Protein AF-A0A8H3WFH2-F1 (afdb_monomer_lite)

Secondary structure (DSSP, 8-state):
--HHHHHHHHHHHHHHHS----------------EEEGGGS-HHHHHHHHHHHHHHHHSBPSS--SSBSGGGHHHHHHHHHHHHSSSTTHHHHHHHHHHHHHHHHHHHH---SPEEE--GGGGTT-GGG-GGG---TTT----SEEE-----TT---TT-EEE-SSTTTTPEEEEETTEEEEEEPB-----S-SSS-SGGGGGGSSHHHHHHHHHH--SHHHHHHHHIIIIIHHHHHHH-GGGSSTTGGGSTHHHHHHHHHHHHHHHHHHHSHHHHTT---S--B-TTSPBPSSPP-TTSBSSS---SS---BHHHHHS---HHHHHHHHT-S--S---S-TT---EEEEESSHHHHHHHHHTT-HHHHHHHHTS-HHHHHHHHHHHHTS------------------SS-EEEEEEEEEE-GGGTTS--EEEEEEEEEEE--SSSS-EEEEEEEEEEEEEESSSS---SS---TT-PPPPPPPPPSBTTSHHHHHHHHHHHHHHHHH-GGGSPPTT-----S-EEE--SSSSS--EEEEE-TTTS---S-EEEEE----SS------TTTHHHHTS-EEGGGS-HHHHHHHHHHHHTT--EEE-HHHHS--SSSTTHHHHHHHHTHHHHHHHSS-EEE-SS-SSTTS-S--B--HHHHS-EEEEEEETTEEEEEEEEETTHHIIIIIT-GGGGBHHHHHHHHH-SEEEEE-SS-EEEEESS-EEETTBSS---HHHHTT----HHHHHTTTT--SPPPTTSHHHHHHHHHHHHHHHHHHTSB-SSGGGGTHHHHHHHHHHHHHHT--EETTEEGGGHHHHTT-EES-GGG----------S-TTSGGGS-S-EE-STTT--EEEE--EEEEEEEEESSS-TTS-EEEEEEEEEE--EEEEEEE----TT-----EEEEEEEETTEEEE---EEEESS--S--HHHHHTT-EEEEEEEEETTTEEEEEEEEEEETTTTEEEEEEEEEE--STTHHHHHSPPTTGGGSS-SEEETTEEEEEE-

Sequence (1022 aa):
MRSLSFARDVALLVSAIANPVFGLPVANNTQVAQRVEWRSLSDSAKADYIKAVKCLDSLPSKLGLETSRYNDFPYVHAHLNIQIHFVAQFLPWHRYFVHIYETALRDECSYTGPMTYWDWTLDSEDMSKSPVFSTDATTGFGGNGLNGGLTSPSRPNPLTMCVIDGAFANFTVPYFDTTPRAHCLNRGFNDGIGVDNGKFQGKAYSPARISEITETSGNFSQFATALENGPHGAIHNSVGGDLIPSTSPNDPLFFLHHVQIDRLWWLWQQEAPESRTQDFSGIRILEAGQVDERPASLNDILIPRCSTASRLSIATTCNMICDICRDGIEANVPKGVWGEERGTLVIWDHHLTCSTLKASVEAGCYICNRIWICLAPKHQTYVIGLTEQTHTPGVDELSVENEKSCHDSNAVTQMQLWWHLDDRYEKFETMTASINLRRTYPSSTLATKYQWSNIGNFLIHPYSGNFKPIYPIRADGELRTPRPLAEITSSKDALLQAKKWCDECVQGHTRCRASANATWYPTRLVDFGSRGTSCSHFRLVQPSKEHLTGPYMTLSHCWGQADCLKLTTDNLTELSSWLPVTTLPQLYREAGDVARLLGVRYLWIDSLCIIQDGDKMSDWRHESTLMDKVYSAAFCNISASMAPDAHHSLFHDRQTEAYMWQTVQLKRQGQTSVYRIVDEDTWRTDVHDAPVNSRAWVLQERLLSRRILHFGERQISWECREKNAAELYPEDVPRTILCQVNPSPRQLSKFDEKRVALSESDPAYTYVLCAWEDIVSTYSGSKLSFSADRMIALSAVAKKMAQVLNDEYVAGMWYRTLKQEMLWSVRDSVQISTCSESSYRAPSWSWAAADGSVFSSGRVVYPTEFFIDIEDYHLDYVTEEVTGLLKGGWIRLWGALKTLSLTRTQRTDELKELNWEATINITKYQTYGTIMSVALDTFHQDFEFQNAESSLYCIPCALEETQGFKIMLLEIQDRSRGIFRRIGMITHLDEESREQILGPCDDEHSFPCEEYRSGKHLLRII

Organism: NCBI:txid702518

Structure (mmCIF, N/CA/C/O backbone):
data_AF-A0A8H3WFH2-F1
#
_entry.id   AF-A0A8H3WFH2-F1
#
loop_
_atom_site.group_PDB
_atom_site.id
_atom_site.type_symbol
_atom_site.label_atom_id
_atom_site.label_alt_id
_atom_site.label_comp_id
_atom_site.label_asym_id
_atom_site.label_entity_id
_atom_site.label_seq_id
_atom_site.pdbx_PDB_ins_code
_atom_site.Cartn_x
_atom_site.Cartn_y
_atom_site.Cartn_z
_atom_site.occupancy
_atom_site.B_iso_or_equiv
_atom_site.auth_seq_id
_atom_site.auth_comp_id
_atom_site.auth_asym_id
_atom_site.auth_atom_id
_atom_site.pdbx_PDB_model_num
ATOM 1 N N . MET A 1 1 ? -42.478 -29.311 41.870 1.00 27.66 1 MET A N 1
ATOM 2 C CA . MET A 1 1 ? -41.188 -29.190 42.589 1.00 27.66 1 MET A CA 1
ATOM 3 C C . MET A 1 1 ? -39.951 -29.550 41.748 1.00 27.66 1 MET A C 1
ATOM 5 O O . MET A 1 1 ? -38.887 -29.100 42.129 1.00 27.66 1 MET A O 1
ATOM 9 N N . ARG A 1 2 ? -40.044 -30.270 40.609 1.00 26.59 2 ARG A N 1
ATOM 10 C CA . ARG A 1 2 ? -38.873 -30.627 39.764 1.00 26.59 2 ARG A CA 1
ATOM 11 C C . ARG A 1 2 ? -38.428 -29.582 38.713 1.00 26.59 2 ARG A C 1
ATOM 13 O O . ARG A 1 2 ? -37.301 -29.664 38.260 1.00 26.59 2 ARG A O 1
ATOM 20 N N . SER A 1 3 ? -39.245 -28.585 38.346 1.00 31.22 3 SER A N 1
ATOM 21 C CA . SER A 1 3 ? -38.867 -27.586 37.317 1.00 31.22 3 SER A CA 1
ATOM 22 C C . SER A 1 3 ? -37.971 -26.444 37.822 1.00 31.22 3 SER A C 1
ATOM 24 O O . SER A 1 3 ? -37.313 -25.787 37.026 1.00 31.22 3 SER A O 1
ATOM 26 N N . LEU A 1 4 ? -37.922 -26.207 39.140 1.00 31.33 4 LEU A N 1
ATOM 27 C CA . LEU A 1 4 ? -37.115 -25.140 39.750 1.00 31.33 4 LEU A CA 1
ATOM 28 C C . LEU A 1 4 ? -35.642 -25.532 39.971 1.00 31.33 4 LEU A C 1
ATOM 30 O O . LEU A 1 4 ? -34.815 -24.634 40.095 1.00 31.33 4 LEU A O 1
ATOM 34 N N . SER A 1 5 ? -35.297 -26.830 40.025 1.00 41.56 5 SER A N 1
ATOM 35 C CA . SER A 1 5 ? -33.887 -27.254 40.123 1.00 41.56 5 SER A CA 1
ATOM 36 C C . SER A 1 5 ? -33.190 -27.182 38.766 1.00 41.56 5 SER A C 1
ATOM 38 O O . SER A 1 5 ? -32.101 -26.643 38.676 1.00 41.56 5 SER A O 1
ATOM 40 N N . PHE A 1 6 ? -33.867 -27.576 37.687 1.00 44.81 6 PHE A N 1
ATOM 41 C CA . PHE A 1 6 ? -33.253 -27.654 36.361 1.00 44.81 6 PHE A CA 1
ATOM 42 C C . PHE A 1 6 ? -32.844 -26.289 35.766 1.00 44.81 6 PHE A C 1
ATOM 44 O O . PHE A 1 6 ? -31.755 -26.151 35.214 1.00 44.81 6 PHE A O 1
ATOM 51 N N . ALA A 1 7 ? -33.661 -25.242 35.940 1.00 40.78 7 ALA A N 1
ATOM 52 C CA . ALA A 1 7 ? -33.289 -23.881 35.525 1.00 40.78 7 ALA A CA 1
ATOM 53 C C . ALA A 1 7 ? -32.068 -23.342 36.299 1.00 40.78 7 ALA A C 1
ATOM 55 O O . ALA A 1 7 ? -31.293 -22.543 35.777 1.00 40.78 7 ALA A O 1
ATOM 56 N N . ARG A 1 8 ? -31.874 -23.808 37.541 1.00 44.47 8 ARG A N 1
ATOM 57 C CA . ARG A 1 8 ? -30.698 -23.503 38.361 1.00 44.47 8 ARG A CA 1
ATOM 58 C C . ARG A 1 8 ? -29.466 -24.265 37.868 1.00 44.47 8 ARG A C 1
ATOM 60 O O . ARG A 1 8 ? -28.389 -23.687 37.882 1.00 44.47 8 ARG A O 1
ATOM 67 N N . ASP A 1 9 ? -29.631 -25.493 37.384 1.00 44.25 9 ASP A N 1
ATOM 68 C CA . ASP A 1 9 ? -28.549 -26.331 36.853 1.00 44.25 9 ASP A CA 1
ATOM 69 C C . ASP A 1 9 ? -28.013 -25.774 35.515 1.00 44.25 9 ASP A C 1
ATOM 71 O O . ASP A 1 9 ? -26.811 -25.577 35.364 1.00 44.25 9 ASP A O 1
ATOM 75 N N . VAL A 1 10 ? -28.878 -25.367 34.576 1.00 45.97 10 VAL A N 1
ATOM 76 C CA . VAL A 1 10 ? -28.444 -24.692 33.329 1.00 45.97 10 VAL A CA 1
ATOM 77 C C . VAL A 1 10 ? -27.773 -23.343 33.623 1.00 45.97 10 VAL A C 1
ATOM 79 O O . VAL A 1 10 ? -26.736 -23.022 33.040 1.00 45.97 10 VAL A O 1
ATOM 82 N N . ALA A 1 11 ? -28.315 -22.570 34.572 1.00 44.88 11 ALA A N 1
ATOM 83 C CA . ALA A 1 11 ? -27.687 -21.336 35.035 1.00 44.88 11 ALA A CA 1
ATOM 84 C C . ALA A 1 11 ? -26.339 -21.597 35.723 1.00 44.88 11 ALA A C 1
ATOM 86 O O . ALA A 1 11 ? -25.440 -20.776 35.584 1.00 44.88 11 ALA A O 1
ATOM 87 N N . LEU A 1 12 ? -26.165 -22.727 36.416 1.00 43.25 12 LEU A N 1
ATOM 88 C CA . LEU A 1 12 ? -24.895 -23.147 37.010 1.00 43.25 12 LEU A CA 1
ATOM 89 C C . LEU A 1 12 ? -23.870 -23.526 35.940 1.00 43.25 12 LEU A C 1
ATOM 91 O O . LEU A 1 12 ? -22.736 -23.092 36.066 1.00 43.25 12 LEU A O 1
ATOM 95 N N . LEU A 1 13 ? -24.232 -24.235 34.864 1.00 42.53 13 LEU A N 1
ATOM 96 C CA . LEU A 1 13 ? -23.285 -24.509 33.772 1.00 42.53 13 LEU A CA 1
ATOM 97 C C . LEU A 1 13 ? -22.844 -23.211 33.082 1.00 42.53 13 LEU A C 1
ATOM 99 O O . LEU A 1 13 ? -21.652 -22.983 32.912 1.00 42.53 13 LEU A O 1
ATOM 103 N N . VAL A 1 14 ? -23.790 -22.327 32.745 1.00 44.19 14 VAL A N 1
ATOM 104 C CA . VAL A 1 14 ? -23.487 -21.048 32.079 1.00 44.19 14 VAL A CA 1
ATOM 105 C C . VAL A 1 14 ? -22.715 -20.108 33.007 1.00 44.19 14 VAL A C 1
ATOM 107 O O . VAL A 1 14 ? -21.756 -19.496 32.562 1.00 44.19 14 VAL A O 1
ATOM 110 N N . SER A 1 15 ? -23.059 -20.025 34.296 1.00 41.28 15 SER A N 1
ATOM 111 C CA . SER A 1 15 ? -22.378 -19.146 35.267 1.00 41.28 15 SER A CA 1
ATOM 112 C C . SER A 1 15 ? -21.067 -19.726 35.808 1.00 41.28 15 SER A C 1
ATOM 114 O O . SER A 1 15 ? -20.218 -18.975 36.266 1.00 41.28 15 SER A O 1
ATOM 116 N N . ALA A 1 16 ? -20.881 -21.048 35.790 1.00 38.94 16 ALA A N 1
ATOM 117 C CA . ALA A 1 16 ? -19.628 -21.685 36.198 1.00 38.94 16 ALA A CA 1
ATOM 118 C C . ALA A 1 16 ? -18.630 -21.833 35.032 1.00 38.94 16 ALA A C 1
ATOM 120 O O . ALA A 1 16 ? -17.479 -22.215 35.260 1.00 38.94 16 ALA A O 1
ATOM 121 N N . ILE A 1 17 ? -19.059 -21.536 33.798 1.00 40.25 17 ILE A N 1
ATOM 122 C CA . ILE A 1 17 ? -18.198 -21.356 32.618 1.00 40.25 17 ILE A CA 1
ATOM 123 C C . ILE A 1 17 ? -17.985 -19.856 32.339 1.00 40.25 17 ILE A C 1
ATOM 125 O O . ILE A 1 17 ? -16.879 -19.452 31.999 1.00 40.25 17 ILE A O 1
ATOM 129 N N . ALA A 1 18 ? -18.989 -19.002 32.572 1.00 34.31 18 ALA A N 1
ATOM 130 C CA . ALA A 1 18 ? -18.842 -17.549 32.538 1.00 34.31 18 ALA A CA 1
ATOM 131 C C . ALA A 1 18 ? -18.264 -17.035 33.863 1.00 34.31 18 ALA A C 1
ATOM 133 O O . ALA A 1 18 ? -18.998 -16.658 34.775 1.00 34.31 18 ALA A O 1
ATOM 134 N N . ASN A 1 19 ? -16.939 -17.017 33.983 1.00 28.34 19 ASN A N 1
ATOM 135 C CA . ASN A 1 19 ? -16.285 -16.415 35.138 1.00 28.34 19 ASN A CA 1
ATOM 136 C C . ASN A 1 19 ? -16.484 -14.882 35.114 1.00 28.34 19 ASN A C 1
ATOM 138 O O . ASN A 1 19 ? -16.084 -14.237 34.144 1.00 28.34 19 ASN A O 1
ATOM 142 N N . PRO A 1 20 ? -17.042 -14.251 36.165 1.00 33.50 20 PRO A N 1
ATOM 143 C CA . PRO A 1 20 ? -17.029 -12.807 36.326 1.00 33.50 20 PRO A CA 1
ATOM 144 C C . PRO A 1 20 ? -15.746 -12.407 37.066 1.00 33.50 20 PRO A C 1
ATOM 146 O O . PRO A 1 20 ? -15.815 -11.879 38.168 1.00 33.50 20 PRO A O 1
ATOM 149 N N . VAL A 1 21 ? -14.563 -12.705 36.523 1.00 24.14 21 VAL A N 1
ATOM 150 C CA . VAL A 1 21 ? -13.292 -12.257 37.115 1.00 24.14 21 VAL A CA 1
ATOM 151 C C . VAL A 1 21 ? -12.293 -11.924 36.015 1.00 24.14 21 VAL A C 1
ATOM 153 O O . VAL A 1 21 ? -11.776 -12.787 35.315 1.00 24.14 21 VAL A O 1
ATOM 156 N N . PHE A 1 22 ? -12.034 -10.624 35.917 1.00 36.88 22 PHE A N 1
ATOM 157 C CA . PHE A 1 22 ? -10.841 -10.020 35.356 1.00 36.88 22 PHE A CA 1
ATOM 158 C C . PHE A 1 22 ? -9.582 -10.671 35.953 1.00 36.88 22 PHE A C 1
ATOM 160 O O . PHE A 1 22 ? -9.353 -10.557 37.157 1.00 36.88 22 PHE A O 1
ATOM 167 N N . GLY A 1 23 ? -8.742 -11.282 35.115 1.00 33.22 23 GLY A N 1
ATOM 168 C CA . GLY A 1 23 ? -7.334 -11.531 35.433 1.00 33.22 23 GLY A CA 1
ATOM 169 C C . GLY A 1 23 ? -6.805 -12.939 35.133 1.00 33.22 23 GLY A C 1
ATOM 170 O O . GLY A 1 23 ? -7.332 -13.919 35.649 1.00 33.22 23 GLY A O 1
ATOM 171 N N . LEU A 1 24 ? -5.651 -12.943 34.440 1.00 25.17 24 LEU A N 1
ATOM 172 C CA . LEU A 1 24 ? -4.646 -14.004 34.191 1.00 25.17 24 LEU A CA 1
ATOM 173 C C . LEU A 1 24 ? -4.785 -14.807 32.879 1.00 25.17 24 LEU A C 1
ATOM 175 O O . LEU A 1 24 ? -5.895 -15.128 32.476 1.00 25.17 24 LEU A O 1
ATOM 179 N N . PRO A 1 25 ? -3.669 -15.307 32.305 1.00 26.75 25 PRO A N 1
ATOM 180 C CA . PRO A 1 25 ? -2.393 -14.661 31.994 1.00 26.75 25 PRO A CA 1
ATOM 181 C C . PRO A 1 25 ? -2.118 -14.642 30.471 1.00 26.75 25 PRO A C 1
ATOM 183 O O . PRO A 1 25 ? -2.745 -15.336 29.677 1.00 26.75 25 PRO A O 1
ATOM 186 N N . VAL A 1 26 ? -1.149 -13.816 30.080 1.00 35.12 26 VAL A N 1
ATOM 187 C CA . VAL A 1 26 ? -0.683 -13.564 28.709 1.00 35.12 26 VAL A CA 1
ATOM 188 C C . VAL A 1 26 ? -0.392 -14.858 27.933 1.00 35.12 26 VAL A C 1
ATOM 190 O O . VAL A 1 26 ? 0.542 -15.588 28.256 1.00 35.12 26 VAL A O 1
ATOM 193 N N . ALA A 1 27 ? -1.136 -15.089 26.849 1.00 25.50 27 ALA A N 1
ATOM 194 C CA . ALA A 1 27 ? -0.709 -15.933 25.737 1.00 25.50 27 ALA A CA 1
ATOM 195 C C . ALA A 1 27 ? -0.543 -15.052 24.486 1.00 25.50 27 ALA A C 1
ATOM 197 O O . ALA A 1 27 ? -1.510 -14.542 23.917 1.00 25.50 27 ALA A O 1
ATOM 198 N N . ASN A 1 28 ? 0.714 -14.837 24.098 1.00 30.41 28 ASN A N 1
ATOM 199 C CA . ASN A 1 28 ? 1.132 -14.216 22.843 1.00 30.41 28 ASN A CA 1
ATOM 200 C C . ASN A 1 28 ? 0.711 -15.098 21.657 1.00 30.41 28 ASN A C 1
ATOM 202 O O . ASN A 1 28 ? 1.436 -16.030 21.325 1.00 30.41 28 ASN A O 1
ATOM 206 N N . ASN A 1 29 ? -0.434 -14.826 21.025 1.00 31.75 29 ASN A N 1
ATOM 207 C CA . ASN A 1 29 ? -0.642 -15.085 19.593 1.00 31.75 29 ASN A CA 1
ATOM 208 C C . ASN A 1 29 ? -1.961 -14.469 19.098 1.00 31.75 29 ASN A C 1
ATOM 210 O O . ASN A 1 29 ? -3.050 -14.886 19.478 1.00 31.75 29 ASN A O 1
ATOM 214 N N . THR A 1 30 ? -1.852 -13.469 18.225 1.00 38.66 30 THR A N 1
ATOM 215 C CA . THR A 1 30 ? -2.943 -12.737 17.564 1.00 38.66 30 THR A CA 1
ATOM 216 C C . THR A 1 30 ? -3.419 -13.434 16.282 1.00 38.66 30 THR A C 1
ATOM 218 O O . THR A 1 30 ? -3.419 -12.844 15.205 1.00 38.66 30 THR A O 1
ATOM 221 N N . GLN A 1 31 ? -3.856 -14.690 16.372 1.00 36.88 31 GLN A N 1
ATOM 222 C CA . GLN A 1 31 ? -4.620 -15.331 15.295 1.00 36.88 31 GLN A CA 1
ATOM 223 C C . GLN A 1 31 ? -6.093 -15.412 15.691 1.00 36.88 31 GLN A C 1
ATOM 225 O O . GLN A 1 31 ? -6.417 -15.883 16.780 1.00 36.88 31 GLN A O 1
ATOM 230 N N . VAL A 1 32 ? -6.992 -14.982 14.797 1.00 43.81 32 VAL A N 1
ATOM 231 C CA . VAL A 1 32 ? -8.406 -15.374 14.879 1.00 43.81 32 VAL A CA 1
ATOM 232 C C . VAL A 1 32 ? -8.429 -16.894 14.952 1.00 43.81 32 VAL A C 1
ATOM 234 O O . VAL A 1 32 ? -7.824 -17.548 14.103 1.00 43.81 32 VAL A O 1
ATOM 237 N N . ALA A 1 33 ? -9.089 -17.453 15.967 1.00 56.72 33 ALA A N 1
ATOM 238 C CA . ALA A 1 33 ? -9.203 -18.896 16.109 1.00 56.72 33 ALA A CA 1
ATOM 239 C C . ALA A 1 33 ? -9.918 -19.466 14.873 1.00 56.72 33 ALA A C 1
ATOM 241 O O . ALA A 1 33 ? -11.136 -19.356 14.730 1.00 56.72 33 ALA A O 1
ATOM 242 N N . GLN A 1 34 ? -9.147 -20.030 13.943 1.00 64.69 34 GLN A N 1
ATOM 243 C CA . GLN A 1 34 ? -9.690 -20.653 12.746 1.00 64.69 34 GLN A CA 1
ATOM 244 C C . GLN A 1 34 ? -10.306 -21.998 13.113 1.00 64.69 34 GLN A C 1
ATOM 246 O O . GLN A 1 34 ? -9.718 -22.787 13.855 1.00 64.69 34 GLN A O 1
ATOM 251 N N . ARG A 1 35 ? -11.492 -22.266 12.561 1.00 83.75 35 ARG A N 1
ATOM 252 C CA . ARG A 1 35 ? -12.081 -23.603 12.568 1.00 83.75 35 ARG A CA 1
ATOM 253 C C . ARG A 1 35 ? -11.615 -24.349 11.330 1.00 83.75 35 ARG A C 1
ATOM 255 O O . ARG A 1 35 ? -11.889 -23.905 10.220 1.00 83.75 35 ARG A O 1
ATOM 262 N N . VAL A 1 36 ? -10.914 -25.461 11.516 1.00 86.94 36 VAL A N 1
ATOM 263 C CA . VAL A 1 36 ? -10.249 -26.190 10.422 1.00 86.94 36 VAL A CA 1
ATOM 264 C C . VAL A 1 36 ? -10.812 -27.594 10.246 1.00 86.94 36 VAL A C 1
ATOM 266 O O . VAL A 1 36 ? -11.313 -28.206 11.190 1.00 86.94 36 VAL A O 1
ATOM 269 N N . GLU A 1 37 ? -10.739 -28.116 9.028 1.00 95.75 37 GLU A N 1
ATOM 270 C CA . GLU A 1 37 ? -11.242 -29.455 8.727 1.00 95.75 37 GLU A CA 1
ATOM 271 C C . GLU A 1 37 ? -10.326 -30.521 9.356 1.00 95.75 37 GLU A C 1
ATOM 273 O O . GLU A 1 37 ? -9.104 -30.371 9.390 1.00 95.75 37 GLU A O 1
ATOM 278 N N . TRP A 1 38 ? -10.900 -31.605 9.882 1.00 95.19 38 TRP A N 1
ATOM 279 C CA . TRP A 1 38 ? -10.156 -32.641 10.610 1.00 95.19 38 TRP A CA 1
ATOM 280 C C . TRP A 1 38 ? -8.961 -33.227 9.835 1.00 95.19 38 TRP A C 1
ATOM 282 O O . TRP A 1 38 ? -7.919 -33.535 10.420 1.00 95.19 38 TRP A O 1
ATOM 292 N N . ARG A 1 39 ? -9.068 -33.373 8.509 1.00 94.94 39 ARG A N 1
ATOM 293 C CA . ARG A 1 39 ? -8.008 -33.923 7.651 1.00 94.94 39 ARG A CA 1
ATOM 294 C C . ARG A 1 39 ? -6.860 -32.947 7.429 1.00 94.94 39 ARG A C 1
ATOM 296 O O . ARG A 1 39 ? -5.764 -33.405 7.119 1.00 94.94 39 ARG A O 1
ATOM 303 N N . SER A 1 40 ? -7.079 -31.639 7.587 1.00 94.06 40 SER A N 1
ATOM 304 C CA . SER A 1 40 ? -6.004 -30.645 7.463 1.00 94.06 40 SER A CA 1
ATOM 305 C C . SER A 1 40 ? -5.136 -30.545 8.719 1.00 94.06 40 SER A C 1
ATOM 307 O O . SER A 1 40 ? -4.086 -29.908 8.685 1.00 94.06 40 SER A O 1
ATOM 309 N N . LEU A 1 41 ? -5.553 -31.157 9.833 1.00 92.00 41 LEU A N 1
ATOM 310 C CA . LEU A 1 41 ? -4.760 -31.193 11.058 1.00 92.00 41 LEU A CA 1
ATOM 311 C C . LEU A 1 41 ? -3.570 -32.148 10.940 1.00 92.00 41 LEU A C 1
ATOM 313 O O . LEU A 1 41 ? -3.696 -33.276 10.454 1.00 92.00 41 LEU A O 1
ATOM 317 N N . SER A 1 42 ? -2.430 -31.720 11.487 1.00 93.94 42 SER A N 1
ATOM 318 C CA . SER A 1 42 ? -1.312 -32.619 11.761 1.00 93.94 42 SER A CA 1
ATOM 319 C C . SER A 1 42 ? -1.695 -33.635 12.839 1.00 93.94 42 SER A C 1
ATOM 321 O O . SER A 1 42 ? -2.551 -33.376 13.688 1.00 93.94 42 SER A O 1
ATOM 323 N N . ASP A 1 43 ? -1.026 -34.784 12.852 1.00 93.81 43 ASP A N 1
ATOM 324 C CA . ASP A 1 43 ? -1.289 -35.831 13.845 1.00 93.81 43 ASP A CA 1
ATOM 325 C C . ASP A 1 43 ? -1.035 -35.351 15.284 1.00 93.81 43 ASP A C 1
ATOM 327 O O . ASP A 1 43 ? -1.775 -35.716 16.195 1.00 93.81 43 ASP A O 1
ATOM 331 N N . SER A 1 44 ? -0.072 -34.442 15.486 1.00 93.94 44 SER A N 1
ATOM 332 C CA . SER A 1 44 ? 0.132 -33.776 16.782 1.00 93.94 44 SER A CA 1
ATOM 333 C C . SER A 1 44 ? -1.087 -32.948 17.191 1.00 93.94 44 SER A C 1
ATOM 335 O O . SER A 1 44 ? -1.551 -33.066 18.319 1.00 93.94 44 SER A O 1
ATOM 337 N N . ALA A 1 45 ? -1.644 -32.151 16.274 1.00 92.94 45 ALA A N 1
ATOM 338 C CA . ALA A 1 45 ? -2.803 -31.314 16.572 1.00 92.94 45 ALA A CA 1
ATOM 339 C C . ALA A 1 45 ? -4.068 -32.150 16.849 1.00 92.94 45 ALA A C 1
ATOM 341 O O . ALA A 1 45 ? -4.844 -31.814 17.744 1.00 92.94 45 ALA A O 1
ATOM 342 N N . LYS A 1 46 ? -4.252 -33.277 16.143 1.00 96.19 46 LYS A N 1
ATOM 343 C CA . LYS A 1 46 ? -5.326 -34.246 16.438 1.00 96.19 46 LYS A CA 1
ATOM 344 C C . LYS A 1 46 ? -5.175 -34.843 17.838 1.00 96.19 46 LYS A C 1
ATOM 346 O O . LYS A 1 46 ? -6.154 -34.921 18.581 1.00 96.19 46 LYS A O 1
ATOM 351 N N . ALA A 1 47 ? -3.952 -35.231 18.207 1.00 96.31 47 ALA A N 1
ATOM 352 C CA . ALA A 1 47 ? -3.658 -35.768 19.531 1.00 96.31 47 ALA A CA 1
ATOM 353 C C . ALA A 1 47 ? -3.895 -34.737 20.645 1.00 96.31 47 ALA A C 1
ATOM 355 O O . ALA A 1 47 ? -4.459 -35.086 21.683 1.00 96.31 47 ALA A O 1
ATOM 356 N N . ASP A 1 48 ? -3.531 -33.472 20.423 1.00 96.56 48 ASP A N 1
ATOM 357 C CA . ASP A 1 48 ? -3.763 -32.386 21.381 1.00 96.56 48 ASP A CA 1
ATOM 358 C C . ASP A 1 48 ? -5.259 -32.127 21.608 1.00 96.56 48 ASP A C 1
ATOM 360 O O . ASP A 1 48 ? -5.685 -31.966 22.755 1.00 96.56 48 ASP A O 1
ATOM 364 N N . TYR A 1 49 ? -6.076 -32.167 20.548 1.00 96.44 49 TYR A N 1
ATOM 365 C CA . TYR A 1 49 ? -7.533 -32.064 20.669 1.00 96.44 49 TYR A CA 1
ATOM 366 C C . TYR A 1 49 ? -8.102 -33.215 21.505 1.00 96.44 49 TYR A C 1
ATOM 368 O O . TYR A 1 49 ? -8.768 -32.991 22.516 1.00 96.44 49 TYR A O 1
ATOM 376 N N . ILE A 1 50 ? -7.781 -34.461 21.140 1.00 96.94 50 ILE A N 1
ATOM 377 C CA . ILE A 1 50 ? -8.244 -35.666 21.847 1.00 96.94 50 ILE A CA 1
ATOM 378 C C . ILE A 1 50 ? -7.818 -35.651 23.321 1.00 96.94 50 ILE A C 1
ATOM 380 O O . ILE A 1 50 ? -8.594 -36.030 24.204 1.00 96.94 50 ILE A O 1
ATOM 384 N N . LYS A 1 51 ? -6.597 -35.192 23.610 1.00 97.12 51 LYS A N 1
ATOM 385 C CA . LYS A 1 51 ? -6.086 -35.033 24.974 1.00 97.12 51 LYS A CA 1
ATOM 386 C C . LYS A 1 51 ? -6.920 -34.035 25.778 1.00 97.12 51 LYS A C 1
ATOM 388 O O . LYS A 1 51 ? -7.230 -34.321 26.934 1.00 97.12 51 LYS A O 1
ATOM 393 N N . ALA A 1 52 ? -7.312 -32.909 25.185 1.00 96.75 52 ALA A N 1
ATOM 394 C CA . ALA A 1 52 ? -8.164 -31.924 25.844 1.00 96.75 52 ALA A CA 1
ATOM 395 C C . ALA A 1 52 ? -9.572 -32.476 26.139 1.00 96.75 52 ALA A C 1
ATOM 397 O O . ALA A 1 52 ? -10.087 -32.277 27.239 1.00 96.75 52 ALA A O 1
ATOM 398 N N . VAL A 1 53 ? -10.158 -33.258 25.222 1.00 96.12 53 VAL A N 1
ATOM 399 C CA . VAL A 1 53 ? -11.449 -33.931 25.468 1.00 96.12 53 VAL A CA 1
ATOM 400 C C . VAL A 1 53 ? -11.354 -34.905 26.645 1.00 96.12 53 VAL A C 1
ATOM 402 O O . VAL A 1 53 ? -12.183 -34.868 27.552 1.00 96.12 53 VAL A O 1
ATOM 405 N N . LYS A 1 54 ? -10.310 -35.744 26.679 1.00 96.12 54 LYS A N 1
ATOM 406 C CA . LYS A 1 54 ? -10.062 -36.671 27.799 1.00 96.12 54 LYS A CA 1
ATOM 407 C C . LYS A 1 54 ? -9.805 -35.945 29.118 1.00 96.12 54 LYS A C 1
ATOM 409 O O . LYS A 1 54 ? -10.174 -36.451 30.173 1.00 96.12 54 LYS A O 1
ATOM 414 N N . CYS A 1 55 ? -9.191 -34.765 29.068 1.00 97.19 55 CYS A N 1
ATOM 415 C CA . CYS A 1 55 ? -9.039 -33.917 30.242 1.00 97.19 55 CYS A CA 1
ATOM 416 C C . CYS A 1 55 ? -10.405 -33.483 30.796 1.00 97.19 55 CYS A C 1
ATOM 418 O O . CYS A 1 55 ? -10.636 -33.672 31.989 1.00 97.19 55 CYS A O 1
ATOM 420 N N . LEU A 1 56 ? -11.346 -33.021 29.962 1.00 93.50 56 LEU A N 1
ATOM 421 C CA . LEU A 1 56 ? -12.699 -32.682 30.429 1.00 93.50 56 LEU A CA 1
ATOM 422 C C . LEU A 1 56 ? -13.415 -33.885 31.057 1.00 93.50 56 LEU A C 1
ATOM 424 O O . LEU A 1 56 ? -14.151 -33.724 32.028 1.00 93.50 56 LEU A O 1
ATOM 428 N N . ASP A 1 57 ? -13.185 -35.094 30.548 1.00 93.69 57 ASP A N 1
ATOM 429 C CA . ASP A 1 57 ? -13.766 -36.301 31.143 1.00 93.69 57 ASP A CA 1
ATOM 430 C C . ASP A 1 57 ? -13.115 -36.704 32.484 1.00 93.69 57 ASP A C 1
ATOM 432 O O . ASP A 1 57 ? -13.695 -37.443 33.275 1.00 93.69 57 ASP A O 1
ATOM 436 N N . SER A 1 58 ? -11.934 -36.169 32.798 1.00 94.31 58 SER A N 1
ATOM 437 C CA . SER A 1 58 ? -11.269 -36.383 34.091 1.00 94.31 58 SER A CA 1
ATOM 438 C C . SER A 1 58 ? -11.653 -35.366 35.171 1.00 94.31 58 SER A C 1
ATOM 440 O O . SER A 1 58 ? -11.460 -35.623 36.361 1.00 94.31 58 SER A O 1
ATOM 442 N N . LEU A 1 59 ? -12.184 -34.205 34.777 1.00 92.06 59 LEU A N 1
ATOM 443 C CA . LEU A 1 59 ? -12.568 -33.138 35.699 1.00 92.06 59 LEU A CA 1
ATOM 444 C C . LEU A 1 59 ? -13.958 -33.408 36.301 1.00 92.06 59 LEU A C 1
ATOM 446 O O . LEU A 1 59 ? -14.807 -33.969 35.614 1.00 92.06 59 LEU A O 1
ATOM 450 N N . PRO A 1 60 ? -14.246 -32.990 37.547 1.00 88.00 60 PRO A N 1
ATOM 451 C CA . PRO A 1 60 ? -15.550 -33.211 38.183 1.00 88.00 60 PRO A CA 1
ATOM 452 C C . PRO A 1 60 ? -16.646 -32.296 37.614 1.00 88.00 60 PRO A C 1
ATOM 454 O O . PRO A 1 60 ? -16.392 -31.119 37.376 1.00 88.00 60 PRO A O 1
ATOM 457 N N . SER A 1 61 ? -17.875 -32.801 37.463 1.00 82.19 61 SER A N 1
ATOM 458 C CA . SER A 1 61 ? -19.049 -32.017 37.030 1.00 82.19 61 SER A CA 1
ATOM 459 C C . SER A 1 61 ? -19.212 -30.689 37.796 1.00 82.19 61 SER A C 1
ATOM 461 O O . SER A 1 61 ? -19.141 -30.645 39.026 1.00 82.19 61 SER A O 1
ATOM 463 N N . LYS A 1 62 ? -19.508 -29.601 37.071 1.00 78.56 62 LYS A N 1
ATOM 464 C CA . LYS A 1 62 ? -19.900 -28.295 37.644 1.00 78.56 62 LYS A CA 1
ATOM 465 C C . LYS A 1 62 ? -21.401 -28.215 37.932 1.00 78.56 62 LYS A C 1
ATOM 467 O O . LYS A 1 62 ? -21.831 -27.324 38.660 1.00 78.56 62 LYS A O 1
ATOM 472 N N . LEU A 1 63 ? -22.188 -29.152 37.403 1.00 64.69 63 LEU A N 1
ATOM 473 C CA . LEU A 1 63 ? -23.616 -29.300 37.696 1.00 64.69 63 LEU A CA 1
ATOM 474 C C . LEU A 1 63 ? -23.889 -30.050 39.007 1.00 64.69 63 LEU A C 1
ATOM 476 O O . LEU A 1 63 ? -25.042 -30.204 39.400 1.00 64.69 63 LEU A O 1
ATOM 480 N N . GLY A 1 64 ? -22.841 -30.525 39.689 1.00 71.75 64 GLY A N 1
ATOM 481 C CA . GLY A 1 64 ? -22.979 -31.345 40.891 1.00 71.75 64 GLY A CA 1
ATOM 482 C C . GLY A 1 64 ? -23.474 -32.763 40.598 1.00 71.75 64 GLY A C 1
ATOM 483 O O . GLY A 1 64 ? -23.986 -33.426 41.499 1.00 71.75 64 GLY A O 1
ATOM 484 N N . LEU A 1 65 ? -23.339 -33.228 39.352 1.00 77.75 65 LEU A N 1
ATOM 485 C CA . LEU A 1 65 ? -23.597 -34.616 38.980 1.00 77.75 65 LEU A CA 1
ATOM 486 C C . LEU A 1 65 ? -22.444 -35.496 39.485 1.00 77.75 65 LEU A C 1
ATOM 488 O O . LEU A 1 65 ? -21.291 -35.073 39.493 1.00 77.75 65 LEU A O 1
ATOM 492 N N . GLU A 1 66 ? -22.720 -36.752 39.840 1.00 84.25 66 GLU A N 1
ATOM 493 C CA . GLU A 1 66 ? -21.686 -37.745 40.191 1.00 84.25 66 GLU A CA 1
ATOM 494 C C . GLU A 1 66 ? -20.959 -38.271 38.929 1.00 84.25 66 GLU A C 1
ATOM 496 O O . GLU A 1 66 ? -20.868 -39.474 38.693 1.00 84.25 66 GLU A O 1
ATOM 501 N N . THR A 1 67 ? -20.502 -37.359 38.065 1.00 86.88 67 THR A N 1
ATOM 502 C CA . THR A 1 67 ? -19.873 -37.628 36.758 1.00 86.88 67 THR A CA 1
ATOM 503 C C . THR A 1 67 ? -18.796 -36.569 36.441 1.00 86.88 67 THR A C 1
ATOM 505 O O . THR A 1 67 ? -18.358 -35.837 37.334 1.00 86.88 67 THR A O 1
ATOM 508 N N . SER A 1 68 ? -18.350 -36.483 35.184 1.00 89.62 68 SER A N 1
ATOM 509 C CA . SER A 1 68 ? -17.291 -35.567 34.739 1.00 89.62 68 SER A CA 1
ATOM 510 C C . SER A 1 68 ? -17.798 -34.229 34.178 1.00 89.62 68 SER A C 1
ATOM 512 O O . SER A 1 68 ? -18.988 -34.060 33.917 1.00 89.62 68 SER A O 1
ATOM 514 N N . ARG A 1 69 ? -16.888 -33.270 33.945 1.00 88.06 69 ARG A N 1
ATOM 515 C CA . ARG A 1 69 ? -17.180 -31.996 33.259 1.00 88.06 69 ARG A CA 1
ATOM 516 C C . ARG A 1 69 ? -17.671 -32.210 31.843 1.00 88.06 69 ARG A C 1
ATOM 518 O O . ARG A 1 69 ? -18.582 -31.510 31.410 1.00 88.06 69 ARG A O 1
ATOM 525 N N . TYR A 1 70 ? -17.080 -33.164 31.127 1.00 91.88 70 TYR A N 1
ATOM 526 C CA . TYR A 1 70 ? -17.556 -33.546 29.800 1.00 91.88 70 TYR A CA 1
ATOM 527 C C . TYR A 1 70 ? -19.024 -33.995 29.856 1.00 91.88 70 TYR A C 1
ATOM 529 O O . TYR A 1 70 ? -19.848 -33.571 29.050 1.00 91.88 70 TYR A O 1
ATOM 537 N N . ASN A 1 71 ? -19.374 -34.752 30.893 1.00 88.19 71 ASN A N 1
ATOM 538 C CA . ASN A 1 71 ? -20.722 -35.246 31.139 1.00 88.19 71 ASN A CA 1
ATOM 539 C C . ASN A 1 71 ? -21.705 -34.181 31.666 1.00 88.19 71 ASN A C 1
ATOM 541 O O . ASN A 1 71 ? -22.829 -34.518 32.025 1.00 88.19 71 ASN A O 1
ATOM 545 N N . ASP A 1 72 ? -21.359 -32.896 31.666 1.00 83.06 72 ASP A N 1
ATOM 546 C CA . ASP A 1 72 ? -22.357 -31.833 31.831 1.00 83.06 72 ASP A CA 1
ATOM 547 C C . ASP A 1 72 ? -23.019 -31.461 30.493 1.00 83.06 72 ASP A C 1
ATOM 549 O O . ASP A 1 72 ? -24.185 -31.059 30.459 1.00 83.06 72 ASP A O 1
ATOM 553 N N . PHE A 1 73 ? -22.304 -31.638 29.377 1.00 86.75 73 PHE A N 1
ATOM 554 C CA . PHE A 1 73 ? -22.782 -31.285 28.039 1.00 86.75 73 PHE A CA 1
ATOM 555 C C . PHE A 1 73 ? -23.932 -32.188 27.558 1.00 86.75 73 PHE A C 1
ATOM 557 O O . PHE A 1 73 ? -24.999 -31.645 27.248 1.00 86.75 73 PHE A O 1
ATOM 564 N N . PRO A 1 74 ? -23.802 -33.533 27.530 1.00 86.06 74 PRO A N 1
ATOM 565 C CA . PRO A 1 74 ? -24.904 -34.378 27.084 1.00 86.06 74 PRO A CA 1
ATOM 566 C C . PRO A 1 74 ? -26.112 -34.318 28.028 1.00 86.06 74 PRO A C 1
ATOM 568 O O . PRO A 1 74 ? -27.246 -34.416 27.564 1.00 86.06 74 PRO A O 1
ATOM 571 N N . TYR A 1 75 ? -25.902 -34.051 29.322 1.00 79.88 75 TYR A N 1
ATOM 572 C CA . TYR A 1 75 ? -26.974 -33.837 30.295 1.00 79.88 75 TYR A CA 1
ATOM 573 C C . TYR A 1 75 ? -27.806 -32.605 29.929 1.00 79.88 75 TYR A C 1
ATOM 575 O O . TYR A 1 75 ? -29.029 -32.699 29.825 1.00 79.88 75 TYR A O 1
ATOM 583 N N . VAL A 1 76 ? -27.167 -31.454 29.695 1.00 77.75 76 VAL A N 1
ATOM 584 C CA . VAL A 1 76 ? -27.883 -30.221 29.327 1.00 77.75 76 VAL A CA 1
ATOM 585 C C . VAL A 1 76 ? -28.592 -30.364 27.985 1.00 77.75 76 VAL A C 1
ATOM 587 O O . VAL A 1 76 ? -29.756 -29.980 27.877 1.00 77.75 76 VAL A O 1
ATOM 590 N N . HIS A 1 77 ? -27.931 -30.960 26.993 1.00 84.31 77 HIS A N 1
ATOM 591 C CA . HIS A 1 77 ? -28.517 -31.198 25.677 1.00 84.31 77 HIS A CA 1
ATOM 592 C C . HIS A 1 77 ? -29.786 -32.063 25.758 1.00 84.31 77 HIS A C 1
ATOM 594 O O . HIS A 1 77 ? -30.833 -31.679 25.237 1.00 84.31 77 HIS A O 1
ATOM 600 N N . ALA A 1 78 ? -29.743 -33.170 26.507 1.00 79.19 78 ALA A N 1
ATOM 601 C CA . ALA A 1 78 ? -30.881 -34.075 26.662 1.00 79.19 78 ALA A CA 1
ATOM 602 C C . ALA A 1 78 ? -32.097 -33.410 27.318 1.00 79.19 78 ALA A C 1
ATOM 604 O O . ALA A 1 78 ? -33.240 -33.631 26.915 1.00 79.19 78 ALA A O 1
ATOM 605 N N . HIS A 1 79 ? -31.866 -32.556 28.314 1.00 74.94 79 HIS A N 1
ATOM 606 C CA . HIS A 1 79 ? -32.951 -31.877 29.017 1.00 74.94 79 HIS A CA 1
ATOM 607 C C . HIS A 1 79 ? -33.530 -30.680 28.252 1.00 74.94 79 HIS A C 1
ATOM 609 O O . HIS A 1 79 ? -34.672 -30.296 28.510 1.00 74.94 79 HIS A O 1
ATOM 615 N N . LEU A 1 80 ? -32.762 -30.095 27.327 1.00 76.00 80 LEU A N 1
ATOM 616 C CA . LEU A 1 80 ? -33.210 -29.013 26.448 1.00 76.00 80 LEU A CA 1
ATOM 617 C C . LEU A 1 80 ? -33.686 -29.510 25.077 1.00 76.00 80 LEU A C 1
ATOM 619 O O . LEU A 1 80 ? -34.049 -28.700 24.230 1.00 76.00 80 LEU A O 1
ATOM 623 N N . ASN A 1 81 ? -33.719 -30.827 24.860 1.00 76.81 81 ASN A N 1
ATOM 624 C CA . ASN A 1 81 ? -33.937 -31.443 23.554 1.00 76.81 81 ASN A CA 1
ATOM 62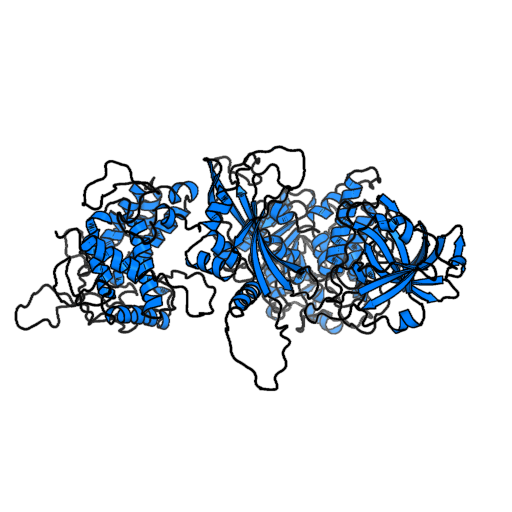5 C C . ASN A 1 81 ? -35.174 -30.908 22.808 1.00 76.81 81 ASN A C 1
ATOM 627 O O . ASN A 1 81 ? -35.103 -30.677 21.605 1.00 76.81 81 ASN A O 1
ATOM 631 N N . ILE A 1 82 ? -36.288 -30.664 23.511 1.00 74.12 82 ILE A N 1
ATOM 632 C CA . ILE A 1 82 ? -37.532 -30.152 22.902 1.00 74.12 82 ILE A CA 1
ATOM 633 C C . ILE A 1 82 ? -37.497 -28.641 22.614 1.00 74.12 82 ILE A C 1
ATOM 635 O O . ILE A 1 82 ? -38.340 -28.140 21.878 1.00 74.12 82 ILE A O 1
ATOM 639 N N . GLN A 1 83 ? -36.570 -27.903 23.231 1.00 74.38 83 GLN A N 1
ATOM 640 C CA . GLN A 1 83 ? -36.399 -26.456 23.076 1.00 74.38 83 GLN A CA 1
ATOM 641 C C . GLN A 1 83 ? -35.306 -26.091 22.066 1.00 74.38 83 GLN A C 1
ATOM 643 O O . GLN A 1 83 ? -35.131 -24.906 21.784 1.00 74.38 83 GLN A O 1
ATOM 648 N N . ILE A 1 84 ? -34.557 -27.074 21.562 1.00 77.88 84 ILE A N 1
ATOM 649 C CA . ILE A 1 84 ? -33.378 -26.850 20.712 1.00 77.88 84 ILE A CA 1
ATOM 650 C C . ILE A 1 84 ? -33.420 -27.637 19.398 1.00 77.88 84 ILE A C 1
ATOM 652 O O . ILE A 1 84 ? -32.579 -27.373 18.553 1.00 77.88 84 ILE A O 1
ATOM 656 N N . HIS A 1 85 ? -34.385 -28.542 19.197 1.00 82.88 85 HIS A N 1
ATOM 657 C CA . HIS A 1 85 ? -34.573 -29.287 17.944 1.00 82.88 85 HIS A CA 1
ATOM 658 C C . HIS A 1 85 ? -35.954 -29.044 17.341 1.00 82.88 85 HIS A C 1
ATOM 660 O O . HIS A 1 85 ? -36.941 -28.929 18.068 1.00 82.88 85 HIS A O 1
ATOM 666 N N . PHE A 1 86 ? -36.026 -28.992 16.013 1.00 80.25 86 PHE A N 1
ATOM 667 C CA . PHE A 1 86 ? -37.213 -28.703 15.204 1.00 80.25 86 PHE A CA 1
ATOM 668 C C . PHE A 1 86 ? -37.863 -27.358 15.548 1.00 80.25 86 PHE A C 1
ATOM 670 O O . PHE A 1 86 ? -39.079 -27.170 15.461 1.00 80.25 86 PHE A O 1
ATOM 677 N N . VAL A 1 87 ? -37.020 -26.406 15.946 1.00 82.00 87 VAL A N 1
ATOM 678 C CA . VAL A 1 87 ? -37.381 -25.061 16.394 1.00 82.00 87 VAL A CA 1
ATOM 679 C C . VAL A 1 87 ? -36.421 -24.034 15.810 1.00 82.00 87 VAL A C 1
ATOM 681 O O . VAL A 1 87 ? -35.308 -24.357 15.401 1.00 82.00 87 VAL A O 1
ATOM 684 N N . ALA A 1 88 ? -36.816 -22.762 15.818 1.00 80.25 88 ALA A N 1
ATOM 685 C CA . ALA A 1 88 ? -35.988 -21.676 15.303 1.00 80.25 88 ALA A CA 1
ATOM 686 C C . ALA A 1 88 ? -34.636 -21.564 16.041 1.00 80.25 88 ALA A C 1
ATOM 688 O O . ALA A 1 88 ? -33.630 -21.187 15.449 1.00 80.25 88 ALA A O 1
ATOM 689 N N . GLN A 1 89 ? -34.591 -21.926 17.328 1.00 78.06 89 GLN A N 1
ATOM 690 C CA . GLN A 1 89 ? -33.390 -21.866 18.166 1.00 78.06 89 GLN A CA 1
ATOM 691 C C . GLN A 1 89 ? -32.303 -22.877 17.776 1.00 78.06 89 GLN A C 1
ATOM 693 O O . GLN A 1 89 ? -31.175 -22.707 18.229 1.00 78.06 89 GLN A O 1
ATOM 698 N N . PHE A 1 90 ? -32.599 -23.883 16.946 1.00 83.88 90 PHE A N 1
ATOM 699 C CA . PHE A 1 90 ? -31.688 -24.991 16.643 1.00 83.88 90 PHE A CA 1
ATOM 700 C C . PHE A 1 90 ? -30.275 -24.535 16.259 1.00 83.88 90 PHE A C 1
ATOM 702 O O . PHE A 1 90 ? -29.315 -24.824 16.975 1.00 83.88 90 PHE A O 1
ATOM 709 N N . LEU A 1 91 ? -30.138 -23.764 15.181 1.00 87.50 91 LEU A N 1
ATOM 710 C CA . LEU A 1 91 ? -28.835 -23.308 14.691 1.00 87.50 91 LEU A CA 1
ATOM 711 C C . LEU A 1 91 ? -28.099 -22.364 15.668 1.00 87.50 91 LEU A C 1
ATOM 713 O O . LEU A 1 91 ? -26.948 -22.655 16.011 1.00 87.50 91 LEU A O 1
ATOM 717 N N . PRO A 1 92 ? -28.708 -21.272 16.178 1.00 78.44 92 PRO A N 1
ATOM 718 C CA . PRO A 1 92 ? -28.011 -20.371 17.099 1.00 78.44 92 PRO A CA 1
ATOM 719 C C . PRO A 1 92 ? -27.686 -21.015 18.455 1.00 78.44 92 PRO A C 1
ATOM 721 O O . PRO A 1 92 ? -26.648 -20.698 19.039 1.00 78.44 92 PRO A O 1
ATOM 724 N N . TRP A 1 93 ? -28.518 -21.938 18.952 1.00 80.25 93 TRP A N 1
ATOM 725 C CA . TRP A 1 93 ? -28.241 -22.654 20.198 1.00 80.25 93 TRP A CA 1
ATOM 726 C C . TRP A 1 93 ? -27.050 -23.599 20.039 1.00 80.25 93 TRP A C 1
ATOM 728 O O . TRP A 1 93 ? -26.133 -23.548 20.855 1.00 80.25 93 TRP A O 1
ATOM 738 N N . HIS A 1 94 ? -26.993 -24.384 18.958 1.00 86.81 94 HIS A N 1
ATOM 739 C CA . HIS A 1 94 ? -25.871 -25.295 18.717 1.00 86.81 94 HIS A CA 1
ATOM 740 C C . HIS A 1 94 ? -24.555 -24.554 18.435 1.00 86.81 94 HIS A C 1
ATOM 742 O O . HIS A 1 94 ? -23.511 -24.979 18.931 1.00 86.81 94 HIS A O 1
ATOM 748 N N . ARG A 1 95 ? -24.589 -23.402 17.741 1.00 84.38 95 ARG A N 1
ATOM 749 C CA . ARG A 1 95 ? -23.420 -22.508 17.599 1.00 84.38 95 ARG A CA 1
ATOM 750 C C . ARG A 1 95 ? -22.860 -22.111 18.965 1.00 84.38 95 ARG A C 1
ATOM 752 O O . ARG A 1 95 ? -21.654 -22.213 19.198 1.00 84.38 95 ARG A O 1
ATOM 759 N N . TYR A 1 96 ? -23.733 -21.678 19.873 1.00 76.00 96 TYR A N 1
ATOM 760 C CA . TYR A 1 96 ? -23.334 -21.273 21.219 1.00 76.00 96 TYR A CA 1
ATOM 761 C C . TYR A 1 96 ? -22.879 -22.462 22.076 1.00 76.00 96 TYR A C 1
ATOM 763 O O . TYR A 1 96 ? -21.890 -22.361 22.796 1.00 76.00 96 TYR A O 1
ATOM 771 N N . PHE A 1 97 ? -23.536 -23.613 21.952 1.00 81.06 97 PHE A N 1
ATOM 772 C CA . PHE A 1 97 ? -23.189 -24.836 22.674 1.00 81.06 97 PHE A CA 1
ATOM 773 C C . PHE A 1 97 ? -21.785 -25.348 22.314 1.00 81.06 97 PHE A C 1
ATOM 775 O O . PHE A 1 97 ? -20.991 -25.662 23.202 1.00 81.06 97 PHE A O 1
ATOM 782 N N . VAL A 1 98 ? -21.434 -25.339 21.024 1.00 85.75 98 VAL A N 1
ATOM 783 C CA . VAL A 1 98 ? -20.079 -25.663 20.545 1.00 85.75 98 VAL A CA 1
ATOM 784 C C . VAL A 1 98 ? -19.055 -24.631 21.024 1.00 85.75 98 VAL A C 1
ATOM 786 O O . VAL A 1 98 ? -17.940 -25.006 21.374 1.00 85.75 98 VAL A O 1
ATOM 789 N N . HIS A 1 99 ? -19.416 -23.345 21.070 1.00 77.00 99 HIS A N 1
ATOM 790 C CA . HIS A 1 99 ? -18.531 -22.303 21.595 1.00 77.00 99 HIS A CA 1
ATOM 791 C C . HIS A 1 99 ? -18.237 -22.495 23.090 1.00 77.00 99 HIS A C 1
ATOM 793 O O . HIS A 1 99 ? -17.079 -22.458 23.484 1.00 77.00 99 HIS A O 1
ATOM 799 N N . ILE A 1 100 ? -19.251 -22.795 23.909 1.00 75.50 100 ILE A N 1
ATOM 800 C CA . ILE A 1 100 ? -19.071 -23.115 25.336 1.00 75.50 100 ILE A CA 1
ATOM 801 C C . ILE A 1 100 ? -18.149 -24.329 25.513 1.00 75.50 100 ILE A C 1
ATOM 803 O O . ILE A 1 100 ? -17.288 -24.337 26.393 1.00 75.50 100 ILE A O 1
ATOM 807 N N . TYR A 1 101 ? -18.326 -25.358 24.684 1.00 83.19 101 TYR A N 1
ATOM 808 C CA . TYR A 1 101 ? -17.465 -26.536 24.698 1.00 83.19 101 TYR A CA 1
ATOM 809 C C . TYR A 1 101 ? -16.015 -26.198 24.333 1.00 83.19 101 TYR A C 1
ATOM 811 O O . TYR A 1 101 ? -15.092 -26.617 25.029 1.00 83.19 101 TYR A O 1
ATOM 819 N N . GLU A 1 102 ? -15.814 -25.391 23.288 1.00 84.56 102 GLU A N 1
ATOM 820 C CA . GLU A 1 102 ? -14.498 -24.888 22.897 1.00 84.56 102 GLU A CA 1
ATOM 821 C C . GLU A 1 102 ? -13.837 -24.115 24.047 1.00 84.56 102 GLU A C 1
ATOM 823 O O . GLU A 1 102 ? -12.695 -24.410 24.396 1.00 84.56 102 GLU A O 1
ATOM 828 N N . THR A 1 103 ? -14.555 -23.192 24.690 1.00 76.62 103 THR A N 1
ATOM 829 C CA . THR A 1 103 ? -14.058 -22.449 25.857 1.00 76.62 103 THR A CA 1
ATOM 830 C C . THR A 1 103 ? -13.659 -23.387 26.995 1.00 76.62 103 THR A C 1
ATOM 832 O O . THR A 1 103 ? -12.582 -23.228 27.558 1.00 76.62 103 THR A O 1
ATOM 835 N N . ALA A 1 104 ? -14.451 -24.422 27.294 1.00 76.94 104 ALA A N 1
ATOM 836 C CA . ALA A 1 104 ? -14.101 -25.395 28.330 1.00 76.94 104 ALA A CA 1
ATOM 837 C C . ALA A 1 104 ? -12.805 -26.165 28.004 1.00 76.94 104 ALA A C 1
ATOM 839 O O . ALA A 1 104 ? -11.975 -26.368 28.890 1.00 76.94 104 ALA A O 1
ATOM 840 N N . LEU A 1 105 ? -12.586 -26.554 26.741 1.00 85.12 105 LEU A N 1
ATOM 841 C CA . LEU A 1 105 ? -11.328 -27.184 26.319 1.00 85.12 105 LEU A CA 1
ATOM 842 C C . LEU A 1 105 ? -10.125 -26.252 26.531 1.00 85.12 105 LEU A C 1
ATOM 844 O O . LEU A 1 105 ? -9.061 -26.702 26.962 1.00 85.12 105 LEU A O 1
ATOM 848 N N . ARG A 1 106 ? -10.279 -24.959 26.226 1.00 83.62 106 ARG A N 1
ATOM 849 C CA . ARG A 1 106 ? -9.207 -23.961 26.351 1.00 83.62 106 ARG A CA 1
ATOM 850 C C . ARG A 1 106 ? -8.913 -23.629 27.812 1.00 83.62 106 ARG A C 1
ATOM 852 O O . ARG A 1 106 ? -7.776 -23.778 28.253 1.00 83.62 106 ARG A O 1
ATOM 859 N N . ASP A 1 107 ? -9.939 -23.259 28.565 1.00 80.69 107 ASP A N 1
ATOM 860 C CA . ASP A 1 107 ? -9.790 -22.670 29.896 1.00 80.69 107 ASP A CA 1
ATOM 861 C C . ASP A 1 107 ? -9.568 -23.727 30.981 1.00 80.69 107 ASP A C 1
ATOM 863 O O . ASP A 1 107 ? -8.805 -23.507 31.920 1.00 80.69 107 ASP A O 1
ATOM 867 N N . GLU A 1 108 ? -10.215 -24.891 30.862 1.00 87.75 108 GLU A N 1
ATOM 868 C CA . GLU A 1 108 ? -10.140 -25.950 31.878 1.00 87.75 108 GLU A CA 1
ATOM 869 C C . GLU A 1 108 ? -9.088 -27.016 31.530 1.00 87.75 108 GLU A C 1
ATOM 871 O O . GLU A 1 108 ? -8.609 -27.719 32.420 1.00 87.75 108 GLU A O 1
ATOM 876 N N . CYS A 1 109 ? -8.699 -27.120 30.253 1.00 89.25 109 CYS A N 1
ATOM 877 C CA . CYS A 1 109 ? -7.803 -28.166 29.749 1.00 89.25 109 CYS A CA 1
ATOM 878 C C . CYS A 1 109 ? -6.619 -27.654 28.913 1.00 89.25 109 CYS A C 1
ATOM 880 O O . CYS A 1 109 ? -5.892 -28.460 28.327 1.00 89.25 109 CYS A O 1
ATOM 882 N N . SER A 1 110 ? -6.390 -26.336 28.888 1.00 90.19 110 SER A N 1
ATOM 883 C CA . SER A 1 110 ? -5.242 -25.690 28.231 1.00 90.19 110 SER A CA 1
ATOM 884 C C . SER A 1 110 ? -5.097 -26.030 26.742 1.00 90.19 110 SER A C 1
ATOM 886 O O . SER A 1 110 ? -3.984 -26.095 26.218 1.00 90.19 110 SER A O 1
ATOM 888 N N . TYR A 1 111 ? -6.211 -26.263 26.045 1.00 88.19 111 TYR A N 1
ATOM 889 C CA . TYR A 1 111 ? -6.194 -26.516 24.608 1.00 88.19 111 TYR A CA 1
ATOM 890 C C . TYR A 1 111 ? -5.838 -25.244 23.825 1.00 88.19 111 TYR A C 1
ATOM 892 O O . TYR A 1 111 ? -6.531 -24.232 23.903 1.00 88.19 111 TYR A O 1
ATOM 900 N N . THR A 1 112 ? -4.772 -25.289 23.028 1.00 85.81 112 THR A N 1
ATOM 901 C CA . THR A 1 112 ? -4.311 -24.146 22.216 1.00 85.81 112 THR A CA 1
ATOM 902 C C . THR A 1 112 ? -4.556 -24.326 20.720 1.00 85.81 112 THR A C 1
ATOM 904 O O . THR A 1 112 ? -4.410 -23.371 19.961 1.00 85.81 112 THR A O 1
ATOM 907 N N . GLY A 1 113 ? -4.962 -25.522 20.284 1.00 79.69 113 GLY A N 1
ATOM 908 C CA . GLY A 1 113 ? -5.205 -25.823 18.876 1.00 79.69 113 GLY A CA 1
ATOM 909 C C . GLY A 1 113 ? -6.450 -25.131 18.296 1.00 79.69 113 GLY A C 1
ATOM 910 O O . GLY A 1 113 ? -7.261 -24.544 19.029 1.00 79.69 113 GLY A O 1
ATOM 911 N N . PRO A 1 114 ? -6.627 -25.186 16.964 1.00 81.88 114 PRO A N 1
ATOM 912 C CA . PRO A 1 114 ? -7.844 -24.714 16.315 1.00 81.88 114 PRO A CA 1
ATOM 913 C C . PRO A 1 114 ? -9.031 -25.609 16.689 1.00 81.88 114 PRO A C 1
ATOM 915 O O . PRO A 1 114 ? -8.879 -26.815 16.905 1.00 81.88 114 PRO A O 1
ATOM 918 N N . MET A 1 115 ? -10.233 -25.039 16.753 1.00 87.00 115 MET A N 1
ATOM 919 C CA . MET A 1 115 ? -11.440 -25.864 16.809 1.00 87.00 115 MET A CA 1
ATOM 920 C C . MET A 1 115 ? -11.621 -26.560 15.453 1.00 87.00 115 MET A C 1
ATOM 922 O O . MET A 1 115 ? -11.195 -26.036 14.425 1.00 87.00 115 MET A O 1
ATOM 926 N N . THR A 1 116 ? -12.199 -27.757 15.417 1.00 90.56 116 THR A N 1
ATOM 927 C CA . THR A 1 116 ? -12.209 -28.571 14.193 1.00 90.56 116 THR A CA 1
ATOM 928 C C . THR A 1 116 ? -13.599 -29.052 13.809 1.00 90.56 116 THR A C 1
ATOM 930 O O . THR A 1 116 ? -14.447 -29.267 14.674 1.00 90.56 116 THR A O 1
ATOM 933 N N . TYR A 1 117 ? -13.840 -29.175 12.503 1.00 95.81 117 TYR A N 1
ATOM 934 C CA . TYR A 1 117 ? -15.070 -29.717 11.935 1.00 95.81 117 TYR A CA 1
ATOM 935 C C . TYR A 1 117 ? -14.794 -30.969 11.111 1.00 95.81 117 TYR A C 1
ATOM 937 O O . TYR A 1 117 ? -13.724 -31.136 10.525 1.00 95.81 117 TYR A O 1
ATOM 945 N N . TRP A 1 118 ? -15.795 -31.839 11.049 1.00 96.69 118 TRP A N 1
ATOM 946 C CA . TRP A 1 118 ? -15.789 -33.020 10.195 1.00 96.69 118 TRP A CA 1
ATOM 947 C C . TRP A 1 118 ? -16.613 -32.722 8.944 1.00 96.69 118 TRP A C 1
ATOM 949 O O . TRP A 1 118 ? -17.834 -32.613 9.030 1.00 96.69 118 TRP A O 1
ATOM 959 N N . ASP A 1 119 ? -15.968 -32.568 7.782 1.00 96.94 119 ASP A N 1
ATOM 960 C CA . ASP A 1 119 ? -16.704 -32.390 6.525 1.00 96.94 119 ASP A CA 1
ATOM 961 C C . ASP A 1 119 ? -17.131 -33.752 5.963 1.00 96.94 119 ASP A C 1
ATOM 963 O O . ASP A 1 119 ? -16.410 -34.394 5.191 1.00 96.94 119 ASP A O 1
ATOM 967 N N . TRP A 1 120 ? -18.319 -34.196 6.380 1.00 94.12 120 TRP A N 1
ATOM 968 C CA . TRP A 1 120 ? -18.921 -35.464 5.958 1.00 94.12 120 TRP A CA 1
ATOM 969 C C . TRP A 1 120 ? -19.336 -35.480 4.481 1.00 94.12 120 TRP A C 1
ATOM 971 O O . TRP A 1 120 ? -19.556 -36.556 3.923 1.00 94.12 120 TRP A O 1
ATOM 981 N N . THR A 1 121 ? -19.416 -34.324 3.809 1.00 94.00 121 THR A N 1
ATOM 982 C CA . THR A 1 121 ? -19.772 -34.274 2.379 1.00 94.00 121 THR A CA 1
ATOM 983 C C . THR A 1 121 ? -18.697 -34.939 1.515 1.00 94.00 121 THR A C 1
ATOM 985 O O . THR A 1 121 ? -19.014 -35.593 0.516 1.00 94.00 121 THR A O 1
ATOM 988 N N . LEU A 1 122 ? -17.438 -34.862 1.963 1.00 94.38 122 LEU A N 1
ATOM 989 C CA . LEU A 1 122 ? -16.275 -35.494 1.338 1.00 94.38 122 LEU A CA 1
ATOM 990 C C . LEU A 1 122 ? -16.278 -37.027 1.470 1.00 94.38 122 LEU A C 1
ATOM 992 O O . LEU A 1 122 ? -15.611 -37.703 0.694 1.00 94.38 122 LEU A O 1
ATOM 996 N N . ASP A 1 123 ? -17.050 -37.574 2.413 1.00 90.56 123 ASP A N 1
ATOM 997 C CA . ASP A 1 123 ? -17.162 -39.016 2.671 1.00 90.56 123 ASP A CA 1
ATOM 998 C C . ASP A 1 123 ? -18.500 -39.612 2.193 1.00 90.56 123 ASP A C 1
ATOM 1000 O O . ASP A 1 123 ? -18.831 -40.756 2.507 1.00 90.56 123 ASP A O 1
ATOM 1004 N N . SER A 1 124 ? -19.302 -38.851 1.441 1.00 89.44 124 SER A N 1
ATOM 1005 C CA . SER A 1 124 ? -20.659 -39.255 1.037 1.00 89.44 124 SER A CA 1
ATOM 1006 C C . SER A 1 124 ? -20.731 -40.519 0.168 1.00 89.44 124 SER A C 1
ATOM 1008 O O . SER A 1 124 ? -21.786 -41.148 0.099 1.00 89.44 124 SER A O 1
ATOM 1010 N N . GLU A 1 125 ? -19.623 -40.943 -0.445 1.00 86.31 125 GLU A N 1
ATOM 1011 C CA . GLU A 1 125 ? -19.539 -42.212 -1.179 1.00 86.31 125 GLU A CA 1
ATOM 1012 C C . GLU A 1 125 ? -19.274 -43.428 -0.270 1.00 86.31 125 GLU A C 1
ATOM 1014 O O . GLU A 1 125 ? -19.785 -44.522 -0.533 1.00 86.31 125 GLU A O 1
ATOM 1019 N N . ASP A 1 126 ? -18.475 -43.257 0.791 1.00 85.56 126 ASP A N 1
ATOM 1020 C CA . ASP A 1 126 ? -18.084 -44.321 1.725 1.00 85.56 126 ASP A CA 1
ATOM 1021 C C . ASP A 1 126 ? -17.661 -43.746 3.087 1.00 85.56 126 ASP A C 1
ATOM 1023 O O . ASP A 1 126 ? -16.476 -43.571 3.382 1.00 85.56 126 ASP A O 1
ATOM 1027 N N . MET A 1 127 ? -18.653 -43.490 3.942 1.00 86.81 127 MET A N 1
ATOM 1028 C CA . MET A 1 127 ? -18.450 -42.852 5.246 1.00 86.81 127 MET A CA 1
ATOM 1029 C C . MET A 1 127 ? -17.530 -43.632 6.189 1.00 86.81 127 MET A C 1
ATOM 1031 O O . MET A 1 127 ? -16.812 -43.047 6.997 1.00 86.81 127 MET A O 1
ATOM 1035 N N . SER A 1 128 ? -17.499 -44.959 6.053 1.00 82.50 128 SER A N 1
ATOM 1036 C CA . SER A 1 128 ? -16.667 -45.832 6.887 1.00 82.50 128 SER A CA 1
ATOM 1037 C C . SER A 1 128 ? -15.164 -45.565 6.742 1.00 82.50 128 SER A C 1
ATOM 1039 O O . SER A 1 128 ? -14.388 -45.932 7.621 1.00 82.50 128 SER A O 1
ATOM 1041 N N . LYS A 1 129 ? -14.749 -44.905 5.650 1.00 87.00 129 LYS A N 1
ATOM 1042 C CA . LYS A 1 129 ? -13.352 -44.546 5.371 1.00 87.00 129 LYS A CA 1
ATOM 1043 C C . LYS A 1 129 ? -12.969 -43.145 5.830 1.00 87.00 129 LYS A C 1
ATOM 1045 O O . LYS A 1 129 ? -11.831 -42.735 5.592 1.00 87.00 129 LYS A O 1
ATOM 1050 N N . SER A 1 130 ? -13.885 -42.409 6.458 1.00 93.00 130 SER A N 1
ATOM 1051 C CA . SER A 1 130 ? -13.578 -41.068 6.939 1.00 93.00 130 SER A CA 1
ATOM 1052 C C . SER A 1 130 ? -12.383 -41.102 7.902 1.00 93.00 130 SER A C 1
ATOM 1054 O O . SER A 1 130 ? -12.389 -41.897 8.845 1.00 93.00 130 SER A O 1
ATOM 1056 N N . PRO A 1 131 ? -11.369 -40.230 7.736 1.00 93.44 131 PRO A N 1
ATOM 1057 C CA . PRO A 1 131 ? -10.202 -40.189 8.621 1.00 93.44 131 PRO A CA 1
ATOM 1058 C C . PRO A 1 131 ? -10.530 -39.884 10.088 1.00 93.44 131 PRO A C 1
ATOM 1060 O O . PRO A 1 131 ? -9.691 -40.104 10.962 1.00 93.44 131 PRO A O 1
ATOM 1063 N N . VAL A 1 132 ? -11.737 -39.384 10.380 1.00 94.19 132 VAL A N 1
ATOM 1064 C CA . VAL A 1 132 ? -12.209 -39.197 11.759 1.00 94.19 132 VAL A CA 1
ATOM 1065 C C . VAL A 1 132 ? -12.340 -40.534 12.501 1.00 94.19 132 VAL A C 1
ATOM 1067 O O . VAL A 1 132 ? -12.018 -40.612 13.685 1.00 94.19 132 VAL A O 1
ATOM 1070 N N . PHE A 1 133 ? -12.683 -41.608 11.781 1.00 94.25 133 PHE A N 1
ATOM 1071 C CA . PHE A 1 133 ? -12.825 -42.973 12.297 1.00 94.25 133 PHE A CA 1
ATOM 1072 C C . PHE A 1 133 ? -11.512 -43.764 12.319 1.00 94.25 133 PHE A C 1
ATOM 1074 O O . PHE A 1 133 ? -11.531 -44.993 12.379 1.00 94.25 133 PHE A O 1
ATOM 1081 N N . SER A 1 134 ? -10.360 -43.087 12.253 1.00 94.31 134 SER A N 1
ATOM 1082 C CA . SER A 1 134 ? -9.065 -43.746 12.431 1.00 94.31 134 SER A CA 1
ATOM 1083 C C . SER A 1 134 ? -9.061 -44.582 13.717 1.00 94.31 134 SER A C 1
ATOM 1085 O O . SER A 1 134 ? -9.524 -44.140 14.772 1.00 94.31 134 SER A O 1
ATOM 1087 N N . THR A 1 135 ? -8.516 -45.794 13.628 1.00 94.06 135 THR A N 1
ATOM 1088 C CA . THR A 1 135 ? -8.386 -46.725 14.759 1.00 94.06 135 THR A CA 1
ATOM 1089 C C . THR A 1 135 ? -7.178 -46.396 15.642 1.00 94.06 135 THR A C 1
ATOM 1091 O O . THR A 1 135 ? -6.904 -47.105 16.611 1.00 94.06 135 THR A O 1
ATOM 1094 N N . ASP A 1 136 ? -6.423 -45.349 15.299 1.00 95.81 136 ASP A N 1
ATOM 1095 C CA . ASP A 1 136 ? -5.246 -44.907 16.036 1.00 95.81 136 ASP A CA 1
ATOM 1096 C C . ASP A 1 136 ? -5.610 -44.354 17.426 1.00 95.81 136 ASP A C 1
ATOM 1098 O O . ASP A 1 136 ? -6.471 -43.485 17.577 1.00 95.81 136 ASP A O 1
ATOM 1102 N N . ALA A 1 137 ? -4.931 -44.860 18.458 1.00 93.31 137 ALA A N 1
ATOM 1103 C CA . ALA A 1 137 ? -5.279 -44.627 19.859 1.00 93.31 137 ALA A CA 1
ATOM 1104 C C . ALA A 1 137 ? -5.036 -43.187 20.355 1.00 93.31 137 ALA A C 1
ATOM 1106 O O . ALA A 1 137 ? -5.477 -42.840 21.458 1.00 93.31 137 ALA A O 1
ATOM 1107 N N . THR A 1 138 ? -4.324 -42.355 19.592 1.00 92.31 138 THR A N 1
ATOM 1108 C CA . THR A 1 138 ? -4.014 -40.969 19.975 1.00 92.31 138 THR A CA 1
ATOM 1109 C C . THR A 1 138 ? -4.644 -39.949 19.042 1.00 92.31 138 THR A C 1
ATOM 1111 O O . THR A 1 138 ? -4.975 -38.863 19.501 1.00 92.31 138 THR A O 1
ATOM 1114 N N . THR A 1 139 ? -4.845 -40.294 17.773 1.00 92.75 139 THR A N 1
ATOM 1115 C CA . THR A 1 139 ? -5.272 -39.358 16.726 1.00 92.75 139 THR A CA 1
ATOM 1116 C C . THR A 1 139 ? -6.624 -39.680 16.111 1.00 92.75 139 THR A C 1
ATOM 1118 O O . THR A 1 139 ? -7.087 -38.896 15.295 1.00 92.75 139 THR A O 1
ATOM 1121 N N . GLY A 1 140 ? -7.263 -40.799 16.456 1.00 92.12 140 GLY A N 1
ATOM 1122 C CA . GLY A 1 140 ? -8.544 -41.215 15.885 1.00 92.12 140 GLY A CA 1
ATOM 1123 C C . GLY A 1 140 ? -9.681 -41.275 16.903 1.00 92.12 140 GLY A C 1
ATOM 1124 O O . GLY A 1 140 ? -9.458 -41.560 18.080 1.00 92.12 140 GLY A O 1
ATOM 1125 N N . PHE A 1 141 ? -10.923 -41.051 16.456 1.00 95.75 141 PHE A N 1
ATOM 1126 C CA . PHE A 1 141 ? -12.105 -41.184 17.319 1.00 95.75 141 PHE A CA 1
ATOM 1127 C C . PHE A 1 141 ? -12.566 -42.639 17.500 1.00 95.75 141 PHE A C 1
ATOM 1129 O O . PHE A 1 141 ? -13.519 -42.875 18.245 1.00 95.75 141 PHE A O 1
ATOM 1136 N N . GLY A 1 142 ? -11.919 -43.602 16.837 1.00 93.56 142 GLY A N 1
ATOM 1137 C CA . GLY A 1 142 ? -12.337 -45.003 16.793 1.00 93.56 142 GLY A CA 1
ATOM 1138 C C . GLY A 1 142 ? -13.373 -45.271 15.703 1.00 93.56 142 GLY A C 1
ATOM 1139 O O . GLY A 1 142 ? -14.063 -44.362 15.241 1.00 93.56 142 GLY A O 1
ATOM 1140 N N . GLY A 1 143 ? -13.455 -46.519 15.264 1.00 89.69 143 GLY A N 1
ATOM 1141 C CA . GLY A 1 143 ? -14.320 -46.976 14.186 1.00 89.69 143 GLY A CA 1
ATOM 1142 C C . GLY A 1 143 ? -15.715 -47.391 14.651 1.00 89.69 143 GLY A C 1
ATOM 1143 O O . GLY A 1 143 ? -16.295 -46.814 15.575 1.00 89.69 143 GLY A O 1
ATOM 1144 N N . ASN A 1 144 ? -16.266 -48.396 13.964 1.00 86.81 144 ASN A N 1
ATOM 1145 C CA . ASN A 1 144 ? -17.554 -48.989 14.312 1.00 86.81 144 ASN A CA 1
ATOM 1146 C C . ASN A 1 144 ? -17.470 -49.742 15.643 1.00 86.81 144 ASN A C 1
ATOM 1148 O O . ASN A 1 144 ? -16.417 -50.261 16.018 1.00 86.81 144 ASN A O 1
ATOM 1152 N N . GLY A 1 145 ? -18.606 -49.882 16.315 1.00 81.31 145 GLY A N 1
ATOM 1153 C CA . GLY A 1 145 ? -18.691 -50.738 17.478 1.00 81.31 145 GLY A CA 1
ATOM 1154 C C . GLY A 1 145 ? -18.642 -52.226 17.120 1.00 81.31 145 GLY A C 1
ATOM 1155 O O . GLY A 1 145 ? -19.221 -52.660 16.124 1.00 81.31 145 GLY A O 1
ATOM 1156 N N . LEU A 1 146 ? -17.977 -53.031 17.951 1.00 75.81 146 LEU A N 1
ATOM 1157 C CA . LEU A 1 146 ? -17.912 -54.491 17.821 1.00 75.81 146 LEU A CA 1
ATOM 1158 C C . LEU A 1 146 ? -18.412 -55.168 19.109 1.00 75.81 146 LEU A C 1
ATOM 1160 O O . LEU A 1 146 ? -18.378 -54.576 20.186 1.00 75.81 146 LEU A O 1
ATOM 1164 N N . ASN A 1 147 ? -18.920 -56.402 18.977 1.00 58.50 147 ASN A N 1
ATOM 1165 C CA . ASN A 1 147 ? -19.521 -57.227 20.041 1.00 58.50 147 ASN A CA 1
ATOM 1166 C C . ASN A 1 147 ? -18.900 -57.001 21.440 1.00 58.50 147 ASN A C 1
ATOM 1168 O O . ASN A 1 147 ? -17.721 -57.280 21.655 1.00 58.50 147 ASN A O 1
ATOM 1172 N N . GLY A 1 148 ? -19.733 -56.522 22.373 1.00 47.31 148 GLY A N 1
ATOM 1173 C CA . GLY A 1 148 ? -19.353 -55.880 23.634 1.00 47.31 148 GLY A CA 1
ATOM 1174 C C . GLY A 1 148 ? -18.373 -56.612 24.558 1.00 47.31 148 GLY A C 1
ATOM 1175 O O . GLY A 1 148 ? -18.560 -57.771 24.935 1.00 47.31 148 GLY A O 1
ATOM 1176 N N . GLY A 1 149 ? -17.369 -55.858 25.008 1.00 35.66 149 GLY A N 1
ATOM 1177 C CA . GLY A 1 149 ? -16.464 -56.211 26.096 1.00 35.66 149 GLY A CA 1
ATOM 1178 C C . GLY A 1 149 ? -16.767 -55.418 27.371 1.00 35.66 149 GLY A C 1
ATOM 1179 O O . GLY A 1 149 ? -16.513 -54.224 27.427 1.00 35.66 149 GLY A O 1
ATOM 1180 N N . LEU A 1 150 ? -17.236 -56.146 28.396 1.00 34.44 150 LEU A N 1
ATOM 1181 C CA . LEU A 1 150 ? -17.294 -55.830 29.837 1.00 34.44 150 LEU A CA 1
ATOM 1182 C C . LEU A 1 150 ? -18.284 -54.751 30.332 1.00 34.44 150 LEU A C 1
ATOM 1184 O O . LEU A 1 150 ? -17.919 -53.611 30.589 1.00 34.44 150 LEU A O 1
ATOM 1188 N N . THR A 1 151 ? -19.477 -55.192 30.747 1.00 40.38 151 THR A N 1
ATOM 1189 C CA . THR A 1 151 ? -20.098 -54.651 31.969 1.00 40.38 151 THR A CA 1
ATOM 1190 C C . THR A 1 151 ? -20.575 -55.789 32.860 1.00 40.38 151 THR A C 1
ATOM 1192 O O . THR A 1 151 ? -21.342 -56.625 32.402 1.00 40.38 151 THR A O 1
ATOM 1195 N N . SER A 1 152 ? -20.125 -55.771 34.116 1.00 34.88 152 SER A N 1
ATOM 1196 C CA . SER A 1 152 ? -20.775 -56.270 35.339 1.00 34.88 152 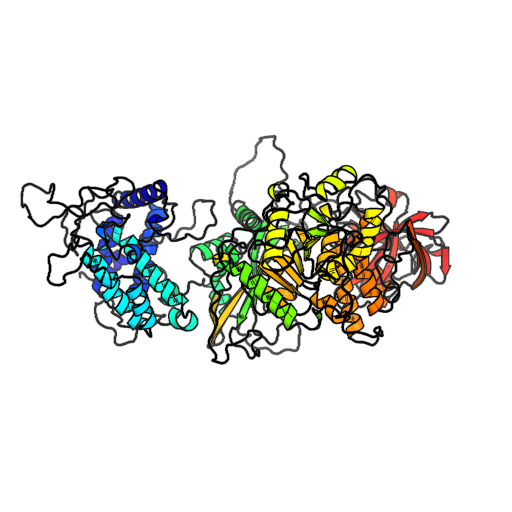SER A CA 1
ATOM 1197 C C . SER A 1 152 ? -21.533 -57.628 35.312 1.00 34.88 152 SER A C 1
ATOM 1199 O O . SER A 1 152 ? -22.459 -57.813 34.525 1.00 34.88 152 SER A O 1
ATOM 1201 N N . PRO A 1 153 ? -21.272 -58.561 36.257 1.00 34.06 153 PRO A N 1
ATOM 1202 C CA . PRO A 1 153 ? -21.796 -59.940 36.254 1.00 34.06 153 PRO A CA 1
ATOM 1203 C C . PRO A 1 153 ? -23.322 -60.144 36.302 1.00 34.06 153 PRO A C 1
ATOM 1205 O O . PRO A 1 153 ? -23.761 -61.291 36.339 1.00 34.06 153 PRO A O 1
ATOM 1208 N N . SER A 1 154 ? -24.150 -59.098 36.370 1.00 34.16 154 SER A N 1
ATOM 1209 C CA . SER A 1 154 ? -25.558 -59.247 36.756 1.00 34.16 154 SER A CA 1
ATOM 1210 C C . SER A 1 154 ? -26.607 -59.076 35.653 1.00 34.16 154 SER A C 1
ATOM 1212 O O . SER A 1 154 ? -27.726 -59.518 35.907 1.00 34.16 154 SER A O 1
ATOM 1214 N N . ARG A 1 155 ? -26.310 -58.554 34.443 1.00 37.88 155 ARG A N 1
ATOM 1215 C CA . ARG A 1 155 ? -27.214 -58.607 33.255 1.00 37.88 155 ARG A CA 1
ATOM 1216 C C . ARG A 1 155 ? -26.459 -58.406 31.917 1.00 37.88 155 ARG A C 1
ATOM 1218 O O . ARG A 1 155 ? -26.186 -57.261 31.571 1.00 37.88 155 ARG A O 1
ATOM 1225 N N . PRO A 1 156 ? -26.164 -59.452 31.123 1.00 35.88 156 PRO A N 1
ATOM 1226 C CA . PRO A 1 156 ? -25.620 -59.278 29.773 1.00 35.88 156 PRO A CA 1
ATOM 1227 C C . PRO A 1 156 ? -26.705 -58.742 28.820 1.00 35.88 156 PRO A C 1
ATOM 1229 O O . PRO A 1 156 ? -27.779 -59.335 28.721 1.00 35.88 156 PRO A O 1
ATOM 1232 N N . ASN A 1 157 ? -26.444 -57.630 28.122 1.00 44.38 157 ASN A N 1
ATOM 1233 C CA . ASN A 1 157 ? -27.316 -57.125 27.057 1.00 44.38 157 ASN A CA 1
ATOM 1234 C C . ASN A 1 157 ? -26.640 -57.352 25.688 1.00 44.38 157 ASN A C 1
ATOM 1236 O O . ASN A 1 157 ? -25.596 -56.754 25.442 1.00 44.38 157 ASN A O 1
ATOM 1240 N N . PRO A 1 158 ? -27.203 -58.176 24.788 1.00 41.25 158 PRO A N 1
ATOM 1241 C CA . PRO A 1 158 ? -26.629 -58.486 23.472 1.00 41.25 158 PRO A CA 1
ATOM 1242 C C . PRO A 1 158 ? -26.680 -57.327 22.442 1.00 41.25 158 PRO A C 1
ATOM 1244 O O . PRO A 1 158 ? -26.605 -57.582 21.246 1.00 41.25 158 PRO A O 1
ATOM 1247 N N . LEU A 1 159 ? -26.810 -56.066 22.883 1.00 49.19 159 LEU A N 1
ATOM 1248 C CA . LEU A 1 159 ? -27.015 -54.870 22.042 1.00 49.19 159 LEU A CA 1
ATOM 1249 C C . LEU A 1 159 ? -25.921 -53.786 22.167 1.00 49.19 159 LEU A C 1
ATOM 1251 O O . LEU A 1 159 ? -26.070 -52.715 21.588 1.00 49.19 159 LEU A O 1
ATOM 1255 N N . THR A 1 160 ? -24.840 -54.003 22.920 1.00 59.53 160 THR A N 1
ATOM 1256 C CA . THR A 1 160 ? -23.761 -53.003 23.070 1.00 59.53 160 THR A CA 1
ATOM 1257 C C . THR A 1 160 ? -22.650 -53.244 22.048 1.00 59.53 160 THR A C 1
ATOM 1259 O O . THR A 1 160 ? -21.816 -54.136 22.232 1.00 59.53 160 THR A O 1
ATOM 1262 N N . MET A 1 161 ? -22.663 -52.470 20.961 1.00 76.12 161 MET A N 1
ATOM 1263 C CA . MET A 1 161 ? -21.580 -52.388 19.977 1.00 76.12 161 MET A CA 1
ATOM 1264 C C . MET A 1 161 ? -20.564 -51.351 20.467 1.00 76.12 161 MET A C 1
ATOM 1266 O O . MET A 1 161 ? -20.607 -50.191 20.061 1.00 76.12 161 MET A O 1
ATOM 1270 N N . CYS A 1 162 ? -19.685 -51.759 21.383 1.00 84.94 162 CYS A N 1
ATOM 1271 C CA . CYS A 1 162 ? -18.682 -50.864 21.955 1.00 84.94 162 CYS A CA 1
ATOM 1272 C C . CYS A 1 162 ? -17.648 -50.481 20.896 1.00 84.94 162 CYS A C 1
ATOM 1274 O O . CYS A 1 162 ? -17.153 -51.356 20.183 1.00 84.94 162 CYS A O 1
ATOM 1276 N N . VAL A 1 163 ? -17.266 -49.209 20.836 1.00 89.06 163 VAL A N 1
ATOM 1277 C CA . VAL A 1 163 ? -16.049 -48.783 20.135 1.00 89.06 163 VAL A CA 1
ATOM 1278 C C . VAL A 1 163 ? -14.855 -49.451 20.827 1.00 89.06 163 VAL A C 1
ATOM 1280 O O . VAL A 1 163 ? -14.701 -49.311 22.036 1.00 89.06 163 VAL A O 1
ATOM 1283 N N . ILE A 1 164 ? -14.042 -50.219 20.093 1.00 88.38 164 ILE A N 1
ATOM 1284 C CA . ILE A 1 164 ? -12.925 -51.003 20.668 1.00 88.38 164 ILE A CA 1
ATOM 1285 C C . ILE A 1 164 ? -11.534 -50.479 20.296 1.00 88.38 164 ILE A C 1
ATOM 1287 O O . ILE A 1 164 ? -10.524 -51.008 20.760 1.00 88.38 164 ILE A O 1
ATOM 1291 N N . ASP A 1 165 ? -11.470 -49.466 19.442 1.00 91.31 165 ASP A N 1
ATOM 1292 C CA . ASP A 1 165 ? -10.240 -48.880 18.928 1.00 91.31 165 ASP A CA 1
ATOM 1293 C C . ASP A 1 165 ? -10.309 -47.345 18.953 1.00 91.31 165 ASP A C 1
ATOM 1295 O O . ASP A 1 165 ? -11.268 -46.744 19.447 1.00 91.31 165 ASP A O 1
ATOM 1299 N N . GLY A 1 166 ? -9.242 -46.695 18.492 1.00 94.31 166 GLY A N 1
ATOM 1300 C CA . GLY A 1 166 ? -9.114 -45.250 18.588 1.00 94.31 166 GLY A CA 1
ATOM 1301 C C . GLY A 1 166 ? -8.964 -44.749 20.024 1.00 94.31 166 GLY A C 1
ATOM 1302 O O . GLY A 1 166 ? -8.832 -45.502 20.993 1.00 94.31 166 GLY A O 1
ATOM 1303 N N . ALA A 1 167 ? -8.969 -43.431 20.180 1.00 95.75 167 ALA A N 1
ATOM 1304 C CA . ALA A 1 167 ? -8.723 -42.805 21.468 1.00 95.75 167 ALA A CA 1
ATOM 1305 C C . ALA A 1 167 ? -9.839 -43.030 22.498 1.00 95.75 167 ALA A C 1
ATOM 1307 O O . ALA A 1 167 ? -9.573 -42.905 23.697 1.00 95.75 167 ALA A O 1
ATOM 1308 N N . PHE A 1 168 ? -11.051 -43.370 22.059 1.00 94.38 168 PHE A N 1
ATOM 1309 C CA . PHE A 1 168 ? -12.241 -43.485 22.907 1.00 94.38 168 PHE A CA 1
ATOM 1310 C C . PHE A 1 168 ? -12.701 -44.935 23.144 1.00 94.38 168 PHE A C 1
ATOM 1312 O O . PHE A 1 168 ? -13.786 -45.143 23.677 1.00 94.38 168 PHE A O 1
ATOM 1319 N N . ALA A 1 169 ? -11.864 -45.938 22.850 1.00 88.19 169 ALA A N 1
ATOM 1320 C CA . ALA A 1 169 ? -12.173 -47.359 23.075 1.00 88.19 169 ALA A CA 1
ATOM 1321 C C . ALA A 1 169 ? -12.613 -47.711 24.517 1.00 88.19 169 ALA A C 1
ATOM 1323 O O . ALA A 1 169 ? -13.401 -48.622 24.736 1.00 88.19 169 ALA A O 1
ATOM 1324 N N . ASN A 1 170 ? -12.103 -46.982 25.516 1.00 84.12 170 ASN A N 1
ATOM 1325 C CA . ASN A 1 170 ? -12.424 -47.182 26.939 1.00 84.12 170 ASN A CA 1
ATOM 1326 C C . ASN A 1 170 ? -13.269 -46.037 27.523 1.00 84.12 170 ASN A C 1
ATOM 1328 O O . ASN A 1 170 ? -13.281 -45.825 28.737 1.00 84.12 170 ASN A O 1
ATOM 1332 N N . PHE A 1 171 ? -13.924 -45.251 26.669 1.00 88.31 171 PHE A N 1
ATOM 1333 C CA . PHE A 1 171 ? -14.728 -44.115 27.100 1.00 88.31 171 PHE A CA 1
ATOM 1334 C C . PHE A 1 171 ? -16.010 -44.599 27.789 1.00 88.31 171 PHE A C 1
ATOM 1336 O O . PHE A 1 171 ? -16.714 -45.466 27.265 1.00 88.31 171 PHE A O 1
ATOM 1343 N N . THR A 1 172 ? -16.288 -44.071 28.984 1.00 85.62 172 THR A N 1
ATOM 1344 C CA . THR A 1 172 ? -17.439 -44.484 29.797 1.00 85.62 172 THR A CA 1
ATOM 1345 C C . THR A 1 172 ? -18.545 -43.446 29.694 1.00 85.62 172 THR A C 1
ATOM 1347 O O . THR A 1 172 ? -18.393 -42.317 30.146 1.00 85.62 172 THR A O 1
ATOM 1350 N N . VAL A 1 173 ? -19.683 -43.859 29.151 1.00 86.12 173 VAL A N 1
ATOM 1351 C CA . VAL A 1 173 ? -20.881 -43.036 29.011 1.00 86.12 173 VAL A CA 1
ATOM 1352 C C . VAL A 1 173 ? -21.773 -43.243 30.240 1.00 86.12 173 VAL A C 1
ATOM 1354 O O . VAL A 1 173 ? -22.199 -44.375 30.482 1.00 86.12 173 VAL A O 1
ATOM 1357 N N . PRO A 1 174 ? -22.067 -42.206 31.046 1.00 80.00 174 PRO A N 1
ATOM 1358 C CA . PRO A 1 174 ? -22.735 -42.377 32.341 1.00 80.00 174 PRO A CA 1
ATOM 1359 C C . PRO A 1 174 ? -24.263 -42.503 32.276 1.00 80.00 174 PRO A C 1
ATOM 1361 O O . PRO A 1 174 ? -24.866 -43.097 33.176 1.00 80.00 174 PRO A O 1
ATOM 1364 N N . TYR A 1 175 ? -24.917 -41.941 31.261 1.00 77.62 175 TYR A N 1
ATOM 1365 C CA . TYR A 1 175 ? -26.376 -41.911 31.171 1.00 77.62 175 TYR A CA 1
ATOM 1366 C C . TYR A 1 175 ? -26.869 -42.030 29.727 1.00 77.62 175 TYR A C 1
ATOM 1368 O O . TYR A 1 175 ? -26.174 -41.690 28.774 1.00 77.62 175 TYR A O 1
ATOM 1376 N N . PHE A 1 176 ? -28.094 -42.535 29.594 1.00 74.94 176 PHE A N 1
ATOM 1377 C CA . PHE A 1 176 ? -28.848 -42.607 28.346 1.00 74.94 176 PHE A CA 1
ATOM 1378 C C . PHE A 1 176 ? -30.134 -41.801 28.549 1.00 74.94 176 PHE A C 1
ATOM 1380 O O . PHE A 1 176 ? -30.888 -42.072 29.494 1.00 74.94 176 PHE A O 1
ATOM 1387 N N . ASP A 1 177 ? -30.349 -40.783 27.715 1.00 63.94 177 ASP A N 1
ATOM 1388 C CA . ASP A 1 177 ? -31.320 -39.709 27.960 1.00 63.94 177 ASP A CA 1
ATOM 1389 C C . ASP A 1 177 ? -31.107 -39.046 29.338 1.00 63.94 177 ASP A C 1
ATOM 1391 O O . ASP A 1 177 ? -30.104 -38.387 29.590 1.00 63.94 177 ASP A O 1
ATOM 1395 N N . THR A 1 178 ? -32.033 -39.244 30.275 1.00 64.62 178 THR A N 1
ATOM 1396 C CA . THR A 1 178 ? -31.961 -38.685 31.638 1.00 64.62 178 THR A CA 1
ATOM 1397 C C . THR A 1 178 ? -31.768 -39.758 32.710 1.00 64.62 178 THR A C 1
ATOM 1399 O O . THR A 1 178 ? -31.856 -39.477 33.905 1.00 64.62 178 THR A O 1
ATOM 1402 N N . THR A 1 179 ? -31.514 -41.009 32.304 1.00 70.56 179 THR A N 1
ATOM 1403 C CA . THR A 1 179 ? -31.391 -42.145 33.225 1.00 70.56 179 THR A CA 1
ATOM 1404 C C . THR A 1 179 ? -29.929 -42.575 33.361 1.00 70.56 179 THR A C 1
ATOM 1406 O O . THR A 1 179 ? -29.313 -42.921 32.349 1.00 70.56 179 THR A O 1
ATOM 1409 N N . PRO A 1 180 ? -29.374 -42.632 34.590 1.00 75.69 180 PRO A N 1
ATOM 1410 C CA . PRO A 1 180 ? -28.057 -43.207 34.835 1.00 75.69 180 PRO A CA 1
ATOM 1411 C C . PRO A 1 180 ? -27.988 -44.643 34.321 1.00 75.69 180 PRO A C 1
ATOM 1413 O O . PRO A 1 180 ? -28.726 -45.528 34.760 1.00 75.69 180 PRO A O 1
ATOM 1416 N N . ARG A 1 181 ? -27.102 -44.865 33.359 1.00 79.19 181 ARG A N 1
ATOM 1417 C CA . ARG A 1 181 ? -26.881 -46.146 32.703 1.00 79.19 181 ARG A CA 1
ATOM 1418 C C . ARG A 1 181 ? -25.449 -46.134 32.204 1.00 79.19 181 ARG A C 1
ATOM 1420 O O . ARG A 1 181 ? -25.217 -45.767 31.066 1.00 79.19 181 ARG A O 1
ATOM 1427 N N . ALA A 1 182 ? -24.502 -46.520 33.052 1.00 82.56 182 ALA A N 1
ATOM 1428 C CA . ALA A 1 182 ? -23.100 -46.579 32.661 1.00 82.56 182 ALA A CA 1
ATOM 1429 C C . ALA A 1 182 ? -22.869 -47.668 31.596 1.00 82.56 182 ALA A C 1
ATOM 1431 O O . ALA A 1 182 ? -23.296 -48.812 31.783 1.00 82.56 182 ALA A O 1
ATOM 1432 N N . HIS A 1 183 ? -22.216 -47.321 30.490 1.00 82.62 183 HIS A N 1
ATOM 1433 C CA . HIS A 1 183 ? -21.845 -48.241 29.412 1.00 82.62 183 HIS A CA 1
ATOM 1434 C C . HIS A 1 183 ? -20.614 -47.734 28.640 1.00 82.62 183 HIS A C 1
ATOM 1436 O O . HIS A 1 183 ? -20.154 -46.618 28.860 1.00 82.62 183 HIS A O 1
ATOM 1442 N N . CYS A 1 184 ? -20.049 -48.577 27.775 1.00 84.88 184 CYS A N 1
ATOM 1443 C CA . CYS A 1 184 ? -19.025 -48.172 26.808 1.00 84.88 184 CYS A CA 1
ATOM 1444 C C . CYS A 1 184 ? -19.625 -47.235 25.748 1.00 84.88 184 CYS A C 1
ATOM 1446 O O . CYS A 1 184 ? -20.810 -47.364 25.451 1.00 84.88 184 CYS A O 1
ATOM 1448 N N . LEU A 1 185 ? -18.821 -46.369 25.125 1.00 89.75 185 LEU A N 1
ATOM 1449 C CA . LEU A 1 185 ? -19.252 -45.628 23.934 1.00 89.75 185 LEU A CA 1
ATOM 1450 C C . LEU A 1 185 ? -19.705 -46.600 22.833 1.00 89.75 185 LEU A C 1
ATOM 1452 O O . LEU A 1 185 ? -18.910 -47.415 22.358 1.00 89.75 185 LEU A O 1
ATOM 1456 N N . ASN A 1 186 ? -20.969 -46.514 22.423 1.00 85.75 186 ASN A N 1
ATOM 1457 C CA . ASN A 1 186 ? -21.545 -47.366 21.392 1.00 85.75 186 ASN A CA 1
ATOM 1458 C C . ASN A 1 186 ? -21.608 -46.655 20.040 1.00 85.75 186 ASN A C 1
ATOM 1460 O O . ASN A 1 186 ? -22.133 -45.546 19.942 1.00 85.75 186 ASN A O 1
ATOM 1464 N N . ARG A 1 187 ? -21.204 -47.353 18.975 1.00 87.88 187 ARG A N 1
ATOM 1465 C CA . ARG A 1 187 ? -21.478 -46.964 17.583 1.00 87.88 187 ARG A CA 1
ATOM 1466 C C . ARG A 1 187 ? -22.041 -48.141 16.811 1.00 87.88 187 ARG A C 1
ATOM 1468 O O . ARG A 1 187 ? -21.683 -49.287 17.061 1.00 87.88 187 ARG A O 1
ATOM 1475 N N . GLY A 1 188 ? -22.941 -47.844 15.888 1.00 80.56 188 GLY A N 1
ATOM 1476 C CA . GLY A 1 188 ? -23.648 -48.833 15.093 1.00 80.56 188 GLY A CA 1
ATOM 1477 C C . GLY A 1 188 ? -23.800 -48.335 13.681 1.00 80.56 188 GLY A C 1
ATOM 1478 O O . GLY A 1 188 ? -24.879 -47.877 13.315 1.00 80.56 188 GLY A O 1
ATOM 1479 N N . PHE A 1 189 ? -22.708 -48.397 12.925 1.00 84.12 189 PHE A N 1
ATOM 1480 C CA . PHE A 1 189 ? -22.679 -47.919 11.554 1.00 84.12 189 PHE A CA 1
ATOM 1481 C C . PHE A 1 189 ? -23.786 -48.587 10.749 1.00 84.12 189 PHE A C 1
ATOM 1483 O O . PHE A 1 189 ? -23.852 -49.815 10.669 1.00 84.12 189 PHE A O 1
ATOM 1490 N N . ASN A 1 190 ? -24.650 -47.773 10.147 1.00 71.81 190 ASN A N 1
ATOM 1491 C CA . ASN A 1 190 ? -25.683 -48.266 9.254 1.00 71.81 190 ASN A CA 1
ATOM 1492 C C . ASN A 1 190 ? -25.027 -48.735 7.943 1.00 71.81 190 ASN A C 1
ATOM 1494 O O . ASN A 1 190 ? -24.803 -47.960 7.006 1.00 71.81 190 ASN A O 1
ATOM 1498 N N . ASP A 1 191 ? -24.681 -50.020 7.909 1.00 59.38 191 ASP A N 1
ATOM 1499 C CA . ASP A 1 191 ? -24.002 -50.710 6.811 1.00 59.38 191 ASP A CA 1
ATOM 1500 C C . ASP A 1 191 ? -24.952 -51.151 5.680 1.00 59.38 191 ASP A C 1
ATOM 1502 O O . ASP A 1 191 ? -24.501 -51.693 4.666 1.00 59.38 191 ASP A O 1
ATOM 1506 N N . GLY A 1 192 ? -26.250 -50.849 5.804 1.00 52.19 192 GLY A N 1
ATOM 1507 C CA . GLY A 1 192 ? -27.260 -51.102 4.778 1.00 52.19 192 GLY A CA 1
ATOM 1508 C C . GLY A 1 192 ? -28.129 -52.342 5.003 1.00 52.19 192 GLY A C 1
ATOM 1509 O O . GLY A 1 192 ? -28.778 -52.786 4.057 1.00 52.19 192 GLY A O 1
ATOM 1510 N N . ILE A 1 193 ? -28.195 -52.901 6.217 1.00 45.41 193 ILE A N 1
ATOM 1511 C CA . ILE A 1 193 ? -29.143 -53.977 6.559 1.00 45.41 193 ILE A CA 1
ATOM 1512 C C . ILE A 1 193 ? -30.424 -53.361 7.162 1.00 45.41 193 ILE A C 1
ATOM 1514 O O . ILE A 1 193 ? -30.658 -53.395 8.367 1.00 45.41 193 ILE A O 1
ATOM 1518 N N . GLY A 1 194 ? -31.262 -52.749 6.319 1.00 47.12 194 GLY A N 1
ATOM 1519 C CA . GLY A 1 194 ? -32.505 -52.078 6.726 1.00 47.12 194 GLY A CA 1
ATOM 1520 C C . GLY A 1 194 ? -33.333 -51.571 5.539 1.00 47.12 194 GLY A C 1
ATOM 1521 O O . GLY A 1 194 ? -32.920 -51.705 4.392 1.00 47.12 194 GLY A O 1
ATOM 1522 N N . VAL A 1 195 ? -34.521 -51.011 5.806 1.00 42.12 195 VAL A N 1
ATOM 1523 C CA . VAL A 1 195 ? -35.556 -50.688 4.789 1.00 42.12 195 VAL A CA 1
ATOM 1524 C C . VAL A 1 195 ? -35.098 -49.646 3.750 1.00 42.12 195 VAL A C 1
ATOM 1526 O O . VAL A 1 195 ? -35.628 -49.618 2.641 1.00 42.12 195 VAL A O 1
ATOM 1529 N N . ASP A 1 196 ? -34.058 -48.869 4.063 1.00 47.09 196 ASP A N 1
ATOM 1530 C CA . ASP A 1 196 ? -33.453 -47.878 3.173 1.00 47.09 196 ASP A CA 1
ATOM 1531 C C . ASP A 1 196 ? -32.059 -48.338 2.718 1.00 47.09 196 ASP A C 1
ATOM 1533 O O . ASP A 1 196 ? -31.040 -48.024 3.328 1.00 47.09 196 ASP A O 1
ATOM 1537 N N . ASN A 1 197 ? -32.029 -49.109 1.627 1.00 44.66 197 ASN A N 1
ATOM 1538 C CA . ASN A 1 197 ? -30.843 -49.672 0.967 1.00 44.66 197 ASN A CA 1
ATOM 1539 C C . ASN A 1 197 ? -29.766 -48.617 0.578 1.00 44.66 197 ASN A C 1
ATOM 1541 O O . ASN A 1 197 ? -29.626 -48.274 -0.601 1.00 44.66 197 ASN A O 1
ATOM 1545 N N . GLY A 1 198 ? -28.961 -48.120 1.524 1.00 52.66 198 GLY A N 1
ATOM 1546 C CA . GLY A 1 198 ? -27.813 -47.248 1.248 1.00 52.66 198 GLY A CA 1
ATOM 1547 C C . GLY A 1 198 ? -26.782 -47.198 2.380 1.00 52.66 198 GLY A C 1
ATOM 1548 O O . GLY A 1 198 ? -27.140 -46.989 3.533 1.00 52.66 198 GLY A O 1
ATOM 1549 N N . LYS A 1 199 ? -25.490 -47.337 2.036 1.00 62.91 199 LYS A N 1
ATOM 1550 C CA . LYS A 1 199 ? -24.343 -47.163 2.948 1.00 62.91 199 LYS A CA 1
ATOM 1551 C C . LYS A 1 199 ? -24.416 -45.777 3.606 1.00 62.91 199 LYS A C 1
ATOM 1553 O O . LYS A 1 199 ? -24.345 -44.781 2.886 1.00 62.91 199 LYS A O 1
ATOM 1558 N N . PHE A 1 200 ? -24.590 -45.710 4.929 1.00 74.50 200 PHE A N 1
ATOM 1559 C CA . PHE A 1 200 ? -24.587 -44.464 5.712 1.00 74.50 200 PHE A CA 1
ATOM 1560 C C . PHE A 1 200 ? -25.484 -43.327 5.194 1.00 74.50 200 PHE A C 1
ATOM 1562 O O . PHE A 1 200 ? -25.216 -42.175 5.475 1.00 74.50 200 PHE A O 1
ATOM 1569 N N . GLN A 1 201 ? -26.534 -43.586 4.411 1.00 80.31 201 GLN A N 1
ATOM 1570 C CA . GLN A 1 201 ? -27.384 -42.510 3.872 1.00 80.31 201 GLN A CA 1
ATOM 1571 C C . GLN A 1 201 ? -26.614 -41.404 3.104 1.00 80.31 201 GLN A C 1
ATOM 1573 O O . GLN A 1 201 ? -27.076 -40.267 3.046 1.00 80.31 201 GLN A O 1
ATOM 1578 N N . GLY A 1 202 ? -25.493 -41.726 2.440 1.00 83.06 202 GLY A N 1
ATOM 1579 C CA . GLY A 1 202 ? -24.603 -40.767 1.751 1.00 83.06 202 GLY A CA 1
ATOM 1580 C C . GLY A 1 202 ? -25.269 -39.718 0.852 1.00 83.06 202 GLY A C 1
ATOM 1581 O O . GLY A 1 202 ? -24.822 -38.576 0.751 1.00 83.06 202 GLY A O 1
ATOM 1582 N N . LYS A 1 203 ? -26.406 -40.065 0.239 1.00 86.38 203 LYS A N 1
ATOM 1583 C CA . LYS A 1 203 ? -27.204 -39.139 -0.579 1.00 86.38 203 LYS A CA 1
ATOM 1584 C C . LYS A 1 203 ? -27.784 -37.960 0.214 1.00 86.38 203 LYS A C 1
ATOM 1586 O O . LYS A 1 203 ? -28.008 -36.913 -0.383 1.00 86.38 203 LYS A O 1
ATOM 1591 N N . ALA A 1 204 ? -28.026 -38.117 1.515 1.00 87.56 204 ALA A N 1
ATOM 1592 C CA . ALA A 1 204 ? -28.651 -37.110 2.372 1.00 87.56 204 ALA A CA 1
ATOM 1593 C C . ALA A 1 204 ? -27.706 -35.960 2.755 1.00 87.56 204 ALA A C 1
ATOM 1595 O O . ALA A 1 204 ? -28.181 -34.908 3.170 1.00 87.56 204 ALA A O 1
ATOM 1596 N N . TYR A 1 205 ? -26.395 -36.138 2.578 1.00 90.94 205 TYR A N 1
ATOM 1597 C CA . TYR A 1 205 ? -25.367 -35.148 2.911 1.00 90.94 205 TYR A CA 1
ATOM 1598 C C . TYR A 1 205 ? -24.270 -35.043 1.834 1.00 90.94 205 TYR A C 1
ATOM 1600 O O . TYR A 1 205 ? -23.158 -34.599 2.109 1.00 90.94 205 TYR A O 1
ATOM 1608 N N . SER A 1 206 ? -24.564 -35.440 0.592 1.00 91.69 206 SER A N 1
ATOM 1609 C CA . SER A 1 206 ? -23.647 -35.243 -0.538 1.00 91.69 206 SER A CA 1
ATOM 1610 C C . SER A 1 206 ? -23.490 -33.752 -0.883 1.00 91.69 206 SER A C 1
ATOM 1612 O O . SER A 1 206 ? -24.410 -32.972 -0.616 1.00 91.69 206 SER A O 1
ATOM 1614 N N . PRO A 1 207 ? -22.393 -33.330 -1.542 1.00 93.56 207 PRO A N 1
ATOM 1615 C CA . PRO A 1 207 ? -22.233 -31.943 -1.990 1.00 93.56 207 PRO A CA 1
ATOM 1616 C C . PRO A 1 207 ? -23.419 -31.444 -2.832 1.00 93.56 207 PRO A C 1
ATOM 1618 O O . PRO A 1 207 ? -23.886 -30.323 -2.648 1.00 93.56 207 PRO A O 1
ATOM 1621 N N . ALA A 1 208 ? -23.967 -32.307 -3.698 1.00 90.31 208 ALA A N 1
ATOM 1622 C CA . ALA A 1 208 ? -25.156 -31.998 -4.491 1.00 90.31 208 ALA A CA 1
ATOM 1623 C C . ALA A 1 208 ? -26.391 -31.736 -3.615 1.00 90.31 208 ALA A C 1
ATOM 1625 O O . ALA A 1 208 ? -27.153 -30.813 -3.890 1.00 90.31 208 ALA A O 1
ATOM 1626 N N . ARG A 1 209 ? -26.568 -32.509 -2.537 1.00 91.94 209 ARG A N 1
ATOM 1627 C CA . ARG A 1 209 ? -27.680 -32.320 -1.602 1.00 91.94 209 ARG A CA 1
ATOM 1628 C C . ARG A 1 209 ? -27.539 -31.032 -0.791 1.00 91.94 209 ARG A C 1
ATOM 1630 O O . ARG A 1 209 ? -28.540 -30.366 -0.553 1.00 91.94 209 ARG A O 1
ATOM 1637 N N . ILE A 1 210 ? -26.320 -30.663 -0.391 1.00 93.00 210 ILE A N 1
ATOM 1638 C CA . ILE A 1 210 ? -26.071 -29.378 0.279 1.00 93.00 210 ILE A CA 1
ATOM 1639 C C . ILE A 1 210 ? -26.396 -28.207 -0.658 1.00 93.00 210 ILE A C 1
ATOM 1641 O O . ILE A 1 210 ? -27.102 -27.294 -0.239 1.00 93.00 210 ILE A O 1
ATOM 1645 N N . SER A 1 211 ? -25.970 -28.263 -1.928 1.00 88.25 211 SER A N 1
ATOM 1646 C CA . SER A 1 211 ? -26.329 -27.251 -2.941 1.00 88.25 211 SER A CA 1
ATOM 1647 C C . SER A 1 211 ? -27.845 -27.136 -3.103 1.00 88.25 211 SER A C 1
ATOM 1649 O O . SER A 1 211 ? -28.393 -26.043 -3.033 1.00 88.25 211 SER A O 1
ATOM 1651 N N . GLU A 1 212 ? -28.545 -28.271 -3.215 1.00 90.44 212 GLU A N 1
ATOM 1652 C CA . GLU A 1 212 ? -30.005 -28.304 -3.341 1.00 90.44 212 GLU A CA 1
ATOM 1653 C C . GLU A 1 212 ? -30.707 -27.648 -2.141 1.00 90.44 212 GLU A C 1
ATOM 1655 O O . GLU A 1 212 ? -31.610 -26.835 -2.332 1.00 90.44 212 GLU A O 1
ATOM 1660 N N . ILE A 1 213 ? -30.305 -27.966 -0.903 1.00 89.44 213 ILE A N 1
ATOM 1661 C CA . ILE A 1 213 ? -30.884 -27.358 0.310 1.00 89.44 213 ILE A CA 1
ATOM 1662 C C . ILE A 1 213 ? -30.701 -25.841 0.279 1.00 89.44 213 ILE A C 1
ATOM 1664 O O . ILE A 1 213 ? -31.639 -25.096 0.564 1.00 89.44 213 ILE A O 1
ATOM 1668 N N . THR A 1 214 ? -29.511 -25.388 -0.093 1.00 85.50 214 THR A N 1
ATOM 1669 C CA . THR A 1 214 ? -29.159 -23.973 -0.145 1.00 85.50 214 THR A CA 1
ATOM 1670 C C . THR A 1 214 ? -29.907 -23.211 -1.247 1.00 85.50 214 THR A C 1
ATOM 1672 O O . THR A 1 214 ? -30.370 -22.095 -1.009 1.00 85.50 214 THR A O 1
ATOM 1675 N N . GLU A 1 215 ? -30.099 -23.829 -2.416 1.00 82.31 215 GLU A N 1
ATOM 1676 C CA . GLU A 1 215 ? -30.824 -23.258 -3.561 1.00 82.31 215 GLU A CA 1
ATOM 1677 C C . GLU A 1 215 ? -32.346 -23.235 -3.359 1.00 82.31 215 GLU A C 1
ATOM 1679 O O . GLU A 1 215 ? -33.023 -22.307 -3.802 1.00 82.31 215 GLU A O 1
ATOM 1684 N N . THR A 1 216 ? -32.904 -24.255 -2.701 1.00 81.75 216 THR A N 1
ATOM 1685 C CA . THR A 1 216 ? -34.363 -24.420 -2.555 1.00 81.75 216 THR A CA 1
ATOM 1686 C C . THR A 1 216 ? -34.935 -23.777 -1.293 1.00 81.75 216 THR A C 1
ATOM 1688 O O . THR A 1 216 ? -36.142 -23.532 -1.225 1.00 81.75 216 THR A O 1
ATOM 1691 N N . SER A 1 217 ? -34.095 -23.472 -0.300 1.00 85.38 217 SER A N 1
ATOM 1692 C CA . SER A 1 217 ? -34.527 -22.821 0.940 1.00 85.38 217 SER A CA 1
ATOM 1693 C C . SER A 1 217 ? -34.613 -21.307 0.761 1.00 85.38 217 SER A C 1
ATOM 1695 O O . SER A 1 217 ? -33.604 -20.603 0.748 1.00 85.38 217 SER A O 1
ATOM 1697 N N . GLY A 1 218 ? -35.839 -20.792 0.661 1.00 77.06 218 GLY A N 1
ATOM 1698 C CA . GLY A 1 218 ? -36.107 -19.366 0.465 1.00 77.06 218 GLY A CA 1
ATOM 1699 C C . GLY A 1 218 ? -36.021 -18.519 1.738 1.00 77.06 218 GLY A C 1
ATOM 1700 O O . GLY A 1 218 ? -36.010 -17.295 1.637 1.00 77.06 218 GLY A O 1
ATOM 1701 N N . ASN A 1 219 ? -35.984 -19.142 2.921 1.00 84.31 219 ASN A N 1
ATOM 1702 C CA . ASN A 1 219 ? -35.816 -18.458 4.204 1.00 84.31 219 ASN A CA 1
ATOM 1703 C C . ASN A 1 219 ? -35.143 -19.340 5.274 1.00 84.31 219 ASN A C 1
ATOM 1705 O O . ASN A 1 219 ? -34.964 -20.545 5.076 1.00 84.31 219 ASN A O 1
ATOM 1709 N N . PHE A 1 220 ? -34.815 -18.747 6.423 1.00 86.44 220 PHE A N 1
ATOM 1710 C CA . PHE A 1 220 ? -34.147 -19.402 7.548 1.00 86.44 220 PHE A CA 1
ATOM 1711 C C . PHE A 1 220 ? -34.917 -20.615 8.056 1.00 86.44 220 PHE A C 1
ATOM 1713 O O . PHE A 1 220 ? -34.319 -21.670 8.240 1.00 86.44 220 PHE A O 1
ATOM 1720 N N . SER A 1 221 ? -36.235 -20.505 8.255 1.00 85.56 221 SER A N 1
ATOM 1721 C CA . SER A 1 221 ? -37.030 -21.628 8.762 1.00 85.56 221 SER A CA 1
ATOM 1722 C C . SER A 1 221 ? -36.962 -22.827 7.819 1.00 85.56 221 SER A C 1
ATOM 1724 O O . SER A 1 221 ? -36.836 -23.955 8.291 1.00 85.56 221 SER A O 1
ATOM 1726 N N . GLN A 1 222 ? -37.030 -22.601 6.504 1.00 89.31 222 GLN A N 1
ATOM 1727 C CA . GLN A 1 222 ? -36.903 -23.658 5.498 1.00 89.31 222 GLN A CA 1
ATOM 1728 C C . GLN A 1 222 ? -35.495 -24.256 5.497 1.00 89.31 222 GLN A C 1
ATOM 1730 O O . GLN A 1 222 ? -35.367 -25.478 5.527 1.00 89.31 222 GLN A O 1
ATOM 1735 N N . PHE A 1 223 ? -34.463 -23.410 5.546 1.00 93.44 223 PHE A N 1
ATOM 1736 C CA . PHE A 1 223 ? -33.069 -23.845 5.566 1.00 93.44 223 PHE A CA 1
ATOM 1737 C C . PHE A 1 223 ? -32.739 -24.669 6.814 1.00 93.44 223 PHE A C 1
ATOM 1739 O O . PHE A 1 223 ? -32.264 -25.796 6.698 1.00 93.44 223 PHE A O 1
ATOM 1746 N N . ALA A 1 224 ? -33.048 -24.146 8.004 1.00 88.25 224 ALA A N 1
ATOM 1747 C CA . ALA A 1 224 ? -32.822 -24.825 9.275 1.00 88.25 224 ALA A CA 1
ATOM 1748 C C . ALA A 1 224 ? -33.559 -26.170 9.321 1.00 88.25 224 ALA A C 1
ATOM 1750 O O . ALA A 1 224 ? -32.954 -27.188 9.642 1.00 88.25 224 ALA A O 1
ATOM 1751 N N . THR A 1 225 ? -34.827 -26.199 8.893 1.00 87.56 225 THR A N 1
ATOM 1752 C CA . THR A 1 225 ? -35.632 -27.431 8.842 1.00 87.56 225 THR A CA 1
ATOM 1753 C C . THR A 1 225 ? -35.062 -28.449 7.853 1.00 87.56 225 THR A C 1
ATOM 1755 O O . THR A 1 225 ? -35.050 -29.645 8.145 1.00 87.56 225 THR A O 1
ATOM 1758 N N . ALA A 1 226 ? -34.602 -28.011 6.677 1.00 92.06 226 ALA A N 1
ATOM 1759 C CA . ALA A 1 226 ? -34.033 -28.889 5.656 1.00 92.06 226 ALA A CA 1
ATOM 1760 C C . ALA A 1 226 ? -32.661 -29.442 6.067 1.00 92.06 226 ALA A C 1
ATOM 1762 O O . ALA A 1 226 ? -32.367 -30.610 5.801 1.00 92.06 226 ALA A O 1
ATOM 1763 N N . LEU A 1 227 ? -31.846 -28.628 6.743 1.00 94.19 227 LEU A N 1
ATOM 1764 C CA . LEU A 1 227 ? -30.558 -29.043 7.287 1.00 94.19 227 LEU A CA 1
ATOM 1765 C C . LEU A 1 227 ? -30.737 -30.038 8.443 1.00 94.19 227 LEU A C 1
ATOM 1767 O O . LEU A 1 227 ? -30.059 -31.064 8.468 1.00 94.19 227 LEU A O 1
ATOM 1771 N N . GLU A 1 228 ? -31.687 -29.768 9.344 1.00 92.88 228 GLU A N 1
ATOM 1772 C CA . GLU A 1 228 ? -31.992 -30.599 10.513 1.00 92.88 228 GLU A CA 1
ATOM 1773 C C . GLU A 1 228 ? -32.596 -31.965 10.133 1.00 92.88 228 GLU A C 1
ATOM 1775 O O . GLU A 1 228 ? -32.131 -33.000 10.616 1.00 92.88 228 GLU A O 1
ATOM 1780 N N . ASN A 1 229 ? -33.583 -31.988 9.224 1.00 84.50 229 ASN A N 1
ATOM 1781 C CA . ASN A 1 229 ? -34.210 -33.228 8.734 1.00 84.50 229 ASN A CA 1
ATOM 1782 C C . ASN A 1 229 ? -33.345 -34.004 7.731 1.00 84.50 229 ASN A C 1
ATOM 1784 O O . ASN A 1 229 ? -33.599 -35.181 7.483 1.00 84.50 229 ASN A O 1
ATOM 1788 N N . GLY A 1 230 ? -32.390 -33.335 7.089 1.00 89.50 230 GLY A N 1
ATOM 1789 C CA . GLY A 1 230 ? -31.536 -33.922 6.066 1.00 89.50 230 GLY A CA 1
ATOM 1790 C C . GLY A 1 230 ? -30.167 -34.303 6.636 1.00 89.50 230 GLY A C 1
ATOM 1791 O O . GLY A 1 230 ? -30.078 -35.289 7.368 1.00 89.50 230 GLY A O 1
ATOM 1792 N N . PRO A 1 231 ? -29.095 -33.559 6.303 1.00 93.00 231 PRO A N 1
ATOM 1793 C CA . PRO A 1 231 ? -27.731 -33.914 6.684 1.00 93.00 231 PRO A CA 1
ATOM 1794 C C . PRO A 1 231 ? -27.507 -34.144 8.184 1.00 93.00 231 PRO A C 1
ATOM 1796 O O . PRO A 1 231 ? -26.842 -35.111 8.541 1.00 93.00 231 PRO A O 1
ATOM 1799 N N . HIS A 1 232 ? -28.071 -33.303 9.058 1.00 94.81 232 HIS A N 1
ATOM 1800 C CA . HIS A 1 232 ? -27.939 -33.442 10.515 1.00 94.81 232 HIS A CA 1
ATOM 1801 C C . HIS A 1 232 ? -28.468 -34.798 11.002 1.00 94.81 232 HIS A C 1
ATOM 1803 O O . HIS A 1 232 ? -27.708 -35.634 11.492 1.00 94.81 232 HIS A O 1
ATOM 1809 N N . GLY A 1 233 ? -29.762 -35.064 10.784 1.00 85.38 233 GLY A N 1
ATOM 1810 C CA . GLY A 1 233 ? -30.382 -36.326 11.182 1.00 85.38 233 GLY A CA 1
ATOM 1811 C C . GLY A 1 233 ? -29.734 -37.541 10.516 1.00 85.38 233 GLY A C 1
ATOM 1812 O O . GLY A 1 233 ? -29.597 -38.588 11.146 1.00 85.38 233 GLY A O 1
ATOM 1813 N N . ALA A 1 234 ? -29.291 -37.416 9.263 1.00 89.38 234 ALA A N 1
ATOM 1814 C CA . ALA A 1 234 ? -28.647 -38.512 8.550 1.00 89.38 234 ALA A CA 1
ATOM 1815 C C . ALA A 1 234 ? -27.322 -38.943 9.191 1.00 89.38 234 ALA A C 1
ATOM 1817 O O . ALA A 1 234 ? -27.079 -40.143 9.314 1.00 89.38 234 ALA A O 1
ATOM 1818 N N . ILE A 1 235 ? -26.485 -38.005 9.646 1.00 92.00 235 ILE A N 1
ATOM 1819 C CA . ILE A 1 235 ? -25.218 -38.334 10.317 1.00 92.00 235 ILE A CA 1
ATOM 1820 C C . ILE A 1 235 ? -25.468 -39.003 11.669 1.00 92.00 235 ILE A C 1
ATOM 1822 O O . ILE A 1 235 ? -24.905 -40.072 11.919 1.00 92.00 235 ILE A O 1
ATOM 1826 N N . HIS A 1 236 ? -26.365 -38.444 12.491 1.00 87.75 236 HIS A N 1
ATOM 1827 C CA . HIS A 1 236 ? -26.766 -39.050 13.766 1.00 87.75 236 HIS A CA 1
ATOM 1828 C C . HIS A 1 236 ? -27.249 -40.499 13.580 1.00 87.75 236 HIS A C 1
ATOM 1830 O O . HIS A 1 236 ? -26.762 -41.415 14.246 1.00 87.75 236 HIS A O 1
ATOM 1836 N N . ASN A 1 237 ? -28.141 -40.733 12.611 1.00 84.00 237 ASN A N 1
ATOM 1837 C CA . ASN A 1 237 ? -28.679 -42.064 12.316 1.00 84.00 237 ASN A CA 1
ATOM 1838 C C . ASN A 1 237 ? -27.650 -43.026 11.706 1.00 84.00 237 ASN A C 1
ATOM 1840 O O . ASN A 1 237 ? -27.750 -44.235 11.906 1.00 84.00 237 ASN A O 1
ATOM 1844 N N . SER A 1 238 ? -26.688 -42.516 10.935 1.00 83.69 238 SER A N 1
ATOM 1845 C CA . SER A 1 238 ? -25.753 -43.359 10.186 1.00 83.69 238 SER A CA 1
ATOM 1846 C C . SER A 1 238 ? -24.559 -43.818 11.014 1.00 83.69 238 SER A C 1
ATOM 1848 O O . SER A 1 238 ? -24.095 -44.937 10.810 1.00 83.69 238 SER A O 1
ATOM 1850 N N . VAL A 1 239 ? -24.080 -43.000 11.959 1.00 87.38 239 VAL A N 1
ATOM 1851 C CA . VAL A 1 239 ? -23.074 -43.421 12.954 1.00 87.38 239 VAL A CA 1
ATOM 1852 C C . VAL A 1 239 ? -23.702 -44.344 13.998 1.00 87.38 239 VAL A C 1
ATOM 1854 O O . VAL A 1 239 ? -23.090 -45.332 14.412 1.00 87.38 239 VAL A O 1
ATOM 1857 N N . GLY A 1 240 ? -24.942 -44.053 14.392 1.00 82.81 240 GLY A N 1
ATOM 1858 C CA . GLY A 1 240 ? -25.701 -44.894 15.302 1.00 82.81 240 GLY A CA 1
ATOM 1859 C C . GLY A 1 240 ? -25.202 -44.860 16.749 1.00 82.81 240 GLY A C 1
ATOM 1860 O O . GLY A 1 240 ? -24.324 -44.084 17.117 1.00 82.81 240 GLY A O 1
ATOM 1861 N N . GLY A 1 241 ? -25.772 -45.732 17.583 1.00 84.31 241 GLY A N 1
ATOM 1862 C CA . GLY A 1 241 ? -25.378 -45.866 18.987 1.00 84.31 241 GLY A CA 1
ATOM 1863 C C . GLY A 1 241 ? -25.632 -44.596 19.801 1.00 84.31 241 GLY A C 1
ATOM 1864 O O . GLY A 1 241 ? -26.739 -44.055 19.773 1.00 84.31 241 GLY A O 1
ATOM 1865 N N . ASP A 1 242 ? -24.614 -44.132 20.524 1.00 87.62 242 ASP A N 1
ATOM 1866 C CA . ASP A 1 242 ? -24.721 -42.987 21.433 1.00 87.62 242 ASP A CA 1
ATOM 1867 C C . ASP A 1 242 ? -24.775 -41.636 20.727 1.00 87.62 242 ASP A C 1
ATOM 1869 O O . ASP A 1 242 ? -25.068 -40.644 21.384 1.00 87.62 242 ASP A O 1
ATOM 1873 N N . LEU A 1 243 ? -24.596 -41.594 19.401 1.00 90.19 243 LEU A N 1
ATOM 1874 C CA . LEU A 1 243 ? -24.821 -40.389 18.608 1.00 90.19 243 LEU A CA 1
ATOM 1875 C C . LEU A 1 243 ? -26.305 -40.205 18.216 1.00 90.19 243 LEU A C 1
ATOM 1877 O O . LEU A 1 243 ? -26.648 -39.149 17.717 1.00 90.19 243 LEU A O 1
ATOM 1881 N N . ILE A 1 244 ? -27.217 -41.162 18.438 1.00 82.25 244 ILE A N 1
ATOM 1882 C CA . ILE A 1 244 ? -28.657 -41.004 18.105 1.00 82.25 244 ILE A CA 1
ATOM 1883 C C . ILE A 1 244 ? -29.499 -40.266 19.168 1.00 82.25 244 ILE A C 1
ATOM 1885 O O . ILE A 1 244 ? -30.300 -39.411 18.785 1.00 82.25 244 ILE A O 1
ATOM 1889 N N . PRO A 1 245 ? -29.457 -40.642 20.464 1.00 83.44 245 PRO A N 1
ATOM 1890 C CA . PRO A 1 245 ? -30.449 -40.189 21.440 1.00 83.44 245 PRO A CA 1
ATOM 1891 C C . PRO A 1 245 ? -30.317 -38.694 21.753 1.00 83.44 245 PRO A C 1
ATOM 1893 O O . PRO A 1 245 ? -29.387 -38.021 21.320 1.00 83.44 245 PRO A O 1
ATOM 1896 N N . SER A 1 246 ? -31.213 -38.172 22.595 1.00 81.81 246 SER A N 1
ATOM 1897 C CA . SER A 1 246 ? -31.124 -36.786 23.081 1.00 81.81 246 SER A CA 1
ATOM 1898 C C . SER A 1 246 ? -29.825 -36.499 23.851 1.00 81.81 246 SER A C 1
ATOM 1900 O O . SER A 1 246 ? -29.440 -35.349 24.024 1.00 81.81 246 SER A O 1
ATOM 1902 N N . THR A 1 247 ? -29.112 -37.541 24.277 1.00 85.94 247 THR A N 1
ATOM 1903 C CA . THR A 1 247 ? -27.752 -37.487 24.824 1.00 85.94 247 THR A CA 1
ATOM 1904 C C . THR A 1 247 ? -26.669 -37.667 23.760 1.00 85.94 247 THR A C 1
ATOM 1906 O O . THR A 1 247 ? -25.582 -38.126 24.091 1.00 85.94 247 THR A O 1
ATOM 1909 N N . SER A 1 248 ? -26.924 -37.315 22.497 1.00 91.44 248 SER A N 1
ATOM 1910 C CA . SER A 1 248 ? -25.950 -37.448 21.406 1.00 91.44 248 SER A CA 1
ATOM 1911 C C . SER A 1 248 ? -24.563 -36.838 21.675 1.00 91.44 248 SER A C 1
ATOM 1913 O O . SER A 1 248 ? -23.587 -37.419 21.197 1.00 91.44 248 SER A O 1
ATOM 1915 N N . PRO A 1 249 ? -24.396 -35.779 22.505 1.00 94.88 249 PRO A N 1
ATOM 1916 C CA . PRO A 1 249 ? -23.067 -35.322 22.911 1.00 94.88 249 PRO A CA 1
ATOM 1917 C C . PRO A 1 249 ? -22.274 -36.302 23.787 1.00 94.88 249 PRO A C 1
ATOM 1919 O O . PRO A 1 249 ? -21.155 -35.975 24.160 1.00 94.88 249 PRO A O 1
ATOM 1922 N N . ASN A 1 250 ? -22.825 -37.469 24.144 1.00 91.62 250 ASN A N 1
ATOM 1923 C CA . ASN A 1 250 ? -22.076 -38.564 24.766 1.00 91.62 250 ASN A CA 1
ATOM 1924 C C . ASN A 1 250 ? -20.959 -39.069 23.843 1.00 91.62 250 ASN A C 1
ATOM 1926 O O . ASN A 1 250 ? -19.931 -39.533 24.335 1.00 91.62 250 ASN A O 1
ATOM 1930 N N . ASP A 1 251 ? -21.162 -39.004 22.523 1.00 95.06 251 ASP A N 1
ATOM 1931 C CA . ASP A 1 251 ? -20.120 -39.295 21.544 1.00 95.06 251 ASP A CA 1
ATOM 1932 C C . ASP A 1 251 ? -19.333 -38.008 21.228 1.00 95.06 251 ASP A C 1
ATOM 1934 O O . ASP A 1 251 ? -19.910 -37.047 20.707 1.00 95.06 251 ASP A O 1
ATOM 1938 N N . PRO A 1 252 ? -18.007 -37.970 21.464 1.00 96.06 252 PRO A N 1
ATOM 1939 C CA . PRO A 1 252 ? -17.167 -36.819 21.133 1.00 96.06 252 PRO A CA 1
ATOM 1940 C C . PRO A 1 252 ? -17.244 -36.345 19.677 1.00 96.06 252 PRO A C 1
ATOM 1942 O O . PRO A 1 252 ? -16.971 -35.172 19.413 1.00 96.06 252 PRO A O 1
ATOM 1945 N N . LEU A 1 253 ? -17.657 -37.203 18.736 1.00 95.75 253 LEU A N 1
ATOM 1946 C CA . LEU A 1 253 ? -17.897 -36.810 17.343 1.00 95.75 253 LEU A CA 1
ATOM 1947 C C . LEU A 1 253 ? -19.013 -35.773 17.180 1.00 95.75 253 LEU A C 1
ATOM 1949 O O . LEU A 1 253 ? -19.003 -35.039 16.189 1.00 95.75 253 LEU A O 1
ATOM 1953 N N . PHE A 1 254 ? -19.936 -35.671 18.142 1.00 97.62 254 PHE A N 1
ATOM 1954 C CA . PHE A 1 254 ? -21.005 -34.673 18.156 1.00 97.62 254 PHE A CA 1
ATOM 1955 C C . PHE A 1 254 ? -20.473 -33.263 17.890 1.00 97.62 254 PHE A C 1
ATOM 1957 O O . PHE A 1 254 ? -21.002 -32.539 17.049 1.00 97.62 254 PHE A O 1
ATOM 1964 N N . PHE A 1 255 ? -19.388 -32.872 18.561 1.00 97.50 255 PHE A N 1
ATOM 1965 C CA . PHE A 1 255 ? -18.878 -31.509 18.454 1.00 97.50 255 PHE A CA 1
ATOM 1966 C C . PHE A 1 255 ? -18.311 -31.227 17.060 1.00 97.50 255 PHE A C 1
ATOM 1968 O O . PHE A 1 255 ? -18.628 -30.191 16.486 1.00 97.50 255 PHE A O 1
ATOM 1975 N N . LEU A 1 256 ? -17.573 -32.165 16.458 1.00 97.56 256 LEU A N 1
ATOM 1976 C CA . LEU A 1 256 ? -17.077 -32.028 15.080 1.00 97.56 256 LEU A CA 1
ATOM 1977 C C . LEU A 1 256 ? -18.222 -31.989 14.059 1.00 97.56 256 LEU A C 1
ATOM 1979 O O . LEU A 1 256 ? -18.154 -31.236 13.083 1.00 97.56 256 LEU A O 1
ATOM 1983 N N . HIS A 1 257 ? -19.273 -32.783 14.288 1.00 97.50 257 HIS A N 1
ATOM 1984 C CA . HIS A 1 257 ? -20.487 -32.767 13.480 1.00 97.50 257 HIS A CA 1
ATOM 1985 C C . HIS A 1 257 ? -21.181 -31.398 13.547 1.00 97.50 257 HIS A C 1
ATOM 1987 O O . HIS A 1 257 ? -21.435 -30.785 12.508 1.00 97.50 257 HIS A O 1
ATOM 1993 N N . HIS A 1 258 ? -21.411 -30.864 14.748 1.00 97.44 258 HIS A N 1
ATOM 1994 C CA . HIS A 1 258 ? -22.105 -29.588 14.920 1.00 97.44 258 HIS A CA 1
ATOM 1995 C C . HIS A 1 258 ? -21.265 -28.365 14.532 1.00 97.44 258 HIS A C 1
ATOM 1997 O O . HIS A 1 258 ? -21.841 -27.348 14.151 1.00 97.44 258 HIS A O 1
ATOM 2003 N N . VAL A 1 259 ? -19.928 -28.450 14.516 1.00 96.00 259 VAL A N 1
ATOM 2004 C CA . VAL A 1 259 ? -19.091 -27.398 13.906 1.00 96.00 259 VAL A CA 1
ATOM 2005 C C . VAL A 1 259 ? -19.282 -27.372 12.382 1.00 96.00 259 VAL A C 1
ATOM 2007 O O . VAL A 1 259 ? -19.312 -26.294 11.794 1.00 96.00 259 VAL A O 1
ATOM 2010 N N . GLN A 1 260 ? -19.477 -28.526 11.730 1.00 96.50 260 GLN A N 1
ATOM 2011 C CA . GLN A 1 260 ? -19.813 -28.571 10.301 1.00 96.50 260 GLN A CA 1
ATOM 2012 C C . GLN A 1 260 ? -21.241 -28.066 10.032 1.00 96.50 260 GLN A C 1
ATOM 2014 O O . GLN A 1 260 ? -21.445 -27.336 9.064 1.00 96.50 260 GLN A O 1
ATOM 2019 N N . ILE A 1 261 ? -22.218 -28.377 10.892 1.00 96.75 261 ILE A N 1
ATOM 2020 C CA . ILE A 1 261 ? -23.566 -27.777 10.816 1.00 96.75 261 ILE A CA 1
ATOM 2021 C C . ILE A 1 261 ? -23.483 -26.250 10.916 1.00 96.75 261 ILE A C 1
ATOM 2023 O O . ILE A 1 261 ? -24.063 -25.536 10.095 1.00 96.75 261 ILE A O 1
ATOM 2027 N N . ASP A 1 262 ? -22.709 -25.748 11.877 1.00 92.00 262 ASP A N 1
ATOM 2028 C CA . ASP A 1 262 ? -22.490 -24.318 12.071 1.00 92.00 262 ASP A CA 1
ATOM 2029 C C . ASP A 1 262 ? -21.809 -23.659 10.861 1.00 92.00 262 ASP A C 1
ATOM 2031 O O . ASP A 1 262 ? -22.217 -22.583 10.414 1.00 92.00 262 ASP A O 1
ATOM 2035 N N . ARG A 1 263 ? -20.815 -24.338 10.276 1.00 90.75 263 ARG A N 1
ATOM 2036 C CA . ARG A 1 263 ? -20.147 -23.913 9.042 1.00 90.75 263 ARG A CA 1
ATOM 2037 C C . ARG A 1 263 ? -21.120 -23.825 7.867 1.00 90.75 263 ARG A C 1
ATOM 2039 O O . ARG A 1 263 ? -21.069 -22.846 7.128 1.00 90.75 263 ARG A O 1
ATOM 2046 N N . LEU A 1 264 ? -22.008 -24.804 7.686 1.00 91.56 264 LEU A N 1
ATOM 2047 C CA . LEU A 1 264 ? -23.009 -24.783 6.613 1.00 91.56 264 LEU A CA 1
ATOM 2048 C C . LEU A 1 264 ? -24.007 -23.634 6.787 1.00 91.56 264 LEU A C 1
ATOM 2050 O O . LEU A 1 264 ? -24.347 -22.968 5.810 1.00 91.56 264 LEU A O 1
ATOM 2054 N N . TRP A 1 265 ? -24.432 -23.352 8.020 1.00 91.69 265 TRP A N 1
ATOM 2055 C CA . TRP A 1 265 ? -25.263 -22.182 8.292 1.00 91.69 265 TRP A CA 1
ATOM 2056 C C . TRP A 1 265 ? -24.520 -20.874 8.010 1.00 91.69 265 TRP A C 1
ATOM 2058 O O . TRP A 1 265 ? -25.070 -19.990 7.354 1.00 91.69 265 TRP A O 1
ATOM 2068 N N . TRP A 1 266 ? -23.259 -20.764 8.435 1.00 82.38 266 TRP A N 1
ATOM 2069 C CA . TRP A 1 266 ? -22.419 -19.610 8.119 1.00 82.38 266 TRP A CA 1
ATOM 2070 C C . TRP A 1 266 ? -22.284 -19.402 6.603 1.00 82.38 266 TRP A C 1
ATOM 2072 O O . TRP A 1 266 ? -22.505 -18.287 6.134 1.00 82.38 266 TRP A O 1
ATOM 2082 N N . LEU A 1 267 ? -22.016 -20.463 5.830 1.00 80.00 267 LEU A N 1
ATOM 2083 C CA . LEU A 1 267 ? -21.944 -20.416 4.363 1.00 80.00 267 LEU A CA 1
ATOM 2084 C C . LEU A 1 267 ? -23.266 -19.948 3.739 1.00 80.00 267 LEU A C 1
ATOM 2086 O O . LEU A 1 267 ? -23.257 -19.063 2.888 1.00 80.00 267 LEU A O 1
ATOM 2090 N N . TRP A 1 268 ? -24.404 -20.469 4.206 1.00 83.88 268 TRP A N 1
ATOM 2091 C CA . TRP A 1 268 ? -25.726 -20.032 3.748 1.00 83.88 268 TRP A CA 1
ATOM 2092 C C . TRP A 1 268 ? -25.972 -18.544 4.027 1.00 83.88 268 TRP A C 1
ATOM 2094 O O . TRP A 1 268 ? -26.490 -17.837 3.160 1.00 83.88 268 TRP A O 1
ATOM 2104 N N . GLN A 1 269 ? -25.556 -18.046 5.199 1.00 76.56 269 GLN A N 1
ATOM 2105 C CA . GLN A 1 269 ? -25.608 -16.618 5.529 1.00 76.56 269 GLN A CA 1
ATOM 2106 C C . GLN A 1 269 ? -24.737 -15.781 4.577 1.00 76.56 269 GLN A C 1
ATOM 2108 O O . GLN A 1 269 ? -25.147 -14.682 4.208 1.00 76.56 269 GLN A O 1
ATOM 2113 N N . GLN A 1 270 ? -23.581 -16.296 4.139 1.00 75.62 270 GLN A N 1
ATOM 2114 C CA . GLN A 1 270 ? -22.668 -15.576 3.239 1.00 75.62 270 GLN A CA 1
ATOM 2115 C C . GLN A 1 270 ? -23.186 -15.424 1.800 1.00 75.62 270 GLN A C 1
ATOM 2117 O O . GLN A 1 270 ? -22.720 -14.541 1.083 1.00 75.62 270 GLN A O 1
ATOM 2122 N N . GLU A 1 271 ? -24.148 -16.234 1.357 1.00 69.56 271 GLU A N 1
ATOM 2123 C CA . GLU A 1 271 ? -24.701 -16.109 -0.001 1.00 69.56 271 GLU A CA 1
ATOM 2124 C C . GLU A 1 271 ? -25.619 -14.893 -0.179 1.00 69.56 271 GLU A C 1
ATOM 2126 O O . GLU A 1 271 ? -25.684 -14.323 -1.266 1.00 69.56 271 GLU A O 1
ATOM 2131 N N . ALA A 1 272 ? -26.323 -14.481 0.878 1.00 64.94 272 ALA A N 1
ATOM 2132 C CA . ALA A 1 272 ? -27.167 -13.287 0.873 1.00 64.94 272 ALA A CA 1
ATOM 2133 C C . ALA A 1 272 ? -27.143 -12.612 2.256 1.00 64.94 272 ALA A C 1
ATOM 2135 O O . ALA A 1 272 ? -28.150 -12.617 2.968 1.00 64.94 272 ALA A O 1
ATOM 2136 N N . PRO A 1 273 ? -26.002 -12.027 2.663 1.00 50.78 273 PRO A N 1
ATOM 2137 C CA . PRO A 1 273 ? -25.785 -11.564 4.033 1.00 50.78 273 PRO A CA 1
ATOM 2138 C C . PRO A 1 273 ? -26.763 -10.465 4.461 1.00 50.78 273 PRO A C 1
ATOM 2140 O O . PRO A 1 273 ? -27.076 -10.357 5.644 1.00 50.78 273 PRO A O 1
ATOM 2143 N N . GLU A 1 274 ? -27.302 -9.690 3.514 1.00 47.09 274 GLU A N 1
ATOM 2144 C CA . GLU A 1 274 ? -28.287 -8.636 3.779 1.00 47.09 274 GLU A CA 1
ATOM 2145 C C . GLU A 1 274 ? -29.636 -9.173 4.283 1.00 47.09 274 GLU A C 1
ATOM 2147 O O . GLU A 1 274 ? -30.257 -8.562 5.151 1.00 47.09 274 GLU A O 1
ATOM 2152 N N . SER A 1 275 ? -30.089 -10.316 3.765 1.00 61.50 275 SER A N 1
ATOM 2153 C CA . SER A 1 275 ? -31.356 -10.932 4.162 1.00 61.50 275 SER A CA 1
ATOM 2154 C C . SER A 1 275 ? -31.132 -12.058 5.165 1.00 61.50 275 SER A C 1
ATOM 2156 O O . SER A 1 275 ? -31.749 -12.067 6.223 1.00 61.50 275 SER A O 1
ATOM 2158 N N . ARG A 1 276 ? -30.193 -12.967 4.897 1.00 74.31 276 ARG A N 1
ATOM 2159 C CA . ARG A 1 276 ? -30.021 -14.231 5.629 1.00 74.31 276 ARG A CA 1
ATOM 2160 C C . ARG A 1 276 ? -29.372 -14.103 7.010 1.00 74.31 276 ARG A C 1
ATOM 2162 O O . ARG A 1 276 ? -29.534 -14.998 7.833 1.00 74.31 276 ARG A O 1
ATOM 2169 N N . THR A 1 277 ? -28.664 -13.006 7.308 1.00 59.00 277 THR A N 1
ATOM 2170 C CA . THR A 1 277 ? -28.164 -12.750 8.681 1.00 59.00 277 THR A CA 1
ATOM 2171 C C . THR A 1 277 ? -29.245 -12.207 9.616 1.00 59.00 277 THR A C 1
ATOM 2173 O O . THR A 1 277 ? -29.092 -12.292 10.832 1.00 59.00 277 THR A O 1
ATOM 2176 N N . GLN A 1 278 ? -30.327 -11.648 9.064 1.00 56.91 278 GLN A N 1
ATOM 2177 C CA . GLN A 1 278 ? -31.490 -11.170 9.821 1.00 56.91 278 GLN A CA 1
ATOM 2178 C C . GLN A 1 278 ? -32.704 -12.093 9.689 1.00 56.91 278 GLN A C 1
ATOM 2180 O O . GLN A 1 278 ? -33.659 -11.977 10.457 1.00 56.91 278 GLN A O 1
ATOM 2185 N N . ASP A 1 279 ? -32.681 -12.989 8.706 1.00 62.38 279 ASP A N 1
ATOM 2186 C CA . ASP A 1 279 ? -33.703 -13.997 8.517 1.00 62.38 279 ASP A CA 1
ATOM 2187 C C . ASP A 1 279 ? -33.641 -14.979 9.681 1.00 62.38 279 ASP A C 1
ATOM 2189 O O . ASP A 1 279 ? -32.710 -15.770 9.835 1.00 62.38 279 ASP A O 1
ATOM 2193 N N . PHE A 1 280 ? -34.632 -14.853 10.550 1.00 75.94 280 PHE A N 1
ATOM 2194 C CA . PHE A 1 280 ? -34.820 -15.704 11.698 1.00 75.94 280 PHE A CA 1
ATOM 2195 C C . PHE A 1 280 ? -36.315 -15.908 11.873 1.00 75.94 280 PHE A C 1
ATOM 2197 O O . PHE A 1 280 ? -37.072 -14.969 12.125 1.00 75.94 280 PHE A O 1
ATOM 2204 N N . SER A 1 281 ? -36.748 -17.141 11.671 1.00 75.81 281 SER A N 1
ATOM 2205 C CA . SER A 1 281 ? -38.153 -17.515 11.616 1.00 75.81 281 SER A CA 1
ATOM 2206 C C . SER A 1 281 ? -38.310 -18.987 11.989 1.00 75.81 281 SER A C 1
ATOM 2208 O O . SER A 1 281 ? -37.348 -19.751 11.977 1.00 75.81 281 SER A O 1
ATOM 2210 N N . GLY A 1 282 ? -39.522 -19.401 12.344 1.00 79.12 282 GLY A N 1
ATOM 2211 C CA . GLY A 1 282 ? -39.822 -20.793 12.676 1.00 79.12 282 GLY A CA 1
ATOM 2212 C C . GLY A 1 282 ? -40.551 -20.942 14.003 1.00 79.12 282 GLY A C 1
ATOM 2213 O O . GLY A 1 282 ? -41.006 -19.965 14.605 1.00 79.12 282 GLY A O 1
ATOM 2214 N N . ILE A 1 283 ? -40.686 -22.195 14.433 1.00 75.50 283 ILE A N 1
ATOM 2215 C CA . ILE A 1 283 ? -41.403 -22.557 15.654 1.00 75.50 283 ILE A CA 1
ATOM 2216 C C . ILE A 1 283 ? -40.582 -22.114 16.858 1.00 75.50 283 ILE A C 1
ATOM 2218 O O . ILE A 1 283 ? -39.389 -22.393 16.957 1.00 75.50 283 ILE A O 1
ATOM 2222 N N . ARG A 1 284 ? -41.240 -21.429 17.786 1.00 71.38 284 ARG A N 1
ATOM 2223 C CA . ARG A 1 284 ? -40.663 -20.983 19.046 1.00 71.38 284 ARG A CA 1
ATOM 2224 C C . ARG A 1 284 ? -41.283 -21.797 20.174 1.00 71.38 284 ARG A C 1
ATOM 2226 O O . ARG A 1 284 ? -42.504 -21.860 20.286 1.00 71.38 284 ARG A O 1
ATOM 2233 N N . ILE A 1 285 ? -40.451 -22.383 21.027 1.00 64.31 285 ILE A N 1
ATOM 2234 C CA . ILE A 1 285 ? -40.900 -23.142 22.199 1.00 64.31 285 ILE A CA 1
ATOM 2235 C C . ILE A 1 285 ? -40.565 -22.361 23.476 1.00 64.31 285 ILE A C 1
ATOM 2237 O O . ILE A 1 285 ? -39.462 -21.841 23.642 1.00 64.31 285 ILE A O 1
ATOM 2241 N N . LEU A 1 286 ? -41.543 -22.241 24.374 1.00 59.03 286 LEU A N 1
ATOM 2242 C CA . LEU A 1 286 ? -41.386 -21.672 25.714 1.00 59.03 286 LEU A CA 1
ATOM 2243 C C . LEU A 1 286 ? -40.661 -22.651 26.649 1.00 59.03 286 LEU A C 1
ATOM 2245 O O . LEU A 1 286 ? -40.659 -23.856 26.417 1.00 59.03 286 LEU A O 1
ATOM 2249 N N . GLU A 1 287 ? -40.142 -22.156 27.780 1.00 55.03 287 GLU A N 1
ATOM 2250 C CA . GLU A 1 287 ? -39.478 -22.976 28.818 1.00 55.03 287 GLU A CA 1
ATOM 2251 C C . GLU A 1 287 ? -40.278 -24.234 29.202 1.00 55.03 287 GLU A C 1
ATOM 2253 O O . GLU A 1 287 ? -39.705 -25.295 29.433 1.00 55.03 287 GLU A O 1
ATOM 2258 N N . ALA A 1 288 ? -41.611 -24.123 29.236 1.00 55.19 288 ALA A N 1
ATOM 2259 C CA . ALA A 1 288 ? -42.526 -25.200 29.604 1.00 55.19 288 ALA A CA 1
ATOM 2260 C C . ALA A 1 288 ? -42.742 -26.266 28.505 1.00 55.19 288 ALA A C 1
ATOM 2262 O O . ALA A 1 288 ? -43.591 -27.138 28.681 1.00 55.19 288 ALA A O 1
ATOM 2263 N N . GLY A 1 289 ? -42.030 -26.192 27.372 1.00 54.59 289 GLY A N 1
ATOM 2264 C CA . GLY A 1 289 ? -42.210 -27.103 26.234 1.00 54.59 289 GLY A CA 1
ATOM 2265 C C . GLY A 1 289 ? -43.464 -26.818 25.401 1.00 54.59 289 GLY A C 1
ATOM 2266 O O . GLY A 1 289 ? -43.890 -27.656 24.613 1.00 54.59 289 GLY A O 1
ATOM 2267 N N . GLN A 1 290 ? -44.083 -25.651 25.596 1.00 63.28 290 GLN A N 1
ATOM 2268 C CA . GLN A 1 290 ? -45.279 -25.217 24.874 1.00 63.28 290 GLN A CA 1
ATOM 2269 C C . GLN A 1 290 ? -44.890 -24.345 23.680 1.00 63.28 290 GLN A C 1
ATOM 2271 O O . GLN A 1 290 ? -43.988 -23.515 23.798 1.00 63.28 290 GLN A O 1
ATOM 2276 N N . VAL A 1 291 ? -45.591 -24.501 22.556 1.00 64.31 291 VAL A N 1
ATOM 2277 C CA . VAL A 1 291 ? -45.440 -23.615 21.394 1.00 64.31 291 VAL A CA 1
ATOM 2278 C C . VAL A 1 291 ? -45.868 -22.203 21.787 1.00 64.31 291 VAL A C 1
ATOM 2280 O O . VAL A 1 291 ? -46.969 -22.010 22.299 1.00 64.31 291 VAL A O 1
ATOM 2283 N N . ASP A 1 292 ? -44.986 -21.228 21.575 1.00 69.81 292 ASP A N 1
ATOM 2284 C CA . ASP A 1 292 ? -45.337 -19.815 21.681 1.00 69.81 292 ASP A CA 1
ATOM 2285 C C . ASP A 1 292 ? -46.086 -19.408 20.408 1.00 69.81 292 ASP A C 1
ATOM 2287 O O . ASP A 1 292 ? -45.621 -19.662 19.297 1.00 69.81 292 ASP A O 1
ATOM 2291 N N . GLU A 1 293 ? -47.246 -18.774 20.561 1.00 67.88 293 GLU A N 1
ATOM 2292 C CA . GLU A 1 293 ? -48.051 -18.306 19.431 1.00 67.88 293 GLU A CA 1
ATOM 2293 C C . GLU A 1 293 ? -47.381 -17.139 18.684 1.00 67.88 293 GLU A C 1
ATOM 2295 O O . GLU A 1 293 ? -47.741 -16.844 17.541 1.00 67.88 293 GLU A O 1
ATOM 2300 N N . ARG A 1 294 ? -46.384 -16.474 19.294 1.00 72.31 294 ARG A N 1
ATOM 2301 C CA . ARG A 1 294 ? -45.614 -15.421 18.623 1.00 72.31 294 ARG A CA 1
ATOM 2302 C C . ARG A 1 294 ? -44.542 -16.013 17.694 1.00 72.31 294 ARG A C 1
ATOM 2304 O O . ARG A 1 294 ? -43.800 -16.903 18.116 1.00 72.31 294 ARG A O 1
ATOM 2311 N N . PRO A 1 295 ? -44.371 -15.474 16.472 1.00 64.31 295 PRO A N 1
ATOM 2312 C CA . PRO A 1 295 ? -43.254 -15.844 15.608 1.00 64.31 295 PRO A CA 1
ATOM 2313 C C . PRO A 1 295 ? -41.901 -15.629 16.298 1.00 64.31 295 PRO A C 1
ATOM 2315 O O . PRO A 1 295 ? -41.729 -14.670 17.060 1.00 64.31 295 PRO A O 1
ATOM 2318 N N . ALA A 1 296 ? -40.943 -16.512 16.012 1.00 71.38 296 ALA A N 1
ATOM 2319 C CA . ALA A 1 296 ? -39.566 -16.357 16.464 1.00 71.38 296 ALA A CA 1
ATOM 2320 C C . ALA A 1 296 ? -38.977 -15.027 15.957 1.00 71.38 296 ALA A C 1
ATOM 2322 O O . ALA A 1 296 ? -39.245 -14.612 14.829 1.00 71.38 296 ALA A O 1
ATOM 2323 N N . SER A 1 297 ? -38.197 -14.343 16.796 1.00 69.19 297 SER A N 1
ATOM 2324 C CA . SER A 1 297 ? -37.579 -13.058 16.444 1.00 69.19 297 SER A CA 1
ATOM 2325 C C . SER A 1 297 ? -36.147 -12.951 16.961 1.00 69.19 297 SER A C 1
ATOM 2327 O O . SER A 1 297 ? -35.801 -13.569 17.964 1.00 69.19 297 SER A O 1
ATOM 2329 N N . LEU A 1 298 ? -35.328 -12.103 16.337 1.00 59.56 298 LEU A N 1
ATOM 2330 C CA . LEU A 1 298 ? -33.944 -11.850 16.764 1.00 59.56 298 LEU A CA 1
ATOM 2331 C C . LEU A 1 298 ? -33.824 -11.280 18.192 1.00 59.56 298 LEU A C 1
ATOM 2333 O O . LEU A 1 298 ? -32.775 -11.400 18.821 1.00 59.56 298 LEU A O 1
ATOM 2337 N N . ASN A 1 299 ? -34.897 -10.687 18.722 1.00 60.75 299 ASN A N 1
ATOM 2338 C CA . ASN A 1 299 ? -34.954 -10.178 20.096 1.00 60.75 299 ASN A CA 1
ATOM 2339 C C . ASN A 1 299 ? -35.278 -11.268 21.124 1.00 60.75 299 ASN A C 1
ATOM 2341 O O . ASN A 1 299 ? -35.339 -10.995 22.325 1.00 60.75 299 ASN A O 1
ATOM 2345 N N . ASP A 1 300 ? -35.534 -12.494 20.672 1.00 60.88 300 ASP A N 1
ATOM 2346 C CA . ASP A 1 300 ? -35.783 -13.600 21.575 1.00 60.88 300 ASP A CA 1
ATOM 2347 C C . ASP A 1 300 ? -34.500 -13.946 22.331 1.00 60.88 300 ASP A C 1
ATOM 2349 O O . ASP A 1 300 ? -33.388 -13.827 21.819 1.00 60.88 300 ASP A O 1
ATOM 2353 N N . ILE A 1 301 ? -34.662 -14.346 23.589 1.00 59.56 301 ILE A N 1
ATOM 2354 C CA . ILE A 1 301 ? -33.553 -14.802 24.422 1.00 59.56 301 ILE A CA 1
ATOM 2355 C C . ILE A 1 301 ? -33.304 -16.269 24.081 1.00 59.56 301 ILE A C 1
ATOM 2357 O O . ILE A 1 301 ? -34.259 -17.048 24.033 1.00 59.56 301 ILE A O 1
ATOM 2361 N N . LEU A 1 302 ? -32.036 -16.630 23.869 1.00 59.12 302 LEU A N 1
ATOM 2362 C CA . LEU A 1 302 ? -31.628 -17.977 23.453 1.00 59.12 302 LEU A CA 1
ATOM 2363 C C . LEU A 1 302 ? -32.092 -19.066 24.445 1.00 59.12 302 LEU A C 1
ATOM 2365 O O . LEU A 1 302 ? -32.399 -20.177 24.030 1.00 59.12 302 LEU A O 1
ATOM 2369 N N . ILE A 1 303 ? -32.194 -18.732 25.742 1.00 53.81 303 ILE A N 1
ATOM 2370 C CA . ILE A 1 303 ? -32.799 -19.569 26.792 1.00 53.81 303 ILE A CA 1
ATOM 2371 C C . ILE A 1 303 ? -33.591 -18.668 27.758 1.00 53.81 303 ILE A C 1
ATOM 2373 O O . ILE A 1 303 ? -33.013 -17.738 28.332 1.00 53.81 303 ILE A O 1
ATOM 2377 N N . PRO A 1 304 ? -34.897 -18.891 27.982 1.00 38.22 304 PRO A N 1
ATOM 2378 C CA . PRO A 1 304 ? -35.668 -18.033 28.867 1.00 38.22 304 PRO A CA 1
ATOM 2379 C C . PRO A 1 304 ? -35.371 -18.413 30.346 1.00 38.22 304 PRO A C 1
ATOM 2381 O O . PRO A 1 304 ? -35.286 -19.585 30.701 1.00 38.22 304 PRO A O 1
ATOM 2384 N N . ARG A 1 305 ? -35.099 -17.383 31.170 1.00 37.12 305 ARG A N 1
ATOM 2385 C CA . ARG A 1 305 ? -34.707 -17.382 32.607 1.00 37.12 305 ARG A CA 1
ATOM 2386 C C . ARG A 1 305 ? -33.322 -17.931 32.995 1.00 37.12 305 ARG A C 1
ATOM 2388 O O . ARG A 1 305 ? -33.199 -18.824 33.825 1.00 37.12 305 ARG A O 1
ATOM 2395 N N . CYS A 1 306 ? -32.276 -17.212 32.588 1.00 33.78 306 CYS A N 1
ATOM 2396 C CA . CYS A 1 306 ? -31.070 -17.062 33.411 1.00 33.78 306 CYS A CA 1
ATOM 2397 C C . CYS A 1 306 ? -31.203 -15.761 34.228 1.00 33.78 306 CYS A C 1
ATOM 2399 O O . CYS A 1 306 ? -31.265 -14.667 33.663 1.00 33.78 306 CYS A O 1
ATOM 2401 N N . SER A 1 307 ? -31.355 -15.842 35.552 1.00 31.09 307 SER A N 1
ATOM 2402 C CA . SER A 1 307 ? -31.351 -14.646 36.400 1.00 31.09 307 SER A CA 1
ATOM 2403 C C . SER A 1 307 ? -29.910 -14.208 36.655 1.00 31.09 307 SER A C 1
ATOM 2405 O O . SER A 1 307 ? -29.126 -14.979 37.196 1.00 31.09 307 SER A O 1
ATOM 2407 N N . THR A 1 308 ? -29.609 -12.950 36.327 1.00 30.33 308 THR A N 1
ATOM 2408 C CA . THR A 1 308 ? -28.415 -12.150 36.688 1.00 30.33 308 THR A CA 1
ATOM 2409 C C . THR A 1 308 ? -27.101 -12.316 35.910 1.00 30.33 308 THR A C 1
ATOM 2411 O O . THR A 1 308 ? -26.284 -11.407 36.005 1.00 30.33 308 THR A O 1
ATOM 2414 N N . ALA A 1 309 ? -26.932 -13.320 35.044 1.00 28.84 309 ALA A N 1
ATOM 2415 C CA . ALA A 1 309 ? -25.895 -13.301 33.998 1.00 28.84 309 ALA A CA 1
ATOM 2416 C C . ALA A 1 309 ? -26.524 -12.878 32.655 1.00 28.84 309 ALA A C 1
ATOM 2418 O O . ALA A 1 309 ? -27.657 -13.255 32.355 1.00 28.84 309 ALA A O 1
ATOM 2419 N N . SER A 1 310 ? -25.832 -12.015 31.913 1.00 34.34 310 SER A N 1
ATOM 2420 C CA . SER A 1 310 ? -26.276 -11.266 30.725 1.00 34.34 310 SER A CA 1
ATOM 2421 C C . SER A 1 310 ? -27.268 -12.003 29.806 1.00 34.34 310 SER A C 1
ATOM 2423 O O . SER A 1 310 ? -27.019 -13.092 29.298 1.00 34.34 310 SER A O 1
ATOM 2425 N N . ARG A 1 311 ? -28.422 -11.370 29.553 1.00 36.53 311 ARG A N 1
ATOM 2426 C CA . ARG A 1 311 ? -29.442 -11.844 28.604 1.00 36.53 311 ARG A CA 1
ATOM 2427 C C . ARG A 1 311 ? -28.860 -11.845 27.178 1.00 36.53 311 ARG A C 1
ATOM 2429 O O . ARG A 1 311 ? -28.850 -10.793 26.546 1.00 36.53 311 ARG A O 1
ATOM 2436 N N . LEU A 1 312 ? -28.398 -12.987 26.659 1.00 40.16 312 LEU A N 1
ATOM 2437 C CA . LEU A 1 312 ? -28.009 -13.101 25.245 1.00 40.16 312 LEU A CA 1
ATOM 2438 C C . LEU A 1 312 ? -29.256 -13.123 24.348 1.00 40.16 312 LEU A C 1
ATOM 2440 O O . LEU A 1 312 ? -30.107 -14.010 24.461 1.00 40.16 312 LEU A O 1
ATOM 2444 N N . SER A 1 313 ? -29.350 -12.145 23.448 1.00 41.53 313 SER A N 1
ATOM 2445 C CA . SER A 1 313 ? -30.355 -12.122 22.380 1.00 41.53 313 SER A CA 1
ATOM 2446 C C . SER A 1 313 ? -29.904 -12.976 21.191 1.00 41.53 313 SER A C 1
ATOM 2448 O O . SER A 1 313 ? -28.704 -13.120 20.952 1.00 41.53 313 SER A O 1
ATOM 2450 N N . ILE A 1 314 ? -30.840 -13.502 20.401 1.00 38.59 314 ILE A N 1
ATOM 2451 C CA . ILE A 1 314 ? -30.523 -14.227 19.157 1.00 38.59 314 ILE A CA 1
ATOM 2452 C C . ILE A 1 314 ? -29.769 -13.325 18.162 1.00 38.59 314 ILE A C 1
ATOM 2454 O O . ILE A 1 314 ? -28.856 -13.796 17.480 1.00 38.59 314 ILE A O 1
ATOM 2458 N N . ALA A 1 315 ? -30.036 -12.014 18.160 1.00 34.06 315 ALA A N 1
ATOM 2459 C CA . ALA A 1 315 ? -29.270 -11.018 17.406 1.00 34.06 315 ALA A CA 1
ATOM 2460 C C . ALA A 1 315 ? -27.761 -11.061 17.721 1.00 34.06 315 ALA A C 1
ATOM 2462 O O . ALA A 1 315 ? -26.941 -10.955 16.811 1.00 34.06 315 ALA A O 1
ATOM 2463 N N . THR A 1 316 ? -27.391 -11.303 18.986 1.00 38.97 316 THR A N 1
ATOM 2464 C CA . THR A 1 316 ? -25.994 -11.428 19.439 1.00 38.97 316 THR A CA 1
ATOM 2465 C C . THR A 1 316 ? -25.287 -12.629 18.799 1.00 38.97 316 THR A C 1
ATOM 2467 O O . THR A 1 316 ? -24.094 -12.559 18.544 1.00 38.97 316 THR A O 1
ATOM 2470 N N . THR A 1 317 ? -26.012 -13.705 18.473 1.00 42.25 317 THR A N 1
ATOM 2471 C CA . THR A 1 317 ? -25.461 -14.891 17.779 1.00 42.25 317 THR A CA 1
ATOM 2472 C C . THR A 1 317 ? -25.459 -14.776 16.248 1.00 42.25 317 THR A C 1
ATOM 2474 O O . THR A 1 317 ? -24.785 -15.557 15.572 1.00 42.25 317 THR A O 1
ATOM 2477 N N . CYS A 1 318 ? -26.201 -13.802 15.703 1.00 35.88 318 CYS A N 1
ATOM 2478 C CA . CYS A 1 318 ? -26.354 -13.582 14.263 1.00 35.88 318 CYS A CA 1
ATOM 2479 C C . CYS A 1 318 ? -25.408 -12.502 13.707 1.00 35.88 318 CYS A C 1
ATOM 2481 O O . CYS A 1 318 ? -25.021 -12.614 12.552 1.00 35.88 318 CYS A O 1
ATOM 2483 N N . ASN A 1 319 ? -25.012 -11.499 14.509 1.00 48.41 319 ASN A N 1
ATOM 2484 C CA . ASN A 1 319 ? -24.012 -10.469 14.178 1.00 48.41 319 ASN A CA 1
ATOM 2485 C C . ASN A 1 319 ? -23.366 -9.939 15.479 1.00 48.41 319 ASN A C 1
ATOM 2487 O O . ASN A 1 319 ? -23.950 -9.103 16.171 1.00 48.41 319 ASN A O 1
ATOM 2491 N N . MET A 1 320 ? -22.175 -10.420 15.846 1.00 47.88 320 MET A N 1
ATOM 2492 C CA . MET A 1 320 ? -21.509 -9.996 17.086 1.00 47.88 320 MET A CA 1
ATOM 2493 C C . MET A 1 320 ? -20.888 -8.597 16.926 1.00 47.88 320 MET A C 1
ATOM 2495 O O . MET A 1 320 ? -19.887 -8.428 16.242 1.00 47.88 320 MET A O 1
ATOM 2499 N N . ILE A 1 321 ? -21.470 -7.574 17.557 1.00 49.28 321 ILE A N 1
ATOM 2500 C CA . ILE A 1 321 ? -20.918 -6.212 17.676 1.00 49.28 321 ILE A CA 1
ATOM 2501 C C . ILE A 1 321 ? -21.021 -5.805 19.156 1.00 49.28 321 ILE A C 1
ATOM 2503 O O . ILE A 1 321 ? -22.072 -6.014 19.770 1.00 49.28 321 ILE A O 1
ATOM 2507 N N . CYS A 1 322 ? -19.948 -5.263 19.744 1.00 53.56 322 CYS A N 1
ATOM 2508 C CA . CYS A 1 322 ? -19.928 -4.850 21.152 1.00 53.56 322 CYS A CA 1
ATOM 2509 C C . CYS A 1 322 ? -20.842 -3.641 21.401 1.00 53.56 322 CYS A C 1
ATOM 2511 O O . CYS A 1 322 ? -21.142 -2.872 20.483 1.00 53.56 322 CYS A O 1
ATOM 2513 N N . ASP A 1 323 ? -21.242 -3.448 22.661 1.00 55.38 323 ASP A N 1
ATOM 2514 C CA . ASP A 1 323 ? -22.083 -2.318 23.076 1.00 55.38 323 ASP A CA 1
ATOM 2515 C C . ASP A 1 323 ? -21.473 -0.971 22.687 1.00 55.38 323 ASP A C 1
ATOM 2517 O O . ASP A 1 323 ? -22.184 -0.109 22.200 1.00 55.38 323 ASP A O 1
ATOM 2521 N N . ILE A 1 324 ? -20.149 -0.812 22.762 1.00 57.56 324 ILE A N 1
ATOM 2522 C CA . ILE A 1 324 ? -19.509 0.474 22.458 1.00 57.56 324 ILE A CA 1
ATOM 2523 C C . ILE A 1 324 ? -19.516 0.780 20.950 1.00 57.56 324 ILE A C 1
ATOM 2525 O O . ILE A 1 324 ? -19.533 1.942 20.539 1.00 57.56 324 ILE A O 1
ATOM 2529 N N . CYS A 1 325 ? -19.511 -0.251 20.096 1.00 56.34 325 CYS A N 1
ATOM 2530 C CA . CYS A 1 325 ? -19.651 -0.080 18.646 1.00 56.34 325 CYS A CA 1
ATOM 2531 C C . CYS A 1 325 ? -21.097 0.283 18.330 1.00 56.34 325 CYS A C 1
ATOM 2533 O O . CYS A 1 325 ? -21.346 1.216 17.576 1.00 56.34 325 CYS A O 1
ATOM 2535 N N . ARG A 1 326 ? -22.040 -0.441 18.940 1.00 55.69 326 ARG A N 1
ATOM 2536 C CA . ARG A 1 326 ? -23.472 -0.171 18.833 1.00 55.69 326 ARG A CA 1
ATOM 2537 C C . ARG A 1 326 ? -23.792 1.258 19.277 1.00 55.69 326 ARG A C 1
ATOM 2539 O O . ARG A 1 326 ? -24.360 1.999 18.487 1.00 55.69 326 ARG A O 1
ATOM 2546 N N . ASP A 1 327 ? -23.341 1.680 20.451 1.00 59.03 327 ASP A N 1
ATOM 2547 C CA . ASP A 1 327 ? -23.601 3.007 21.011 1.00 59.03 327 ASP A CA 1
ATOM 2548 C C . ASP A 1 327 ? -22.962 4.119 20.174 1.00 59.03 327 ASP A C 1
ATOM 2550 O O . ASP A 1 327 ? -23.627 5.101 19.854 1.00 59.03 327 ASP A O 1
ATOM 2554 N N . GLY A 1 328 ? -21.703 3.959 19.744 1.00 57.31 328 GLY A N 1
ATOM 2555 C CA . GLY A 1 328 ? -21.035 4.938 18.879 1.00 57.31 328 GLY A CA 1
ATOM 2556 C C . GLY A 1 328 ? -21.736 5.129 17.529 1.00 57.31 328 GLY A C 1
ATOM 2557 O O . GLY A 1 328 ? -21.727 6.220 16.961 1.00 57.31 328 GLY A O 1
ATOM 2558 N N . ILE A 1 329 ? -22.388 4.085 17.020 1.00 54.47 329 ILE A N 1
ATOM 2559 C CA . ILE A 1 329 ? -23.110 4.127 15.748 1.00 54.47 329 ILE A CA 1
ATOM 2560 C C . ILE A 1 329 ? -24.554 4.631 15.938 1.00 54.47 329 ILE A C 1
ATOM 2562 O O . ILE A 1 329 ? -25.032 5.449 15.149 1.00 54.47 329 ILE A O 1
ATOM 2566 N N . GLU A 1 330 ? -25.247 4.190 16.991 1.00 53.56 330 GLU A N 1
ATOM 2567 C CA . GLU A 1 330 ? -26.648 4.528 17.277 1.00 53.56 330 GLU A CA 1
ATOM 2568 C C . GLU A 1 330 ? -26.820 5.935 17.879 1.00 53.56 330 GLU A C 1
ATOM 2570 O O . GLU A 1 330 ? -27.814 6.608 17.589 1.00 53.56 330 GLU A O 1
ATOM 2575 N N . ALA A 1 331 ? -25.849 6.428 18.659 1.00 53.34 331 ALA A N 1
ATOM 2576 C CA . ALA A 1 331 ? -25.892 7.757 19.279 1.00 53.34 331 ALA A CA 1
ATOM 2577 C C . ALA A 1 331 ? -25.757 8.915 18.270 1.00 53.34 331 ALA A C 1
ATOM 2579 O O . ALA A 1 331 ? -26.063 10.060 18.605 1.00 53.34 331 ALA A O 1
ATOM 2580 N N . ASN A 1 332 ? -25.384 8.641 17.014 1.00 50.66 332 ASN A N 1
ATOM 2581 C CA . ASN A 1 332 ? -25.174 9.644 15.965 1.00 50.66 332 ASN A CA 1
ATOM 2582 C C . ASN A 1 332 ? -26.468 10.105 15.265 1.00 50.66 332 ASN A C 1
ATOM 2584 O O . ASN A 1 332 ? -26.553 10.213 14.035 1.00 50.66 332 ASN A O 1
ATOM 2588 N N . VAL A 1 333 ? -27.478 10.453 16.063 1.00 41.00 333 VAL A N 1
ATOM 2589 C CA . VAL A 1 333 ? -28.491 11.446 15.687 1.00 41.00 333 VAL A CA 1
ATOM 2590 C C . VAL A 1 333 ? -28.014 12.768 16.274 1.00 41.00 333 VAL A C 1
ATOM 2592 O O . VAL A 1 333 ? -28.027 12.887 17.500 1.00 41.00 333 VAL A O 1
ATOM 2595 N N . PRO A 1 334 ? -27.620 13.772 15.471 1.00 37.84 334 PRO A N 1
ATOM 2596 C CA . PRO A 1 334 ? -27.492 15.121 15.996 1.00 37.84 334 PRO A CA 1
ATOM 2597 C C . PRO A 1 334 ? -28.854 15.484 16.593 1.00 37.84 334 PRO A C 1
ATOM 2599 O O . PRO A 1 334 ? -29.828 15.696 15.865 1.00 37.84 334 PRO A O 1
ATOM 2602 N N . LYS A 1 335 ? -28.973 15.487 17.923 1.00 31.03 335 LYS A N 1
ATOM 2603 C CA . LYS A 1 335 ? -30.137 16.061 18.595 1.00 31.03 335 LYS A CA 1
ATOM 2604 C C . LYS A 1 335 ? -29.994 17.574 18.469 1.00 31.03 335 LYS A C 1
ATOM 2606 O O . LYS A 1 335 ? -29.431 18.208 19.343 1.00 31.03 335 LYS A O 1
ATOM 2611 N N . GLY A 1 336 ? -30.442 18.068 17.314 1.00 33.19 336 GLY A N 1
ATOM 2612 C CA . GLY A 1 336 ? -30.716 19.450 16.931 1.00 33.19 336 GLY A CA 1
ATOM 2613 C C . GLY A 1 336 ? -29.897 20.556 17.588 1.00 33.19 336 GLY A C 1
ATOM 2614 O O . GLY A 1 336 ? -30.186 20.894 18.720 1.00 33.19 336 GLY A O 1
ATOM 2615 N N . VAL A 1 337 ? -29.044 21.222 16.806 1.00 26.56 337 VAL A N 1
ATOM 2616 C CA . VAL A 1 337 ? -29.127 22.666 16.508 1.00 26.56 337 VAL A CA 1
ATOM 2617 C C . VAL A 1 337 ? -28.421 22.867 15.164 1.00 26.56 337 VAL A C 1
ATOM 2619 O O . VAL A 1 337 ? -27.229 22.613 15.047 1.00 26.56 337 VAL A O 1
ATOM 2622 N N . TRP A 1 338 ? -29.158 23.294 14.138 1.00 32.31 338 TRP A N 1
ATOM 2623 C CA . TRP A 1 338 ? -28.554 23.873 12.940 1.00 32.31 338 TRP A CA 1
ATOM 2624 C C . TRP A 1 338 ? -28.157 25.309 13.293 1.00 32.31 338 TRP A C 1
ATOM 2626 O O . TRP A 1 338 ? -29.021 26.179 13.390 1.00 32.31 338 TRP A O 1
ATOM 2636 N N . GLY A 1 339 ? -26.869 25.518 13.557 1.00 27.39 339 GLY A N 1
ATOM 2637 C CA . GLY A 1 339 ? -26.227 26.822 13.705 1.00 27.39 339 GLY A CA 1
ATOM 2638 C C . GLY A 1 339 ? -25.009 26.871 12.785 1.00 27.39 339 GLY A C 1
ATOM 2639 O O . GLY A 1 339 ? -24.340 25.862 12.601 1.00 27.39 339 GLY A O 1
ATOM 2640 N N . GLU A 1 340 ? -24.782 28.019 12.157 1.00 29.47 340 GLU A N 1
ATOM 2641 C CA . GLU A 1 340 ? -23.901 28.275 11.007 1.00 29.47 340 GLU A CA 1
ATOM 2642 C C . GLU A 1 340 ? -22.380 28.171 11.274 1.00 29.47 340 GLU A C 1
ATOM 2644 O O . GLU A 1 340 ? -21.603 28.936 10.707 1.00 29.47 340 GLU A O 1
ATOM 2649 N N . GLU A 1 341 ? -21.912 27.222 12.085 1.00 28.42 341 GLU A N 1
ATOM 2650 C CA . GLU A 1 341 ? -20.477 26.962 12.256 1.00 28.42 341 GLU A CA 1
ATOM 2651 C C . GLU A 1 341 ? -20.053 25.757 11.408 1.00 28.42 341 GLU A C 1
ATOM 2653 O O . GLU A 1 341 ? -20.310 24.601 11.738 1.00 28.42 341 GLU A O 1
ATOM 2658 N N . ARG A 1 342 ? -19.409 26.032 10.268 1.00 31.12 342 ARG A N 1
ATOM 2659 C CA . ARG A 1 342 ? -18.696 25.013 9.485 1.00 31.12 342 ARG A CA 1
ATOM 2660 C C . ARG A 1 342 ? -17.573 24.417 10.344 1.00 31.12 342 ARG A C 1
ATOM 2662 O O . ARG A 1 342 ? -16.706 25.167 10.784 1.00 31.12 342 ARG A O 1
ATOM 2669 N N . GLY A 1 343 ? -17.535 23.090 10.487 1.00 36.56 343 GLY A N 1
ATOM 2670 C CA . GLY A 1 343 ? -16.315 22.363 10.865 1.00 36.56 343 GLY A CA 1
ATOM 2671 C C . GLY A 1 343 ? -16.212 21.824 12.295 1.00 36.56 343 GLY A C 1
ATOM 2672 O O . GLY A 1 343 ? -15.099 21.736 12.817 1.00 36.56 343 GLY A O 1
ATOM 2673 N N . THR A 1 344 ? -17.308 21.462 12.965 1.00 37.84 344 THR A N 1
ATOM 2674 C CA . THR A 1 344 ? -17.203 20.825 14.289 1.00 37.84 344 THR A CA 1
ATOM 2675 C C . THR A 1 344 ? -16.926 19.323 14.151 1.00 37.84 344 THR A C 1
ATOM 2677 O O . THR A 1 344 ? -17.842 18.505 14.106 1.00 37.84 344 THR A O 1
ATOM 2680 N N . LEU A 1 345 ? -15.643 18.947 14.120 1.00 42.06 345 LEU A N 1
ATOM 2681 C CA . LEU A 1 345 ? -15.200 17.555 14.224 1.00 42.06 345 LEU A CA 1
ATOM 2682 C C . LEU A 1 345 ? -15.690 16.962 15.554 1.00 42.06 345 LEU A C 1
ATOM 2684 O O . LEU A 1 345 ? -15.189 17.302 16.627 1.00 42.06 345 LEU A O 1
ATOM 2688 N N . VAL A 1 346 ? -16.672 16.067 15.491 1.00 44.78 346 VAL A N 1
ATOM 2689 C CA . VAL A 1 346 ? -17.188 15.387 16.680 1.00 44.78 346 VAL A CA 1
ATOM 2690 C C . VAL A 1 346 ? -16.404 14.090 16.890 1.00 44.78 346 VAL A C 1
ATOM 2692 O O . VAL A 1 346 ? -16.610 13.122 16.160 1.00 44.78 346 VAL A O 1
ATOM 2695 N N . ILE A 1 347 ? -15.488 14.092 17.863 1.00 49.56 347 ILE A N 1
ATOM 2696 C CA . ILE A 1 347 ? -14.639 12.946 18.226 1.00 49.56 347 ILE A CA 1
ATOM 2697 C C . ILE A 1 347 ? -15.223 12.244 19.454 1.00 49.56 347 ILE A C 1
ATOM 2699 O O . ILE A 1 347 ? -15.492 12.893 20.466 1.00 49.56 347 ILE A O 1
ATOM 2703 N N . TRP A 1 348 ? -15.348 10.917 19.399 1.00 58.50 348 TRP A N 1
ATOM 2704 C CA . TRP A 1 348 ? -15.757 10.107 20.551 1.00 58.50 348 TRP A CA 1
ATOM 2705 C C . TRP A 1 348 ? -14.806 8.941 20.798 1.00 58.50 348 TRP A C 1
ATOM 2707 O O . TRP A 1 348 ? -14.459 8.216 19.863 1.00 58.50 348 TRP A O 1
ATOM 2717 N N . ASP A 1 349 ? -14.457 8.723 22.065 1.00 55.59 349 ASP A N 1
ATOM 2718 C CA . ASP A 1 349 ? -13.652 7.586 22.503 1.00 55.59 349 ASP A CA 1
ATOM 2719 C C . ASP A 1 349 ? -14.485 6.296 22.498 1.00 55.59 349 ASP A C 1
ATOM 2721 O O . ASP A 1 349 ? -15.431 6.134 23.264 1.00 55.59 349 ASP A O 1
ATOM 2725 N N . HIS A 1 350 ? -14.118 5.358 21.631 1.00 62.12 350 HIS A N 1
ATOM 2726 C CA . HIS A 1 350 ? -14.770 4.058 21.479 1.00 62.12 350 HIS A CA 1
ATOM 2727 C C . HIS A 1 350 ? -14.058 2.941 22.252 1.00 62.12 350 HIS A C 1
ATOM 2729 O O . HIS A 1 350 ? -14.695 2.077 22.838 1.00 62.12 350 HIS A O 1
ATOM 2735 N N . HIS A 1 351 ? -12.733 2.981 22.327 1.00 59.62 351 HIS A N 1
ATOM 2736 C CA . HIS A 1 351 ? -11.964 2.209 23.301 1.00 59.62 351 HIS A CA 1
ATOM 2737 C C . HIS A 1 351 ? -10.846 3.093 23.821 1.00 59.62 351 HIS A C 1
ATOM 2739 O O . HIS A 1 351 ? -10.195 3.758 23.025 1.00 59.62 351 HIS A O 1
ATOM 2745 N N . LEU A 1 352 ? -10.638 3.097 25.137 1.00 58.31 352 LEU A N 1
ATOM 2746 C CA . LEU A 1 352 ? -9.619 3.914 25.810 1.00 58.31 352 LEU A CA 1
ATOM 2747 C C . LEU A 1 352 ? -8.314 3.149 26.062 1.00 58.31 352 LEU A C 1
ATOM 2749 O O . LEU A 1 352 ? -7.304 3.742 26.442 1.00 58.31 352 LEU A O 1
ATOM 2753 N N . THR A 1 353 ? -8.342 1.822 25.907 1.00 58.25 353 THR A N 1
ATOM 2754 C CA . THR A 1 353 ? -7.196 0.948 26.159 1.00 58.25 353 THR A CA 1
ATOM 2755 C C . THR A 1 353 ? -7.158 -0.216 25.174 1.00 58.25 353 THR A C 1
ATOM 2757 O O . THR A 1 353 ? -8.189 -0.688 24.692 1.00 58.25 353 THR A O 1
ATOM 2760 N N . CYS A 1 354 ? -5.957 -0.748 24.936 1.00 57.03 354 CYS A N 1
ATOM 2761 C CA . CYS A 1 354 ? -5.763 -2.002 24.205 1.00 57.03 354 CYS A CA 1
ATOM 2762 C C . CYS A 1 354 ? -6.543 -3.162 24.847 1.00 57.03 354 CYS A C 1
ATOM 2764 O O . CYS A 1 354 ? -7.181 -3.939 24.144 1.00 57.03 354 CYS A O 1
ATOM 2766 N N . SER A 1 355 ? -6.579 -3.230 26.182 1.00 55.59 355 SER A N 1
ATOM 2767 C CA . SER A 1 355 ? -7.306 -4.272 26.913 1.00 55.59 355 SER A CA 1
ATOM 2768 C C . SER A 1 355 ? -8.813 -4.265 26.642 1.00 55.59 355 SER A C 1
ATOM 2770 O O . SER A 1 355 ? -9.401 -5.330 26.484 1.00 55.59 355 SER A O 1
ATOM 2772 N N . THR A 1 356 ? -9.444 -3.091 26.531 1.00 58.00 356 THR A N 1
ATOM 2773 C CA . THR A 1 356 ? -10.892 -2.987 26.262 1.00 58.00 356 THR A CA 1
ATOM 2774 C C . THR A 1 356 ? -11.244 -3.290 24.805 1.00 58.00 356 THR A C 1
ATOM 2776 O O . THR A 1 356 ? -12.274 -3.919 24.545 1.00 58.00 356 THR A O 1
ATOM 2779 N N . LEU A 1 357 ? -10.372 -2.917 23.861 1.00 59.59 357 LEU A N 1
ATOM 2780 C CA . LEU A 1 357 ? -10.494 -3.327 22.462 1.00 59.59 357 LEU A CA 1
ATOM 2781 C C . LEU A 1 357 ? -10.315 -4.844 22.325 1.00 59.59 357 LEU A C 1
ATOM 2783 O O . LEU A 1 357 ? -11.180 -5.501 21.756 1.00 59.59 357 LEU A O 1
ATOM 2787 N N . LYS A 1 358 ? -9.247 -5.412 22.899 1.00 55.75 358 LYS A N 1
ATOM 2788 C CA . LYS A 1 358 ? -8.948 -6.851 22.863 1.00 55.75 358 LYS A CA 1
ATOM 2789 C C . LYS A 1 358 ? -10.060 -7.683 23.500 1.00 55.75 358 LYS A C 1
ATOM 2791 O O . LYS A 1 358 ? -10.516 -8.631 22.877 1.00 55.75 358 LYS A O 1
ATOM 2796 N N . ALA A 1 359 ? -10.578 -7.269 24.656 1.00 53.97 359 ALA A N 1
ATOM 2797 C CA . ALA A 1 359 ? -11.732 -7.920 25.274 1.00 53.97 359 ALA A CA 1
ATOM 2798 C C . ALA A 1 359 ? -12.965 -7.902 24.356 1.00 53.97 359 ALA A C 1
ATOM 2800 O O . ALA A 1 359 ? -13.712 -8.872 24.302 1.00 53.97 359 ALA A O 1
ATOM 2801 N N . SER A 1 360 ? -13.168 -6.823 23.591 1.00 52.72 360 SER A N 1
ATOM 2802 C CA . SER A 1 360 ? -14.259 -6.754 22.613 1.00 52.72 360 SER A CA 1
ATOM 2803 C C . SER A 1 360 ? -14.010 -7.665 21.409 1.00 52.72 360 SER A C 1
ATOM 2805 O O . SER A 1 360 ? -14.956 -8.285 20.935 1.00 52.72 360 SER A O 1
ATOM 2807 N N . VAL A 1 361 ? -12.763 -7.791 20.940 1.00 52.47 361 VAL A N 1
ATOM 2808 C CA . VAL A 1 361 ? -12.359 -8.756 19.899 1.00 52.47 361 VAL A CA 1
ATOM 2809 C C . VAL A 1 361 ? -12.602 -10.196 20.358 1.00 52.47 361 VAL A C 1
ATOM 2811 O O . VAL A 1 361 ? -13.235 -10.966 19.641 1.00 52.47 361 VAL A O 1
ATOM 2814 N N . GLU A 1 362 ? -12.148 -10.546 21.561 1.00 49.53 362 GLU A N 1
ATOM 2815 C CA . GLU A 1 362 ? -12.298 -11.877 22.168 1.00 49.53 362 GLU A CA 1
ATOM 2816 C C . GLU A 1 362 ? -13.764 -12.213 22.461 1.00 49.53 362 GLU A C 1
ATOM 2818 O O . GLU A 1 362 ? -14.192 -13.345 22.256 1.00 49.53 362 GLU A O 1
ATOM 2823 N N . ALA A 1 363 ? -14.568 -11.213 22.835 1.00 46.81 363 ALA A N 1
ATOM 2824 C CA . ALA A 1 363 ? -16.021 -11.327 22.953 1.00 46.81 363 ALA A CA 1
ATOM 2825 C C . ALA A 1 363 ? -16.744 -11.426 21.592 1.00 46.81 363 ALA A C 1
ATOM 2827 O O . ALA A 1 363 ? -17.975 -11.424 21.542 1.00 46.81 363 ALA A O 1
ATOM 2828 N N . GLY A 1 364 ? -15.997 -11.485 20.486 1.00 43.72 364 GLY A N 1
ATOM 2829 C CA . GLY A 1 364 ? -16.513 -11.698 19.140 1.00 43.72 364 GLY A CA 1
ATOM 2830 C C . GLY A 1 364 ? -16.962 -10.430 18.417 1.00 43.72 364 GLY A C 1
ATOM 2831 O O . GLY A 1 364 ? -17.542 -10.542 17.340 1.00 43.72 364 GLY A O 1
ATOM 2832 N N . CYS A 1 365 ? -16.704 -9.226 18.948 1.00 52.50 365 CYS A N 1
ATOM 2833 C CA . CYS A 1 365 ? -17.063 -7.985 18.263 1.00 52.50 365 CYS A CA 1
ATOM 2834 C C . CYS A 1 365 ? -16.364 -7.891 16.913 1.00 52.50 365 CYS A C 1
ATOM 2836 O O . CYS A 1 365 ? -15.153 -7.701 16.799 1.00 52.50 365 CYS A O 1
ATOM 2838 N N . TYR A 1 366 ? -17.183 -7.945 15.880 1.00 52.03 366 TYR A N 1
ATOM 2839 C CA . TYR A 1 366 ? -16.771 -7.999 14.504 1.00 52.03 366 TYR A CA 1
ATOM 2840 C C . TYR A 1 366 ? -16.019 -6.743 14.055 1.00 52.03 366 TYR A C 1
ATOM 2842 O O . TYR A 1 366 ? -14.952 -6.843 13.456 1.00 52.03 366 TYR A O 1
ATOM 2850 N N . ILE A 1 367 ? -16.538 -5.556 14.384 1.00 54.72 367 ILE A N 1
ATOM 2851 C CA . ILE A 1 367 ? -15.926 -4.271 14.009 1.00 54.72 367 ILE A CA 1
ATOM 2852 C C . ILE A 1 367 ? -14.560 -4.119 14.691 1.00 54.72 367 ILE A C 1
ATOM 2854 O O . ILE A 1 367 ? -13.564 -3.854 14.019 1.00 54.72 367 ILE A O 1
ATOM 2858 N N . CYS A 1 368 ? -14.493 -4.372 16.001 1.00 64.44 368 CYS A N 1
ATOM 2859 C CA . CYS A 1 368 ? -13.247 -4.341 16.770 1.00 64.44 368 CYS A CA 1
ATOM 2860 C C . CYS A 1 368 ? -12.225 -5.351 16.236 1.00 64.44 368 CYS A C 1
ATOM 2862 O O . CYS A 1 368 ? -11.047 -5.026 16.119 1.00 64.44 368 CYS A O 1
ATOM 2864 N N . ASN A 1 369 ? -12.668 -6.560 15.873 1.00 59.62 369 ASN A N 1
ATOM 2865 C CA . ASN A 1 369 ? -11.801 -7.595 15.315 1.00 59.62 369 ASN A CA 1
ATOM 2866 C C . ASN A 1 369 ? -11.192 -7.157 13.978 1.00 59.62 369 ASN A C 1
ATOM 2868 O O . ASN A 1 369 ? -9.998 -7.327 13.751 1.00 59.62 369 ASN A O 1
ATOM 2872 N N . ARG A 1 370 ? -11.979 -6.521 13.103 1.00 57.06 370 ARG A N 1
ATOM 2873 C CA . ARG A 1 370 ? -11.467 -5.996 11.827 1.00 57.06 370 ARG A CA 1
ATOM 2874 C C . ARG A 1 370 ? -10.452 -4.877 12.020 1.00 57.06 370 ARG A C 1
ATOM 2876 O O . ARG A 1 370 ? -9.406 -4.893 11.379 1.00 57.06 370 ARG A O 1
ATOM 2883 N N . ILE A 1 371 ? -10.743 -3.958 12.932 1.00 62.09 371 ILE A N 1
ATOM 2884 C CA . ILE A 1 371 ? -9.833 -2.885 13.337 1.00 62.09 371 ILE A CA 1
ATOM 2885 C C . ILE A 1 371 ? -8.508 -3.468 13.850 1.00 62.09 371 ILE A C 1
ATOM 2887 O O . ILE A 1 371 ? -7.437 -3.008 13.465 1.00 62.09 371 ILE A O 1
ATOM 2891 N N . TRP A 1 372 ? -8.577 -4.524 14.663 1.00 63.97 372 TRP A N 1
ATOM 2892 C CA . TRP A 1 372 ? -7.410 -5.211 15.209 1.00 63.97 372 TRP A CA 1
ATOM 2893 C C . TRP A 1 372 ? -6.568 -5.918 14.135 1.00 63.97 372 TRP A C 1
ATOM 2895 O O . TRP A 1 372 ? -5.351 -5.753 14.108 1.00 63.97 372 TRP A O 1
ATOM 2905 N N . ILE A 1 373 ? -7.198 -6.659 13.218 1.00 54.34 373 ILE A N 1
ATOM 2906 C CA . ILE A 1 373 ? -6.512 -7.420 12.155 1.00 54.34 373 ILE A CA 1
ATOM 2907 C C . ILE A 1 373 ? -5.797 -6.504 11.153 1.00 54.34 373 ILE A C 1
ATOM 2909 O O . ILE A 1 373 ? -4.720 -6.848 10.675 1.00 54.34 373 ILE A O 1
ATOM 2913 N N . CYS A 1 374 ? -6.367 -5.339 10.841 1.00 53.84 374 CYS A N 1
ATOM 2914 C CA . CYS A 1 374 ? -5.760 -4.403 9.893 1.00 53.84 374 CYS A CA 1
ATOM 2915 C C . CYS A 1 374 ? -4.592 -3.588 10.482 1.00 53.84 374 CYS A C 1
ATOM 2917 O O . CYS A 1 374 ? -3.880 -2.921 9.733 1.00 53.84 374 CYS A O 1
ATOM 2919 N N . LEU A 1 375 ? -4.349 -3.638 11.798 1.00 55.91 375 LEU A N 1
ATOM 2920 C CA . LEU A 1 375 ? -3.130 -3.073 12.379 1.00 55.91 375 LEU A CA 1
ATOM 2921 C C . LEU A 1 375 ? -1.911 -3.902 11.960 1.00 55.91 375 LEU A C 1
ATOM 2923 O O . LEU A 1 375 ? -1.883 -5.114 12.153 1.00 55.91 375 LEU A O 1
ATOM 2927 N N . ALA A 1 376 ? -0.858 -3.243 11.466 1.00 50.47 376 ALA A N 1
ATOM 2928 C CA . ALA A 1 376 ? 0.401 -3.917 11.151 1.00 50.47 376 ALA A CA 1
ATOM 2929 C C . ALA A 1 376 ? 0.929 -4.710 12.372 1.00 50.47 376 ALA A C 1
ATOM 2931 O O . ALA A 1 376 ? 0.868 -4.187 13.489 1.00 50.47 376 ALA A O 1
ATOM 2932 N N . PRO A 1 377 ? 1.536 -5.903 12.205 1.00 51.38 377 PRO A N 1
ATOM 2933 C CA . PRO A 1 377 ? 2.011 -6.730 13.326 1.00 51.38 377 PRO A CA 1
ATOM 2934 C C . PRO A 1 377 ? 2.953 -5.995 14.293 1.00 51.38 377 PRO A C 1
ATOM 2936 O O . PRO A 1 377 ? 2.888 -6.170 15.511 1.00 51.38 377 PRO A O 1
ATOM 2939 N N . LYS A 1 378 ? 3.789 -5.092 13.764 1.00 48.06 378 LYS A N 1
ATOM 2940 C CA . LYS A 1 378 ? 4.644 -4.189 14.554 1.00 48.06 378 LYS A CA 1
ATOM 2941 C C . LYS A 1 378 ? 3.840 -3.239 15.453 1.00 48.06 378 LYS A C 1
ATOM 2943 O O . LYS A 1 378 ? 4.230 -3.001 16.591 1.00 48.06 378 LYS A O 1
ATOM 2948 N N . HIS A 1 379 ? 2.711 -2.722 14.963 1.00 53.88 379 HIS A N 1
ATOM 2949 C CA . HIS A 1 379 ? 1.811 -1.861 15.726 1.00 53.88 379 HIS A CA 1
ATOM 2950 C C . HIS A 1 379 ? 1.006 -2.683 16.729 1.00 53.88 379 HIS A C 1
ATOM 2952 O O . HIS A 1 379 ? 0.879 -2.241 17.859 1.00 53.88 379 HIS A O 1
ATOM 2958 N N . GLN A 1 380 ? 0.556 -3.893 16.378 1.00 54.81 380 GLN A N 1
ATOM 2959 C CA . GLN A 1 380 ? -0.073 -4.815 17.333 1.00 54.81 380 GLN A CA 1
ATOM 2960 C C . GLN A 1 380 ? 0.877 -5.139 18.496 1.00 54.81 380 GLN A C 1
ATOM 2962 O O . GLN A 1 380 ? 0.496 -4.993 19.650 1.00 54.81 380 GLN A O 1
ATOM 2967 N N . THR A 1 381 ? 2.135 -5.488 18.209 1.00 54.25 381 THR A N 1
ATOM 2968 C CA . THR A 1 381 ? 3.161 -5.782 19.230 1.00 54.25 381 THR A CA 1
ATOM 2969 C C . THR A 1 381 ? 3.431 -4.568 20.121 1.00 54.25 381 THR A C 1
ATOM 2971 O O . THR A 1 381 ? 3.460 -4.681 21.344 1.00 54.25 381 THR A O 1
ATOM 2974 N N . TYR A 1 382 ? 3.570 -3.387 19.513 1.00 52.44 382 TYR A N 1
ATOM 2975 C CA . TYR A 1 382 ? 3.749 -2.131 20.237 1.00 52.44 382 TYR A CA 1
ATOM 2976 C C . TYR A 1 382 ? 2.540 -1.802 21.132 1.00 52.44 382 TYR A C 1
ATOM 2978 O O . TYR A 1 382 ? 2.707 -1.457 22.296 1.00 52.44 382 TYR A O 1
ATOM 2986 N N . VAL A 1 383 ? 1.322 -1.973 20.612 1.00 51.91 383 VAL A N 1
ATOM 2987 C CA . VAL A 1 383 ? 0.045 -1.767 21.315 1.00 51.91 383 VAL A CA 1
ATOM 2988 C C . VAL A 1 383 ? -0.148 -2.777 22.457 1.00 51.91 383 VAL A C 1
ATOM 2990 O O . VAL A 1 383 ? -0.699 -2.421 23.499 1.00 51.91 383 VAL A O 1
ATOM 2993 N N . ILE A 1 384 ? 0.326 -4.016 22.301 1.00 54.88 384 ILE A N 1
ATOM 2994 C CA . ILE A 1 384 ? 0.317 -5.052 23.345 1.00 54.88 384 ILE A CA 1
ATOM 2995 C C . ILE A 1 384 ? 1.289 -4.690 24.476 1.00 54.88 384 ILE A C 1
ATOM 2997 O O . ILE A 1 384 ? 0.898 -4.749 25.641 1.00 54.88 384 ILE A O 1
ATOM 3001 N N . GLY A 1 385 ? 2.503 -4.223 24.163 1.00 51.59 385 GLY A N 1
ATOM 3002 C CA . GLY A 1 385 ? 3.498 -3.827 25.173 1.00 51.59 385 GLY A CA 1
ATOM 3003 C C . GLY A 1 385 ? 3.021 -2.734 26.144 1.00 51.59 385 GLY A C 1
ATOM 3004 O O . GLY A 1 385 ? 3.473 -2.676 27.284 1.00 51.59 385 GLY A O 1
ATOM 3005 N N . LEU A 1 386 ? 2.042 -1.914 25.744 1.00 49.72 386 LEU A N 1
ATOM 3006 C CA . LEU A 1 386 ? 1.428 -0.894 26.604 1.00 49.72 386 LEU A CA 1
ATOM 3007 C C . LEU A 1 386 ? 0.533 -1.467 27.716 1.00 49.72 386 LEU A C 1
ATOM 3009 O O . LEU A 1 386 ? 0.229 -0.758 28.671 1.00 49.72 386 LEU A O 1
ATOM 3013 N N . THR A 1 387 ? 0.108 -2.731 27.614 1.00 43.53 387 THR A N 1
ATOM 3014 C CA . THR A 1 387 ? -0.726 -3.393 28.638 1.00 43.53 387 THR A CA 1
ATOM 3015 C C . THR A 1 387 ? 0.074 -4.006 29.787 1.00 43.53 387 THR A C 1
ATOM 3017 O O . THR A 1 387 ? -0.476 -4.186 30.870 1.00 43.53 387 THR A O 1
ATOM 3020 N N . GLU A 1 388 ? 1.369 -4.276 29.596 1.00 42.69 388 GLU A N 1
ATOM 3021 C CA . GLU A 1 388 ? 2.225 -4.893 30.623 1.00 42.69 388 GLU A CA 1
ATOM 3022 C C . GLU A 1 388 ? 2.830 -3.869 31.600 1.00 42.69 388 GLU A C 1
ATOM 3024 O O . GLU A 1 388 ? 3.231 -4.231 32.702 1.00 42.69 388 GLU A O 1
ATOM 3029 N N . GLN A 1 389 ? 2.845 -2.576 31.250 1.00 42.28 389 GLN A N 1
ATOM 3030 C CA . GLN A 1 389 ? 3.405 -1.515 32.103 1.00 42.28 389 GLN A CA 1
ATOM 3031 C C . GLN A 1 389 ? 2.429 -0.952 33.151 1.00 42.28 389 GLN A C 1
ATOM 3033 O O . GLN A 1 389 ? 2.818 -0.129 33.978 1.00 42.28 389 GLN A O 1
ATOM 3038 N N . THR A 1 390 ? 1.176 -1.407 33.185 1.00 37.94 390 THR A N 1
ATOM 3039 C CA . THR A 1 390 ? 0.207 -1.007 34.214 1.00 37.94 390 THR A CA 1
ATOM 3040 C C . THR A 1 390 ? -0.069 -2.159 35.173 1.00 37.94 390 THR A C 1
ATOM 3042 O O . THR A 1 390 ? -1.126 -2.767 35.074 1.00 37.94 390 THR A O 1
ATOM 3045 N N . HIS A 1 391 ? 0.879 -2.488 36.062 1.00 30.92 391 HIS A N 1
ATOM 3046 C CA . HIS A 1 391 ? 0.629 -2.973 37.435 1.00 30.92 391 HIS A CA 1
ATOM 3047 C C . HIS A 1 391 ? 1.920 -3.443 38.134 1.00 30.92 391 HIS A C 1
ATOM 3049 O O . HIS A 1 391 ? 2.299 -4.604 38.033 1.00 30.92 391 HIS A O 1
ATOM 3055 N N . THR A 1 392 ? 2.501 -2.590 38.979 1.00 24.62 392 THR A N 1
ATOM 3056 C CA . THR A 1 392 ? 3.208 -3.028 40.197 1.00 24.62 392 THR A CA 1
ATOM 3057 C C . THR A 1 392 ? 2.940 -2.031 41.332 1.00 24.62 392 THR A C 1
ATOM 3059 O O . THR A 1 392 ? 3.492 -0.933 41.343 1.00 24.62 392 THR A O 1
ATOM 3062 N N . PRO A 1 393 ? 2.078 -2.365 42.310 1.00 29.03 393 PRO A N 1
ATOM 3063 C CA . PRO A 1 393 ? 2.021 -1.648 43.573 1.00 29.03 393 PRO A CA 1
ATOM 3064 C C . PRO A 1 393 ? 3.129 -2.177 44.497 1.00 29.03 393 PRO A C 1
ATOM 3066 O O . PRO A 1 393 ? 3.021 -3.286 45.008 1.00 29.03 393 PRO A O 1
ATOM 3069 N N . GLY A 1 394 ? 4.162 -1.357 44.711 1.00 32.41 394 GLY A N 1
ATOM 3070 C CA . GLY A 1 394 ? 5.091 -1.426 45.845 1.00 32.41 394 GLY A CA 1
ATOM 3071 C C . GLY A 1 394 ? 6.165 -2.517 45.813 1.00 32.41 394 GLY A C 1
ATOM 3072 O O . GLY A 1 394 ? 5.878 -3.654 46.158 1.00 32.41 394 GLY A O 1
ATOM 3073 N N . VAL A 1 395 ? 7.418 -2.127 45.545 1.00 25.91 395 VAL A N 1
ATOM 3074 C CA . VAL A 1 395 ? 8.620 -2.672 46.20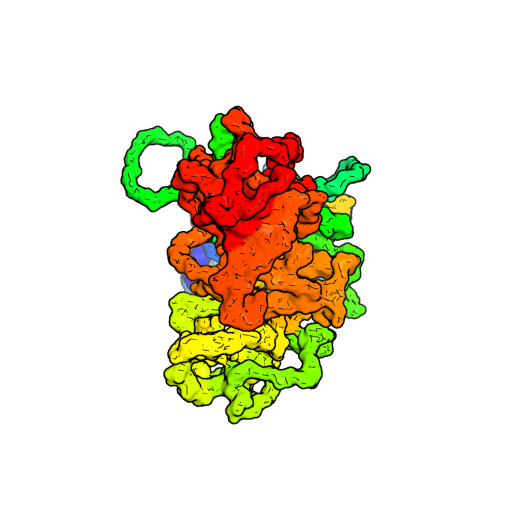8 1.00 25.91 395 VAL A CA 1
ATOM 3075 C C . VAL A 1 395 ? 9.671 -1.555 46.283 1.00 25.91 395 VAL A C 1
ATOM 3077 O O . VAL A 1 395 ? 9.934 -0.885 45.285 1.00 25.91 395 VAL A O 1
ATOM 3080 N N . ASP A 1 396 ? 10.207 -1.358 47.486 1.00 26.05 396 ASP A N 1
ATOM 3081 C CA . ASP A 1 396 ? 11.282 -0.435 47.857 1.00 26.05 396 ASP A CA 1
ATOM 3082 C C . ASP A 1 396 ? 12.622 -0.701 47.135 1.00 26.05 396 ASP A C 1
ATOM 3084 O O . ASP A 1 396 ? 12.856 -1.757 46.548 1.00 26.05 396 ASP A O 1
ATOM 3088 N N . GLU A 1 397 ? 13.505 0.295 47.230 1.00 31.03 397 GLU A N 1
ATOM 3089 C CA . GLU A 1 397 ? 14.913 0.342 46.815 1.00 31.03 397 GLU A CA 1
ATOM 3090 C C . GLU A 1 397 ? 15.695 -0.987 46.959 1.00 31.03 397 GLU A C 1
ATOM 3092 O O . GLU A 1 397 ? 15.727 -1.567 48.042 1.00 31.03 397 GLU A O 1
ATOM 3097 N N . LEU A 1 398 ? 16.430 -1.402 45.909 1.00 24.20 398 LEU A N 1
ATOM 3098 C CA . LEU A 1 398 ? 17.900 -1.607 45.908 1.00 24.20 398 LEU A CA 1
ATOM 3099 C C . LEU A 1 398 ? 18.403 -2.470 44.726 1.00 24.20 398 LEU A C 1
ATOM 3101 O O . LEU A 1 398 ? 18.070 -3.640 44.581 1.00 24.20 398 LEU A O 1
ATOM 3105 N N . SER A 1 399 ? 19.302 -1.848 43.952 1.00 26.80 399 SER A N 1
ATOM 3106 C CA . SER A 1 399 ? 20.474 -2.393 43.238 1.00 26.80 399 SER A CA 1
ATOM 3107 C C . SER A 1 399 ? 20.363 -3.692 42.422 1.00 26.80 399 SER A C 1
ATOM 3109 O O . SER A 1 399 ? 20.478 -4.772 42.992 1.00 26.80 399 SER A O 1
ATOM 3111 N N . VAL A 1 400 ? 20.417 -3.574 41.087 1.00 24.77 400 VAL A N 1
ATOM 3112 C CA . VAL A 1 400 ? 21.321 -4.378 40.232 1.00 24.77 400 VAL A CA 1
ATOM 3113 C C . VAL A 1 400 ? 21.764 -3.519 39.040 1.00 24.77 400 VAL A C 1
ATOM 3115 O O . VAL A 1 400 ? 20.943 -3.035 38.266 1.00 24.77 400 VAL A O 1
ATOM 3118 N N . GLU A 1 401 ? 23.074 -3.305 38.931 1.00 26.47 401 GLU A N 1
ATOM 3119 C CA . GLU A 1 401 ? 23.745 -2.641 37.814 1.00 26.47 401 GLU A CA 1
ATOM 3120 C C . GLU A 1 401 ? 23.829 -3.544 36.570 1.00 26.47 401 GLU A C 1
ATOM 3122 O O . GLU A 1 401 ? 24.024 -4.753 36.681 1.00 26.47 401 GLU A O 1
ATOM 3127 N N . ASN A 1 402 ? 23.843 -2.880 35.407 1.00 24.67 402 ASN A N 1
ATOM 3128 C CA . ASN A 1 402 ? 24.315 -3.328 34.090 1.00 24.67 402 ASN A CA 1
ATOM 3129 C C . ASN A 1 402 ? 23.395 -4.218 33.238 1.00 24.67 402 ASN A C 1
ATOM 3131 O O . ASN A 1 402 ? 23.575 -5.426 33.186 1.00 24.67 402 ASN A O 1
ATOM 3135 N N . GLU A 1 403 ? 22.575 -3.575 32.394 1.00 23.03 403 GLU A N 1
ATOM 3136 C CA . GLU A 1 403 ? 22.627 -3.772 30.934 1.00 23.03 403 GLU A CA 1
ATOM 3137 C C . GLU A 1 403 ? 21.919 -2.628 30.177 1.00 23.03 403 GLU A C 1
ATOM 3139 O O . GLU A 1 403 ? 20.885 -2.106 30.586 1.00 23.03 403 GLU A O 1
ATOM 3144 N N . LYS A 1 404 ? 22.543 -2.175 29.083 1.00 29.91 404 LYS A N 1
ATOM 3145 C CA . LYS A 1 404 ? 22.170 -0.999 28.282 1.00 29.91 404 LYS A CA 1
ATOM 3146 C C . LYS A 1 404 ? 20.881 -1.235 27.479 1.00 29.91 404 LYS A C 1
ATOM 3148 O O . LYS A 1 404 ? 20.930 -1.904 26.452 1.00 29.91 404 LYS A O 1
ATOM 3153 N N . SER A 1 405 ? 19.781 -0.575 27.839 1.00 25.05 405 SER A N 1
ATOM 3154 C CA . SER A 1 405 ? 18.732 -0.176 26.885 1.00 25.05 405 SER A CA 1
ATOM 3155 C C . SER A 1 405 ? 17.932 1.020 27.425 1.00 25.05 405 SER A C 1
ATOM 3157 O O . SER A 1 405 ? 17.606 1.082 28.606 1.00 25.05 405 SER A O 1
ATOM 3159 N N . CYS A 1 406 ? 17.690 2.020 26.572 1.00 26.16 406 CYS A N 1
ATOM 3160 C CA . CYS A 1 406 ? 16.897 3.207 26.891 1.00 26.16 406 CYS A CA 1
ATOM 3161 C C . CYS A 1 406 ? 15.429 2.831 27.128 1.00 26.16 406 CYS A C 1
ATOM 3163 O O . CYS A 1 406 ? 14.724 2.517 26.170 1.00 26.16 406 CYS A O 1
ATOM 3165 N N . HIS A 1 407 ? 14.956 2.967 28.364 1.00 29.38 407 HIS A N 1
ATOM 3166 C CA . HIS A 1 407 ? 13.536 3.086 28.673 1.00 29.38 407 HIS A CA 1
ATOM 3167 C C . HIS A 1 407 ? 13.312 4.386 29.453 1.00 29.38 407 HIS A C 1
ATOM 3169 O O . HIS A 1 407 ? 13.742 4.501 30.598 1.00 29.38 407 HIS A O 1
ATOM 3175 N N . ASP A 1 408 ? 12.655 5.360 28.814 1.00 30.45 408 ASP A N 1
ATOM 3176 C CA . ASP A 1 408 ? 12.012 6.485 29.500 1.00 30.45 408 ASP A CA 1
ATOM 3177 C C . ASP A 1 408 ? 10.952 5.925 30.448 1.00 30.45 408 ASP A C 1
ATOM 3179 O O . ASP A 1 408 ? 9.973 5.320 30.010 1.00 30.45 408 ASP A O 1
ATOM 3183 N N . SER A 1 409 ? 11.160 6.081 31.750 1.00 33.59 409 SER A N 1
ATOM 3184 C CA . SER A 1 409 ? 10.392 5.387 32.784 1.00 33.59 409 SER A CA 1
ATOM 3185 C C . SER A 1 409 ? 9.087 6.077 33.205 1.00 33.59 409 SER A C 1
ATOM 3187 O O . SER A 1 409 ? 8.426 5.563 34.102 1.00 33.59 409 SER A O 1
ATOM 3189 N N . ASN A 1 410 ? 8.670 7.185 32.570 1.00 34.12 410 ASN A N 1
ATOM 3190 C CA . ASN A 1 410 ? 7.516 7.979 33.034 1.00 34.12 410 ASN A CA 1
ATOM 3191 C C . ASN A 1 410 ? 6.450 8.352 31.978 1.00 34.12 410 ASN A C 1
ATOM 3193 O O . ASN A 1 410 ? 5.443 8.967 32.335 1.00 34.12 410 ASN A O 1
ATOM 3197 N N . ALA A 1 411 ? 6.600 7.979 30.702 1.00 32.38 411 ALA A N 1
ATOM 3198 C CA . ALA A 1 411 ? 5.588 8.275 29.679 1.00 32.38 411 ALA A CA 1
ATOM 3199 C C . ALA A 1 411 ? 4.455 7.228 29.679 1.00 32.38 411 ALA A C 1
ATOM 3201 O O . ALA A 1 411 ? 4.684 6.053 29.395 1.00 32.38 411 ALA A O 1
ATOM 3202 N N . VAL A 1 412 ? 3.206 7.646 29.927 1.00 40.47 412 VAL A N 1
ATOM 3203 C CA . VAL A 1 412 ? 2.032 6.755 29.833 1.00 40.47 412 VAL A CA 1
ATOM 3204 C C . VAL A 1 412 ? 1.464 6.831 28.419 1.00 40.47 412 VAL A C 1
ATOM 3206 O O . VAL A 1 412 ? 0.949 7.873 28.008 1.00 40.47 412 VAL A O 1
ATOM 3209 N N . THR A 1 413 ? 1.538 5.730 27.668 1.00 41.03 413 THR A N 1
ATOM 3210 C CA . THR A 1 413 ? 0.914 5.641 26.339 1.00 41.03 413 THR A CA 1
ATOM 3211 C C . THR A 1 413 ? -0.454 4.958 26.443 1.00 41.03 413 THR A C 1
ATOM 3213 O O . THR A 1 413 ? -0.551 3.837 26.932 1.00 41.03 413 THR A O 1
ATOM 3216 N N . GLN A 1 414 ? -1.514 5.617 25.978 1.00 45.91 414 GLN A N 1
ATOM 3217 C CA . GLN A 1 414 ? -2.886 5.102 25.917 1.00 45.91 414 GLN A CA 1
ATOM 3218 C C . GLN A 1 414 ? -3.327 4.957 24.458 1.00 45.91 414 GLN A C 1
ATOM 3220 O O . GLN A 1 414 ? -2.975 5.776 23.619 1.00 45.91 414 GLN A O 1
ATOM 3225 N N . MET A 1 415 ? -4.101 3.925 24.135 1.00 50.28 415 MET A N 1
ATOM 3226 C CA . MET A 1 415 ? -4.653 3.721 22.792 1.00 50.28 415 MET A CA 1
ATOM 3227 C C . MET A 1 415 ? -6.111 4.166 22.784 1.00 50.28 415 MET A C 1
ATOM 3229 O O . MET A 1 415 ? -6.906 3.630 23.549 1.00 50.28 415 MET A O 1
ATOM 3233 N N . GLN A 1 416 ? -6.462 5.094 21.900 1.00 54.94 416 GLN A N 1
ATOM 3234 C CA . GLN A 1 416 ? -7.827 5.546 21.695 1.00 54.94 416 GLN A CA 1
ATOM 3235 C C . GLN A 1 416 ? -8.324 5.199 20.297 1.00 54.94 416 GLN A C 1
ATOM 3237 O O . GLN A 1 416 ? -7.685 5.523 19.302 1.00 54.94 416 GLN A O 1
ATOM 3242 N N . LEU A 1 417 ? -9.486 4.563 20.213 1.00 48.50 417 LEU A N 1
ATOM 3243 C CA . LEU A 1 417 ? -10.209 4.424 18.953 1.00 48.50 417 LEU A CA 1
ATOM 3244 C C . LEU A 1 417 ? -11.246 5.540 18.867 1.00 48.50 417 LEU A C 1
ATOM 3246 O O . LEU A 1 417 ? -12.101 5.640 19.741 1.00 48.50 417 LEU A O 1
ATOM 3250 N N . TRP A 1 418 ? -11.152 6.376 17.839 1.00 53.59 418 TRP A N 1
ATOM 3251 C CA . TRP A 1 418 ? -12.051 7.499 17.604 1.00 53.59 418 TRP A CA 1
ATOM 3252 C C . TRP A 1 418 ? -13.061 7.186 16.519 1.00 53.59 418 TRP A C 1
ATOM 3254 O O . TRP A 1 418 ? -12.705 6.613 15.492 1.00 53.59 418 TRP A O 1
ATOM 3264 N N . TRP A 1 419 ? -14.283 7.669 16.709 1.00 49.69 419 TRP A N 1
ATOM 3265 C CA . TRP A 1 419 ? -15.209 7.922 15.609 1.00 49.69 419 TRP A CA 1
ATOM 3266 C C . TRP A 1 419 ? -15.199 9.402 15.286 1.00 49.69 419 TRP A C 1
ATOM 3268 O O . TRP A 1 419 ? -15.275 10.214 16.207 1.00 49.69 419 TRP A O 1
ATOM 3278 N N . HIS A 1 420 ? -15.166 9.747 14.004 1.00 57.16 420 HIS A N 1
ATOM 3279 C CA . HIS A 1 420 ? -15.489 11.098 13.574 1.00 57.16 420 HIS A CA 1
ATOM 3280 C C . HIS A 1 420 ? -16.381 11.099 12.333 1.00 57.16 420 HIS A C 1
ATOM 3282 O O . HIS A 1 420 ? -16.309 10.218 11.470 1.00 57.16 420 HIS A O 1
ATOM 3288 N N . LEU A 1 421 ? -17.256 12.102 12.281 1.00 52.47 421 LEU A N 1
ATOM 3289 C CA . LEU A 1 421 ? -17.967 12.489 11.070 1.00 52.47 421 LEU A CA 1
ATOM 3290 C C . LEU A 1 421 ? -16.993 13.309 10.226 1.00 52.47 421 LEU A C 1
ATOM 3292 O O . LEU A 1 421 ? -16.400 14.266 10.717 1.00 52.47 421 LEU A O 1
ATOM 3296 N N . ASP A 1 422 ? -16.774 12.886 8.987 1.00 48.34 422 ASP A N 1
ATOM 3297 C CA . ASP A 1 422 ? -15.859 13.582 8.090 1.00 48.34 422 ASP A CA 1
ATOM 3298 C C . ASP A 1 422 ? -16.642 14.593 7.243 1.00 48.34 422 ASP A C 1
ATOM 3300 O O . ASP A 1 422 ? -17.348 14.233 6.293 1.00 48.34 422 ASP A O 1
ATOM 3304 N N . ASP A 1 423 ? -16.500 15.873 7.596 1.00 42.31 423 ASP A N 1
ATOM 3305 C CA . ASP A 1 423 ? -17.170 17.004 6.946 1.00 42.31 423 ASP A CA 1
ATOM 3306 C C . ASP A 1 423 ? -16.757 17.175 5.471 1.00 42.31 423 ASP A C 1
ATOM 3308 O O . ASP A 1 423 ? -17.501 17.745 4.668 1.00 42.31 423 ASP A O 1
ATOM 3312 N N . ARG A 1 424 ? -15.628 16.589 5.029 1.00 47.44 424 ARG A N 1
ATOM 3313 C CA . ARG A 1 424 ? -15.273 16.532 3.591 1.00 47.44 424 ARG A CA 1
ATOM 3314 C C . ARG A 1 424 ? -16.324 15.773 2.779 1.00 47.44 424 ARG A C 1
ATOM 3316 O O . ARG A 1 424 ? -16.403 15.923 1.555 1.00 47.44 424 ARG A O 1
ATOM 3323 N N . TYR A 1 425 ? -17.127 14.964 3.464 1.00 47.75 425 TYR A N 1
ATOM 3324 C CA . TYR A 1 425 ? -18.183 14.135 2.920 1.00 47.75 425 TYR A CA 1
ATOM 3325 C C . TYR A 1 425 ? -19.568 14.524 3.453 1.00 47.75 425 TYR A C 1
ATOM 3327 O O . TYR A 1 425 ? -20.458 13.679 3.407 1.00 47.75 425 TYR A O 1
ATOM 3335 N N . GLU A 1 426 ? -19.778 15.784 3.872 1.00 37.81 426 GLU A N 1
ATOM 3336 C CA . GLU A 1 426 ? -21.025 16.379 4.421 1.00 37.81 426 GLU A CA 1
ATOM 3337 C C . GLU A 1 426 ? -22.344 15.935 3.737 1.00 37.81 426 GLU A C 1
ATOM 3339 O O . GLU A 1 426 ? -23.417 16.007 4.330 1.00 37.81 426 GLU A O 1
ATOM 3344 N N . LYS A 1 427 ? -22.295 15.443 2.492 1.00 42.69 427 LYS A N 1
ATOM 3345 C CA . LYS A 1 427 ? -23.450 14.925 1.736 1.00 42.69 427 LYS A CA 1
ATOM 3346 C C . LYS A 1 427 ? -23.714 13.411 1.850 1.00 42.69 427 LYS A C 1
ATOM 3348 O O . LYS A 1 427 ? -24.682 12.956 1.243 1.00 42.69 427 LYS A O 1
ATOM 3353 N N . PHE A 1 428 ? -22.879 12.618 2.530 1.00 48.31 428 PHE A N 1
ATOM 3354 C CA . PHE A 1 428 ? -22.753 11.176 2.237 1.00 48.31 428 PHE A CA 1
ATOM 3355 C C . PHE A 1 428 ? -22.892 10.205 3.423 1.00 48.31 428 PHE A C 1
ATOM 3357 O O . PHE A 1 428 ? -22.729 9.006 3.218 1.00 48.31 428 PHE A O 1
ATOM 3364 N N . GLU A 1 429 ? -23.234 10.681 4.627 1.00 54.59 429 GLU A N 1
ATOM 3365 C CA . GLU A 1 429 ? -23.461 9.834 5.821 1.00 54.59 429 GLU A CA 1
ATOM 3366 C C . GLU A 1 429 ? -22.303 8.858 6.148 1.00 54.59 429 GLU A C 1
ATOM 3368 O O . GLU A 1 429 ? -22.521 7.786 6.715 1.00 54.59 429 GLU A O 1
ATOM 3373 N N . THR A 1 430 ? -21.071 9.216 5.783 1.00 55.19 430 THR A N 1
ATOM 3374 C CA . THR A 1 430 ? -19.863 8.416 6.022 1.00 55.19 430 THR A CA 1
ATOM 3375 C C . THR A 1 430 ? -19.334 8.639 7.439 1.00 55.19 430 THR A C 1
ATOM 3377 O O . THR A 1 430 ? -19.287 9.775 7.910 1.00 55.19 430 THR A O 1
ATOM 3380 N N . MET A 1 431 ? -18.905 7.568 8.108 1.00 58.91 431 MET A N 1
ATOM 3381 C CA . MET A 1 431 ? -18.188 7.621 9.384 1.00 58.91 431 MET A CA 1
ATOM 3382 C C . MET A 1 431 ? -16.778 7.070 9.200 1.00 58.91 431 MET A C 1
ATOM 3384 O O . MET A 1 431 ? -16.597 6.041 8.548 1.00 58.91 431 MET A O 1
ATOM 3388 N N . THR A 1 432 ? -15.795 7.717 9.815 1.00 63.12 432 THR A N 1
ATOM 3389 C CA . THR A 1 432 ? -14.419 7.220 9.853 1.00 63.12 432 THR A CA 1
ATOM 3390 C C . THR A 1 432 ? -14.100 6.768 11.272 1.00 63.12 432 THR A C 1
ATOM 3392 O O . THR A 1 432 ? -14.374 7.485 12.239 1.00 63.12 432 THR A O 1
ATOM 3395 N N . ALA A 1 433 ? -13.540 5.569 11.402 1.00 60.09 433 ALA A N 1
ATOM 3396 C CA . ALA A 1 433 ? -12.957 5.076 12.639 1.00 60.09 433 ALA A CA 1
ATOM 3397 C C . ALA A 1 433 ? -11.430 5.148 12.540 1.00 60.09 433 ALA A C 1
ATOM 3399 O O . ALA A 1 433 ? -10.849 4.626 11.591 1.00 60.09 433 ALA A O 1
ATOM 3400 N N . SER A 1 434 ? -10.775 5.772 13.515 1.00 63.59 434 SER A N 1
ATOM 3401 C CA . SER A 1 434 ? -9.320 5.959 13.526 1.00 63.59 434 SER A CA 1
ATOM 3402 C C . SER A 1 434 ? -8.725 5.448 14.827 1.00 63.59 434 SER A C 1
ATOM 3404 O O . SER A 1 434 ? -9.189 5.815 15.906 1.00 63.59 434 SER A O 1
ATOM 3406 N N . ILE A 1 435 ? -7.677 4.634 14.751 1.00 60.09 435 ILE A N 1
ATOM 3407 C CA . ILE A 1 435 ? -6.939 4.182 15.932 1.00 60.09 435 ILE A CA 1
ATOM 3408 C C . ILE A 1 435 ? -5.788 5.156 16.174 1.00 60.09 435 ILE A C 1
ATOM 3410 O O . ILE A 1 435 ? -4.917 5.321 15.324 1.00 60.09 435 ILE A O 1
ATOM 3414 N N . ASN A 1 436 ? -5.759 5.770 17.349 1.00 60.75 436 ASN A N 1
ATOM 3415 C CA . ASN A 1 436 ? -4.765 6.751 17.753 1.00 60.75 436 ASN A CA 1
ATOM 3416 C C . ASN A 1 436 ? -4.040 6.298 19.022 1.00 60.75 436 ASN A C 1
ATOM 3418 O O . ASN A 1 436 ? -4.627 5.734 19.940 1.00 60.75 436 ASN A O 1
ATOM 3422 N N . LEU A 1 437 ? -2.745 6.571 19.095 1.00 52.69 437 LEU A N 1
ATOM 3423 C CA . LEU A 1 437 ? -1.926 6.403 20.286 1.00 52.69 437 LEU A CA 1
ATOM 3424 C C . LEU A 1 437 ? -1.692 7.769 20.913 1.00 52.69 437 LEU A C 1
ATOM 3426 O O . LEU A 1 437 ? -1.225 8.679 20.240 1.00 52.69 437 LEU A O 1
ATOM 3430 N N . ARG A 1 438 ? -1.997 7.900 22.198 1.00 54.62 438 ARG A N 1
ATOM 3431 C CA . ARG A 1 438 ? -1.773 9.083 23.022 1.00 54.62 438 ARG A CA 1
ATOM 3432 C C . ARG A 1 438 ? -0.593 8.839 23.942 1.00 54.62 438 ARG A C 1
ATOM 3434 O O . ARG A 1 438 ? -0.689 7.986 24.816 1.00 54.62 438 ARG A O 1
ATOM 3441 N N . ARG A 1 439 ? 0.481 9.609 23.832 1.00 50.28 439 ARG A N 1
ATOM 3442 C CA . ARG A 1 439 ? 1.518 9.671 24.870 1.00 50.28 439 ARG A CA 1
ATOM 3443 C C . ARG A 1 439 ? 1.256 10.839 25.803 1.00 50.28 439 ARG A C 1
ATOM 3445 O O . ARG A 1 439 ? 1.002 11.952 25.345 1.00 50.28 439 ARG A O 1
ATOM 3452 N N . THR A 1 440 ? 1.299 10.563 27.102 1.00 46.47 440 THR A N 1
ATOM 3453 C CA . THR A 1 440 ? 1.143 11.558 28.163 1.00 46.47 440 THR A CA 1
ATOM 3454 C C . THR A 1 440 ? 2.470 11.740 28.871 1.00 46.47 440 THR A C 1
ATOM 3456 O O . THR A 1 440 ? 3.031 10.770 29.383 1.00 46.47 440 THR A O 1
ATOM 3459 N N . TYR A 1 441 ? 2.931 12.985 28.912 1.00 45.06 441 TYR A N 1
ATOM 3460 C CA . TYR A 1 441 ? 4.185 13.365 29.548 1.00 45.06 441 TYR A CA 1
ATOM 3461 C C . TYR A 1 441 ? 3.888 14.088 30.870 1.00 45.06 441 TYR A C 1
ATOM 3463 O O . TYR A 1 441 ? 3.160 15.093 30.857 1.00 45.06 441 TYR A O 1
ATOM 3471 N N . PRO A 1 442 ? 4.382 13.593 32.021 1.00 41.03 442 PRO A N 1
ATOM 3472 C CA . PRO A 1 442 ? 4.244 14.302 33.283 1.00 41.03 442 PRO A CA 1
ATOM 3473 C C . PRO A 1 442 ? 5.078 15.590 33.247 1.00 41.03 442 PRO A C 1
ATOM 3475 O O . PRO A 1 442 ? 6.302 15.567 33.241 1.00 41.03 442 PRO A O 1
ATOM 3478 N N . SER A 1 443 ? 4.403 16.739 33.225 1.00 42.19 443 SER A N 1
ATOM 3479 C CA . SER A 1 443 ? 5.037 18.060 33.279 1.00 42.19 443 SER A CA 1
ATOM 3480 C C . SER A 1 443 ? 5.014 18.607 34.708 1.00 42.19 443 SER A C 1
ATOM 3482 O O . SER A 1 443 ? 3.989 18.540 35.385 1.00 42.19 443 SER A O 1
ATOM 3484 N N . SER A 1 444 ? 6.124 19.204 35.156 1.00 39.41 444 SER A N 1
ATOM 3485 C CA . SER A 1 444 ? 6.215 19.968 36.414 1.00 39.41 444 SER A CA 1
ATOM 3486 C C . SER A 1 444 ? 5.551 21.352 36.338 1.00 39.41 444 SER A C 1
ATOM 3488 O O . SER A 1 444 ? 5.434 22.044 37.348 1.00 39.41 444 SER A O 1
ATOM 3490 N N . THR A 1 445 ? 5.093 21.758 35.151 1.00 37.12 445 THR A N 1
ATOM 3491 C CA . THR A 1 445 ? 4.313 22.979 34.919 1.00 37.12 445 THR A CA 1
ATOM 3492 C C . THR A 1 445 ? 2.863 22.602 34.613 1.00 37.12 445 THR A C 1
ATOM 3494 O O . THR A 1 445 ? 2.617 21.578 33.984 1.00 37.12 445 THR A O 1
ATOM 3497 N N . LEU A 1 446 ? 1.913 23.421 35.080 1.00 35.81 446 LEU A N 1
ATOM 3498 C CA . LEU A 1 446 ? 0.452 23.213 35.196 1.00 35.81 446 LEU A CA 1
ATOM 3499 C C . LEU A 1 446 ? -0.334 22.712 33.953 1.00 35.81 446 LEU A C 1
ATOM 3501 O O . LEU A 1 446 ? -1.558 22.627 34.019 1.00 35.81 446 LEU A O 1
ATOM 3505 N N . ALA A 1 447 ? 0.316 22.348 32.846 1.00 34.50 447 ALA A N 1
ATOM 3506 C CA . ALA A 1 447 ? -0.303 21.743 31.672 1.00 34.50 447 ALA A CA 1
ATOM 3507 C C . ALA A 1 447 ? 0.350 20.392 31.323 1.00 34.50 447 ALA A C 1
ATOM 3509 O O . ALA A 1 447 ? 1.521 20.318 30.948 1.00 34.50 447 ALA A O 1
ATOM 3510 N N . THR A 1 448 ? -0.430 19.314 31.406 1.00 37.50 448 THR A N 1
ATOM 3511 C CA . THR A 1 448 ? -0.076 17.998 30.857 1.00 37.50 448 THR A CA 1
ATOM 3512 C C . THR A 1 448 ? 0.026 18.093 29.330 1.00 37.50 448 THR A C 1
ATOM 3514 O O . THR A 1 448 ? -0.940 18.493 28.679 1.00 37.50 448 THR A O 1
ATOM 3517 N N . LYS A 1 449 ? 1.176 17.727 28.745 1.00 40.38 449 LYS A N 1
ATOM 3518 C CA . LYS A 1 449 ? 1.363 17.683 27.283 1.00 40.38 449 LYS A CA 1
ATOM 3519 C C . LYS A 1 449 ? 0.979 16.308 26.730 1.00 40.38 449 LYS A C 1
ATOM 3521 O O . LYS A 1 449 ? 1.291 15.281 27.334 1.00 40.38 449 LYS A O 1
ATOM 3526 N N . TYR A 1 450 ? 0.324 16.303 25.568 1.00 42.12 450 TYR A N 1
ATOM 3527 C CA . TYR A 1 450 ? -0.132 15.096 24.874 1.00 42.12 450 TYR A CA 1
ATOM 3528 C C . TYR A 1 450 ? 0.457 15.035 23.464 1.00 42.12 450 TYR A C 1
ATOM 3530 O O . TYR A 1 450 ? 0.420 16.034 22.749 1.00 42.12 450 TYR A O 1
ATOM 3538 N N . GLN A 1 451 ? 0.942 13.864 23.052 1.00 41.72 451 GLN A N 1
ATOM 3539 C CA . GLN A 1 451 ? 1.327 13.586 21.665 1.00 41.72 451 GLN A CA 1
ATOM 3540 C C . GLN A 1 451 ? 0.431 12.484 21.099 1.00 41.72 451 GLN A C 1
ATOM 3542 O O . GLN A 1 451 ? 0.208 11.475 21.766 1.00 41.72 451 GLN A O 1
ATOM 3547 N N . TRP A 1 452 ? -0.071 12.675 19.878 1.00 45.97 452 TRP A N 1
ATOM 3548 C CA . TRP A 1 452 ? -0.965 11.731 19.207 1.00 45.97 452 TRP A CA 1
ATOM 3549 C C . TRP A 1 452 ? -0.295 11.103 17.984 1.00 45.97 452 TRP A C 1
ATOM 3551 O O . TRP A 1 452 ? 0.395 11.786 17.231 1.00 45.97 452 TRP A O 1
ATOM 3561 N N . SER A 1 453 ? -0.515 9.809 17.757 1.00 48.53 453 SER A N 1
ATOM 3562 C CA . SER A 1 453 ? -0.066 9.099 16.553 1.00 48.53 453 SER A CA 1
ATOM 3563 C C . SER A 1 453 ? -1.185 8.213 16.013 1.00 48.53 453 SER A C 1
ATOM 3565 O O . SER A 1 453 ? -1.596 7.270 16.683 1.00 48.53 453 SER A O 1
ATOM 3567 N N . ASN A 1 454 ? -1.676 8.496 14.806 1.00 57.09 454 ASN A N 1
ATOM 3568 C CA . ASN A 1 454 ? -2.662 7.654 14.128 1.00 57.09 454 ASN A CA 1
ATOM 3569 C C . ASN A 1 454 ? -1.975 6.402 13.556 1.00 57.09 454 ASN A C 1
ATOM 3571 O O . ASN A 1 454 ? -0.965 6.513 12.860 1.00 57.09 454 ASN A O 1
ATOM 3575 N N . ILE A 1 455 ? -2.510 5.219 13.861 1.00 56.69 455 ILE A N 1
ATOM 3576 C CA . ILE A 1 455 ? -1.956 3.921 13.457 1.00 56.69 455 ILE A CA 1
ATOM 3577 C C . ILE A 1 455 ? -2.876 3.106 12.533 1.00 56.69 455 ILE A C 1
ATOM 3579 O O . ILE A 1 455 ? -2.480 2.009 12.136 1.00 56.69 455 ILE A O 1
ATOM 3583 N N . GLY A 1 456 ? -4.051 3.631 12.161 1.00 59.62 456 GLY A N 1
ATOM 3584 C CA . GLY A 1 456 ? -4.928 3.042 11.142 1.00 59.62 456 GLY A CA 1
ATOM 3585 C C . GLY A 1 456 ? -6.296 3.725 11.027 1.00 59.62 456 GLY A C 1
ATOM 3586 O O . GLY A 1 456 ? -6.899 4.071 12.046 1.00 59.62 456 GLY A O 1
ATOM 3587 N N . ASN A 1 457 ? -6.795 3.875 9.794 1.00 65.31 457 ASN A N 1
ATOM 3588 C CA . ASN A 1 457 ? -8.104 4.463 9.482 1.00 65.31 457 ASN A CA 1
ATOM 3589 C C . ASN A 1 457 ? -9.036 3.488 8.750 1.00 65.31 457 ASN A C 1
ATOM 3591 O O . ASN A 1 457 ? -8.638 2.762 7.840 1.00 65.31 457 ASN A O 1
ATOM 3595 N N . PHE A 1 458 ? -10.314 3.524 9.114 1.00 67.38 458 PHE A N 1
ATOM 3596 C CA . PHE A 1 458 ? -11.359 2.672 8.564 1.00 67.38 458 PHE A CA 1
ATOM 3597 C C . PHE A 1 458 ? -12.558 3.510 8.167 1.00 67.38 458 PHE A C 1
ATOM 3599 O O . PHE A 1 458 ? -13.076 4.290 8.962 1.00 67.38 458 PHE A O 1
ATOM 3606 N N . LEU A 1 459 ? -13.054 3.290 6.959 1.00 66.38 459 LEU A N 1
ATOM 3607 C CA . LEU A 1 459 ? -14.265 3.926 6.470 1.00 66.38 459 LEU A CA 1
ATOM 3608 C C . LEU A 1 459 ? -15.459 3.004 6.674 1.00 66.38 459 LEU A C 1
ATOM 3610 O O . LEU A 1 459 ? -15.438 1.844 6.258 1.00 66.38 459 LEU A O 1
ATOM 3614 N N . ILE A 1 460 ? -16.516 3.559 7.261 1.00 63.88 460 ILE A N 1
ATOM 3615 C CA . ILE A 1 460 ? -17.837 2.953 7.376 1.00 63.88 460 ILE A CA 1
ATOM 3616 C C . ILE A 1 460 ? -18.813 3.817 6.587 1.00 63.88 460 ILE A C 1
ATOM 3618 O O . ILE A 1 460 ? -19.167 4.917 7.008 1.00 63.88 460 ILE A O 1
ATOM 3622 N N . HIS A 1 461 ? -19.243 3.339 5.421 1.00 61.06 461 HIS A N 1
ATOM 3623 C CA . HIS A 1 461 ? -20.102 4.124 4.529 1.00 61.06 461 HIS A CA 1
ATOM 3624 C C . HIS A 1 461 ? -21.395 3.384 4.163 1.00 61.06 461 HIS A C 1
ATOM 3626 O O . HIS A 1 461 ? -21.356 2.155 4.027 1.00 61.06 461 HIS A O 1
ATOM 3632 N N . PRO A 1 462 ? -22.525 4.098 3.974 1.00 53.28 462 PRO A N 1
ATOM 3633 C CA . PRO A 1 462 ? -23.786 3.480 3.596 1.00 53.28 462 PRO A CA 1
ATOM 3634 C C . PRO A 1 462 ? -23.672 2.810 2.230 1.00 53.28 462 PRO A C 1
ATOM 3636 O O . PRO A 1 462 ? -23.008 3.298 1.311 1.00 53.28 462 PRO A O 1
ATOM 3639 N N . TYR A 1 463 ? -24.364 1.692 2.091 1.00 51.19 463 TYR A N 1
ATOM 3640 C CA . TYR A 1 463 ? -24.405 0.894 0.878 1.00 51.19 463 TYR A CA 1
ATOM 3641 C C . TYR A 1 463 ? -25.317 1.502 -0.202 1.00 51.19 463 TYR A C 1
ATOM 3643 O O . TYR A 1 463 ? -25.038 1.364 -1.390 1.00 51.19 463 TYR A O 1
ATOM 3651 N N . SER A 1 464 ? -26.395 2.192 0.202 1.00 46.88 464 SER A N 1
ATOM 3652 C CA . SER A 1 464 ? -27.557 2.495 -0.653 1.00 46.88 464 SER A CA 1
ATOM 3653 C C . SER A 1 464 ? -27.933 3.984 -0.783 1.00 46.88 464 SER A C 1
ATOM 3655 O O . SER A 1 464 ? -29.094 4.303 -1.031 1.00 46.88 464 SER A O 1
ATOM 3657 N N . GLY A 1 465 ? -27.000 4.924 -0.605 1.00 34.81 465 GLY A N 1
ATOM 3658 C CA . GLY A 1 465 ? -27.283 6.354 -0.826 1.00 34.81 465 GLY A CA 1
ATOM 3659 C C . GLY A 1 465 ? -27.386 6.716 -2.317 1.00 34.81 465 GLY A C 1
ATOM 3660 O O . GLY A 1 465 ? -26.850 5.990 -3.146 1.00 34.81 465 GLY A O 1
ATOM 3661 N N . ASN A 1 466 ? -28.002 7.865 -2.651 1.00 34.16 466 ASN A N 1
ATOM 3662 C CA . ASN A 1 466 ? -28.173 8.498 -3.986 1.00 34.16 466 ASN A CA 1
ATOM 3663 C C . ASN A 1 466 ? -26.879 8.756 -4.804 1.00 34.16 466 ASN A C 1
ATOM 3665 O O . ASN A 1 466 ? -26.823 9.613 -5.691 1.00 34.16 466 ASN A O 1
ATOM 3669 N N . PHE A 1 467 ? -25.820 8.007 -4.541 1.00 37.56 467 PHE A N 1
ATOM 3670 C CA . PHE A 1 467 ? -24.797 7.715 -5.514 1.00 37.56 467 PHE A CA 1
ATOM 3671 C C . PHE A 1 467 ? -25.466 7.082 -6.739 1.00 37.56 467 PHE A C 1
ATOM 3673 O O . PHE A 1 467 ? -25.953 5.953 -6.692 1.00 37.56 467 PHE A O 1
ATOM 3680 N N . LYS A 1 468 ? -25.411 7.770 -7.889 1.00 33.78 468 LYS A N 1
ATOM 3681 C CA . LYS A 1 468 ? -25.262 7.020 -9.141 1.00 33.78 468 LYS A CA 1
ATOM 3682 C C . LYS A 1 468 ? -24.135 6.018 -8.881 1.00 33.78 468 LYS A C 1
ATOM 3684 O O . LYS A 1 468 ? -23.080 6.464 -8.425 1.00 33.78 468 LYS A O 1
ATOM 3689 N N . PRO A 1 469 ? -24.348 4.718 -9.097 1.00 31.38 469 PRO A N 1
ATOM 3690 C CA . PRO A 1 469 ? -23.358 3.711 -8.775 1.00 31.38 469 PRO A CA 1
ATOM 3691 C C . PRO A 1 469 ? -22.019 4.120 -9.389 1.00 31.38 469 PRO A C 1
ATOM 3693 O O . PRO A 1 469 ? -21.896 4.218 -10.606 1.00 31.38 469 PRO A O 1
ATOM 3696 N N . ILE A 1 470 ? -21.013 4.377 -8.552 1.00 38.69 470 ILE A N 1
ATOM 3697 C CA . ILE A 1 470 ? -19.609 4.391 -8.998 1.00 38.69 470 ILE A CA 1
ATOM 3698 C C . ILE A 1 470 ? -19.116 2.924 -9.122 1.00 38.69 470 ILE A C 1
ATOM 3700 O O . ILE A 1 470 ? -17.954 2.645 -9.376 1.00 38.69 470 ILE A O 1
ATOM 3704 N N . TYR A 1 471 ? -20.039 1.961 -9.006 1.00 37.75 471 TYR A N 1
ATOM 3705 C CA . TYR A 1 471 ? -19.875 0.543 -9.295 1.00 37.75 471 TYR A CA 1
ATOM 3706 C C . TYR A 1 471 ? -20.744 0.194 -10.509 1.00 37.75 471 TYR A C 1
ATOM 3708 O O . TYR A 1 471 ? -21.902 0.603 -10.537 1.00 37.75 471 TYR A O 1
ATOM 3716 N N . PRO A 1 472 ? -20.281 -0.576 -11.500 1.00 31.16 472 PRO A N 1
ATOM 3717 C CA . PRO A 1 472 ? -21.190 -1.086 -12.516 1.00 31.16 472 PRO A CA 1
ATOM 3718 C C . PRO A 1 472 ? -22.169 -2.071 -11.857 1.00 31.16 472 PRO A C 1
ATOM 3720 O O . PRO A 1 472 ? -21.796 -3.188 -11.500 1.00 31.16 472 PRO A O 1
ATOM 3723 N N . ILE A 1 473 ? -23.424 -1.648 -11.680 1.00 33.28 473 ILE A N 1
ATOM 3724 C CA . ILE A 1 473 ? -24.552 -2.567 -11.499 1.00 33.28 473 ILE A CA 1
ATOM 3725 C C . ILE A 1 473 ? -24.691 -3.337 -12.820 1.00 33.28 473 ILE A C 1
ATOM 3727 O O . ILE A 1 473 ? -24.571 -2.745 -13.899 1.00 33.28 473 ILE A O 1
ATOM 3731 N N . ARG A 1 474 ? -24.936 -4.651 -12.767 1.00 35.28 474 ARG A N 1
ATOM 3732 C CA . ARG A 1 474 ? -25.446 -5.366 -13.944 1.00 35.28 474 ARG A CA 1
ATOM 3733 C C . ARG A 1 474 ? -26.733 -4.683 -14.428 1.00 35.28 474 ARG A C 1
ATOM 3735 O O . ARG A 1 474 ? -27.447 -4.052 -13.656 1.00 35.28 474 ARG A O 1
ATOM 3742 N N . ALA A 1 475 ? -27.068 -4.834 -15.705 1.00 32.91 475 ALA A N 1
ATOM 3743 C CA . ALA A 1 475 ? -28.316 -4.291 -16.250 1.00 32.91 475 ALA A CA 1
ATOM 3744 C C . ALA A 1 475 ? -29.593 -4.839 -15.558 1.00 32.91 475 ALA A C 1
ATOM 3746 O O . ALA A 1 475 ? -30.676 -4.320 -15.811 1.00 32.91 475 ALA A O 1
ATOM 3747 N N . ASP A 1 476 ? -29.466 -5.862 -14.704 1.00 32.59 476 ASP A N 1
ATOM 3748 C CA . ASP A 1 476 ? -30.538 -6.551 -13.974 1.00 32.59 476 ASP A CA 1
ATOM 3749 C C . ASP A 1 476 ? -30.707 -6.124 -12.498 1.00 32.59 476 ASP A C 1
ATOM 3751 O O . ASP A 1 476 ? -31.694 -6.511 -11.881 1.00 32.59 476 ASP A O 1
ATOM 3755 N N . GLY A 1 477 ? -29.814 -5.300 -11.932 1.00 28.53 477 GLY A N 1
ATOM 3756 C CA . GLY A 1 477 ? -29.959 -4.802 -10.556 1.00 28.53 477 GLY A CA 1
ATOM 3757 C C . GLY A 1 477 ? -29.376 -5.680 -9.438 1.00 28.53 477 GLY A C 1
ATOM 3758 O O . GLY A 1 477 ? -29.499 -5.288 -8.279 1.00 28.53 477 GLY A O 1
ATOM 3759 N N . GLU A 1 478 ? -28.720 -6.811 -9.732 1.00 28.69 478 GLU A N 1
ATOM 3760 C CA . GLU A 1 478 ? -28.134 -7.678 -8.691 1.00 28.69 478 GLU A CA 1
ATOM 3761 C C . GLU A 1 478 ? -26.704 -7.291 -8.263 1.00 28.69 478 GLU A C 1
ATOM 3763 O O . GLU A 1 478 ? -25.874 -6.811 -9.046 1.00 28.69 478 GLU A O 1
ATOM 3768 N N . LEU A 1 479 ? -26.419 -7.530 -6.978 1.00 37.34 479 LEU A N 1
ATOM 3769 C CA . LEU A 1 479 ? -25.185 -7.182 -6.271 1.00 37.34 479 LEU A CA 1
ATOM 3770 C C . LEU A 1 479 ? -24.059 -8.196 -6.549 1.00 37.34 479 LEU A C 1
ATOM 3772 O O . LEU A 1 479 ? -24.269 -9.402 -6.475 1.00 37.34 479 LEU A O 1
ATOM 3776 N N . ARG A 1 480 ? -22.825 -7.729 -6.798 1.00 37.81 480 ARG A N 1
ATOM 3777 C CA . ARG A 1 480 ? -21.632 -8.598 -6.742 1.00 37.81 480 ARG A CA 1
ATOM 3778 C C . ARG A 1 480 ? -21.173 -8.746 -5.289 1.00 37.81 480 ARG A C 1
ATOM 3780 O O . ARG A 1 480 ? -20.739 -7.760 -4.694 1.00 37.81 480 ARG A O 1
ATOM 3787 N N . THR A 1 481 ? -21.179 -9.966 -4.759 1.00 39.84 481 THR A N 1
ATOM 3788 C CA . THR A 1 481 ? -20.312 -10.340 -3.633 1.00 39.84 481 THR A CA 1
ATOM 3789 C C . THR A 1 481 ? -18.846 -10.259 -4.087 1.00 39.84 481 THR A C 1
ATOM 3791 O O . THR A 1 481 ? -18.546 -10.574 -5.249 1.00 39.84 481 THR A O 1
ATOM 3794 N N . PRO A 1 482 ? -17.908 -9.797 -3.240 1.00 44.34 482 PRO A N 1
ATOM 3795 C CA . PRO A 1 482 ? -16.497 -9.900 -3.569 1.00 44.34 482 PRO A CA 1
ATOM 3796 C C . PRO A 1 482 ? -16.159 -11.391 -3.666 1.00 44.34 482 PRO A C 1
ATOM 3798 O O . PRO A 1 482 ? -16.432 -12.159 -2.746 1.00 44.34 482 PRO A O 1
ATOM 3801 N N . ARG A 1 483 ? -15.606 -11.824 -4.806 1.00 48.94 483 ARG A N 1
ATOM 3802 C CA . ARG A 1 483 ? -15.028 -13.169 -4.894 1.00 48.94 483 ARG A CA 1
ATOM 3803 C C . ARG A 1 483 ? -13.881 -13.248 -3.882 1.00 48.94 483 ARG A C 1
ATOM 3805 O O . ARG A 1 483 ? -13.090 -12.302 -3.854 1.00 48.94 483 ARG A O 1
ATOM 3812 N N . PRO A 1 484 ? -13.748 -14.350 -3.122 1.00 57.19 484 PRO A N 1
ATOM 3813 C CA . PRO A 1 484 ? -12.535 -14.604 -2.362 1.00 57.19 484 PRO A CA 1
ATOM 3814 C C . PRO A 1 484 ? -11.334 -14.436 -3.289 1.00 57.19 484 PRO A C 1
ATOM 3816 O O . PRO A 1 484 ? -11.301 -15.016 -4.380 1.00 57.19 484 PRO A O 1
ATOM 3819 N N . LEU A 1 485 ? -10.384 -13.590 -2.890 1.00 69.50 485 LEU A N 1
ATOM 3820 C CA . LEU A 1 485 ? -9.120 -13.503 -3.607 1.00 69.50 485 LEU A CA 1
ATOM 3821 C C . LEU A 1 485 ? -8.427 -14.867 -3.520 1.00 69.50 485 LEU A C 1
ATOM 3823 O O . LEU A 1 485 ? -8.604 -15.595 -2.546 1.00 69.50 485 LEU A O 1
ATOM 3827 N N . ALA A 1 486 ? -7.643 -15.228 -4.532 1.00 74.62 486 ALA A N 1
ATOM 3828 C CA . ALA A 1 486 ? -6.787 -16.409 -4.440 1.00 74.62 486 ALA A CA 1
ATOM 3829 C C . ALA A 1 486 ? -5.698 -16.188 -3.382 1.00 74.62 486 ALA A C 1
ATOM 3831 O O . ALA A 1 486 ? -5.276 -15.054 -3.213 1.00 74.62 486 ALA A O 1
ATOM 3832 N N . GLU A 1 487 ? -5.192 -17.228 -2.725 1.00 78.12 487 GLU A N 1
ATOM 3833 C CA . GLU A 1 487 ? -4.215 -17.110 -1.622 1.00 78.12 487 GLU A CA 1
ATOM 3834 C C . GLU A 1 487 ? -2.815 -16.632 -2.046 1.00 78.12 487 GLU A C 1
ATOM 3836 O O . GLU A 1 487 ? -2.005 -16.287 -1.197 1.00 78.12 487 GLU A O 1
ATOM 3841 N N . ILE A 1 488 ? -2.537 -16.548 -3.351 1.00 83.12 488 ILE A N 1
ATOM 3842 C CA . ILE A 1 488 ? -1.261 -16.072 -3.902 1.00 83.12 488 ILE A CA 1
ATOM 3843 C C . ILE A 1 488 ? -1.492 -15.147 -5.106 1.00 83.12 488 ILE A C 1
ATOM 3845 O O . ILE A 1 488 ? -2.380 -15.382 -5.939 1.00 83.12 488 ILE A O 1
ATOM 3849 N N . THR A 1 489 ? -0.680 -14.095 -5.242 1.00 89.31 489 THR A N 1
ATOM 3850 C CA . THR A 1 489 ? -0.787 -13.129 -6.359 1.00 89.31 489 THR A CA 1
ATOM 3851 C C . THR A 1 489 ? -0.363 -13.702 -7.719 1.00 89.31 489 THR A C 1
ATOM 3853 O O . THR A 1 489 ? -0.728 -13.147 -8.753 1.00 89.31 489 THR A O 1
ATOM 3856 N N . SER A 1 490 ? 0.345 -14.837 -7.745 1.00 90.00 490 SER A N 1
ATOM 3857 C CA . SER A 1 490 ? 0.686 -15.583 -8.971 1.00 90.00 490 SER A CA 1
ATOM 3858 C C . SER A 1 490 ? -0.471 -16.428 -9.517 1.00 90.00 490 SER A C 1
ATOM 3860 O O . SER A 1 490 ? -0.341 -17.066 -10.565 1.00 90.00 490 SER A O 1
ATOM 3862 N N . SER A 1 491 ? -1.606 -16.465 -8.811 1.00 89.06 491 SER A N 1
ATOM 3863 C CA . SER A 1 491 ? -2.760 -17.252 -9.226 1.00 89.06 491 SER A CA 1
ATOM 3864 C C . SER A 1 491 ? -3.244 -16.858 -10.621 1.00 89.06 491 SER A C 1
ATOM 3866 O O . SER A 1 491 ? -3.200 -15.697 -11.038 1.00 89.06 491 SER A O 1
ATOM 3868 N N . LYS A 1 492 ? -3.780 -17.844 -11.343 1.00 86.12 492 LYS A N 1
ATOM 3869 C CA . LYS A 1 492 ? -4.337 -17.630 -12.680 1.00 86.12 492 LYS A CA 1
ATOM 3870 C C . LYS A 1 492 ? -5.422 -16.548 -12.682 1.00 86.12 492 LYS A C 1
ATOM 3872 O O . LYS A 1 492 ? -5.474 -15.765 -13.624 1.00 86.12 492 LYS A O 1
ATOM 3877 N N . ASP A 1 493 ? -6.253 -16.486 -11.645 1.00 85.12 493 ASP A N 1
ATOM 3878 C CA . ASP A 1 493 ? -7.340 -15.509 -11.543 1.00 85.12 493 ASP A CA 1
ATOM 3879 C C . ASP A 1 493 ? -6.816 -14.077 -11.373 1.00 85.12 493 ASP A C 1
ATOM 3881 O O . ASP A 1 493 ? -7.253 -13.188 -12.108 1.00 85.12 493 ASP A O 1
ATOM 3885 N N . ALA A 1 494 ? -5.831 -13.860 -10.492 1.00 89.31 494 ALA A N 1
ATOM 3886 C CA . ALA A 1 494 ? -5.185 -12.556 -10.323 1.00 89.31 494 ALA A CA 1
ATOM 3887 C C . ALA A 1 494 ? -4.522 -12.100 -11.634 1.00 89.31 494 ALA A C 1
ATOM 3889 O O . ALA A 1 494 ? -4.771 -11.009 -12.146 1.00 89.31 494 ALA A O 1
ATOM 3890 N N . LEU A 1 495 ? -3.745 -12.985 -12.253 1.00 91.19 495 LEU A N 1
ATOM 3891 C CA . LEU A 1 495 ? -3.042 -12.719 -13.504 1.00 91.19 495 LEU A CA 1
ATOM 3892 C C . LEU A 1 495 ? -3.992 -12.464 -14.695 1.00 91.19 495 LEU A C 1
ATOM 3894 O O . LEU A 1 495 ? -3.732 -11.592 -15.530 1.00 91.19 495 LEU A O 1
ATOM 3898 N N . LEU A 1 496 ? -5.132 -13.158 -14.764 1.00 89.88 496 LEU A N 1
ATOM 3899 C CA . LEU A 1 496 ? -6.183 -12.873 -15.748 1.00 89.88 496 LEU A CA 1
ATOM 3900 C C . LEU A 1 496 ? -6.878 -11.534 -15.480 1.00 89.88 496 LEU A C 1
ATOM 3902 O O . LEU A 1 496 ? -7.203 -10.823 -16.432 1.00 89.88 496 LEU A O 1
ATOM 3906 N N . GLN A 1 497 ? -7.074 -11.163 -14.214 1.00 91.94 497 GLN A N 1
ATOM 3907 C CA . GLN A 1 497 ? -7.625 -9.861 -13.846 1.00 91.94 497 GLN A CA 1
ATOM 3908 C C . GLN A 1 497 ? -6.665 -8.717 -14.226 1.00 91.94 497 GLN A C 1
ATOM 3910 O O . GLN A 1 497 ? -7.112 -7.717 -14.793 1.00 91.94 497 GLN A O 1
ATOM 3915 N N . ALA A 1 498 ? -5.352 -8.898 -14.037 1.00 94.12 498 ALA A N 1
ATOM 3916 C CA . ALA A 1 498 ? -4.326 -7.974 -14.528 1.00 94.12 498 ALA A CA 1
ATOM 3917 C C . ALA A 1 498 ? -4.405 -7.783 -16.049 1.00 94.12 498 ALA A C 1
ATOM 3919 O O . ALA A 1 498 ? -4.416 -6.656 -16.556 1.00 94.12 498 ALA A O 1
ATOM 3920 N N . LYS A 1 499 ? -4.518 -8.896 -16.786 1.00 93.94 499 LYS A N 1
ATOM 3921 C CA . LYS A 1 499 ? -4.686 -8.871 -18.239 1.00 93.94 499 LYS A CA 1
ATOM 3922 C C . LYS A 1 499 ? -5.966 -8.144 -18.654 1.00 93.94 499 LYS A C 1
ATOM 3924 O O . LYS A 1 499 ? -5.910 -7.316 -19.562 1.00 93.94 499 LYS A O 1
ATOM 3929 N N . LYS A 1 500 ? -7.086 -8.399 -17.970 1.00 94.25 500 LYS A N 1
ATOM 3930 C CA . LYS A 1 500 ? -8.368 -7.725 -18.218 1.00 94.25 500 LYS A CA 1
ATOM 3931 C C . LYS A 1 500 ? -8.235 -6.205 -18.080 1.00 94.25 500 LYS A C 1
ATOM 3933 O O . LYS A 1 500 ? -8.615 -5.494 -19.005 1.00 94.25 500 LYS A O 1
ATOM 3938 N N . TRP A 1 501 ? -7.653 -5.702 -16.987 1.00 95.12 501 TRP A N 1
ATOM 3939 C CA . TRP A 1 501 ? -7.439 -4.257 -16.809 1.00 95.12 501 TRP A CA 1
ATOM 3940 C C . TRP A 1 501 ? -6.583 -3.648 -17.916 1.00 95.12 501 TRP A C 1
ATOM 3942 O O . TRP A 1 501 ? -6.865 -2.549 -18.402 1.00 95.12 501 TRP A O 1
ATOM 3952 N N . CYS A 1 502 ? -5.543 -4.370 -18.333 1.00 93.38 502 CYS A N 1
ATOM 3953 C CA . CYS A 1 502 ? -4.669 -3.920 -19.402 1.00 93.38 502 CYS A CA 1
ATOM 3954 C C . CYS A 1 502 ? -5.418 -3.821 -20.739 1.00 93.38 502 CYS A C 1
ATOM 3956 O O . CYS A 1 502 ? -5.372 -2.772 -21.387 1.00 93.38 502 CYS A O 1
ATOM 3958 N N . ASP A 1 503 ? -6.166 -4.864 -21.108 1.00 92.69 503 ASP A N 1
ATOM 3959 C CA . ASP A 1 503 ? -6.960 -4.911 -22.338 1.00 92.69 503 ASP A CA 1
ATOM 3960 C C . ASP A 1 503 ? -8.038 -3.809 -22.352 1.00 92.69 503 ASP A C 1
ATOM 3962 O O . ASP A 1 503 ? -8.148 -3.070 -23.334 1.00 92.69 503 ASP A O 1
ATOM 3966 N N . GLU A 1 504 ? -8.769 -3.626 -21.247 1.00 93.56 504 GLU A N 1
ATOM 3967 C CA . GLU A 1 504 ? -9.757 -2.548 -21.078 1.00 93.56 504 GLU A CA 1
ATOM 3968 C C . GLU A 1 504 ? -9.124 -1.166 -21.245 1.00 93.56 504 GLU A C 1
ATOM 3970 O O . GLU A 1 504 ? -9.653 -0.310 -21.953 1.00 93.56 504 GLU A O 1
ATOM 3975 N N . CYS A 1 505 ? -7.955 -0.944 -20.644 1.00 93.88 505 CYS A N 1
ATOM 3976 C CA . CYS A 1 505 ? -7.251 0.326 -20.739 1.00 93.88 505 CYS A CA 1
ATOM 3977 C C . CYS A 1 505 ? -6.747 0.607 -22.163 1.00 93.88 505 CYS A C 1
ATOM 3979 O O . CYS A 1 505 ? -6.836 1.735 -22.649 1.00 93.88 505 CYS A O 1
ATOM 3981 N N . VAL A 1 506 ? -6.215 -0.401 -22.860 1.00 90.62 506 VAL A N 1
ATOM 3982 C CA . VAL A 1 506 ? -5.769 -0.268 -24.258 1.00 90.62 506 VAL A CA 1
ATOM 3983 C C . VAL A 1 506 ? -6.947 0.048 -25.183 1.00 90.62 506 VAL A C 1
ATOM 3985 O O . VAL A 1 506 ? -6.830 0.906 -26.063 1.00 90.62 506 VAL A O 1
ATOM 3988 N N . GLN A 1 507 ? -8.088 -0.608 -24.972 1.00 89.94 507 GLN A N 1
ATOM 3989 C CA . GLN A 1 507 ? -9.265 -0.468 -25.826 1.00 89.94 507 GLN A CA 1
ATOM 3990 C C . GLN A 1 507 ? -10.090 0.784 -25.505 1.00 89.94 507 GLN A C 1
ATOM 3992 O O . GLN A 1 507 ? -10.588 1.422 -26.432 1.00 89.94 507 GLN A O 1
ATOM 3997 N N . GLY A 1 508 ? -10.213 1.169 -24.234 1.00 89.62 508 GLY A N 1
ATOM 3998 C CA . GLY A 1 508 ? -11.176 2.174 -23.771 1.00 89.62 508 GLY A CA 1
ATOM 3999 C C . GLY A 1 508 ? -10.594 3.523 -23.344 1.00 89.62 508 GLY A C 1
ATOM 4000 O O . GLY A 1 508 ? -11.253 4.540 -23.546 1.00 89.62 508 GLY A O 1
ATOM 4001 N N . HIS A 1 509 ? -9.375 3.578 -22.796 1.00 91.38 509 HIS A N 1
ATOM 4002 C CA . HIS A 1 509 ? -8.865 4.806 -22.165 1.00 91.38 509 HIS A CA 1
ATOM 4003 C C . HIS A 1 509 ? -8.101 5.702 -23.145 1.00 91.38 509 HIS A C 1
ATOM 4005 O O . HIS A 1 509 ? -6.969 5.416 -23.548 1.00 91.38 509 HIS A O 1
ATOM 4011 N N . THR A 1 510 ? -8.703 6.834 -23.496 1.00 88.69 510 THR A N 1
ATOM 4012 C CA . THR A 1 510 ? -8.176 7.810 -24.461 1.00 88.69 510 THR A CA 1
ATOM 4013 C C . THR A 1 510 ? -6.814 8.401 -24.077 1.00 88.69 510 THR A C 1
ATOM 4015 O O . THR A 1 510 ? -5.905 8.403 -24.904 1.00 88.69 510 THR A O 1
ATOM 4018 N N . ARG A 1 511 ? -6.621 8.809 -22.818 1.00 86.25 511 ARG A N 1
ATOM 4019 C CA . ARG A 1 511 ? -5.374 9.364 -22.261 1.00 86.25 511 ARG A CA 1
ATOM 4020 C C . ARG A 1 511 ? -4.270 8.320 -22.105 1.00 86.25 511 ARG A C 1
ATOM 4022 O O . ARG A 1 511 ? -3.118 8.675 -21.873 1.00 86.25 511 ARG A O 1
ATOM 4029 N N . CYS A 1 512 ? -4.603 7.031 -22.203 1.00 88.62 512 CYS A N 1
ATOM 4030 C CA . CYS A 1 512 ? -3.637 5.935 -22.104 1.00 88.62 512 CYS A CA 1
ATOM 4031 C C . CYS A 1 512 ? -3.164 5.430 -23.481 1.00 88.62 512 CYS A C 1
ATOM 4033 O O . CYS A 1 512 ? -2.176 4.683 -23.566 1.00 88.62 512 CYS A O 1
ATOM 4035 N N . ARG A 1 513 ? -3.855 5.788 -24.572 1.00 81.50 513 ARG A N 1
ATOM 4036 C CA . ARG A 1 513 ? -3.466 5.391 -25.933 1.00 81.50 513 ARG A CA 1
ATOM 4037 C C . ARG A 1 513 ? -2.153 6.074 -26.326 1.00 81.50 513 ARG A C 1
ATOM 4039 O O . ARG A 1 513 ? -1.945 7.251 -26.054 1.00 81.50 513 ARG A O 1
ATOM 4046 N N . ALA A 1 514 ? -1.244 5.317 -26.943 1.00 66.62 514 ALA A N 1
ATOM 4047 C CA . ALA A 1 514 ? -0.059 5.911 -27.565 1.00 66.62 514 ALA A CA 1
ATOM 4048 C C . ALA A 1 514 ? -0.488 6.791 -28.747 1.00 66.62 514 ALA A C 1
ATOM 4050 O O . ALA A 1 514 ? -1.462 6.474 -29.431 1.00 66.62 514 ALA A O 1
ATOM 4051 N N . SER A 1 515 ? 0.268 7.857 -29.016 1.00 58.78 515 SER A N 1
ATOM 4052 C CA . SER A 1 515 ? 0.163 8.563 -30.294 1.00 58.78 515 SER A CA 1
ATOM 4053 C C . SER A 1 515 ? 0.458 7.580 -31.433 1.00 58.78 515 SER A C 1
ATOM 4055 O O . SER A 1 515 ? 1.440 6.842 -31.368 1.00 58.78 515 SER A O 1
ATOM 4057 N N . ALA A 1 516 ? -0.388 7.558 -32.466 1.00 48.62 516 ALA A N 1
ATOM 4058 C CA . ALA A 1 516 ? -0.359 6.559 -33.541 1.00 48.62 516 ALA A CA 1
ATOM 4059 C C . ALA A 1 516 ? 0.939 6.544 -34.383 1.00 48.62 516 ALA A C 1
ATOM 4061 O O . ALA A 1 516 ? 1.128 5.626 -35.174 1.00 48.62 516 ALA A O 1
ATOM 4062 N N . ASN A 1 517 ? 1.833 7.529 -34.209 1.00 46.16 517 ASN A N 1
ATOM 4063 C CA . ASN A 1 517 ? 2.935 7.816 -35.134 1.00 46.16 517 ASN A CA 1
ATOM 4064 C C . ASN A 1 517 ? 4.363 7.689 -34.562 1.00 46.16 517 ASN A C 1
ATOM 4066 O O . ASN A 1 517 ? 5.297 8.136 -35.222 1.00 46.16 517 ASN A O 1
ATOM 4070 N N . ALA A 1 518 ? 4.593 7.095 -33.386 1.00 52.72 518 ALA A N 1
ATOM 4071 C CA . ALA A 1 518 ? 5.968 6.928 -32.892 1.00 52.72 518 ALA A CA 1
ATOM 4072 C C . ALA A 1 518 ? 6.187 5.600 -32.154 1.00 52.72 518 ALA A C 1
ATOM 4074 O O . ALA A 1 518 ? 5.961 5.491 -30.951 1.00 52.72 518 ALA A O 1
ATOM 4075 N N . THR A 1 519 ? 6.680 4.588 -32.870 1.00 71.50 519 THR A N 1
ATOM 4076 C CA . THR A 1 519 ? 7.391 3.456 -32.258 1.00 71.50 519 THR A CA 1
ATOM 4077 C C . THR A 1 519 ? 8.790 3.921 -31.870 1.00 71.50 519 THR A C 1
ATOM 4079 O O . THR A 1 519 ? 9.675 4.015 -32.719 1.00 71.50 519 THR A O 1
ATOM 4082 N N . TRP A 1 520 ? 8.969 4.254 -30.595 1.00 90.69 520 TRP A N 1
ATOM 4083 C CA . TRP A 1 520 ? 10.266 4.559 -29.992 1.00 90.69 520 TRP A CA 1
ATOM 4084 C C . TRP A 1 520 ? 10.690 3.408 -29.071 1.00 90.69 520 TRP A C 1
ATOM 4086 O O . TRP A 1 520 ? 9.840 2.810 -28.409 1.00 90.69 520 TRP A O 1
ATOM 4096 N N . TYR A 1 521 ? 11.991 3.116 -29.026 1.00 93.62 521 TYR A N 1
ATOM 4097 C CA . TYR A 1 521 ? 12.585 2.097 -28.162 1.00 93.62 521 TYR A CA 1
ATOM 4098 C C . TYR A 1 521 ? 13.781 2.677 -27.387 1.00 93.62 521 TYR A C 1
ATOM 4100 O O . TYR A 1 521 ? 14.514 3.489 -27.960 1.00 93.62 521 TYR A O 1
ATOM 4108 N N . PRO A 1 522 ? 14.020 2.233 -26.137 1.00 95.19 522 PRO A N 1
ATOM 4109 C CA . PRO A 1 522 ? 15.257 2.511 -25.409 1.00 95.19 522 PRO A CA 1
ATOM 4110 C C . PRO A 1 522 ? 16.482 1.913 -26.107 1.00 95.19 522 PRO A C 1
ATOM 4112 O O . PRO A 1 522 ? 16.356 0.993 -26.916 1.00 95.19 522 PRO A O 1
ATOM 4115 N N . THR A 1 523 ? 17.681 2.369 -25.746 1.00 96.06 523 THR A N 1
ATOM 4116 C CA . THR A 1 523 ? 18.949 1.912 -26.347 1.00 96.06 523 THR A CA 1
ATOM 4117 C C . THR A 1 523 ? 19.154 0.401 -26.244 1.00 96.06 523 THR A C 1
ATOM 4119 O O . THR A 1 523 ? 19.761 -0.210 -27.131 1.00 96.06 523 THR A O 1
ATOM 4122 N N . ARG A 1 524 ? 18.643 -0.209 -25.169 1.00 96.94 524 ARG A N 1
ATOM 4123 C CA . ARG A 1 524 ? 18.719 -1.645 -24.882 1.00 96.94 524 ARG A CA 1
ATOM 4124 C C . ARG A 1 524 ? 17.410 -2.145 -24.281 1.00 96.94 524 ARG A C 1
ATOM 4126 O O . ARG A 1 524 ? 16.738 -1.413 -23.559 1.00 96.94 524 ARG A O 1
ATOM 4133 N N . LEU A 1 525 ? 17.072 -3.396 -24.571 1.00 97.62 525 LEU A N 1
ATOM 4134 C CA . LEU A 1 525 ? 15.937 -4.114 -23.990 1.00 97.62 525 LEU A CA 1
ATOM 4135 C C . LEU A 1 525 ? 16.322 -5.569 -23.719 1.00 97.62 525 LEU A C 1
ATOM 4137 O O . LEU A 1 525 ? 17.140 -6.137 -24.437 1.00 97.62 525 LEU A O 1
ATOM 4141 N N . VAL A 1 526 ? 15.696 -6.189 -22.725 1.00 97.62 526 VAL A N 1
ATOM 4142 C CA . VAL A 1 526 ? 15.763 -7.635 -22.494 1.00 97.62 526 VAL A CA 1
ATOM 4143 C C . VAL A 1 526 ? 14.695 -8.318 -23.346 1.00 97.62 526 VAL A C 1
ATOM 4145 O O . VAL A 1 526 ? 13.517 -7.969 -23.288 1.00 97.62 526 VAL A O 1
ATOM 4148 N N . ASP A 1 527 ? 15.104 -9.286 -24.156 1.00 96.12 527 ASP A N 1
ATOM 4149 C CA . ASP A 1 527 ? 14.267 -10.081 -25.048 1.00 96.12 527 ASP A CA 1
ATOM 4150 C C . ASP A 1 527 ? 14.072 -11.490 -24.479 1.00 96.12 527 ASP A C 1
ATOM 4152 O O . ASP A 1 527 ? 15.020 -12.270 -24.425 1.00 96.12 527 ASP A O 1
ATOM 4156 N N . PHE A 1 528 ? 12.835 -11.830 -24.109 1.00 93.56 528 PHE A N 1
ATOM 4157 C CA . PHE A 1 528 ? 12.453 -13.158 -23.600 1.00 93.56 528 PHE A CA 1
ATOM 4158 C C . PHE A 1 528 ? 11.938 -14.122 -24.690 1.00 93.56 528 PHE A C 1
ATOM 4160 O O . PHE A 1 528 ? 11.419 -15.202 -24.402 1.00 93.56 528 PHE A O 1
ATOM 4167 N N . GLY A 1 529 ? 12.051 -13.749 -25.969 1.00 85.56 529 GLY A N 1
ATOM 4168 C CA . GLY A 1 529 ? 11.610 -14.563 -27.101 1.00 85.56 529 GLY A CA 1
ATOM 4169 C C . GLY A 1 529 ? 10.094 -14.545 -27.347 1.00 85.56 529 GLY A C 1
ATOM 4170 O O . GLY A 1 529 ? 9.313 -13.866 -26.681 1.00 85.56 529 GLY A O 1
ATOM 4171 N N . SER A 1 530 ? 9.647 -15.259 -28.385 1.00 71.94 530 SER A N 1
ATOM 4172 C CA . SER A 1 530 ? 8.271 -15.171 -28.911 1.00 71.94 530 SER A CA 1
ATOM 4173 C C . SER A 1 530 ? 7.381 -16.395 -28.655 1.00 71.94 530 SER A C 1
ATOM 4175 O O . SER A 1 530 ? 6.188 -16.326 -28.952 1.00 71.94 530 SER A O 1
ATOM 4177 N N . ARG A 1 531 ? 7.893 -17.498 -28.084 1.00 64.69 531 ARG A N 1
ATOM 4178 C CA . ARG A 1 531 ? 7.137 -18.754 -27.887 1.00 64.69 531 ARG A CA 1
ATOM 4179 C C . ARG A 1 531 ? 6.779 -19.000 -26.416 1.00 64.69 531 ARG A C 1
ATOM 4181 O O . ARG A 1 531 ? 7.664 -18.982 -25.574 1.00 64.69 531 ARG A O 1
ATOM 4188 N N . GLY A 1 532 ? 5.507 -19.312 -26.146 1.00 63.72 532 GLY A N 1
ATOM 4189 C CA . GLY A 1 532 ? 5.009 -19.699 -24.816 1.00 63.72 532 GLY A CA 1
ATOM 4190 C C . GLY A 1 532 ? 4.703 -18.526 -23.873 1.00 63.72 532 GLY A C 1
ATOM 4191 O O . GLY A 1 532 ? 5.012 -17.371 -24.183 1.00 63.72 532 GLY A O 1
ATOM 4192 N N . THR A 1 533 ? 4.056 -18.842 -22.746 1.00 64.38 533 THR A N 1
ATOM 4193 C CA . THR A 1 533 ? 3.750 -17.912 -21.640 1.00 64.38 533 THR A CA 1
ATOM 4194 C C . THR A 1 533 ? 4.847 -17.859 -20.578 1.00 64.38 533 THR A C 1
ATOM 4196 O O . THR A 1 533 ? 4.912 -16.873 -19.863 1.00 64.38 533 THR A O 1
ATOM 4199 N N . SER A 1 534 ? 5.706 -18.880 -20.498 1.00 71.88 534 SER A N 1
ATOM 4200 C CA . SER A 1 534 ? 6.860 -18.919 -19.591 1.00 71.88 534 SER A CA 1
ATOM 4201 C C . SER A 1 534 ? 8.158 -18.711 -20.362 1.00 71.88 534 SER A C 1
ATOM 4203 O O . SER A 1 534 ? 8.334 -19.257 -21.458 1.00 71.88 534 SER A O 1
ATOM 4205 N N . CYS A 1 535 ? 9.071 -17.934 -19.792 1.00 80.50 535 CYS A N 1
ATOM 4206 C CA . CYS A 1 535 ? 10.359 -17.621 -20.392 1.00 80.50 535 CYS A CA 1
ATOM 4207 C C . CYS A 1 535 ? 11.336 -18.789 -20.185 1.00 80.50 535 CYS A C 1
ATOM 4209 O O . CYS A 1 535 ? 11.477 -19.291 -19.077 1.00 80.50 535 CYS A O 1
ATOM 4211 N N . SER A 1 536 ? 12.037 -19.228 -21.237 1.00 87.88 536 SER A N 1
ATOM 4212 C CA . SER A 1 536 ? 13.092 -20.259 -21.114 1.00 87.88 536 SER A CA 1
ATOM 4213 C C . SER A 1 536 ? 14.499 -19.695 -21.295 1.00 87.88 536 SER A C 1
ATOM 4215 O O . SER A 1 536 ? 15.443 -20.158 -20.659 1.00 87.88 536 SER A O 1
ATOM 4217 N N . HIS A 1 537 ? 14.634 -18.676 -22.144 1.00 92.81 537 HIS A N 1
ATOM 4218 C CA . HIS A 1 537 ? 15.887 -17.990 -22.423 1.00 92.81 537 HIS A CA 1
ATOM 4219 C C . HIS A 1 537 ? 15.643 -16.485 -22.516 1.00 92.81 537 HIS A C 1
ATOM 4221 O O . HIS A 1 537 ? 14.523 -16.053 -22.799 1.00 92.81 537 HIS A O 1
ATOM 4227 N N . PHE A 1 538 ? 16.694 -15.704 -22.310 1.00 95.81 538 PHE A N 1
ATOM 4228 C CA . PHE A 1 538 ? 16.691 -14.261 -22.509 1.00 95.81 538 PHE A CA 1
ATOM 4229 C C . PHE A 1 538 ? 17.985 -13.814 -23.192 1.00 95.81 538 PHE A C 1
ATOM 4231 O O . PHE A 1 538 ? 18.963 -14.561 -23.236 1.00 95.81 538 PHE A O 1
ATOM 4238 N N . ARG A 1 539 ? 17.982 -12.595 -23.725 1.00 96.31 539 ARG A N 1
ATOM 4239 C CA . ARG A 1 539 ? 19.185 -11.881 -24.171 1.00 96.31 539 ARG A CA 1
ATOM 4240 C C . ARG A 1 539 ? 18.949 -10.377 -24.150 1.00 96.31 539 ARG A C 1
ATOM 4242 O O . ARG A 1 539 ? 17.803 -9.935 -24.177 1.00 96.31 539 ARG A O 1
ATOM 4249 N N . LEU A 1 540 ? 20.013 -9.593 -24.181 1.00 97.38 540 LEU A N 1
ATOM 4250 C CA . LEU A 1 540 ? 19.960 -8.157 -24.406 1.00 97.38 540 LEU A CA 1
ATOM 4251 C C . LEU A 1 540 ? 19.934 -7.860 -25.911 1.00 97.38 540 LEU A C 1
ATOM 4253 O O . LEU A 1 540 ? 20.703 -8.431 -26.683 1.00 97.38 540 LEU A O 1
ATOM 4257 N N . VAL A 1 541 ? 19.053 -6.956 -26.328 1.00 96.75 541 VAL A N 1
ATOM 4258 C CA . VAL A 1 541 ? 18.885 -6.525 -27.722 1.00 96.75 541 VAL A CA 1
ATOM 4259 C C . VAL A 1 541 ? 19.059 -5.017 -27.843 1.00 96.75 541 VAL A C 1
ATOM 4261 O O . VAL A 1 541 ? 18.744 -4.271 -26.915 1.00 96.75 541 VAL A O 1
ATOM 4264 N N . GLN A 1 542 ? 19.551 -4.559 -28.996 1.00 95.62 542 GLN A N 1
ATOM 4265 C CA . GLN A 1 542 ? 19.774 -3.137 -29.279 1.00 95.62 542 GLN A CA 1
ATOM 4266 C C . GLN A 1 542 ? 19.027 -2.729 -30.556 1.00 95.62 542 GLN A C 1
ATOM 4268 O O . GLN A 1 542 ? 19.372 -3.239 -31.627 1.00 95.62 542 GLN A O 1
ATOM 4273 N N . PRO A 1 543 ? 18.073 -1.775 -30.504 1.00 93.00 543 PRO A N 1
ATOM 4274 C CA . PRO A 1 543 ? 17.325 -1.349 -31.692 1.00 93.00 543 PRO A CA 1
ATOM 4275 C C . PRO A 1 543 ? 18.201 -0.769 -32.810 1.00 93.00 543 PRO A C 1
ATOM 4277 O O . PRO A 1 543 ? 17.814 -0.775 -33.973 1.00 93.00 543 PRO A O 1
ATOM 4280 N N . SER A 1 544 ? 19.391 -0.264 -32.472 1.00 93.06 544 SER A N 1
ATOM 4281 C CA . SER A 1 544 ? 20.369 0.230 -33.449 1.00 93.06 544 SER A CA 1
ATOM 4282 C C . SER A 1 544 ? 21.036 -0.884 -34.265 1.00 93.06 544 SER A C 1
ATOM 4284 O O . SER A 1 544 ? 21.579 -0.608 -35.333 1.00 93.06 544 SER A O 1
ATOM 4286 N N . LYS A 1 545 ? 21.009 -2.131 -33.776 1.00 92.25 545 LYS A N 1
ATOM 4287 C CA . LYS A 1 545 ? 21.631 -3.302 -34.417 1.00 92.25 545 LYS A CA 1
ATOM 4288 C C . LYS A 1 545 ? 20.614 -4.254 -35.042 1.00 92.25 545 LYS A C 1
ATOM 4290 O O . LYS A 1 545 ? 20.959 -4.969 -35.979 1.00 92.25 545 LYS A O 1
ATOM 4295 N N . GLU A 1 546 ? 19.382 -4.280 -34.543 1.00 92.88 546 GLU A N 1
ATOM 4296 C CA . GLU A 1 546 ? 18.323 -5.146 -35.058 1.00 92.88 546 GLU A CA 1
ATOM 4297 C C . GLU A 1 546 ? 16.942 -4.480 -34.989 1.00 92.88 546 GLU A C 1
ATOM 4299 O O . GLU A 1 546 ? 16.657 -3.673 -34.107 1.00 92.88 546 GLU A O 1
ATOM 4304 N N . HIS A 1 547 ? 16.060 -4.830 -35.928 1.00 90.25 547 HIS A N 1
ATOM 4305 C CA . HIS A 1 547 ? 14.715 -4.264 -35.999 1.00 90.25 547 HIS A CA 1
ATOM 4306 C C . HIS A 1 547 ? 13.777 -4.940 -34.987 1.00 90.25 547 HIS A C 1
ATOM 4308 O O . HIS A 1 547 ? 13.426 -6.115 -35.135 1.00 90.25 547 HIS A O 1
ATOM 4314 N N . LEU A 1 548 ? 13.318 -4.187 -33.986 1.00 91.50 548 LEU A N 1
ATOM 4315 C CA . LEU A 1 548 ? 12.359 -4.666 -32.987 1.00 91.50 548 LEU A CA 1
ATOM 4316 C C . LEU A 1 548 ? 10.909 -4.506 -33.466 1.00 91.50 548 LEU A C 1
ATOM 4318 O O . LEU A 1 548 ? 10.601 -3.652 -34.293 1.00 91.50 548 LEU A O 1
ATOM 4322 N N . THR A 1 549 ? 10.004 -5.352 -32.965 1.00 88.62 549 THR A N 1
ATOM 4323 C CA . THR A 1 549 ? 8.576 -5.311 -33.330 1.00 88.62 549 THR A CA 1
ATOM 4324 C C . THR A 1 549 ? 7.681 -5.449 -32.108 1.00 88.62 549 THR A C 1
ATOM 4326 O O . THR A 1 549 ? 7.864 -6.347 -31.293 1.00 88.62 549 THR A O 1
ATOM 4329 N N . GLY A 1 550 ? 6.667 -4.592 -32.003 1.00 89.38 550 GLY A N 1
ATOM 4330 C CA . GLY A 1 550 ? 5.716 -4.622 -30.892 1.00 89.38 550 GLY A CA 1
ATOM 4331 C C . GLY A 1 550 ? 6.183 -3.849 -29.650 1.00 89.38 550 GLY A C 1
ATOM 4332 O O . GLY A 1 550 ? 7.226 -3.197 -29.673 1.00 89.38 550 GLY A O 1
ATOM 4333 N N . PRO A 1 551 ? 5.378 -3.857 -28.578 1.00 92.50 551 PRO A N 1
ATOM 4334 C CA . PRO A 1 551 ? 5.643 -3.072 -27.375 1.00 92.50 551 PRO A CA 1
ATOM 4335 C C . PRO A 1 551 ? 6.781 -3.634 -26.510 1.00 92.50 551 PRO A C 1
ATOM 4337 O O . PRO A 1 551 ? 7.163 -4.797 -26.641 1.00 92.50 551 PRO A O 1
ATOM 4340 N N . TYR A 1 552 ? 7.244 -2.820 -25.559 1.00 95.56 552 TYR A N 1
ATOM 4341 C CA . TYR A 1 552 ? 8.047 -3.246 -24.410 1.00 95.56 552 TYR A CA 1
ATOM 4342 C C . TYR A 1 552 ? 7.378 -2.814 -23.095 1.00 95.56 552 TYR A C 1
ATOM 4344 O O . TYR A 1 552 ? 6.541 -1.907 -23.086 1.00 95.56 552 TYR A O 1
ATOM 4352 N N . MET A 1 553 ? 7.734 -3.469 -21.994 1.00 96.75 553 MET A N 1
ATOM 4353 C CA . MET A 1 553 ? 7.347 -3.110 -20.624 1.00 96.75 553 MET A CA 1
ATOM 4354 C C . MET A 1 553 ? 8.570 -2.646 -19.828 1.00 96.75 553 MET A C 1
ATOM 4356 O O . MET A 1 553 ? 9.698 -2.852 -20.264 1.00 96.75 553 MET A O 1
ATOM 4360 N N . THR A 1 554 ? 8.359 -2.036 -18.667 1.00 98.25 554 THR A N 1
ATOM 4361 C CA . THR A 1 554 ? 9.422 -1.624 -17.728 1.00 98.25 554 THR A CA 1
ATOM 4362 C C . THR A 1 554 ? 9.243 -2.326 -16.381 1.00 98.25 554 THR A C 1
ATOM 4364 O O . THR A 1 554 ? 8.135 -2.771 -16.072 1.00 98.25 554 THR A O 1
ATOM 4367 N N . LEU A 1 555 ? 10.315 -2.436 -15.591 1.00 97.94 555 LEU A N 1
ATOM 4368 C CA . LEU A 1 555 ? 10.286 -2.973 -14.226 1.00 97.94 555 LEU A CA 1
ATOM 4369 C C . LEU A 1 555 ? 10.840 -1.954 -13.219 1.00 97.94 555 LEU A C 1
ATOM 4371 O O . LEU A 1 555 ? 12.046 -1.710 -13.190 1.00 97.94 555 LEU A O 1
ATOM 4375 N N . SER A 1 556 ? 9.978 -1.455 -12.335 1.00 96.44 556 SER A N 1
ATOM 4376 C CA . SER A 1 556 ? 10.373 -0.729 -11.123 1.00 96.44 556 SER A CA 1
ATOM 4377 C C . SER A 1 556 ? 10.621 -1.725 -9.991 1.00 96.44 556 SER A C 1
ATOM 4379 O O . SER A 1 556 ? 9.718 -2.479 -9.619 1.00 96.44 556 SER A O 1
ATOM 4381 N N . HIS A 1 557 ? 11.827 -1.732 -9.424 1.00 93.62 557 HIS A N 1
ATOM 4382 C CA . HIS A 1 557 ? 12.203 -2.656 -8.350 1.00 93.62 557 HIS A CA 1
ATOM 4383 C C . HIS A 1 557 ? 13.243 -2.056 -7.402 1.00 93.62 557 HIS A C 1
ATOM 4385 O O . HIS A 1 557 ? 13.899 -1.069 -7.729 1.00 93.62 557 HIS A O 1
ATOM 4391 N N . CYS A 1 558 ? 13.418 -2.650 -6.222 1.00 89.62 558 CYS A N 1
ATOM 4392 C CA . CYS A 1 558 ? 14.520 -2.321 -5.321 1.00 89.62 558 CYS A CA 1
ATOM 4393 C C . CYS A 1 558 ? 15.782 -3.084 -5.731 1.00 89.62 558 CYS A C 1
ATOM 4395 O O . CYS A 1 558 ? 15.726 -4.278 -6.006 1.00 89.62 558 CYS A O 1
ATOM 4397 N N . TRP A 1 559 ? 16.936 -2.413 -5.750 1.00 81.56 559 TRP A N 1
ATOM 4398 C CA . TRP A 1 559 ? 18.209 -3.096 -6.015 1.00 81.56 559 TRP A CA 1
ATOM 4399 C C . TRP A 1 559 ? 18.707 -3.893 -4.798 1.00 81.56 559 TRP A C 1
ATOM 4401 O O . TRP A 1 559 ? 19.410 -4.881 -4.976 1.00 81.56 559 TRP A O 1
ATOM 4411 N N . GLY A 1 560 ? 18.311 -3.496 -3.583 1.00 74.94 560 GLY A N 1
ATOM 4412 C CA . GLY A 1 560 ? 18.687 -4.171 -2.339 1.00 74.94 560 GLY A CA 1
ATOM 4413 C C . GLY A 1 560 ? 20.120 -3.925 -1.869 1.00 74.94 560 GLY A C 1
ATOM 4414 O O . GLY A 1 560 ? 20.842 -3.097 -2.420 1.00 74.94 560 GLY A O 1
ATOM 4415 N N . GLN A 1 561 ? 20.510 -4.659 -0.821 1.00 64.69 561 GLN A N 1
ATOM 4416 C CA . GLN A 1 561 ? 21.899 -4.768 -0.338 1.00 64.69 561 GLN A CA 1
ATOM 4417 C C . GLN A 1 561 ? 22.632 -5.988 -0.931 1.00 64.69 561 GLN A C 1
ATOM 4419 O O . GLN A 1 561 ? 23.843 -6.109 -0.781 1.00 64.69 561 GLN A O 1
ATOM 4424 N N . ALA A 1 562 ? 21.899 -6.904 -1.572 1.00 65.00 562 ALA A N 1
ATOM 4425 C CA . ALA A 1 562 ? 22.450 -8.079 -2.238 1.00 65.00 562 ALA A CA 1
ATOM 4426 C C . ALA A 1 562 ? 23.027 -7.724 -3.621 1.00 65.00 562 ALA A C 1
ATOM 4428 O O . ALA A 1 562 ? 22.620 -6.737 -4.237 1.00 65.00 562 ALA A O 1
ATOM 4429 N N . ASP A 1 563 ? 23.941 -8.555 -4.135 1.00 70.56 563 ASP A N 1
ATOM 4430 C CA . ASP A 1 563 ? 24.482 -8.398 -5.489 1.00 70.56 563 ASP A CA 1
ATOM 4431 C C . ASP A 1 563 ? 23.369 -8.567 -6.535 1.00 70.56 563 ASP A C 1
ATOM 4433 O O . ASP A 1 563 ? 22.908 -9.668 -6.852 1.00 70.56 563 ASP A O 1
ATOM 4437 N N . CYS A 1 564 ? 22.915 -7.430 -7.051 1.00 82.88 564 CYS A N 1
ATOM 4438 C CA . CYS A 1 564 ? 21.994 -7.320 -8.169 1.00 82.88 564 CYS A CA 1
ATOM 4439 C C . CYS A 1 564 ? 22.765 -7.510 -9.488 1.00 82.88 564 CYS A C 1
ATOM 4441 O O . CYS A 1 564 ? 23.835 -6.923 -9.665 1.00 82.88 564 CYS A O 1
ATOM 4443 N N . LEU A 1 565 ? 22.232 -8.313 -10.419 1.00 89.75 565 LEU A N 1
ATOM 4444 C CA . LEU A 1 565 ? 22.842 -8.512 -11.737 1.00 89.75 565 LEU A CA 1
ATOM 4445 C C . LEU A 1 565 ? 22.828 -7.188 -12.512 1.00 89.75 565 LEU A C 1
ATOM 4447 O O . LEU A 1 565 ? 21.763 -6.641 -12.790 1.00 89.75 565 LEU A O 1
ATOM 4451 N N . LYS A 1 566 ? 24.016 -6.696 -12.870 1.00 92.19 566 LYS A N 1
ATOM 4452 C CA . LYS A 1 566 ? 24.216 -5.417 -13.557 1.00 92.19 566 LYS A CA 1
ATOM 4453 C C . LYS A 1 566 ? 24.848 -5.626 -14.922 1.00 92.19 566 LYS A C 1
ATOM 4455 O O . LYS A 1 566 ? 25.716 -6.483 -15.080 1.00 92.19 566 LYS A O 1
ATOM 4460 N N . LEU A 1 567 ? 24.451 -4.807 -15.886 1.00 94.06 567 LEU A N 1
ATOM 4461 C CA . LEU A 1 567 ? 25.149 -4.675 -17.151 1.00 94.06 567 LEU A CA 1
ATOM 4462 C C . LEU A 1 567 ? 26.448 -3.901 -16.922 1.00 94.06 567 LEU A C 1
ATOM 4464 O O . LEU A 1 567 ? 26.438 -2.771 -16.432 1.00 94.06 567 LEU A O 1
ATOM 4468 N N . THR A 1 568 ? 27.552 -4.513 -17.315 1.00 93.69 568 THR A N 1
ATOM 4469 C CA . THR A 1 568 ? 28.887 -3.928 -17.301 1.00 93.69 568 THR A CA 1
ATOM 4470 C C . THR A 1 568 ? 29.463 -3.911 -18.706 1.00 93.69 568 THR A C 1
ATOM 4472 O O . THR A 1 568 ? 28.974 -4.595 -19.614 1.00 93.69 568 THR A O 1
ATOM 4475 N N . THR A 1 569 ? 30.530 -3.141 -18.903 1.00 91.38 569 THR A N 1
ATOM 4476 C CA . THR A 1 569 ? 31.258 -3.168 -20.182 1.00 91.38 569 THR A CA 1
ATOM 4477 C C . THR A 1 569 ? 31.785 -4.581 -20.486 1.00 91.38 569 THR A C 1
ATOM 4479 O O . THR A 1 569 ? 31.763 -5.014 -21.640 1.00 91.38 569 THR A O 1
ATOM 4482 N N . ASP A 1 570 ? 32.171 -5.329 -19.448 1.00 92.06 570 ASP A N 1
ATOM 4483 C CA . ASP A 1 570 ? 32.751 -6.670 -19.563 1.00 92.06 570 ASP A CA 1
ATOM 4484 C C . ASP A 1 570 ? 31.719 -7.747 -19.935 1.00 92.06 570 ASP A C 1
ATOM 4486 O O . ASP A 1 570 ? 32.005 -8.621 -20.757 1.00 92.06 570 ASP A O 1
ATOM 4490 N N . ASN A 1 571 ? 30.504 -7.687 -19.377 1.00 93.88 571 ASN A N 1
ATOM 4491 C CA . ASN A 1 571 ? 29.487 -8.725 -19.586 1.00 93.88 571 ASN A CA 1
ATOM 4492 C C . ASN A 1 571 ? 28.486 -8.416 -20.717 1.00 93.88 571 ASN A C 1
ATOM 4494 O O . ASN A 1 571 ? 27.686 -9.281 -21.078 1.00 93.88 571 ASN A O 1
ATOM 4498 N N . LEU A 1 572 ? 28.553 -7.231 -21.338 1.00 93.50 572 LEU A N 1
ATOM 4499 C CA . LEU A 1 572 ? 27.659 -6.821 -22.429 1.00 93.50 572 LEU A CA 1
ATOM 4500 C C . LEU A 1 572 ? 27.611 -7.838 -23.580 1.00 93.50 572 LEU A C 1
ATOM 4502 O O . LEU A 1 572 ? 26.539 -8.125 -24.119 1.00 93.50 572 LEU A O 1
ATOM 4506 N N . THR A 1 573 ? 28.765 -8.384 -23.970 1.00 94.69 573 THR A N 1
ATOM 4507 C CA . THR A 1 573 ? 28.847 -9.356 -25.073 1.00 94.69 573 THR A CA 1
ATOM 4508 C C . THR A 1 573 ? 28.154 -10.668 -24.710 1.00 94.69 573 THR A C 1
ATOM 4510 O O . THR A 1 573 ? 27.418 -11.219 -25.527 1.00 94.69 573 THR A O 1
ATOM 4513 N N . GLU A 1 574 ? 28.348 -11.142 -23.479 1.00 96.00 574 GLU A N 1
ATOM 4514 C CA . GLU A 1 574 ? 27.726 -12.365 -22.970 1.00 96.00 574 GLU A CA 1
ATOM 4515 C C . GLU A 1 574 ? 26.209 -12.200 -22.836 1.00 96.00 574 GLU A C 1
ATOM 4517 O O . GLU A 1 574 ? 25.457 -13.007 -23.381 1.00 96.00 574 GLU A O 1
ATOM 4522 N N . LEU A 1 575 ? 25.746 -11.112 -22.209 1.00 95.25 575 LEU A N 1
ATOM 4523 C CA . LEU A 1 575 ? 24.319 -10.824 -22.032 1.00 95.25 575 LEU A CA 1
ATOM 4524 C C . LEU A 1 575 ? 23.587 -10.587 -23.359 1.00 95.25 575 LEU A C 1
ATOM 4526 O O . LEU A 1 575 ? 22.376 -10.773 -23.420 1.00 95.25 575 LEU A O 1
ATOM 4530 N N . SER A 1 576 ? 24.292 -10.219 -24.433 1.00 95.44 576 SER A N 1
ATOM 4531 C CA . SER A 1 576 ? 23.715 -10.106 -25.784 1.00 95.44 576 SER A CA 1
ATOM 4532 C C . SER A 1 576 ? 23.483 -11.468 -26.465 1.00 95.44 576 SER A C 1
ATOM 4534 O O . SER A 1 576 ? 22.822 -11.545 -27.505 1.00 95.44 576 SER A O 1
ATOM 4536 N N . SER A 1 577 ? 24.022 -12.555 -25.905 1.00 94.75 577 SER A N 1
ATOM 4537 C CA . SER A 1 577 ? 23.779 -13.927 -26.359 1.00 94.75 577 SER A CA 1
ATOM 4538 C C . SER A 1 577 ? 22.553 -14.540 -25.667 1.00 94.75 577 SER A C 1
ATOM 4540 O O . SER A 1 577 ? 22.107 -14.056 -24.632 1.00 94.75 577 SER A O 1
ATOM 4542 N N . TRP A 1 578 ? 21.966 -15.591 -26.253 1.00 94.62 578 TRP A N 1
ATOM 4543 C CA . TRP A 1 578 ? 20.838 -16.292 -25.629 1.00 94.62 578 TRP A CA 1
ATOM 4544 C C . TRP A 1 578 ? 21.310 -17.098 -24.418 1.00 94.62 578 TRP A C 1
ATOM 4546 O O . TRP A 1 578 ? 21.999 -18.106 -24.576 1.00 94.62 578 TRP A O 1
ATOM 4556 N N . LEU A 1 579 ? 20.881 -16.681 -23.231 1.00 95.62 579 LEU A N 1
ATOM 4557 C CA . LEU A 1 579 ? 21.201 -17.309 -21.954 1.00 95.62 579 LEU A CA 1
ATOM 4558 C C . LEU A 1 579 ? 19.954 -17.959 -21.334 1.00 95.62 579 LEU A C 1
ATOM 4560 O O . LEU A 1 579 ? 18.841 -17.463 -21.538 1.00 95.62 579 LEU A O 1
ATOM 4564 N N . PRO A 1 580 ? 20.096 -19.058 -20.573 1.00 94.44 580 PRO A N 1
ATOM 4565 C CA . PRO A 1 580 ? 18.985 -19.645 -19.826 1.00 94.44 580 PRO A CA 1
ATOM 4566 C C . PRO A 1 580 ? 18.426 -18.657 -18.799 1.00 94.44 580 PRO A C 1
ATOM 4568 O O . PRO A 1 580 ? 19.194 -18.046 -18.061 1.00 94.44 580 PRO A O 1
ATOM 4571 N N . VAL A 1 581 ? 17.098 -18.542 -18.668 1.00 92.62 581 VAL A N 1
ATOM 4572 C CA . VAL A 1 581 ? 16.502 -17.603 -17.689 1.00 92.62 581 VAL A CA 1
ATOM 4573 C C . VAL A 1 581 ? 16.907 -17.891 -16.250 1.00 92.62 581 VAL A C 1
ATOM 4575 O O . VAL A 1 581 ? 16.869 -16.986 -15.432 1.00 92.62 581 VAL A O 1
ATOM 4578 N N . THR A 1 582 ? 17.333 -19.114 -15.930 1.00 92.56 582 THR A N 1
ATOM 4579 C CA . THR A 1 582 ? 17.814 -19.507 -14.597 1.00 92.56 582 THR A CA 1
ATOM 4580 C C . THR A 1 582 ? 19.034 -18.712 -14.128 1.00 92.56 582 THR A C 1
ATOM 4582 O O . THR A 1 582 ? 19.320 -18.736 -12.937 1.00 92.56 582 THR A O 1
ATOM 4585 N N . THR A 1 583 ? 19.749 -18.019 -15.024 1.00 92.81 583 THR A N 1
ATOM 4586 C CA . THR A 1 583 ? 20.853 -17.121 -14.645 1.00 92.81 583 THR A CA 1
ATOM 4587 C C . THR A 1 583 ? 20.375 -15.742 -14.180 1.00 92.81 583 THR A C 1
ATOM 4589 O O . THR A 1 583 ? 21.141 -15.016 -13.551 1.00 92.81 583 THR A O 1
ATOM 4592 N N . LEU A 1 584 ? 19.118 -15.374 -14.454 1.00 93.75 584 LEU A N 1
ATOM 4593 C CA . LEU A 1 584 ? 18.514 -14.154 -13.925 1.00 93.75 584 LEU A CA 1
ATOM 4594 C C . LEU A 1 584 ? 18.065 -14.357 -12.471 1.00 93.75 584 LEU A C 1
ATOM 4596 O O . LEU A 1 584 ? 17.574 -15.441 -12.143 1.00 93.75 584 LEU A O 1
ATOM 4600 N N . PRO A 1 585 ? 18.127 -13.312 -11.627 1.00 94.25 585 PRO A N 1
ATOM 4601 C CA . PRO A 1 585 ? 17.449 -13.275 -10.331 1.00 94.25 585 PRO A CA 1
ATOM 4602 C C . PRO A 1 585 ? 15.948 -13.595 -10.435 1.00 94.25 585 PRO A C 1
ATOM 4604 O O . PRO A 1 585 ? 15.331 -13.383 -11.483 1.00 94.25 585 PRO A O 1
ATOM 4607 N N . GLN A 1 586 ? 15.354 -14.103 -9.348 1.00 94.31 586 GLN A N 1
ATOM 4608 C CA . GLN A 1 586 ? 13.957 -14.559 -9.334 1.00 94.31 586 GLN A CA 1
ATOM 4609 C C . GLN A 1 586 ? 12.979 -13.490 -9.828 1.00 94.31 586 GLN A C 1
ATOM 4611 O O . GLN A 1 586 ? 12.192 -13.776 -10.734 1.00 94.31 586 GLN A O 1
ATOM 4616 N N . LEU A 1 587 ? 13.106 -12.259 -9.328 1.00 95.69 587 LEU A N 1
ATOM 4617 C CA . LEU A 1 587 ? 12.230 -11.149 -9.687 1.00 95.69 587 LEU A CA 1
ATOM 4618 C C . LEU A 1 587 ? 12.210 -10.884 -11.196 1.00 95.69 587 LEU A C 1
ATOM 4620 O O . LEU A 1 587 ? 11.162 -10.622 -11.781 1.00 95.69 587 LEU A O 1
ATOM 4624 N N . TYR A 1 588 ? 13.374 -10.958 -11.845 1.00 95.75 588 TYR A N 1
ATOM 4625 C CA . TYR A 1 588 ? 13.515 -10.643 -13.268 1.00 95.75 588 TYR A CA 1
ATOM 4626 C C . TYR A 1 588 ? 12.893 -11.724 -14.149 1.00 95.75 588 TYR A C 1
ATOM 4628 O O . TYR A 1 588 ? 12.297 -11.407 -15.179 1.00 95.75 588 TYR A O 1
ATOM 4636 N N . ARG A 1 589 ? 12.995 -12.995 -13.736 1.00 94.62 589 ARG A N 1
ATOM 4637 C CA . ARG A 1 589 ? 12.333 -14.112 -14.427 1.00 94.62 589 ARG A CA 1
ATOM 4638 C C . ARG A 1 589 ? 10.818 -13.969 -14.357 1.00 94.62 589 ARG A C 1
ATOM 4640 O O . ARG A 1 589 ? 10.152 -14.026 -15.385 1.00 94.62 589 ARG A O 1
ATOM 4647 N N . GLU A 1 590 ? 10.296 -13.723 -13.160 1.00 95.38 590 GLU A N 1
ATOM 4648 C CA . GLU A 1 590 ? 8.858 -13.595 -12.918 1.00 95.38 590 GLU A CA 1
ATOM 4649 C C . GLU A 1 590 ? 8.272 -12.351 -13.599 1.00 95.38 590 GLU A C 1
ATOM 4651 O O . GLU A 1 590 ? 7.196 -12.420 -14.192 1.00 95.38 590 GLU A O 1
ATOM 4656 N N . ALA A 1 591 ? 9.005 -11.232 -13.621 1.00 96.69 591 ALA A N 1
ATOM 4657 C CA . ALA A 1 591 ? 8.633 -10.057 -14.409 1.00 96.69 591 ALA A CA 1
ATOM 4658 C C . ALA A 1 591 ? 8.596 -10.361 -15.918 1.00 96.69 591 ALA A C 1
ATOM 4660 O O . ALA A 1 591 ? 7.696 -9.894 -16.622 1.00 96.69 591 ALA A O 1
ATOM 4661 N N . GLY A 1 592 ? 9.533 -11.177 -16.415 1.00 95.19 592 GLY A N 1
ATOM 4662 C CA . GLY A 1 592 ? 9.505 -11.714 -17.775 1.00 95.19 592 GLY A CA 1
ATOM 4663 C C . GLY A 1 592 ? 8.239 -12.530 -18.046 1.00 95.19 592 GLY A C 1
ATOM 4664 O O . GLY A 1 592 ? 7.548 -12.278 -19.033 1.00 95.19 592 GLY A O 1
ATOM 4665 N N . ASP A 1 593 ? 7.876 -13.446 -17.148 1.00 93.12 593 ASP A N 1
ATOM 4666 C CA . ASP A 1 593 ? 6.665 -14.270 -17.271 1.00 93.12 593 ASP A CA 1
ATOM 4667 C C . ASP A 1 593 ? 5.379 -13.426 -17.264 1.00 93.12 593 ASP A C 1
ATOM 4669 O O . ASP A 1 593 ? 4.483 -13.649 -18.083 1.00 93.12 593 ASP A O 1
ATOM 4673 N N . VAL A 1 594 ? 5.298 -12.394 -16.417 1.00 94.88 594 VAL A N 1
ATOM 4674 C CA . VAL A 1 594 ? 4.180 -11.432 -16.423 1.00 94.88 594 VAL A CA 1
ATOM 4675 C C . VAL A 1 594 ? 4.130 -10.649 -17.738 1.00 94.88 594 VAL A C 1
ATOM 4677 O O . VAL A 1 594 ? 3.053 -10.491 -18.321 1.00 94.88 594 VAL A O 1
ATOM 4680 N N . ALA A 1 595 ? 5.274 -10.192 -18.257 1.00 94.31 595 ALA A N 1
ATOM 4681 C CA . ALA A 1 595 ? 5.322 -9.514 -19.551 1.00 94.31 595 ALA A CA 1
ATOM 4682 C C . ALA A 1 595 ? 4.820 -10.430 -20.680 1.00 94.31 595 ALA A C 1
ATOM 4684 O O . ALA A 1 595 ? 3.984 -10.020 -21.493 1.00 94.31 595 ALA A O 1
ATOM 4685 N N . ARG A 1 596 ? 5.244 -11.700 -20.682 1.00 91.38 596 ARG A N 1
ATOM 4686 C CA . ARG A 1 596 ? 4.795 -12.723 -21.638 1.00 91.38 596 ARG A CA 1
ATOM 4687 C C . ARG A 1 596 ? 3.303 -13.003 -21.541 1.00 91.38 596 ARG A C 1
ATOM 4689 O O . ARG A 1 596 ? 2.640 -13.082 -22.576 1.00 91.38 596 ARG A O 1
ATOM 4696 N N . LEU A 1 597 ? 2.765 -13.112 -20.329 1.00 90.19 597 LEU A N 1
ATOM 4697 C CA . LEU A 1 597 ? 1.333 -13.276 -20.082 1.00 90.19 597 LEU A CA 1
ATOM 4698 C C . LEU A 1 597 ? 0.515 -12.121 -20.685 1.00 90.19 597 LEU A C 1
ATOM 4700 O O . LEU A 1 597 ? -0.547 -12.348 -21.270 1.00 90.19 597 LEU A O 1
ATOM 4704 N N . LEU A 1 598 ? 1.019 -10.890 -20.585 1.00 90.62 598 LEU A N 1
ATOM 4705 C CA . LEU A 1 598 ? 0.391 -9.700 -21.165 1.00 90.62 598 LEU A CA 1
ATOM 4706 C C . LEU A 1 598 ? 0.641 -9.548 -22.677 1.00 90.62 598 LEU A C 1
ATOM 4708 O O . LEU A 1 598 ? 0.199 -8.571 -23.279 1.00 90.62 598 LEU A O 1
ATOM 4712 N N . GLY A 1 599 ? 1.302 -10.520 -23.314 1.00 89.94 599 GLY A N 1
ATOM 4713 C CA . GLY A 1 599 ? 1.578 -10.520 -24.751 1.00 89.94 599 GLY A CA 1
ATOM 4714 C C . GLY A 1 599 ? 2.749 -9.626 -25.161 1.00 89.94 599 GLY A C 1
ATOM 4715 O O . GLY A 1 599 ? 2.874 -9.286 -26.338 1.00 89.94 599 GLY A O 1
ATOM 4716 N N . VAL A 1 600 ? 3.611 -9.243 -24.216 1.00 92.38 600 VAL A N 1
ATOM 4717 C CA . VAL A 1 600 ? 4.786 -8.401 -24.453 1.00 92.38 600 VAL A CA 1
ATOM 4718 C C . VAL A 1 600 ? 6.058 -9.249 -24.431 1.00 92.38 600 VAL A C 1
ATOM 4720 O O . VAL A 1 600 ? 6.225 -10.155 -23.620 1.00 92.38 600 VAL A O 1
ATOM 4723 N N . ARG A 1 601 ? 6.960 -8.989 -25.381 1.00 92.75 601 ARG A N 1
ATOM 4724 C CA . ARG A 1 601 ? 8.214 -9.743 -25.556 1.00 92.75 601 ARG A CA 1
ATOM 4725 C C . ARG A 1 601 ? 9.406 -9.106 -24.847 1.00 92.75 601 ARG A C 1
ATOM 4727 O O . ARG A 1 601 ? 10.308 -9.826 -24.426 1.00 92.75 601 ARG A O 1
ATOM 4734 N N . TYR A 1 602 ? 9.417 -7.780 -24.781 1.00 96.38 602 TYR A N 1
ATOM 4735 C CA . TYR A 1 602 ? 10.575 -7.011 -24.354 1.00 96.38 602 TYR A CA 1
ATOM 4736 C C . TYR A 1 602 ? 10.334 -6.361 -22.997 1.00 96.38 602 TYR A C 1
ATOM 4738 O O . TYR A 1 602 ? 9.262 -5.799 -22.762 1.00 96.38 602 TYR A O 1
ATOM 4746 N N . LEU A 1 603 ? 11.347 -6.394 -22.139 1.00 97.19 603 LEU A N 1
ATOM 4747 C CA . LEU A 1 603 ? 11.337 -5.757 -20.829 1.00 97.19 603 LEU A CA 1
ATOM 4748 C C . LEU A 1 603 ? 12.554 -4.839 -20.702 1.00 97.19 603 LEU A C 1
ATOM 4750 O O . LEU A 1 603 ? 13.661 -5.207 -21.083 1.00 97.19 603 LEU A O 1
ATOM 4754 N N . TRP A 1 604 ? 12.352 -3.644 -20.171 1.00 98.00 604 TRP A N 1
ATOM 4755 C CA . TRP A 1 604 ? 13.419 -2.736 -19.786 1.00 98.00 604 TRP A CA 1
ATOM 4756 C C . TRP A 1 604 ? 13.629 -2.834 -18.274 1.00 98.00 604 TRP A C 1
ATOM 4758 O O . TRP A 1 604 ? 12.679 -2.683 -17.503 1.00 98.00 604 TRP A O 1
ATOM 4768 N N . ILE A 1 605 ? 14.866 -3.105 -17.870 1.00 96.75 605 ILE A N 1
ATOM 4769 C CA . ILE A 1 605 ? 15.297 -3.191 -16.471 1.00 96.75 605 ILE A CA 1
ATOM 4770 C C . ILE A 1 605 ? 16.544 -2.318 -16.362 1.00 96.75 605 ILE A C 1
ATOM 4772 O O . ILE A 1 605 ? 17.515 -2.580 -17.071 1.00 96.75 605 ILE A O 1
ATOM 4776 N N . ASP A 1 606 ? 16.518 -1.290 -15.517 1.00 93.12 606 ASP A N 1
ATOM 4777 C CA . ASP A 1 606 ? 17.587 -0.287 -15.379 1.00 93.12 606 ASP A CA 1
ATOM 4778 C C . ASP A 1 606 ? 18.974 -0.913 -15.156 1.00 93.12 606 ASP A C 1
ATOM 4780 O O . ASP A 1 606 ? 19.935 -0.568 -15.846 1.00 93.12 606 ASP A O 1
ATOM 4784 N N . SER A 1 607 ? 19.063 -1.907 -14.274 1.00 93.62 607 SER A N 1
ATOM 4785 C CA . SER A 1 607 ? 20.293 -2.637 -13.968 1.00 93.62 607 SER A CA 1
ATOM 4786 C C . SER A 1 607 ? 20.866 -3.388 -15.173 1.00 93.62 607 SER A C 1
ATOM 4788 O O . SER A 1 607 ? 22.081 -3.530 -15.256 1.00 93.62 607 SER A O 1
ATOM 4790 N N . LEU A 1 608 ? 20.034 -3.829 -16.126 1.00 95.31 608 LEU A N 1
ATOM 4791 C CA . LEU A 1 608 ? 20.448 -4.606 -17.305 1.00 95.31 608 LEU A CA 1
ATOM 4792 C C . LEU A 1 608 ? 20.463 -3.804 -18.611 1.00 95.31 608 LEU A C 1
ATOM 4794 O O . LEU A 1 608 ? 21.032 -4.260 -19.600 1.00 95.31 608 LEU A O 1
ATOM 4798 N N . CYS A 1 609 ? 19.812 -2.643 -18.651 1.00 96.44 609 CYS A N 1
ATOM 4799 C CA . CYS A 1 609 ? 19.666 -1.820 -19.854 1.00 96.44 609 CYS A CA 1
ATOM 4800 C C . CYS A 1 609 ? 20.501 -0.533 -19.807 1.00 96.44 609 CYS A C 1
ATOM 4802 O O . CYS A 1 609 ? 20.559 0.177 -20.813 1.00 96.44 609 CYS A O 1
ATOM 4804 N N . ILE A 1 610 ? 21.174 -0.257 -18.689 1.00 94.44 610 ILE A N 1
ATOM 4805 C CA . ILE A 1 610 ? 22.129 0.842 -18.512 1.00 94.44 610 ILE A CA 1
ATOM 4806 C C . ILE A 1 610 ? 23.464 0.238 -18.077 1.00 94.44 610 ILE A C 1
ATOM 4808 O O . ILE A 1 610 ? 23.491 -0.603 -17.179 1.00 94.44 610 ILE A O 1
ATOM 4812 N N . ILE A 1 611 ? 24.561 0.650 -18.711 1.00 93.75 611 ILE A N 1
ATOM 4813 C CA . ILE A 1 611 ? 25.911 0.223 -18.332 1.00 93.75 611 ILE A CA 1
ATOM 4814 C C . ILE A 1 611 ? 26.274 0.889 -16.999 1.00 93.75 611 ILE A C 1
ATOM 4816 O O . ILE A 1 611 ? 26.247 2.113 -16.879 1.00 93.75 611 ILE A O 1
ATOM 4820 N N . GLN A 1 612 ? 26.592 0.074 -15.993 1.00 88.94 612 GLN A N 1
ATOM 4821 C CA . GLN A 1 612 ? 26.790 0.521 -14.610 1.00 88.94 612 GLN A CA 1
ATOM 4822 C C . GLN A 1 612 ? 28.262 0.794 -14.252 1.00 88.94 612 GLN A C 1
ATOM 4824 O O . GLN A 1 612 ? 28.538 1.270 -13.150 1.00 88.94 612 GLN A O 1
ATOM 4829 N N . ASP A 1 613 ? 29.213 0.487 -15.141 1.00 86.69 613 ASP A N 1
ATOM 4830 C CA . ASP A 1 613 ? 30.651 0.622 -14.890 1.00 86.69 613 ASP A CA 1
ATOM 4831 C C . ASP A 1 613 ? 31.489 0.979 -16.137 1.00 86.69 613 ASP A C 1
ATOM 4833 O O . ASP A 1 613 ? 31.029 0.959 -17.277 1.00 86.69 613 ASP A O 1
ATOM 4837 N N . GLY A 1 614 ? 32.766 1.313 -15.913 1.00 69.19 614 GLY A N 1
ATOM 4838 C CA . GLY A 1 614 ? 33.800 1.325 -16.959 1.00 69.19 614 GLY A CA 1
ATOM 4839 C C . GLY A 1 614 ? 33.790 2.494 -17.957 1.00 69.19 614 GLY A C 1
ATOM 4840 O O . GLY A 1 614 ? 34.773 2.671 -18.674 1.00 69.19 614 GLY A O 1
ATOM 4841 N N . ASP A 1 615 ? 32.755 3.340 -17.982 1.00 70.69 615 ASP A N 1
ATOM 4842 C CA . ASP A 1 615 ? 32.514 4.296 -19.077 1.00 70.69 615 ASP A CA 1
ATOM 4843 C C . ASP A 1 615 ? 32.523 5.789 -18.665 1.00 70.69 615 ASP A C 1
ATOM 4845 O O . ASP A 1 615 ? 32.090 6.666 -19.414 1.00 70.69 615 ASP A O 1
ATOM 4849 N N . LYS A 1 616 ? 33.004 6.101 -17.454 1.00 75.06 616 LYS A N 1
ATOM 4850 C CA . LYS A 1 616 ? 32.916 7.447 -16.843 1.00 75.06 616 LYS A CA 1
ATOM 4851 C C . LYS A 1 616 ? 31.476 7.989 -16.757 1.00 75.06 616 LYS A C 1
ATOM 4853 O O . LYS A 1 616 ? 31.278 9.205 -16.807 1.00 75.06 616 LYS A O 1
ATOM 4858 N N . MET A 1 617 ? 30.489 7.105 -16.595 1.00 80.38 617 MET A N 1
ATOM 4859 C CA . MET A 1 617 ? 29.058 7.419 -16.501 1.00 80.38 617 MET A CA 1
ATOM 4860 C C . MET A 1 617 ? 28.470 8.041 -17.778 1.00 80.38 617 MET A C 1
ATOM 4862 O O . MET A 1 617 ? 27.485 8.774 -17.706 1.00 80.38 617 MET A O 1
ATOM 4866 N N . SER A 1 618 ? 29.069 7.816 -18.947 1.00 86.50 618 SER A N 1
ATOM 4867 C CA . SER A 1 618 ? 28.596 8.399 -20.210 1.00 86.50 618 SER A CA 1
ATOM 4868 C C . SER A 1 618 ? 27.239 7.840 -20.658 1.00 86.50 618 SER A C 1
ATOM 4870 O O . SER A 1 618 ? 26.344 8.608 -21.010 1.00 86.50 618 SER A O 1
ATOM 4872 N N . ASP A 1 619 ? 27.065 6.525 -20.570 1.00 89.81 619 ASP A N 1
ATOM 4873 C CA . ASP A 1 619 ? 25.851 5.777 -20.862 1.00 89.81 619 ASP A CA 1
ATOM 4874 C C . ASP A 1 619 ? 24.789 6.107 -19.818 1.00 89.81 619 ASP A C 1
ATOM 4876 O O . ASP A 1 619 ? 23.683 6.487 -20.178 1.00 89.81 619 ASP A O 1
ATOM 4880 N N . TRP A 1 620 ? 25.149 6.125 -18.531 1.00 87.88 620 TRP A N 1
ATOM 4881 C CA . TRP A 1 620 ? 24.237 6.557 -17.469 1.00 87.88 620 TRP A CA 1
ATOM 4882 C C . TRP A 1 620 ? 23.728 7.992 -17.679 1.00 87.88 620 TRP A C 1
ATOM 4884 O O . TRP A 1 620 ? 22.528 8.251 -17.574 1.00 87.88 620 TRP A O 1
ATOM 4894 N N . ARG A 1 621 ? 24.608 8.943 -18.033 1.00 85.19 621 ARG A N 1
ATOM 4895 C CA . ARG A 1 621 ? 24.218 10.333 -18.346 1.00 85.19 621 ARG A CA 1
ATOM 4896 C C . ARG A 1 621 ? 23.311 10.410 -19.567 1.00 85.19 621 ARG A C 1
ATOM 4898 O O . ARG A 1 621 ? 22.450 11.276 -19.615 1.00 85.19 621 ARG A O 1
ATOM 4905 N N . HIS A 1 622 ? 23.494 9.532 -20.546 1.00 87.38 622 HIS A N 1
ATOM 4906 C CA . HIS A 1 622 ? 22.604 9.458 -21.695 1.00 87.38 622 HIS A CA 1
ATOM 4907 C C . HIS A 1 622 ? 21.239 8.864 -21.315 1.00 87.38 622 HIS A C 1
ATOM 4909 O O . HIS A 1 622 ? 20.215 9.517 -21.503 1.00 87.38 622 HIS A O 1
ATOM 4915 N N . GLU A 1 623 ? 21.212 7.670 -20.726 1.00 90.06 623 GLU A N 1
ATOM 4916 C CA . GLU A 1 623 ? 19.986 6.939 -20.389 1.00 90.06 623 GLU A CA 1
ATOM 4917 C C . GLU A 1 623 ? 19.129 7.681 -19.356 1.00 90.06 623 GLU A C 1
ATOM 4919 O O . GLU A 1 623 ? 17.909 7.748 -19.505 1.00 90.06 623 GLU A O 1
ATOM 4924 N N . SER A 1 624 ? 19.746 8.331 -18.362 1.00 84.62 624 SER A N 1
ATOM 4925 C CA . SER A 1 624 ? 19.026 9.152 -17.374 1.00 84.62 624 SER A CA 1
ATOM 4926 C C . SER A 1 624 ? 18.238 10.301 -18.016 1.00 84.62 624 SER A C 1
ATOM 4928 O O . SER A 1 624 ? 17.151 10.632 -17.544 1.00 84.62 624 SER A O 1
ATOM 4930 N N . THR A 1 625 ? 18.717 10.865 -19.134 1.00 85.00 625 THR A N 1
ATOM 4931 C CA . THR A 1 625 ? 17.986 11.909 -19.881 1.00 85.00 625 THR A CA 1
ATOM 4932 C C . THR A 1 625 ? 16.800 11.370 -20.680 1.00 85.00 625 THR A C 1
ATOM 4934 O O . THR A 1 625 ? 15.954 12.157 -21.100 1.00 85.00 625 THR A O 1
ATOM 4937 N N . LEU A 1 626 ? 16.732 10.050 -20.891 1.00 89.56 626 LEU A N 1
ATOM 4938 C CA . LEU A 1 626 ? 15.687 9.363 -21.652 1.00 89.56 626 LEU A CA 1
ATOM 4939 C C . LEU A 1 626 ? 14.611 8.726 -20.764 1.00 89.56 626 LEU A C 1
ATOM 4941 O O . LEU A 1 626 ? 13.667 8.142 -21.298 1.00 89.56 626 LEU A O 1
ATOM 4945 N N . MET A 1 627 ? 14.727 8.820 -19.435 1.00 87.25 627 MET A N 1
ATOM 4946 C CA . MET A 1 627 ? 13.797 8.192 -18.484 1.00 87.25 627 MET A CA 1
ATOM 4947 C C . MET A 1 627 ? 12.338 8.592 -18.737 1.00 87.25 627 MET A C 1
ATOM 4949 O O . MET A 1 627 ? 11.431 7.765 -18.618 1.00 87.25 627 MET A O 1
ATOM 4953 N N . ASP A 1 628 ? 12.104 9.827 -19.188 1.00 84.88 628 ASP A N 1
ATOM 4954 C CA . ASP A 1 628 ? 10.782 10.293 -19.594 1.00 84.88 628 ASP A CA 1
ATOM 4955 C C . ASP A 1 628 ? 10.193 9.447 -20.726 1.00 84.88 628 ASP A C 1
ATOM 4957 O O . ASP A 1 628 ? 9.051 8.988 -20.636 1.00 84.88 628 ASP A O 1
ATOM 4961 N N . LYS A 1 629 ? 10.978 9.183 -21.772 1.00 90.31 629 LYS A N 1
ATOM 4962 C CA . LYS A 1 629 ? 10.588 8.366 -22.922 1.00 90.31 629 LYS A CA 1
ATOM 4963 C C . LYS A 1 629 ? 10.512 6.891 -22.557 1.00 90.31 629 LYS A C 1
ATOM 4965 O O . LYS A 1 629 ? 9.545 6.247 -22.954 1.00 90.31 629 LYS A O 1
ATOM 4970 N N . VAL A 1 630 ? 11.457 6.376 -21.762 1.00 94.00 630 VAL A N 1
ATOM 4971 C CA . VAL A 1 630 ? 11.477 4.975 -21.305 1.00 94.00 630 VAL A CA 1
ATOM 4972 C C . VAL A 1 630 ? 10.144 4.599 -20.666 1.00 94.00 630 VAL A C 1
ATOM 4974 O O . VAL A 1 630 ? 9.515 3.641 -21.114 1.00 94.00 630 VAL A O 1
ATOM 4977 N N . TYR A 1 631 ? 9.656 5.371 -19.696 1.00 93.25 631 TYR A N 1
ATOM 4978 C CA . TYR A 1 631 ? 8.414 5.032 -18.994 1.00 93.25 631 TYR A CA 1
ATOM 4979 C C . TYR A 1 631 ? 7.152 5.504 -19.725 1.00 93.25 631 TYR A C 1
ATOM 4981 O O . TYR A 1 631 ? 6.142 4.795 -19.743 1.00 93.25 631 TYR A O 1
ATOM 4989 N N . SER A 1 632 ? 7.178 6.664 -20.394 1.00 89.69 632 SER A N 1
ATOM 4990 C CA . SER A 1 632 ? 5.990 7.154 -21.111 1.00 89.69 632 SER A CA 1
ATOM 4991 C C . SER A 1 632 ? 5.680 6.366 -22.391 1.00 89.69 632 SER A C 1
ATOM 4993 O O . SER A 1 632 ? 4.501 6.204 -22.729 1.00 89.69 632 SER A O 1
ATOM 4995 N N . ALA A 1 633 ? 6.693 5.827 -23.084 1.00 91.56 633 ALA A N 1
ATOM 4996 C CA . ALA A 1 633 ? 6.515 4.999 -24.279 1.00 91.56 633 ALA A CA 1
ATOM 4997 C C . ALA A 1 633 ? 6.294 3.510 -23.958 1.00 91.56 633 ALA A C 1
ATOM 4999 O O . ALA A 1 633 ? 5.693 2.806 -24.777 1.00 91.56 633 ALA A O 1
ATOM 5000 N N . ALA A 1 634 ? 6.658 3.040 -22.759 1.00 93.81 634 ALA A N 1
ATOM 5001 C CA . ALA A 1 634 ? 6.394 1.670 -22.319 1.00 93.81 634 ALA A CA 1
ATOM 5002 C C . ALA A 1 634 ? 4.897 1.331 -22.371 1.00 93.81 634 ALA A C 1
ATOM 5004 O O . ALA A 1 634 ? 4.021 2.183 -22.181 1.00 93.81 634 ALA A O 1
ATOM 5005 N N . PHE A 1 635 ? 4.585 0.071 -22.658 1.00 93.88 635 PHE A N 1
ATOM 5006 C CA . PHE A 1 635 ? 3.216 -0.438 -22.696 1.00 93.88 635 PHE A CA 1
ATOM 5007 C C . PHE A 1 635 ? 2.578 -0.450 -21.307 1.00 93.88 635 PHE A C 1
ATOM 5009 O O . PHE A 1 635 ? 1.449 0.027 -21.142 1.00 93.88 635 PHE A O 1
ATOM 5016 N N . CYS A 1 636 ? 3.325 -0.960 -20.330 1.00 95.62 636 CYS A N 1
ATOM 5017 C CA . CYS A 1 636 ? 2.969 -1.032 -18.923 1.00 95.62 636 CYS A CA 1
ATOM 5018 C C . CYS A 1 636 ? 4.248 -1.143 -18.085 1.00 95.62 636 CYS A C 1
ATOM 5020 O O . CYS A 1 636 ? 5.200 -1.803 -18.504 1.00 95.62 636 CYS A O 1
ATOM 5022 N N . ASN A 1 637 ? 4.245 -0.521 -16.912 1.00 97.81 637 ASN A N 1
ATOM 5023 C CA . ASN A 1 637 ? 5.262 -0.710 -15.890 1.00 97.81 637 ASN A CA 1
ATOM 5024 C C . ASN A 1 637 ? 4.833 -1.825 -14.930 1.00 97.81 637 ASN A C 1
ATOM 5026 O O . ASN A 1 637 ? 3.679 -1.851 -14.502 1.00 97.81 637 ASN A O 1
ATOM 5030 N N . ILE A 1 638 ? 5.739 -2.737 -14.600 1.00 98.31 638 ILE A N 1
ATOM 5031 C CA . ILE A 1 638 ? 5.579 -3.697 -13.508 1.00 98.31 638 ILE A CA 1
ATOM 5032 C C . ILE A 1 638 ? 6.240 -3.067 -12.287 1.00 98.31 638 ILE A C 1
ATOM 5034 O O . ILE A 1 638 ? 7.423 -2.741 -12.331 1.00 98.31 638 ILE A O 1
ATOM 5038 N N . SER A 1 639 ? 5.488 -2.880 -11.209 1.00 97.50 639 SER A N 1
ATOM 5039 C CA . SER A 1 639 ? 6.028 -2.408 -9.938 1.00 97.50 639 SER A CA 1
ATOM 5040 C C . SER A 1 639 ? 6.125 -3.584 -8.976 1.00 97.50 639 SER A C 1
ATOM 5042 O O . SER A 1 639 ? 5.110 -4.154 -8.571 1.00 97.50 639 SER A O 1
ATOM 5044 N N . ALA A 1 640 ? 7.356 -3.963 -8.633 1.00 96.25 640 ALA A N 1
ATOM 5045 C CA . ALA A 1 640 ? 7.646 -4.961 -7.611 1.00 96.25 640 ALA A CA 1
ATOM 5046 C C . ALA A 1 640 ? 7.516 -4.317 -6.224 1.00 96.25 640 ALA A C 1
ATOM 5048 O O . ALA A 1 640 ? 8.513 -4.021 -5.568 1.00 96.25 640 ALA A O 1
ATOM 5049 N N . SER A 1 641 ? 6.276 -4.019 -5.824 1.00 92.94 641 SER A N 1
ATOM 5050 C CA . SER A 1 641 ? 5.973 -3.050 -4.767 1.00 92.94 641 SER A CA 1
ATOM 5051 C C . SER A 1 641 ? 6.617 -3.400 -3.425 1.00 92.94 641 SER A C 1
ATOM 5053 O O . SER A 1 641 ? 7.164 -2.514 -2.768 1.00 92.94 641 SER A O 1
ATOM 5055 N N . MET A 1 642 ? 6.626 -4.688 -3.075 1.00 89.44 642 MET A N 1
ATOM 5056 C CA . MET A 1 642 ? 7.100 -5.190 -1.779 1.00 89.44 642 MET A CA 1
ATOM 5057 C C . MET A 1 642 ? 8.449 -5.919 -1.827 1.00 89.44 642 MET A C 1
ATOM 5059 O O . MET A 1 642 ? 9.014 -6.205 -0.773 1.00 89.44 642 MET A O 1
ATOM 5063 N N . ALA A 1 643 ? 8.988 -6.207 -3.017 1.00 91.12 643 ALA A N 1
ATOM 5064 C CA . ALA A 1 643 ? 10.239 -6.952 -3.143 1.00 91.12 643 ALA A CA 1
ATOM 5065 C C . ALA A 1 643 ? 11.431 -6.083 -2.680 1.00 91.12 643 ALA A C 1
ATOM 5067 O O . ALA A 1 643 ? 11.673 -5.017 -3.262 1.00 91.12 643 ALA A O 1
ATOM 5068 N N . PRO A 1 644 ? 12.197 -6.502 -1.654 1.00 89.56 644 PRO A N 1
ATOM 5069 C CA . PRO A 1 644 ? 13.309 -5.706 -1.132 1.00 89.56 644 PRO A CA 1
ATOM 5070 C C . PRO A 1 644 ? 14.533 -5.712 -2.060 1.00 89.56 644 PRO A C 1
ATOM 5072 O O . PRO A 1 644 ? 15.333 -4.775 -2.014 1.00 89.56 644 PRO A O 1
ATOM 5075 N N . ASP A 1 645 ? 14.677 -6.737 -2.906 1.00 90.94 645 ASP A N 1
ATOM 5076 C CA . ASP A 1 645 ? 15.743 -6.863 -3.902 1.00 90.94 645 ASP A CA 1
ATOM 5077 C C . ASP A 1 645 ? 15.344 -7.777 -5.081 1.00 90.94 645 ASP A C 1
ATOM 5079 O O . ASP A 1 645 ? 14.251 -8.346 -5.106 1.00 90.94 645 ASP A O 1
ATOM 5083 N N . ALA A 1 646 ? 16.235 -7.918 -6.070 1.00 91.81 646 ALA A N 1
ATOM 5084 C CA . ALA A 1 646 ? 15.993 -8.697 -7.288 1.00 91.81 646 ALA A CA 1
ATOM 5085 C C . ALA A 1 646 ? 15.917 -10.228 -7.080 1.00 91.81 646 ALA A C 1
ATOM 5087 O O . ALA A 1 646 ? 15.456 -10.946 -7.972 1.00 91.81 646 ALA A O 1
ATOM 5088 N N . HIS A 1 647 ? 16.376 -10.755 -5.942 1.00 91.69 647 HIS A N 1
ATOM 5089 C CA . HIS A 1 647 ? 16.348 -12.193 -5.643 1.00 91.69 647 HIS A CA 1
ATOM 5090 C C . HIS A 1 647 ? 15.055 -12.633 -4.962 1.00 91.69 647 HIS A C 1
ATOM 5092 O O . HIS A 1 647 ? 14.792 -13.831 -4.898 1.00 91.69 647 HIS A O 1
ATOM 5098 N N . HIS A 1 648 ? 14.239 -11.690 -4.495 1.00 93.12 648 HIS A N 1
ATOM 5099 C CA . HIS A 1 648 ? 12.932 -11.983 -3.923 1.00 93.12 648 HIS A CA 1
ATOM 5100 C C . HIS A 1 648 ? 11.868 -12.178 -5.009 1.00 93.12 648 HIS A C 1
ATOM 5102 O O . HIS A 1 648 ? 11.984 -11.685 -6.132 1.00 93.12 648 HIS A O 1
ATOM 5108 N N . SER A 1 649 ? 10.819 -12.911 -4.649 1.00 93.88 649 SER A N 1
ATOM 5109 C CA . SER A 1 649 ? 9.648 -13.133 -5.496 1.00 93.88 649 SER A CA 1
ATOM 5110 C C . SER A 1 649 ? 8.912 -11.818 -5.789 1.00 93.88 649 SER A C 1
ATOM 5112 O O . SER A 1 649 ? 8.739 -10.974 -4.909 1.00 93.88 649 SER A O 1
ATOM 5114 N N . LEU A 1 650 ? 8.433 -11.664 -7.024 1.00 95.12 650 LEU A N 1
ATOM 5115 C CA . LEU A 1 650 ? 7.429 -10.673 -7.415 1.00 95.12 650 LEU A CA 1
ATOM 5116 C C . LEU A 1 650 ? 6.085 -10.970 -6.734 1.00 95.12 650 LEU A C 1
ATOM 5118 O O . LEU A 1 650 ? 5.317 -10.061 -6.413 1.00 95.12 650 LEU A O 1
ATOM 5122 N N . PHE A 1 651 ? 5.789 -12.256 -6.547 1.00 94.31 651 PHE A N 1
ATOM 5123 C CA . PHE A 1 651 ? 4.522 -12.751 -6.024 1.00 94.31 651 PHE A CA 1
ATOM 5124 C C . PHE A 1 651 ? 4.559 -12.960 -4.509 1.00 94.31 651 PHE A C 1
ATOM 5126 O O . PHE A 1 651 ? 5.604 -13.292 -3.953 1.00 94.31 651 PHE A O 1
ATOM 5133 N N . HIS A 1 652 ? 3.402 -12.810 -3.868 1.00 86.31 652 HIS A N 1
ATOM 5134 C CA . HIS A 1 652 ? 3.229 -12.868 -2.420 1.00 86.31 652 HIS A CA 1
ATOM 5135 C C . HIS A 1 652 ? 2.068 -13.798 -2.062 1.00 86.31 652 HIS A C 1
ATOM 5137 O O . HIS A 1 652 ? 1.014 -13.756 -2.711 1.00 86.31 652 HIS A O 1
ATOM 5143 N N . ASP A 1 653 ? 2.280 -14.614 -1.029 1.00 81.19 653 ASP A N 1
ATOM 5144 C CA . ASP A 1 653 ? 1.225 -15.343 -0.325 1.00 81.19 653 ASP A CA 1
ATOM 5145 C C . ASP A 1 653 ? 0.453 -14.381 0.583 1.00 81.19 653 ASP A C 1
ATOM 5147 O O . ASP A 1 653 ? 1.030 -13.459 1.164 1.00 81.19 653 ASP A O 1
ATOM 5151 N N . ARG A 1 654 ? -0.861 -14.577 0.706 1.00 72.25 654 ARG A N 1
ATOM 5152 C CA . ARG A 1 654 ? -1.753 -13.618 1.364 1.00 72.25 654 ARG A CA 1
ATOM 5153 C C . ARG A 1 654 ? -2.936 -14.275 2.063 1.00 72.25 654 ARG A C 1
ATOM 5155 O O . ARG A 1 654 ? -3.537 -15.228 1.576 1.00 72.25 654 ARG A O 1
ATOM 5162 N N . GLN A 1 655 ? -3.336 -13.674 3.181 1.00 60.50 655 GLN A N 1
ATOM 5163 C CA . GLN A 1 655 ? -4.540 -14.044 3.926 1.00 60.50 655 GLN A CA 1
ATOM 5164 C C . GLN A 1 655 ? -5.761 -13.300 3.380 1.00 60.50 655 GLN A C 1
ATOM 5166 O O . GLN A 1 655 ? -6.068 -12.178 3.769 1.00 60.50 655 GLN A O 1
ATOM 5171 N N . THR A 1 656 ? -6.469 -13.917 2.446 1.00 58.53 656 THR A N 1
ATOM 5172 C CA . THR A 1 656 ? -7.485 -13.248 1.617 1.00 58.53 656 THR A CA 1
ATOM 5173 C C . THR A 1 656 ? -8.690 -12.764 2.434 1.00 58.53 656 THR A C 1
ATOM 5175 O O . THR A 1 656 ? -9.218 -11.679 2.186 1.00 58.53 656 THR A O 1
ATOM 5178 N N . GLU A 1 657 ? -9.060 -13.500 3.482 1.00 52.25 657 GLU A N 1
ATOM 5179 C CA . GLU A 1 657 ? -10.166 -13.190 4.399 1.00 52.25 657 GLU A CA 1
ATOM 5180 C C . GLU A 1 657 ? -9.922 -11.927 5.249 1.00 52.25 657 GLU A C 1
ATOM 5182 O O . GLU A 1 657 ? -10.865 -11.196 5.583 1.00 52.25 657 GLU A O 1
ATOM 5187 N N . ALA A 1 658 ? -8.654 -11.627 5.557 1.00 51.38 658 ALA A N 1
ATOM 5188 C CA . ALA A 1 658 ? -8.258 -10.491 6.389 1.00 51.38 658 ALA A CA 1
ATOM 5189 C C . ALA A 1 658 ? -8.478 -9.135 5.696 1.00 51.38 658 ALA A C 1
ATOM 5191 O O . ALA A 1 658 ? -8.643 -8.121 6.373 1.00 51.38 658 ALA A O 1
ATOM 5192 N N . TYR A 1 659 ? -8.528 -9.110 4.358 1.00 56.66 659 TYR A N 1
ATOM 5193 C CA . TYR A 1 659 ? -8.497 -7.869 3.572 1.00 56.66 659 TYR A CA 1
ATOM 5194 C C . TYR A 1 659 ? -9.781 -7.585 2.789 1.00 56.66 659 TYR A C 1
ATOM 5196 O O . TYR A 1 659 ? -9.965 -6.465 2.319 1.00 56.66 659 TYR A O 1
ATOM 5204 N N . MET A 1 660 ? -10.705 -8.547 2.674 1.00 58.59 660 MET A N 1
ATOM 5205 C CA . MET A 1 660 ? -12.005 -8.289 2.045 1.00 58.59 660 MET A CA 1
ATOM 5206 C C . MET A 1 660 ? -12.804 -7.253 2.839 1.00 58.59 660 MET A C 1
ATOM 5208 O O . MET A 1 660 ? -12.861 -7.321 4.069 1.00 58.59 660 MET A O 1
ATOM 5212 N N . TRP A 1 661 ? -13.438 -6.312 2.134 1.00 55.44 661 TRP A N 1
ATOM 5213 C CA . TRP A 1 661 ? -14.429 -5.424 2.736 1.00 55.44 661 TRP A CA 1
ATOM 5214 C C . TRP A 1 661 ? -15.644 -6.236 3.157 1.00 55.44 661 TRP A C 1
ATOM 5216 O O . TRP A 1 661 ? -16.004 -7.227 2.524 1.00 55.44 661 TRP A O 1
ATOM 5226 N N . GLN A 1 662 ? -16.269 -5.811 4.242 1.00 52.03 662 GLN A N 1
ATOM 5227 C CA . GLN A 1 662 ? -17.340 -6.568 4.865 1.00 52.03 662 GLN A CA 1
ATOM 5228 C C . GLN A 1 662 ? -18.514 -5.653 5.176 1.00 52.03 662 GLN A C 1
ATOM 5230 O O . GLN A 1 662 ? -18.333 -4.461 5.434 1.00 52.03 662 GLN A O 1
ATOM 5235 N N . THR A 1 663 ? -19.724 -6.199 5.119 1.00 52.28 663 THR A N 1
ATOM 5236 C CA . THR A 1 663 ? -20.948 -5.435 5.366 1.00 52.28 663 THR A CA 1
ATOM 5237 C C . THR A 1 663 ? -21.408 -5.580 6.803 1.00 52.28 663 THR A C 1
ATOM 5239 O O . THR A 1 663 ? -21.412 -6.678 7.352 1.00 52.28 663 THR A O 1
ATOM 5242 N N . VAL A 1 664 ? -21.860 -4.481 7.389 1.00 51.47 664 VAL A N 1
ATOM 5243 C CA . VAL A 1 664 ? -22.500 -4.442 8.698 1.00 51.47 664 VAL A CA 1
ATOM 5244 C C . VAL A 1 664 ? -23.843 -3.734 8.574 1.00 51.47 664 VAL A C 1
ATOM 5246 O O . VAL A 1 664 ? -23.953 -2.725 7.887 1.00 51.47 664 VAL A O 1
ATOM 5249 N N . GLN A 1 665 ? -24.886 -4.259 9.209 1.00 48.97 665 GLN A N 1
ATOM 5250 C CA . GLN A 1 665 ? -26.179 -3.578 9.267 1.00 48.97 665 GLN A CA 1
ATOM 5251 C C . GLN A 1 665 ? -26.266 -2.738 10.525 1.00 48.97 665 GLN A C 1
ATOM 5253 O O . GLN A 1 665 ? -26.072 -3.251 11.624 1.00 48.97 665 GLN A O 1
ATOM 5258 N N . LEU A 1 666 ? -26.575 -1.458 10.358 1.00 52.66 666 LEU A N 1
ATOM 5259 C CA . LEU A 1 666 ? -26.639 -0.495 11.447 1.00 52.66 666 LEU A CA 1
ATOM 5260 C C . LEU A 1 666 ? -28.006 0.179 11.441 1.00 52.66 666 LEU A C 1
ATOM 5262 O O . LEU A 1 666 ? -28.536 0.522 10.382 1.00 52.66 666 LEU A O 1
ATOM 5266 N N . LYS A 1 667 ? -28.578 0.380 12.628 1.00 50.19 667 LYS A N 1
ATOM 5267 C CA . LYS A 1 667 ? -29.850 1.081 12.797 1.00 50.19 667 LYS A CA 1
ATOM 5268 C C . LYS A 1 667 ? -29.586 2.513 13.241 1.00 50.19 667 LYS A C 1
ATOM 5270 O O . LYS A 1 667 ? -29.142 2.747 14.356 1.00 50.19 667 LYS A O 1
ATOM 5275 N N . ARG A 1 668 ? -29.902 3.486 12.391 1.00 50.41 668 ARG A N 1
ATOM 5276 C CA . ARG A 1 668 ? -29.738 4.916 12.677 1.00 50.41 668 ARG A CA 1
ATOM 5277 C C . ARG A 1 668 ? -31.086 5.616 12.563 1.00 50.41 668 ARG A C 1
ATOM 5279 O O . ARG A 1 668 ? -31.801 5.419 11.590 1.00 50.41 668 ARG A O 1
ATOM 5286 N N . GLN A 1 669 ? -31.469 6.409 13.569 1.00 51.66 669 GLN A N 1
ATOM 5287 C CA . GLN A 1 669 ? -32.762 7.128 13.594 1.00 51.66 669 GLN A CA 1
ATOM 5288 C C . GLN A 1 669 ? -33.996 6.228 13.360 1.00 51.66 669 GLN A C 1
ATOM 5290 O O . GLN A 1 669 ? -35.018 6.670 12.848 1.00 51.66 669 GLN A O 1
ATOM 5295 N N . GLY A 1 670 ? -33.914 4.946 13.728 1.00 49.66 670 GLY A N 1
ATOM 5296 C CA . GLY A 1 670 ? -34.987 3.978 13.488 1.00 49.66 670 GLY A CA 1
ATOM 5297 C C . GLY A 1 670 ? -34.949 3.287 12.120 1.00 49.66 670 GLY A C 1
ATOM 5298 O O . GLY A 1 670 ? -35.671 2.306 11.951 1.00 49.66 670 GLY A O 1
ATOM 5299 N N . GLN A 1 671 ? -34.086 3.718 11.196 1.00 47.50 671 GLN A N 1
ATOM 5300 C CA . GLN A 1 671 ? -33.883 3.117 9.878 1.00 47.50 671 GLN A CA 1
ATOM 5301 C C . GLN A 1 671 ? -32.659 2.193 9.883 1.00 47.50 671 GLN A C 1
ATOM 5303 O O . GLN A 1 671 ? -31.581 2.582 10.325 1.00 47.50 671 GLN A O 1
ATOM 5308 N N . THR A 1 672 ? -32.821 0.962 9.399 1.00 54.41 672 THR A N 1
ATOM 5309 C CA . THR A 1 672 ? -31.709 0.018 9.222 1.00 54.41 672 THR A CA 1
ATOM 5310 C C . THR A 1 672 ? -31.086 0.217 7.844 1.00 54.41 672 THR A C 1
ATOM 5312 O O . THR A 1 672 ? -31.787 0.120 6.838 1.00 54.41 672 THR A O 1
ATOM 5315 N N . SER A 1 673 ? -29.777 0.459 7.805 1.00 51.91 673 SER A N 1
ATOM 5316 C CA . SER A 1 673 ? -28.987 0.608 6.581 1.00 51.91 673 SER A CA 1
ATOM 5317 C C . SER A 1 673 ? -27.781 -0.330 6.618 1.00 51.91 673 SER A C 1
ATOM 5319 O O . SER A 1 673 ? -27.201 -0.582 7.675 1.00 51.91 673 SER A O 1
ATOM 5321 N N . VAL A 1 674 ? -27.397 -0.861 5.458 1.00 52.88 674 VAL A N 1
ATOM 5322 C CA . VAL A 1 674 ? -26.164 -1.644 5.306 1.00 52.88 674 VAL A CA 1
ATOM 5323 C C . VAL A 1 674 ? -25.004 -0.670 5.136 1.00 52.88 674 VAL A C 1
ATOM 5325 O O . VAL A 1 674 ? -25.100 0.275 4.356 1.00 52.88 674 VAL A O 1
ATOM 5328 N N . TYR A 1 675 ? -23.907 -0.905 5.839 1.00 56.84 675 TYR A N 1
ATOM 5329 C CA . TYR A 1 675 ? -22.661 -0.163 5.725 1.00 56.84 675 TYR A CA 1
ATOM 5330 C C . TYR A 1 675 ? -21.528 -1.105 5.335 1.00 56.84 675 TYR A C 1
ATOM 5332 O O . TYR A 1 675 ? -21.536 -2.273 5.717 1.00 56.84 675 TYR A O 1
ATOM 5340 N N . ARG A 1 676 ? -20.537 -0.615 4.592 1.00 64.19 676 ARG A N 1
ATOM 5341 C CA . ARG A 1 676 ? -19.294 -1.354 4.320 1.00 64.19 676 ARG A CA 1
ATOM 5342 C C . ARG A 1 676 ? -18.183 -0.839 5.214 1.00 64.19 676 ARG A C 1
ATOM 5344 O O . ARG A 1 676 ? -18.024 0.372 5.309 1.00 64.19 676 ARG A O 1
ATOM 5351 N N . ILE A 1 677 ? -17.415 -1.756 5.797 1.00 62.47 677 ILE A N 1
ATOM 5352 C CA . ILE A 1 677 ? -16.182 -1.451 6.524 1.00 62.47 677 ILE A CA 1
ATOM 5353 C C . ILE A 1 677 ? -15.011 -1.718 5.591 1.00 62.47 677 ILE A C 1
ATOM 5355 O O . ILE A 1 677 ? -14.841 -2.836 5.092 1.00 62.47 677 ILE A O 1
ATOM 5359 N N . VAL A 1 678 ? -14.223 -0.679 5.351 1.00 67.50 678 VAL A N 1
ATOM 5360 C CA . VAL A 1 678 ? -13.078 -0.710 4.447 1.00 67.50 678 VAL A CA 1
ATOM 5361 C C . VAL A 1 678 ? -11.877 -0.101 5.154 1.00 67.50 678 VAL A C 1
ATOM 5363 O O . VAL A 1 678 ? -12.009 0.928 5.808 1.00 67.50 678 VAL A O 1
ATOM 5366 N N . ASP A 1 679 ? -10.713 -0.724 5.012 1.00 71.69 679 ASP A N 1
ATOM 5367 C CA . ASP A 1 679 ? -9.443 -0.104 5.389 1.00 71.69 679 ASP A CA 1
ATOM 5368 C C . ASP A 1 679 ? -9.163 1.072 4.426 1.00 71.69 679 ASP A C 1
ATOM 5370 O O . ASP A 1 679 ? -9.024 0.898 3.210 1.00 71.69 679 ASP A O 1
ATOM 5374 N N . GLU A 1 680 ? -9.167 2.296 4.959 1.00 69.94 680 GLU A N 1
ATOM 5375 C CA . GLU A 1 680 ? -8.931 3.514 4.173 1.00 69.94 680 GLU A CA 1
ATOM 5376 C C . GLU A 1 680 ? -7.481 3.588 3.695 1.00 69.94 680 GLU A C 1
ATOM 5378 O O . GLU A 1 680 ? -7.192 4.135 2.631 1.00 69.94 680 GLU A O 1
ATOM 5383 N N . ASP A 1 681 ? -6.573 2.973 4.448 1.00 71.44 681 ASP A N 1
ATOM 5384 C CA . ASP A 1 681 ? -5.144 3.030 4.216 1.00 71.44 681 ASP A CA 1
ATOM 5385 C C . ASP A 1 681 ? -4.668 1.982 3.203 1.00 71.44 681 ASP A C 1
ATOM 5387 O O . ASP A 1 681 ? -3.471 1.930 2.920 1.00 71.44 681 ASP A O 1
ATOM 5391 N N . THR A 1 682 ? -5.562 1.177 2.606 1.00 74.38 682 THR A N 1
ATOM 5392 C CA . THR A 1 682 ? -5.167 0.064 1.716 1.00 74.38 682 THR A CA 1
ATOM 5393 C C . THR A 1 682 ? -4.258 0.506 0.575 1.00 74.38 682 THR A C 1
ATOM 5395 O O . THR A 1 682 ? -3.158 -0.009 0.402 1.00 74.38 682 THR A O 1
ATOM 5398 N N . TRP A 1 683 ? -4.690 1.510 -0.188 1.00 82.69 683 TRP A N 1
ATOM 5399 C CA . TRP A 1 683 ? -3.915 2.035 -1.309 1.00 82.69 683 TRP A CA 1
ATOM 5400 C C . TRP A 1 683 ? -2.663 2.773 -0.841 1.00 82.69 683 TRP A C 1
ATOM 5402 O O . TRP A 1 683 ? -1.622 2.725 -1.498 1.00 82.69 683 TRP A O 1
ATOM 5412 N N . ARG A 1 684 ? -2.753 3.462 0.302 1.00 80.75 684 ARG A N 1
ATOM 5413 C CA . ARG A 1 684 ? -1.608 4.153 0.892 1.00 80.75 684 ARG A CA 1
ATOM 5414 C C . ARG A 1 684 ? -0.505 3.156 1.216 1.00 80.75 684 ARG A C 1
ATOM 5416 O O . ARG A 1 684 ? 0.610 3.340 0.768 1.00 80.75 684 ARG A O 1
ATOM 5423 N N . THR A 1 685 ? -0.834 2.066 1.886 1.00 76.81 685 THR A N 1
ATOM 5424 C CA . THR A 1 685 ? 0.141 1.069 2.340 1.00 76.81 685 THR A CA 1
ATOM 5425 C C . THR A 1 685 ? 0.623 0.134 1.224 1.00 76.81 685 THR A C 1
ATOM 5427 O O . THR A 1 685 ? 1.824 -0.092 1.124 1.00 76.81 685 THR A O 1
ATOM 5430 N N . ASP A 1 686 ? -0.259 -0.348 0.338 1.00 79.25 686 ASP A N 1
ATOM 5431 C CA . ASP A 1 686 ? 0.125 -1.293 -0.732 1.00 79.25 686 ASP A CA 1
ATOM 5432 C C . ASP A 1 686 ? 0.780 -0.618 -1.942 1.00 79.25 686 ASP A C 1
ATOM 5434 O O . ASP A 1 686 ? 1.512 -1.265 -2.693 1.00 79.25 686 ASP A O 1
ATOM 5438 N N . VAL A 1 687 ? 0.483 0.666 -2.169 1.00 88.00 687 VAL A N 1
ATOM 5439 C CA . VAL A 1 687 ? 0.980 1.417 -3.325 1.00 88.00 687 VAL A CA 1
ATOM 5440 C C . VAL A 1 687 ? 1.824 2.599 -2.870 1.00 88.00 687 VAL A C 1
ATOM 5442 O O . VAL A 1 687 ? 3.016 2.602 -3.139 1.00 88.00 687 VAL A O 1
ATOM 5445 N N . HIS A 1 688 ? 1.268 3.612 -2.201 1.00 84.69 688 HIS A N 1
ATOM 5446 C CA . HIS A 1 688 ? 1.998 4.871 -1.957 1.00 84.69 688 HIS A CA 1
ATOM 5447 C C . HIS A 1 688 ? 3.269 4.692 -1.096 1.00 84.69 688 HIS A C 1
ATOM 5449 O O . HIS A 1 688 ? 4.344 5.104 -1.522 1.00 84.69 688 HIS A O 1
ATOM 5455 N N . ASP A 1 689 ? 3.153 4.012 0.045 1.00 83.62 689 ASP A N 1
ATOM 5456 C CA . ASP A 1 689 ? 4.207 3.749 1.035 1.00 83.62 689 ASP A CA 1
ATOM 5457 C C . ASP A 1 689 ? 5.005 2.468 0.729 1.00 83.62 689 ASP A C 1
ATOM 5459 O O . ASP A 1 689 ? 5.871 2.064 1.512 1.00 83.62 689 ASP A O 1
ATOM 5463 N N . ALA A 1 690 ? 4.717 1.804 -0.396 1.00 88.25 690 ALA A N 1
ATOM 5464 C CA . ALA A 1 690 ? 5.369 0.555 -0.761 1.00 88.25 690 ALA A CA 1
ATOM 5465 C C . ALA A 1 690 ? 6.902 0.734 -0.822 1.00 88.25 690 ALA A C 1
ATOM 5467 O O . ALA A 1 690 ? 7.371 1.759 -1.333 1.00 88.25 690 ALA A O 1
ATOM 5468 N N . PRO A 1 691 ? 7.705 -0.252 -0.371 1.00 90.12 691 PRO A N 1
ATOM 5469 C CA . PRO A 1 691 ? 9.165 -0.162 -0.348 1.00 90.12 691 PRO A CA 1
ATOM 5470 C C . PRO A 1 691 ? 9.792 0.392 -1.631 1.00 90.12 691 PRO A C 1
ATOM 5472 O O . PRO A 1 691 ? 10.662 1.263 -1.557 1.00 90.12 691 PRO A O 1
ATOM 5475 N N . VAL A 1 692 ? 9.311 -0.035 -2.804 1.00 91.12 692 VAL A N 1
ATOM 5476 C CA . VAL A 1 692 ? 9.810 0.461 -4.096 1.00 91.12 692 VAL A CA 1
ATOM 5477 C C . VAL A 1 692 ? 9.555 1.960 -4.298 1.00 91.12 692 VAL A C 1
ATOM 5479 O O . VAL A 1 692 ? 10.434 2.667 -4.782 1.00 91.12 692 VAL A O 1
ATOM 5482 N N . ASN A 1 693 ? 8.399 2.471 -3.863 1.00 89.69 693 ASN A N 1
ATOM 5483 C CA . ASN A 1 693 ? 8.000 3.871 -4.026 1.00 89.69 693 ASN A CA 1
ATOM 5484 C C . ASN A 1 693 ? 8.676 4.806 -3.012 1.00 89.69 693 ASN A C 1
ATOM 5486 O O . ASN A 1 693 ? 8.658 6.017 -3.203 1.00 89.69 693 ASN A O 1
ATOM 5490 N N . SER A 1 694 ? 9.361 4.259 -1.998 1.00 87.38 694 SER A N 1
ATOM 5491 C CA . SER A 1 694 ? 10.245 5.040 -1.123 1.00 87.38 694 SER A CA 1
ATOM 5492 C C . SER A 1 694 ? 11.542 5.495 -1.810 1.00 87.38 694 SER A C 1
ATOM 5494 O O . SER A 1 694 ? 12.275 6.309 -1.249 1.00 87.38 694 SER A O 1
ATOM 5496 N N . ARG A 1 695 ? 11.867 4.979 -3.007 1.00 88.12 695 ARG A N 1
ATOM 5497 C CA . ARG A 1 695 ? 13.044 5.384 -3.793 1.00 88.12 695 ARG A CA 1
ATOM 5498 C C . ARG A 1 695 ? 12.709 6.598 -4.657 1.00 88.12 695 ARG A C 1
ATOM 5500 O O . ARG A 1 695 ? 11.773 6.562 -5.448 1.00 88.12 695 ARG A O 1
ATOM 5507 N N . ALA A 1 696 ? 13.544 7.631 -4.598 1.00 87.56 696 ALA A N 1
ATOM 5508 C CA . ALA A 1 696 ? 13.295 8.893 -5.298 1.00 87.56 696 ALA A CA 1
ATOM 5509 C C . ALA A 1 696 ? 13.155 8.736 -6.825 1.00 87.56 696 ALA A C 1
ATOM 5511 O O . ALA A 1 696 ? 12.259 9.327 -7.424 1.00 87.56 696 ALA A O 1
ATOM 5512 N N . TRP A 1 697 ? 13.984 7.889 -7.449 1.00 89.31 697 TRP A N 1
ATOM 5513 C CA . TRP A 1 697 ? 13.892 7.586 -8.883 1.00 89.31 697 TRP A CA 1
ATOM 5514 C C . TRP A 1 697 ? 12.544 6.961 -9.264 1.00 89.31 697 TRP A C 1
ATOM 5516 O O . TRP A 1 697 ? 11.985 7.318 -10.294 1.00 89.31 697 TRP A O 1
ATOM 5526 N N . VAL A 1 698 ? 11.967 6.111 -8.411 1.00 91.94 698 VAL A N 1
ATOM 5527 C CA . VAL A 1 698 ? 10.729 5.374 -8.714 1.00 91.94 698 VAL A CA 1
ATOM 5528 C C . VAL A 1 698 ? 9.517 6.303 -8.815 1.00 91.94 698 VAL A C 1
ATOM 5530 O O . VAL A 1 698 ? 8.574 6.009 -9.552 1.00 91.94 698 VAL A O 1
ATOM 5533 N N . LEU A 1 699 ? 9.546 7.474 -8.167 1.00 91.25 699 LEU A N 1
ATOM 5534 C CA . LEU A 1 699 ? 8.453 8.437 -8.279 1.00 91.25 699 LEU A CA 1
ATOM 5535 C C . LEU A 1 699 ? 8.222 8.870 -9.736 1.00 91.25 699 LEU A C 1
ATOM 5537 O O . LEU A 1 699 ? 7.081 8.858 -10.203 1.00 91.25 699 LEU A O 1
ATOM 5541 N N . GLN A 1 700 ? 9.280 9.204 -10.483 1.00 90.69 700 GLN A N 1
ATOM 5542 C CA . GLN A 1 700 ? 9.124 9.548 -11.900 1.00 90.69 700 GLN A CA 1
ATOM 5543 C C . GLN A 1 700 ? 8.738 8.332 -12.754 1.00 90.69 700 GLN A C 1
ATOM 5545 O O . GLN A 1 700 ? 7.913 8.471 -13.658 1.00 90.69 700 GLN A O 1
ATOM 5550 N N . GLU A 1 701 ? 9.249 7.137 -12.437 1.00 93.75 701 GLU A N 1
ATOM 5551 C CA . GLU A 1 701 ? 8.893 5.886 -13.124 1.00 93.75 701 GLU A CA 1
ATOM 5552 C C . GLU A 1 701 ? 7.383 5.643 -13.049 1.00 93.75 701 GLU A C 1
ATOM 5554 O O . GLU A 1 701 ? 6.718 5.404 -14.064 1.00 93.75 701 GLU A O 1
ATOM 5559 N N . ARG A 1 702 ? 6.817 5.792 -11.846 1.00 93.38 702 ARG A N 1
ATOM 5560 C CA . ARG A 1 702 ? 5.383 5.672 -11.590 1.00 93.38 702 ARG A CA 1
ATOM 5561 C C . ARG A 1 702 ? 4.595 6.768 -12.303 1.00 93.38 702 ARG A C 1
ATOM 5563 O O . ARG A 1 702 ? 3.680 6.450 -13.056 1.00 93.38 702 ARG A O 1
ATOM 5570 N N . LEU A 1 703 ? 4.936 8.044 -12.103 1.00 92.44 703 LEU A N 1
ATOM 5571 C CA . LEU A 1 703 ? 4.140 9.175 -12.604 1.00 92.44 703 LEU A CA 1
ATOM 5572 C C . LEU A 1 703 ? 4.123 9.300 -14.136 1.00 92.44 703 LEU A C 1
ATOM 5574 O O . LEU A 1 703 ? 3.122 9.745 -14.705 1.00 92.44 703 LEU A O 1
ATOM 5578 N N . LEU A 1 704 ? 5.210 8.924 -14.814 1.00 91.31 704 LEU A N 1
ATOM 5579 C CA . LEU A 1 704 ? 5.335 9.062 -16.270 1.00 91.31 704 LEU A CA 1
ATOM 5580 C C . LEU A 1 704 ? 4.722 7.879 -17.029 1.00 91.31 704 LEU A C 1
ATOM 5582 O O . LEU A 1 704 ? 4.258 8.045 -18.168 1.00 91.31 704 LEU A O 1
ATOM 5586 N N . SER A 1 705 ? 4.646 6.717 -16.379 1.00 93.12 705 SER A N 1
ATOM 5587 C CA . SER A 1 705 ? 4.033 5.508 -16.922 1.00 93.12 705 SER A CA 1
ATOM 5588 C C . SER A 1 705 ? 2.567 5.718 -17.315 1.00 93.12 705 SER A C 1
ATOM 5590 O O . SER A 1 705 ? 1.785 6.407 -16.659 1.00 93.12 705 SER A O 1
ATOM 5592 N N . ARG A 1 706 ? 2.155 5.101 -18.428 1.00 92.00 706 ARG A N 1
ATOM 5593 C CA . ARG A 1 706 ? 0.749 5.135 -18.885 1.00 92.00 706 ARG A CA 1
ATOM 5594 C C . ARG A 1 706 ? -0.139 4.156 -18.123 1.00 92.00 706 ARG A C 1
ATOM 5596 O O . ARG A 1 706 ? -1.342 4.390 -17.997 1.00 92.00 706 ARG A O 1
ATOM 5603 N N . ARG A 1 707 ? 0.461 3.051 -17.685 1.00 95.12 707 ARG A N 1
ATOM 5604 C CA . ARG A 1 707 ? -0.145 1.914 -16.991 1.00 95.12 707 ARG A CA 1
ATOM 5605 C C . ARG A 1 707 ? 0.892 1.361 -16.024 1.00 95.12 707 ARG A C 1
ATOM 5607 O O . ARG A 1 707 ? 2.047 1.217 -16.426 1.00 95.12 707 ARG A O 1
ATOM 5614 N N . ILE A 1 708 ? 0.485 1.044 -14.807 1.00 97.00 708 ILE A N 1
ATOM 5615 C CA . ILE A 1 708 ? 1.303 0.390 -13.795 1.00 97.00 708 ILE A CA 1
ATOM 5616 C C . ILE A 1 708 ? 0.505 -0.773 -13.218 1.00 97.00 708 ILE A C 1
ATOM 5618 O O . ILE A 1 708 ? -0.665 -0.618 -12.859 1.00 97.00 708 ILE A O 1
ATOM 5622 N N . LEU A 1 709 ? 1.156 -1.928 -13.133 1.00 97.38 709 LEU A N 1
ATOM 5623 C CA . LEU A 1 709 ? 0.681 -3.090 -12.403 1.00 97.38 709 LEU A CA 1
ATOM 5624 C C . LEU A 1 709 ? 1.539 -3.240 -11.146 1.00 97.38 709 LEU A C 1
ATOM 5626 O O . LEU A 1 709 ? 2.722 -3.567 -11.235 1.00 97.38 709 LEU A O 1
ATOM 5630 N N . HIS A 1 710 ? 0.942 -2.955 -9.997 1.00 96.75 710 HIS A N 1
ATOM 5631 C CA . HIS A 1 710 ? 1.562 -3.047 -8.680 1.00 96.75 710 HIS A CA 1
ATOM 5632 C C . HIS A 1 710 ? 1.356 -4.447 -8.116 1.00 96.75 710 HIS A C 1
ATOM 5634 O O . HIS A 1 710 ? 0.217 -4.897 -7.987 1.00 96.75 710 HIS A O 1
ATOM 5640 N N . PHE A 1 711 ? 2.448 -5.124 -7.774 1.00 94.94 711 PHE A N 1
ATOM 5641 C CA . PHE A 1 711 ? 2.424 -6.385 -7.038 1.00 94.94 711 PHE A CA 1
ATOM 5642 C C . PHE A 1 711 ? 2.650 -6.093 -5.552 1.00 94.94 711 PHE A C 1
ATOM 5644 O O . PHE A 1 711 ? 3.783 -6.104 -5.065 1.00 94.94 711 PHE A O 1
ATOM 5651 N N . GLY A 1 712 ? 1.552 -5.766 -4.864 1.00 88.50 712 GLY A N 1
ATOM 5652 C CA . GLY A 1 712 ? 1.520 -5.500 -3.428 1.00 88.50 712 GLY A CA 1
ATOM 5653 C C . GLY A 1 712 ? 1.468 -6.775 -2.583 1.00 88.50 712 GLY A C 1
ATOM 5654 O O . GLY A 1 712 ? 1.314 -7.881 -3.103 1.00 88.50 712 GLY A O 1
ATOM 5655 N N . GLU A 1 713 ? 1.559 -6.599 -1.264 1.00 82.69 713 GLU A N 1
ATOM 5656 C CA . GLU A 1 713 ? 1.518 -7.695 -0.282 1.00 82.69 713 GLU A CA 1
ATOM 5657 C C . GLU A 1 713 ? 0.133 -8.351 -0.238 1.00 82.69 713 GLU A C 1
ATOM 5659 O O . GLU A 1 713 ? 0.005 -9.572 -0.264 1.00 82.69 713 GLU A O 1
ATOM 5664 N N . ARG A 1 714 ? -0.926 -7.533 -0.216 1.00 79.19 714 ARG A N 1
ATOM 5665 C CA . ARG A 1 714 ? -2.305 -8.013 -0.044 1.00 79.19 714 ARG A CA 1
ATOM 5666 C C . ARG A 1 714 ? -3.010 -8.294 -1.360 1.00 79.19 714 ARG A C 1
ATOM 5668 O O . ARG A 1 714 ? -3.837 -9.198 -1.434 1.00 79.19 714 ARG A O 1
ATOM 5675 N N . GLN A 1 715 ? -2.719 -7.521 -2.402 1.00 85.62 715 GLN A N 1
ATOM 5676 C CA . GLN A 1 715 ? -3.348 -7.666 -3.712 1.00 85.62 715 GLN A CA 1
ATOM 5677 C C . GLN A 1 715 ? -2.505 -7.072 -4.836 1.00 85.62 715 GLN A C 1
ATOM 5679 O O . GLN A 1 715 ? -1.664 -6.199 -4.614 1.00 85.62 715 GLN A O 1
ATOM 5684 N N . ILE A 1 716 ? -2.779 -7.508 -6.064 1.00 92.44 716 ILE A N 1
ATOM 5685 C CA . ILE A 1 716 ? -2.341 -6.780 -7.246 1.00 92.44 716 ILE A CA 1
ATOM 5686 C C . ILE A 1 716 ? -3.251 -5.567 -7.461 1.00 92.44 716 ILE A C 1
ATOM 5688 O O . ILE A 1 716 ? -4.477 -5.635 -7.324 1.00 92.44 716 ILE A O 1
ATOM 5692 N N . SER A 1 717 ? -2.636 -4.442 -7.809 1.00 93.81 717 SER A N 1
ATOM 5693 C CA . SER A 1 717 ? -3.333 -3.184 -8.064 1.00 93.81 717 SER A CA 1
ATOM 5694 C C . SER A 1 717 ? -2.960 -2.621 -9.427 1.00 93.81 717 SER A C 1
ATOM 5696 O O . SER A 1 717 ? -1.847 -2.785 -9.920 1.00 93.81 717 SER A O 1
ATOM 5698 N N . TRP A 1 718 ? -3.909 -1.946 -10.053 1.00 95.19 718 TRP A N 1
ATOM 5699 C CA . TRP A 1 718 ? -3.783 -1.319 -11.355 1.00 95.19 718 TRP A CA 1
ATOM 5700 C C . TRP A 1 718 ? -3.900 0.187 -11.234 1.00 95.19 718 TRP A C 1
ATOM 5702 O O . TRP A 1 718 ? -4.876 0.708 -10.702 1.00 95.19 718 TRP A O 1
ATOM 5712 N N . GLU A 1 719 ? -2.946 0.896 -11.811 1.00 93.44 719 GLU A N 1
ATOM 5713 C CA . GLU A 1 719 ? -2.962 2.348 -11.882 1.00 93.44 719 GLU A CA 1
ATOM 5714 C C . GLU A 1 719 ? -2.733 2.777 -13.332 1.00 93.44 719 GLU A C 1
ATOM 5716 O O . GLU A 1 719 ? -1.799 2.333 -13.997 1.00 93.44 719 GLU A O 1
ATOM 5721 N N . CYS A 1 720 ? -3.590 3.640 -13.870 1.00 93.44 720 CYS A N 1
ATOM 5722 C CA . CYS A 1 720 ? -3.366 4.252 -15.175 1.00 93.44 720 CYS A CA 1
ATOM 5723 C C . CYS A 1 720 ? -3.809 5.718 -15.178 1.00 93.44 720 CYS A C 1
ATOM 5725 O O . CYS A 1 720 ? -4.301 6.257 -14.188 1.00 93.44 720 CYS A O 1
ATOM 5727 N N . ARG A 1 721 ? -3.659 6.392 -16.320 1.00 90.44 721 ARG A N 1
ATOM 5728 C CA . ARG A 1 721 ? -3.997 7.821 -16.454 1.00 90.44 721 ARG A CA 1
ATOM 5729 C C . ARG A 1 721 ? -5.494 8.148 -16.308 1.00 90.44 721 ARG A C 1
ATOM 5731 O O . ARG A 1 721 ? -5.849 9.314 -16.185 1.00 90.44 721 ARG A O 1
ATOM 5738 N N . GLU A 1 722 ? -6.383 7.156 -16.304 1.00 88.50 722 GLU A N 1
ATOM 5739 C CA . GLU A 1 722 ? -7.838 7.375 -16.201 1.00 88.50 722 GLU A CA 1
ATOM 5740 C C . GLU A 1 722 ? -8.506 6.648 -15.029 1.00 88.50 722 GLU A C 1
ATOM 5742 O O . GLU A 1 722 ? -9.503 7.153 -14.511 1.00 88.50 722 GLU A O 1
ATOM 5747 N N . LYS A 1 723 ? -7.954 5.512 -14.586 1.00 88.44 723 LYS A N 1
ATOM 5748 C CA . LYS A 1 723 ? -8.592 4.580 -13.649 1.00 88.44 723 LYS A CA 1
ATOM 5749 C C . LYS A 1 723 ? -7.567 3.986 -12.686 1.00 88.44 723 LYS A C 1
ATOM 5751 O O . LYS A 1 723 ? -6.440 3.698 -13.090 1.00 88.44 723 LYS A O 1
ATOM 5756 N N . ASN A 1 724 ? -8.007 3.759 -11.452 1.00 89.81 724 ASN A N 1
ATOM 5757 C CA . ASN A 1 724 ? -7.298 2.963 -10.458 1.00 89.81 724 ASN A CA 1
ATOM 5758 C C . ASN A 1 724 ? -8.166 1.743 -10.155 1.00 89.81 724 ASN A C 1
ATOM 5760 O O . ASN A 1 724 ? -9.365 1.887 -9.970 1.00 89.81 724 ASN A O 1
ATOM 5764 N N . ALA A 1 725 ? -7.605 0.548 -10.109 1.00 90.06 725 ALA A N 1
ATOM 5765 C CA . ALA A 1 725 ? -8.331 -0.658 -9.734 1.00 90.06 725 ALA A CA 1
ATOM 5766 C C . ALA A 1 725 ? -7.463 -1.509 -8.811 1.00 90.06 725 ALA A C 1
ATOM 5768 O O . ALA A 1 725 ? -6.248 -1.357 -8.769 1.00 90.06 725 ALA A O 1
ATOM 5769 N N . ALA A 1 726 ? -8.085 -2.402 -8.067 1.00 87.69 726 ALA A N 1
ATOM 5770 C CA . ALA A 1 726 ? -7.404 -3.402 -7.253 1.00 87.69 726 ALA A CA 1
ATOM 5771 C C . ALA A 1 726 ? -8.218 -4.695 -7.312 1.00 87.69 726 ALA A C 1
ATOM 5773 O O . ALA A 1 726 ? -9.364 -4.656 -7.757 1.00 87.69 726 ALA A O 1
ATOM 5774 N N . GLU A 1 727 ? -7.694 -5.849 -6.906 1.00 84.56 727 GLU A N 1
ATOM 5775 C CA . GLU A 1 727 ? -8.485 -7.089 -6.997 1.00 84.56 727 GLU A CA 1
ATOM 5776 C C . GLU A 1 727 ? -9.799 -7.016 -6.203 1.00 84.56 727 GLU A C 1
ATOM 5778 O O . GLU A 1 727 ? -10.820 -7.522 -6.668 1.00 84.56 727 GLU A O 1
ATOM 5783 N N . LEU A 1 728 ? -9.809 -6.314 -5.063 1.00 76.44 728 LEU A N 1
ATOM 5784 C CA . LEU A 1 728 ? -11.030 -6.031 -4.294 1.00 76.44 728 LEU A CA 1
ATOM 5785 C C . LEU A 1 728 ? -11.955 -5.000 -4.963 1.00 76.44 728 LEU A C 1
ATOM 5787 O O . LEU A 1 728 ? -13.156 -4.964 -4.684 1.00 76.44 728 LEU A O 1
ATOM 5791 N N . TYR A 1 729 ? -11.400 -4.172 -5.848 1.00 78.44 729 TYR A N 1
ATOM 5792 C CA . TYR A 1 729 ? -12.069 -3.078 -6.553 1.00 78.44 729 TYR A CA 1
ATOM 5793 C C . TYR A 1 729 ? -11.738 -3.115 -8.054 1.00 78.44 729 TYR A C 1
ATOM 5795 O O . TYR A 1 729 ? -11.071 -2.211 -8.568 1.00 78.44 729 TYR A O 1
ATOM 5803 N N . PRO A 1 730 ? -12.162 -4.161 -8.791 1.00 81.06 730 PRO A N 1
ATOM 5804 C CA . PRO A 1 730 ? -11.685 -4.384 -10.156 1.00 81.06 730 PRO A CA 1
ATOM 5805 C C . PRO A 1 730 ? -12.203 -3.347 -11.160 1.00 81.06 730 PRO A C 1
ATOM 5807 O O . PRO A 1 730 ? -11.672 -3.226 -12.265 1.00 81.06 730 PRO A O 1
ATOM 5810 N N . GLU A 1 731 ? -13.233 -2.587 -10.798 1.00 78.56 731 GLU A N 1
ATOM 5811 C CA . GLU A 1 731 ? -13.892 -1.638 -11.695 1.00 78.56 731 GLU A CA 1
ATOM 5812 C C . GLU A 1 731 ? -13.461 -0.182 -11.455 1.00 78.56 731 GLU A C 1
ATOM 5814 O O . GLU A 1 731 ? -13.221 0.516 -12.434 1.00 78.56 731 GLU A O 1
ATOM 5819 N N . ASP A 1 732 ? -13.300 0.261 -10.206 1.00 76.06 732 ASP A N 1
ATOM 5820 C CA . ASP A 1 732 ? -12.598 1.500 -9.819 1.00 76.06 732 ASP A CA 1
ATOM 5821 C C . ASP A 1 732 ? -12.371 1.483 -8.295 1.00 76.06 732 ASP A C 1
ATOM 5823 O O . ASP A 1 732 ? -13.224 0.985 -7.552 1.00 76.06 732 ASP A O 1
ATOM 5827 N N . VAL A 1 733 ? -11.254 2.031 -7.814 1.00 77.12 733 VAL A N 1
ATOM 5828 C CA . VAL A 1 733 ? -11.006 2.195 -6.369 1.00 77.12 733 VAL A CA 1
ATOM 5829 C C . VAL A 1 733 ? -11.779 3.419 -5.855 1.00 77.12 733 VAL A C 1
ATOM 5831 O O . VAL A 1 733 ? -11.680 4.495 -6.455 1.00 77.12 733 VAL A O 1
ATOM 5834 N N . PRO A 1 734 ? -12.527 3.311 -4.737 1.00 71.88 734 PRO A N 1
ATOM 5835 C CA . PRO A 1 734 ? -13.250 4.437 -4.153 1.00 71.88 734 PRO A CA 1
ATOM 5836 C C . PRO A 1 734 ? -12.380 5.681 -3.939 1.00 71.88 734 PRO A C 1
ATOM 5838 O O . PRO A 1 734 ? -11.268 5.609 -3.414 1.00 71.88 734 PRO A O 1
ATOM 5841 N N . ARG A 1 735 ? -12.916 6.860 -4.287 1.00 67.00 735 ARG A N 1
ATOM 5842 C CA . ARG A 1 735 ? -12.185 8.133 -4.164 1.00 67.00 735 ARG A CA 1
ATOM 5843 C C . ARG A 1 735 ? -11.753 8.434 -2.729 1.00 67.00 735 ARG A C 1
ATOM 5845 O O . ARG A 1 735 ? -10.748 9.104 -2.565 1.00 67.00 735 ARG A O 1
ATOM 5852 N N . THR A 1 736 ? -12.480 7.954 -1.727 1.00 61.19 736 THR A N 1
ATOM 5853 C CA . THR A 1 736 ? -12.139 8.117 -0.307 1.00 61.19 736 THR A CA 1
ATOM 5854 C C . THR A 1 736 ? -10.853 7.380 0.074 1.00 61.19 736 THR A C 1
ATOM 5856 O O . THR A 1 736 ? -10.035 7.923 0.795 1.00 61.19 736 THR A O 1
AT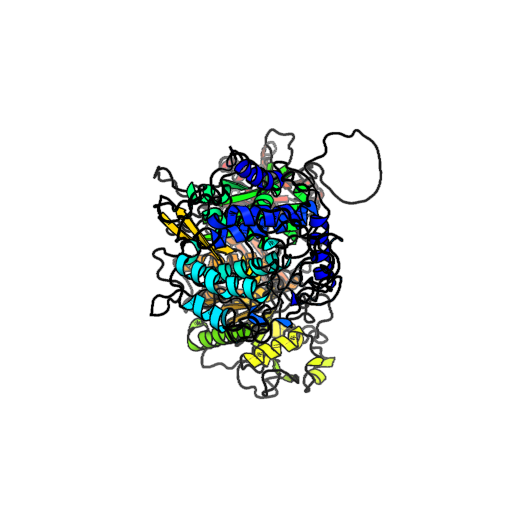OM 5859 N N . ILE A 1 737 ? -10.604 6.205 -0.509 1.00 70.00 737 ILE A N 1
ATOM 5860 C CA . ILE A 1 737 ? -9.333 5.475 -0.361 1.00 70.00 737 ILE A CA 1
ATOM 5861 C C . ILE A 1 737 ? -8.207 6.207 -1.119 1.00 70.00 737 ILE A C 1
ATOM 5863 O O . ILE A 1 737 ? -7.045 6.192 -0.727 1.00 70.00 737 ILE A O 1
ATOM 5867 N N . LEU A 1 738 ? -8.551 6.889 -2.219 1.00 70.25 738 LEU A N 1
ATOM 5868 C CA . LEU A 1 738 ? -7.592 7.603 -3.068 1.00 70.25 738 LEU A CA 1
ATOM 5869 C C . LEU A 1 738 ? -7.331 9.066 -2.660 1.00 70.25 738 LEU A C 1
ATOM 5871 O O . LEU A 1 738 ? -6.395 9.682 -3.170 1.00 70.25 738 LEU A O 1
ATOM 5875 N N . CYS A 1 739 ? -8.156 9.683 -1.807 1.00 57.12 739 CYS A N 1
ATOM 5876 C CA . CYS A 1 739 ? -8.123 11.137 -1.597 1.00 57.12 739 CYS A CA 1
ATOM 5877 C C . CYS A 1 739 ? -6.895 11.610 -0.813 1.00 57.12 739 CYS A C 1
ATOM 5879 O O . CYS A 1 739 ? -6.580 12.802 -0.842 1.00 57.12 739 CYS A O 1
ATOM 5881 N N . GLN A 1 740 ? -6.205 10.685 -0.145 1.00 54.22 740 GLN A N 1
ATOM 5882 C CA . GLN A 1 740 ? -5.026 10.954 0.676 1.00 54.22 740 GLN A CA 1
ATOM 5883 C C . GLN A 1 740 ? -3.695 10.605 -0.021 1.00 54.22 740 GLN A C 1
ATOM 5885 O O . GLN A 1 740 ? -2.639 10.811 0.560 1.00 54.22 740 GLN A O 1
ATOM 5890 N N . VAL A 1 741 ? -3.715 10.102 -1.263 1.00 64.25 741 VAL A N 1
ATOM 5891 C CA . VAL A 1 741 ? -2.562 9.422 -1.898 1.00 64.25 741 VAL A CA 1
ATOM 5892 C C . VAL A 1 741 ? -2.158 10.046 -3.239 1.00 64.25 741 VAL A C 1
ATOM 5894 O O . VAL A 1 741 ? -2.095 9.383 -4.277 1.00 64.25 741 VAL A O 1
ATOM 5897 N N . ASN A 1 742 ? -1.860 11.345 -3.213 1.00 72.19 742 ASN A N 1
ATOM 5898 C CA . ASN A 1 742 ? -1.137 12.022 -4.293 1.00 72.19 742 ASN A CA 1
ATOM 5899 C C . ASN A 1 742 ? 0.375 11.999 -4.013 1.00 72.19 742 ASN A C 1
ATOM 5901 O O . ASN A 1 742 ? 0.757 11.958 -2.848 1.00 72.19 742 ASN A O 1
ATOM 5905 N N . PRO A 1 743 ? 1.224 12.072 -5.051 1.00 85.44 743 PRO A N 1
ATOM 5906 C CA . PRO A 1 743 ? 0.881 12.233 -6.464 1.00 85.44 743 PRO A CA 1
ATOM 5907 C C . PRO A 1 743 ? 0.503 10.913 -7.160 1.00 85.44 743 PRO A C 1
ATOM 5909 O O . PRO A 1 743 ? 0.833 9.821 -6.696 1.00 85.44 743 PRO A O 1
ATOM 5912 N N . SER A 1 744 ? -0.196 11.014 -8.299 1.00 87.56 744 SER A N 1
ATOM 5913 C CA . SER A 1 744 ? -0.596 9.861 -9.130 1.00 87.56 744 SER A CA 1
ATOM 5914 C C . SER A 1 744 ? -0.522 10.147 -10.642 1.00 87.56 744 SER A C 1
ATOM 5916 O O . SER A 1 744 ? -0.654 11.304 -11.063 1.00 87.56 744 SER A O 1
ATOM 5918 N N . PRO A 1 745 ? -0.406 9.119 -11.507 1.00 88.19 745 PRO A N 1
ATOM 5919 C CA . PRO A 1 745 ? -0.433 9.284 -12.964 1.00 88.19 745 PRO A CA 1
ATOM 5920 C C . PRO A 1 745 ? -1.733 9.921 -13.460 1.00 88.19 745 PRO A C 1
ATOM 5922 O O . PRO A 1 745 ? -1.729 10.712 -14.404 1.00 88.19 745 PRO A O 1
ATOM 5925 N N . ARG A 1 746 ? -2.864 9.619 -12.807 1.00 85.69 746 ARG A N 1
ATOM 5926 C CA . ARG A 1 746 ? -4.169 10.217 -13.122 1.00 85.69 746 ARG A CA 1
ATOM 5927 C C . ARG A 1 746 ? -4.170 11.727 -12.873 1.00 85.69 746 ARG A C 1
ATOM 5929 O O . ARG A 1 746 ? -4.708 12.454 -13.708 1.00 85.69 746 ARG A O 1
ATOM 5936 N N . GLN A 1 747 ? -3.555 12.207 -11.786 1.00 84.06 747 GLN A N 1
ATOM 5937 C CA . GLN A 1 747 ? -3.398 13.642 -11.502 1.00 84.06 747 GLN A CA 1
ATOM 5938 C C . GLN A 1 747 ? -2.571 14.327 -12.597 1.00 84.06 747 GLN A C 1
ATOM 5940 O O . GLN A 1 747 ? -3.053 15.286 -13.197 1.00 84.06 747 GLN A O 1
ATOM 5945 N N . LEU A 1 748 ? -1.399 13.773 -12.927 1.00 83.56 748 LEU A N 1
ATOM 5946 C CA . LEU A 1 748 ? -0.489 14.336 -13.932 1.00 83.56 748 LEU A CA 1
ATOM 5947 C C . LEU A 1 748 ? -1.075 14.297 -15.356 1.00 83.56 748 LEU A C 1
ATOM 5949 O O . LEU A 1 748 ? -0.829 15.186 -16.167 1.00 83.56 748 LEU A O 1
ATOM 5953 N N . SER A 1 749 ? -1.883 13.284 -15.680 1.00 81.56 749 SER A N 1
ATOM 5954 C CA . SER A 1 749 ? -2.495 13.143 -17.011 1.00 81.56 749 SER A CA 1
ATOM 5955 C C . SER A 1 749 ? -3.550 14.196 -17.338 1.00 81.56 749 SER A C 1
ATOM 5957 O O . SER A 1 749 ? -3.794 14.471 -18.509 1.00 81.56 749 SER A O 1
ATOM 5959 N N . LYS A 1 750 ? -4.177 14.813 -16.326 1.00 79.44 750 LYS A N 1
ATOM 5960 C CA . LYS A 1 750 ? -5.126 15.918 -16.547 1.00 79.44 750 LYS A CA 1
ATOM 5961 C C . LYS A 1 750 ? -4.448 17.121 -17.199 1.00 79.44 750 LYS A C 1
ATOM 5963 O O . LYS A 1 750 ? -5.129 17.979 -17.750 1.00 79.44 750 LYS A O 1
ATOM 5968 N N . PHE A 1 751 ? -3.122 17.182 -17.133 1.00 77.94 751 PHE A N 1
ATOM 5969 C CA . PHE A 1 751 ? -2.337 18.228 -17.765 1.00 77.94 751 PHE A CA 1
ATOM 5970 C C . PHE A 1 751 ? -2.094 17.941 -19.252 1.00 77.94 751 PHE A C 1
ATOM 5972 O O . PHE A 1 751 ? -1.960 18.881 -20.022 1.00 77.94 751 PHE A O 1
ATOM 5979 N N . ASP A 1 752 ? -2.143 16.674 -19.685 1.00 70.38 752 ASP A N 1
ATOM 5980 C CA . ASP A 1 752 ? -1.947 16.286 -21.094 1.00 70.38 752 ASP A CA 1
ATOM 5981 C C . ASP A 1 752 ? -3.076 16.800 -22.012 1.00 70.38 752 ASP A C 1
ATOM 5983 O O . ASP A 1 752 ? -2.884 16.972 -23.216 1.00 70.38 752 ASP A O 1
ATOM 5987 N N . GLU A 1 753 ? -4.267 17.054 -21.462 1.00 61.12 753 GLU A N 1
ATOM 5988 C CA . GLU A 1 753 ? -5.401 17.626 -22.205 1.00 61.12 753 GLU A CA 1
ATOM 5989 C C . GLU A 1 753 ? -5.246 19.127 -22.465 1.00 61.12 753 GLU A C 1
ATOM 5991 O O . GLU A 1 753 ? -5.871 19.678 -23.376 1.00 61.12 753 GLU A O 1
ATOM 5996 N N . LYS A 1 754 ? -4.390 19.796 -21.688 1.00 61.12 754 LYS A N 1
ATOM 5997 C CA . LYS A 1 754 ? -4.145 21.228 -21.795 1.00 61.12 754 LYS A CA 1
ATOM 5998 C C . LYS A 1 754 ? -3.090 21.469 -22.865 1.00 61.12 754 LYS A C 1
ATOM 6000 O O . LYS A 1 754 ? -1.898 21.530 -22.605 1.00 61.12 754 LYS A O 1
ATOM 6005 N N . ARG A 1 755 ? -3.554 21.598 -24.109 1.00 54.06 755 ARG A N 1
ATOM 6006 C CA . ARG A 1 755 ? -2.705 21.920 -25.273 1.00 54.06 755 ARG A CA 1
ATOM 6007 C C . ARG A 1 755 ? -2.186 23.363 -25.280 1.00 54.06 755 ARG A C 1
ATOM 6009 O O . ARG A 1 755 ? -1.405 23.713 -26.157 1.00 54.06 755 ARG A O 1
ATOM 6016 N N . VAL A 1 756 ? -2.653 24.193 -24.348 1.00 58.94 756 VAL A N 1
ATOM 6017 C CA . VAL A 1 756 ? -2.286 25.603 -24.205 1.00 58.94 756 VAL A CA 1
ATOM 6018 C C . VAL A 1 756 ? -1.788 25.822 -22.781 1.00 58.94 756 VAL A C 1
ATOM 6020 O O . VAL A 1 756 ? -2.382 25.299 -21.836 1.00 58.94 756 VAL A O 1
ATOM 6023 N N . ALA A 1 757 ? -0.705 26.587 -22.663 1.00 72.12 757 ALA A N 1
ATOM 6024 C CA . ALA A 1 757 ? -0.176 27.099 -21.407 1.00 72.12 757 ALA A CA 1
ATOM 6025 C C . ALA A 1 757 ? -1.276 27.746 -20.556 1.00 72.12 757 ALA A C 1
ATOM 6027 O O . ALA A 1 757 ? -2.093 28.511 -21.075 1.00 72.12 757 ALA A O 1
ATOM 6028 N N . LEU A 1 758 ? -1.288 27.458 -19.258 1.00 75.19 758 LEU A N 1
ATOM 6029 C CA . LEU A 1 758 ? -2.268 28.049 -18.352 1.00 75.19 758 LEU A CA 1
ATOM 6030 C C . LEU A 1 758 ? -1.923 29.505 -18.048 1.00 75.19 758 LEU A C 1
ATOM 6032 O O . LEU A 1 758 ? -0.765 29.837 -17.807 1.00 75.19 758 LEU A O 1
ATOM 6036 N N . SER A 1 759 ? -2.937 30.370 -18.026 1.00 73.00 759 SER A N 1
ATOM 6037 C CA . SER A 1 759 ? -2.815 31.690 -17.408 1.00 73.00 759 SER A CA 1
ATOM 6038 C C . SER A 1 759 ? -3.044 31.587 -15.900 1.00 73.00 759 SER A C 1
ATOM 6040 O O . SER A 1 759 ? -3.770 30.711 -15.441 1.00 73.00 759 SER A O 1
ATOM 6042 N N . GLU A 1 760 ? -2.497 32.526 -15.129 1.00 68.50 760 GLU A N 1
ATOM 6043 C CA . GLU A 1 760 ? -2.690 32.600 -13.667 1.00 68.50 760 GLU A CA 1
ATOM 6044 C C . GLU A 1 760 ? -4.164 32.746 -13.259 1.00 68.50 760 GLU A C 1
ATOM 6046 O O . GLU A 1 760 ? -4.574 32.301 -12.193 1.00 68.50 760 GLU A O 1
ATOM 6051 N N . SER A 1 761 ? -4.980 33.341 -14.129 1.00 71.31 761 SER A N 1
ATOM 6052 C CA . SER A 1 761 ? -6.425 33.473 -13.939 1.00 71.31 761 SER A CA 1
ATOM 6053 C C . SER A 1 761 ? -7.210 32.179 -14.184 1.00 71.31 761 SER A C 1
ATOM 6055 O O . SER A 1 761 ? -8.407 32.142 -13.897 1.00 71.31 761 SER A O 1
ATOM 6057 N N . ASP A 1 762 ? -6.584 31.135 -14.739 1.00 72.81 762 ASP A N 1
ATOM 6058 C CA . ASP A 1 762 ? -7.231 29.842 -14.945 1.00 72.81 762 ASP A CA 1
ATOM 6059 C C . ASP A 1 762 ? -7.344 29.119 -13.589 1.00 72.81 762 ASP A C 1
ATOM 6061 O O . ASP A 1 762 ? -6.319 28.837 -12.963 1.00 72.81 762 ASP A O 1
ATOM 6065 N N . PRO A 1 763 ? -8.552 28.740 -13.126 1.00 71.00 763 PRO A N 1
ATOM 6066 C CA . PRO A 1 763 ? -8.729 28.009 -11.866 1.00 71.00 763 PRO A CA 1
ATOM 6067 C C . PRO A 1 763 ? -7.898 26.724 -11.770 1.00 71.00 763 PRO A C 1
ATOM 6069 O O . PRO A 1 763 ? -7.605 26.218 -10.686 1.00 71.00 763 PRO A O 1
ATOM 6072 N N . ALA A 1 764 ? -7.523 26.157 -12.913 1.00 76.00 764 ALA A N 1
ATOM 6073 C CA . ALA A 1 764 ? -6.743 24.947 -12.985 1.00 76.00 764 ALA A CA 1
ATOM 6074 C C . ALA A 1 764 ? -5.221 25.199 -12.966 1.00 76.00 764 ALA A C 1
ATOM 6076 O O . ALA A 1 764 ? -4.484 24.215 -12.990 1.00 76.00 764 ALA A O 1
ATOM 6077 N N . TYR A 1 765 ? -4.755 26.454 -12.901 1.00 79.69 765 TYR A N 1
ATOM 6078 C CA . TYR A 1 765 ? -3.370 26.830 -12.578 1.00 79.69 765 TYR A CA 1
ATOM 6079 C C . TYR A 1 765 ? -3.034 26.452 -11.128 1.00 79.69 765 TYR A C 1
ATOM 6081 O O . TYR A 1 765 ? -2.128 25.652 -10.895 1.00 79.69 765 TYR A O 1
ATOM 6089 N N . THR A 1 766 ? -3.859 26.881 -10.164 1.00 78.19 766 THR A N 1
ATOM 6090 C CA . THR A 1 766 ? -3.742 26.493 -8.745 1.00 78.19 766 THR A CA 1
ATOM 6091 C C . THR A 1 766 ? -3.733 24.976 -8.561 1.00 78.19 766 THR A C 1
ATOM 6093 O O . THR A 1 766 ? -2.940 24.443 -7.794 1.00 78.19 766 THR A O 1
ATOM 6096 N N . TYR A 1 767 ? -4.562 24.246 -9.316 1.00 80.44 767 TYR A N 1
ATOM 6097 C CA . TYR A 1 767 ? -4.578 22.780 -9.260 1.00 80.44 767 TYR A CA 1
ATOM 6098 C C . TYR A 1 767 ? -3.242 22.141 -9.682 1.00 80.44 767 TYR A C 1
ATOM 6100 O O . TYR A 1 767 ? -2.848 21.123 -9.112 1.00 80.44 767 TYR A O 1
ATOM 6108 N N . VAL A 1 768 ? -2.553 22.711 -10.679 1.00 84.31 768 VAL A N 1
ATOM 6109 C CA . VAL A 1 768 ? -1.237 22.228 -11.136 1.00 84.31 768 VAL A CA 1
ATOM 6110 C C . VAL A 1 768 ? -0.166 22.534 -10.090 1.00 84.31 768 VAL A C 1
ATOM 6112 O O . VAL A 1 768 ? 0.641 21.655 -9.801 1.00 84.31 768 VAL A O 1
ATOM 6115 N N . LEU A 1 769 ? -0.200 23.716 -9.470 1.00 84.06 769 LEU A N 1
ATOM 6116 C CA . LEU A 1 769 ? 0.713 24.062 -8.376 1.00 84.06 769 LEU A CA 1
ATOM 6117 C C . LEU A 1 769 ? 0.531 23.139 -7.165 1.00 84.06 769 LEU A C 1
ATOM 6119 O O . LEU A 1 769 ? 1.504 22.551 -6.710 1.00 84.06 769 LEU A O 1
ATOM 6123 N N . CYS A 1 770 ? -0.703 22.883 -6.720 1.00 82.19 770 CYS A N 1
ATOM 6124 C CA . CYS A 1 770 ? -0.941 21.918 -5.639 1.00 82.19 770 CYS A CA 1
ATOM 6125 C C . CYS A 1 770 ? -0.454 20.503 -5.999 1.00 82.19 770 CYS A C 1
ATOM 6127 O O . CYS A 1 770 ? 0.010 19.760 -5.138 1.00 82.19 770 CYS A O 1
ATOM 6129 N N . ALA A 1 771 ? -0.546 20.107 -7.274 1.00 86.19 771 ALA A N 1
ATOM 6130 C CA . ALA A 1 771 ? 0.017 18.836 -7.720 1.00 86.19 771 ALA A CA 1
ATOM 6131 C C . ALA A 1 771 ? 1.552 18.835 -7.687 1.00 86.19 771 ALA A C 1
ATOM 6133 O O . ALA A 1 771 ? 2.141 17.810 -7.359 1.00 86.19 771 ALA A O 1
ATOM 6134 N N . TRP A 1 772 ? 2.199 19.959 -8.010 1.00 89.50 772 TRP A N 1
ATOM 6135 C CA . TRP A 1 772 ? 3.644 20.116 -7.852 1.00 89.50 772 TRP A CA 1
ATOM 6136 C C . TRP A 1 772 ? 4.067 19.996 -6.388 1.00 89.50 772 TRP A C 1
ATOM 6138 O O . TRP A 1 772 ? 5.000 19.258 -6.092 1.00 89.50 772 TRP A O 1
ATOM 6148 N N . GLU A 1 773 ? 3.345 20.633 -5.467 1.00 86.50 773 GLU A N 1
ATOM 6149 C CA . GLU A 1 773 ? 3.608 20.528 -4.028 1.00 86.50 773 GLU A CA 1
ATOM 6150 C C . GLU A 1 773 ? 3.481 19.083 -3.525 1.00 86.50 773 GLU A C 1
ATOM 6152 O O . GLU A 1 773 ? 4.350 18.612 -2.793 1.00 86.50 773 GLU A O 1
ATOM 6157 N N . ASP A 1 774 ? 2.450 18.350 -3.968 1.00 86.00 774 ASP A N 1
ATOM 6158 C CA . ASP A 1 774 ? 2.287 16.922 -3.658 1.00 86.00 774 ASP A CA 1
ATOM 6159 C C . ASP A 1 774 ? 3.499 16.101 -4.144 1.00 86.00 774 ASP A C 1
ATOM 6161 O O . ASP A 1 774 ? 3.998 15.219 -3.436 1.00 86.00 774 ASP A O 1
ATOM 6165 N N . ILE A 1 775 ? 3.990 16.406 -5.354 1.00 90.31 775 ILE A N 1
ATOM 6166 C CA . ILE A 1 775 ? 5.168 15.770 -5.954 1.00 90.31 775 ILE A CA 1
ATOM 6167 C C . ILE A 1 775 ? 6.424 16.090 -5.144 1.00 90.31 775 ILE A C 1
ATOM 6169 O O . ILE A 1 775 ? 7.127 15.162 -4.753 1.00 90.31 775 ILE A O 1
ATOM 6173 N N . VAL A 1 776 ? 6.698 17.366 -4.864 1.00 90.19 776 VAL A N 1
ATOM 6174 C CA . VAL A 1 776 ? 7.877 17.809 -4.104 1.00 90.19 776 VAL A CA 1
ATOM 6175 C C . VAL A 1 776 ? 7.866 17.222 -2.697 1.00 90.19 776 VAL A C 1
ATOM 6177 O O . VAL A 1 776 ? 8.894 16.726 -2.236 1.00 90.19 776 VAL A O 1
ATOM 6180 N N . SER A 1 777 ? 6.713 17.209 -2.026 1.00 86.62 777 SER A N 1
ATOM 6181 C CA . SER A 1 777 ? 6.601 16.675 -0.669 1.00 86.62 777 SER A CA 1
ATOM 6182 C C . SER A 1 777 ? 6.902 15.176 -0.616 1.00 86.62 777 SER A C 1
ATOM 6184 O O . SER A 1 777 ? 7.732 14.741 0.181 1.00 86.62 777 SER A O 1
ATOM 6186 N N . THR A 1 778 ? 6.333 14.401 -1.544 1.00 86.25 778 THR A N 1
ATOM 6187 C CA . THR A 1 778 ? 6.587 12.952 -1.648 1.00 86.25 778 THR A CA 1
ATOM 6188 C C . THR A 1 778 ? 8.032 12.659 -2.068 1.00 86.25 778 THR A C 1
ATOM 6190 O O . THR A 1 778 ? 8.712 11.807 -1.494 1.00 86.25 778 THR A O 1
ATOM 6193 N N . TYR A 1 779 ? 8.534 13.390 -3.064 1.00 90.12 779 TYR A N 1
ATOM 6194 C CA . TYR A 1 779 ? 9.877 13.209 -3.607 1.00 90.12 779 TYR A CA 1
ATOM 6195 C C . TYR A 1 779 ? 10.966 13.539 -2.586 1.00 90.12 779 TYR A C 1
ATOM 6197 O O . TYR A 1 779 ? 11.942 12.805 -2.442 1.00 90.12 779 TYR A O 1
ATOM 6205 N N . SER A 1 780 ? 10.804 14.643 -1.858 1.00 87.75 780 SER A N 1
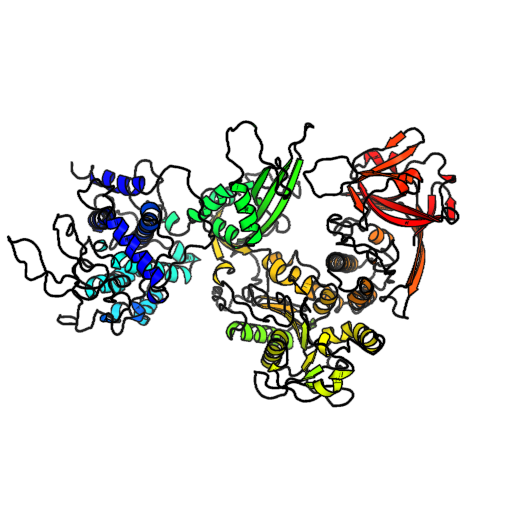ATOM 6206 C CA . SER A 1 780 ? 11.802 15.106 -0.896 1.00 87.75 780 SER A CA 1
ATOM 6207 C C . SER A 1 780 ? 11.993 14.130 0.271 1.00 87.75 780 SER A C 1
ATOM 6209 O O . SER A 1 780 ? 13.133 13.917 0.693 1.00 87.75 780 SER A O 1
ATOM 6211 N N . GLY A 1 781 ? 10.914 13.473 0.712 1.00 83.44 781 GLY A N 1
ATOM 6212 C CA . GLY A 1 781 ? 10.944 12.400 1.711 1.00 83.44 781 GLY A CA 1
ATOM 6213 C C . GLY A 1 781 ? 11.462 11.049 1.196 1.00 83.44 781 GLY A C 1
ATOM 6214 O O . GLY A 1 781 ? 11.673 10.133 1.990 1.00 83.44 781 GLY A O 1
ATOM 6215 N N . SER A 1 782 ? 11.691 10.903 -0.113 1.00 86.38 782 SER A N 1
ATOM 6216 C CA . SER A 1 782 ? 12.177 9.657 -0.711 1.00 86.38 782 SER A CA 1
ATOM 6217 C C . SER A 1 782 ? 13.692 9.473 -0.540 1.00 86.38 782 SER A C 1
ATOM 6219 O O . SER A 1 782 ? 14.471 10.428 -0.483 1.00 86.38 782 SER A O 1
ATOM 6221 N N . LYS A 1 783 ? 14.135 8.213 -0.512 1.00 83.75 783 LYS A N 1
ATOM 6222 C CA . LYS A 1 783 ? 15.536 7.807 -0.354 1.00 83.75 783 LYS A CA 1
ATOM 6223 C C . LYS A 1 783 ? 16.288 7.864 -1.683 1.00 83.75 783 LYS A C 1
ATOM 6225 O O . LYS A 1 783 ? 15.806 7.379 -2.710 1.00 83.75 783 LYS A O 1
ATOM 6230 N N . LEU A 1 784 ? 17.508 8.393 -1.637 1.00 79.25 784 LEU A N 1
ATOM 6231 C CA . LEU A 1 784 ? 18.463 8.417 -2.744 1.00 79.25 784 LEU A CA 1
ATOM 6232 C C . LEU A 1 784 ? 19.703 7.608 -2.374 1.00 79.25 784 LEU A C 1
ATOM 6234 O O . LEU A 1 784 ? 20.242 7.773 -1.284 1.00 79.25 784 LEU A O 1
ATOM 6238 N N . SER A 1 785 ? 20.172 6.766 -3.295 1.00 73.19 785 SER A N 1
ATOM 6239 C CA . SER A 1 785 ? 21.469 6.090 -3.155 1.00 73.19 785 SER A CA 1
ATOM 6240 C C . SER A 1 785 ? 22.632 7.074 -3.309 1.00 73.19 785 SER A C 1
ATOM 6242 O O . SER A 1 785 ? 23.631 6.953 -2.610 1.00 73.19 785 SER A O 1
ATOM 6244 N N . PHE A 1 786 ? 22.472 8.074 -4.183 1.00 75.94 786 PHE A N 1
ATOM 6245 C CA . PHE A 1 786 ? 23.424 9.160 -4.394 1.00 75.94 786 PHE A CA 1
ATOM 6246 C C . PHE A 1 786 ? 22.700 10.496 -4.227 1.00 75.94 786 PHE A C 1
ATOM 6248 O O . PHE A 1 786 ? 21.794 10.820 -4.993 1.00 75.94 786 PHE A O 1
ATOM 6255 N N . SER A 1 787 ? 23.084 11.285 -3.222 1.00 75.75 787 SER A N 1
ATOM 6256 C CA . SER A 1 787 ? 22.436 12.572 -2.920 1.00 75.75 787 SER A CA 1
ATOM 6257 C C . SER A 1 787 ? 22.541 13.583 -4.070 1.00 75.75 787 SER A C 1
ATOM 6259 O O . SER A 1 787 ? 21.651 14.416 -4.235 1.00 75.75 787 SER A O 1
ATOM 6261 N N . ALA A 1 788 ? 23.579 13.476 -4.906 1.00 78.31 788 ALA A N 1
ATOM 6262 C CA . ALA A 1 788 ? 23.764 14.297 -6.101 1.00 78.31 788 ALA A CA 1
ATOM 6263 C C . ALA A 1 788 ? 22.648 14.113 -7.149 1.00 78.31 788 ALA A C 1
ATOM 6265 O O . ALA A 1 788 ? 22.359 15.043 -7.898 1.00 78.31 788 ALA A O 1
ATOM 6266 N N . ASP A 1 789 ? 21.953 12.971 -7.168 1.00 81.88 789 ASP A N 1
ATOM 6267 C CA . ASP A 1 789 ? 20.888 12.689 -8.143 1.00 81.88 789 ASP A CA 1
ATOM 6268 C C . ASP A 1 789 ? 19.586 13.462 -7.866 1.00 81.88 789 ASP A C 1
ATOM 6270 O O . ASP A 1 789 ? 18.642 13.382 -8.654 1.00 81.88 789 ASP A O 1
ATOM 6274 N N . ARG A 1 790 ? 19.517 14.233 -6.769 1.00 86.06 790 ARG A N 1
ATOM 6275 C CA . ARG A 1 790 ? 18.295 14.894 -6.280 1.00 86.06 790 ARG A CA 1
ATOM 6276 C C . ARG A 1 790 ? 17.569 15.729 -7.336 1.00 86.06 790 ARG A C 1
ATOM 6278 O O . ARG A 1 790 ? 16.348 15.782 -7.294 1.00 86.06 790 ARG A O 1
ATOM 6285 N N . MET A 1 791 ? 18.265 16.367 -8.270 1.00 85.31 791 MET A N 1
ATOM 6286 C CA . MET A 1 791 ? 17.601 17.140 -9.330 1.00 85.31 791 MET A CA 1
ATOM 6287 C C . MET A 1 791 ? 17.257 16.275 -10.549 1.00 85.31 791 MET A C 1
ATOM 6289 O O . MET A 1 791 ? 16.138 16.336 -11.060 1.00 85.31 791 MET A O 1
ATOM 6293 N N . ILE A 1 792 ? 18.178 15.408 -10.988 1.00 86.31 792 ILE A N 1
ATOM 6294 C CA . ILE A 1 792 ? 17.963 14.577 -12.185 1.00 86.31 792 ILE A CA 1
ATOM 6295 C C . ILE A 1 792 ? 16.794 13.611 -11.974 1.00 86.31 792 ILE A C 1
ATOM 6297 O O . ILE A 1 792 ? 15.976 13.451 -12.882 1.00 86.31 792 ILE A O 1
ATOM 6301 N N . ALA A 1 793 ? 16.667 13.019 -10.785 1.00 85.81 793 ALA A N 1
ATOM 6302 C CA . ALA A 1 793 ? 15.646 12.015 -10.502 1.00 85.81 793 ALA A CA 1
ATOM 6303 C C . ALA A 1 793 ? 14.196 12.557 -10.493 1.00 85.81 793 ALA A C 1
ATOM 6305 O O . ALA A 1 793 ? 13.259 11.762 -10.431 1.00 85.81 793 ALA A O 1
ATOM 6306 N N . LEU A 1 794 ? 13.998 13.877 -10.636 1.00 89.12 794 LEU A N 1
ATOM 6307 C CA . LEU A 1 794 ? 12.690 14.512 -10.857 1.00 89.12 794 LEU A CA 1
ATOM 6308 C C . LEU A 1 794 ? 12.610 15.327 -12.168 1.00 89.12 794 LEU A C 1
ATOM 6310 O O . LEU A 1 794 ? 11.532 15.785 -12.552 1.00 89.12 794 LEU A O 1
ATOM 6314 N N . SER A 1 795 ? 13.726 15.482 -12.888 1.00 89.00 795 SER A N 1
ATOM 6315 C CA . SER A 1 795 ? 13.866 16.379 -14.048 1.00 89.00 795 SER A CA 1
ATOM 6316 C C . SER A 1 795 ? 12.802 16.166 -15.134 1.00 89.00 795 SER A C 1
ATOM 6318 O O . SER A 1 795 ? 12.217 17.123 -15.636 1.00 89.00 795 SER A O 1
ATOM 6320 N N . ALA A 1 796 ? 12.471 14.914 -15.457 1.00 88.00 796 ALA A N 1
ATOM 6321 C CA . ALA A 1 796 ? 11.444 14.575 -16.440 1.00 88.00 796 ALA A CA 1
ATOM 6322 C C . ALA A 1 796 ? 10.044 15.085 -16.055 1.00 88.00 796 ALA A C 1
ATOM 6324 O O . ALA A 1 796 ? 9.297 15.590 -16.898 1.00 88.00 796 ALA A O 1
ATOM 6325 N N . VAL A 1 797 ? 9.691 14.982 -14.771 1.00 90.69 797 VAL A N 1
ATOM 6326 C CA . VAL A 1 797 ? 8.423 15.495 -14.242 1.00 90.69 797 VAL A CA 1
ATOM 6327 C C . VAL A 1 797 ? 8.451 17.024 -14.230 1.00 90.69 797 VAL A C 1
ATOM 6329 O O . VAL A 1 797 ? 7.494 17.643 -14.691 1.00 90.69 797 VAL A O 1
ATOM 6332 N N . ALA A 1 798 ? 9.566 17.633 -13.810 1.00 91.69 798 ALA A N 1
ATOM 6333 C CA . ALA A 1 798 ? 9.756 19.084 -13.833 1.00 91.69 798 ALA A CA 1
ATOM 6334 C C . ALA A 1 798 ? 9.580 19.668 -15.247 1.00 91.69 798 ALA A C 1
ATOM 6336 O O . ALA A 1 798 ? 8.810 20.605 -15.429 1.00 91.69 798 ALA A O 1
ATOM 6337 N N . LYS A 1 799 ? 10.184 19.065 -16.281 1.00 88.94 799 LYS A N 1
ATOM 6338 C CA . LYS A 1 799 ? 10.008 19.482 -17.689 1.00 88.94 799 LYS A CA 1
ATOM 6339 C C . LYS A 1 799 ? 8.545 19.512 -18.110 1.00 88.94 799 LYS A C 1
ATOM 6341 O O . LYS A 1 799 ? 8.096 20.455 -18.759 1.00 88.94 799 LYS A O 1
ATOM 6346 N N . LYS A 1 800 ? 7.798 18.469 -17.746 1.00 87.25 800 LYS A N 1
ATOM 6347 C CA . LYS A 1 800 ? 6.374 18.373 -18.067 1.00 87.25 800 LYS A CA 1
ATOM 6348 C C . LYS A 1 800 ? 5.571 19.468 -17.364 1.00 87.25 800 LYS A C 1
ATOM 6350 O O . LYS A 1 800 ? 4.691 20.062 -17.978 1.00 87.25 800 LYS A O 1
ATOM 6355 N N . MET A 1 801 ? 5.887 19.757 -16.105 1.00 88.75 801 MET A N 1
ATOM 6356 C CA . MET A 1 801 ? 5.225 20.815 -15.338 1.00 88.75 801 MET A 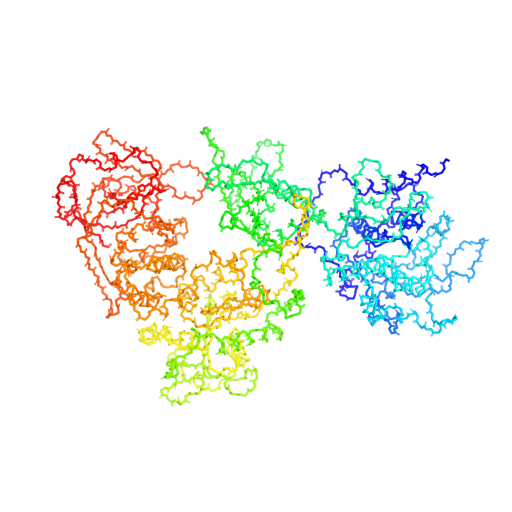CA 1
ATOM 6357 C C . MET A 1 801 ? 5.555 22.207 -15.887 1.00 88.75 801 MET A C 1
ATOM 6359 O O . MET A 1 801 ? 4.638 23.002 -16.076 1.00 88.75 801 MET A O 1
ATOM 6363 N N . ALA A 1 802 ? 6.813 22.456 -16.263 1.00 89.31 802 ALA A N 1
ATOM 6364 C CA . ALA A 1 802 ? 7.257 23.708 -16.877 1.00 89.31 802 ALA A CA 1
ATOM 6365 C C . ALA A 1 802 ? 6.478 24.022 -18.165 1.00 89.31 802 ALA A C 1
ATOM 6367 O O . ALA A 1 802 ? 6.044 25.150 -18.378 1.00 89.31 802 ALA A O 1
ATOM 6368 N N . GLN A 1 803 ? 6.225 23.007 -19.001 1.00 86.88 803 GLN A N 1
ATOM 6369 C CA . GLN A 1 803 ? 5.426 23.156 -20.224 1.00 86.88 803 GLN A CA 1
ATOM 6370 C C . GLN A 1 803 ? 3.964 23.530 -19.941 1.00 86.88 803 GLN A C 1
ATOM 6372 O O . GLN A 1 803 ? 3.372 24.310 -20.683 1.00 86.88 803 GLN A O 1
ATOM 6377 N N . VAL A 1 804 ? 3.373 22.970 -18.882 1.00 86.44 804 VAL A N 1
ATOM 6378 C CA . VAL A 1 804 ? 1.960 23.180 -18.525 1.00 86.44 804 VAL A CA 1
ATOM 6379 C C . VAL A 1 804 ? 1.754 24.537 -17.851 1.00 86.44 804 VAL A C 1
ATOM 6381 O O . VAL A 1 804 ? 0.789 25.239 -18.160 1.00 86.44 804 VAL A O 1
ATOM 6384 N N . LEU A 1 805 ? 2.656 24.896 -16.935 1.00 86.44 805 LEU A N 1
ATOM 6385 C CA . LEU A 1 805 ? 2.648 26.172 -16.219 1.00 86.44 805 LEU A CA 1
ATOM 6386 C C . LEU A 1 805 ? 3.117 27.332 -17.103 1.00 86.44 805 LEU A C 1
ATOM 6388 O O . LEU A 1 805 ? 2.731 28.469 -16.852 1.00 86.44 805 LEU A O 1
ATOM 6392 N N . ASN A 1 806 ? 3.909 27.047 -18.146 1.00 87.69 806 ASN A N 1
ATOM 6393 C CA . ASN A 1 806 ? 4.612 28.055 -18.943 1.00 87.69 806 ASN A CA 1
ATOM 6394 C C . ASN A 1 806 ? 5.346 29.052 -18.039 1.00 87.69 806 ASN A C 1
ATOM 6396 O O . ASN A 1 806 ? 5.169 30.277 -18.117 1.00 87.69 806 ASN A O 1
ATOM 6400 N N . ASP A 1 807 ? 6.123 28.462 -17.138 1.00 89.62 807 ASP A N 1
ATOM 6401 C CA . ASP A 1 807 ? 6.910 29.159 -16.143 1.00 89.62 807 ASP A CA 1
ATOM 6402 C C . ASP A 1 807 ? 8.352 28.655 -16.157 1.00 89.62 807 ASP A C 1
ATOM 6404 O O . ASP A 1 807 ? 8.654 27.550 -16.621 1.00 89.62 807 ASP A O 1
ATOM 6408 N N . GLU A 1 808 ? 9.244 29.503 -15.672 1.00 92.56 808 GLU A N 1
ATOM 6409 C CA . GLU A 1 808 ? 10.658 29.210 -15.560 1.00 92.56 808 GLU A CA 1
ATOM 6410 C C . GLU A 1 808 ? 10.919 28.336 -14.328 1.00 92.56 808 GLU A C 1
ATOM 6412 O O . GLU A 1 808 ? 10.448 28.622 -13.226 1.00 92.56 808 GLU A O 1
ATOM 6417 N N . TYR A 1 809 ? 11.662 27.245 -14.531 1.00 93.25 809 TYR A N 1
ATOM 6418 C CA . TYR A 1 809 ? 12.058 26.334 -13.463 1.00 93.25 809 TYR A CA 1
ATOM 6419 C C . TYR A 1 809 ? 13.320 26.853 -12.772 1.00 93.25 809 TYR A C 1
ATOM 6421 O O . TYR A 1 809 ? 14.393 26.907 -13.371 1.00 93.25 809 TYR A O 1
ATOM 6429 N N . VAL A 1 810 ? 13.195 27.195 -11.494 1.00 94.38 810 VAL A N 1
ATOM 6430 C CA . VAL A 1 810 ? 14.226 27.848 -10.689 1.00 94.38 810 VAL A CA 1
ATOM 6431 C C . VAL A 1 810 ? 14.625 26.924 -9.546 1.00 94.38 810 VAL A C 1
ATOM 6433 O O . VAL A 1 810 ? 14.014 26.921 -8.480 1.00 94.38 810 VAL A O 1
ATOM 6436 N N . ALA A 1 811 ? 15.642 26.091 -9.790 1.00 92.44 811 ALA A N 1
ATOM 6437 C CA . ALA A 1 811 ? 16.219 25.164 -8.811 1.00 92.44 811 ALA A CA 1
ATOM 6438 C C . ALA A 1 811 ? 15.169 24.385 -7.989 1.00 92.44 811 ALA A C 1
ATOM 6440 O O . ALA A 1 811 ? 15.249 24.342 -6.767 1.00 92.44 811 ALA A O 1
ATOM 6441 N N . GLY A 1 812 ? 14.173 23.773 -8.633 1.00 91.44 812 GLY A N 1
ATOM 6442 C CA . GLY A 1 812 ? 13.117 23.022 -7.934 1.00 91.44 812 GLY A CA 1
ATOM 6443 C C . GLY A 1 812 ? 11.806 23.779 -7.743 1.00 91.44 812 GLY A C 1
ATOM 6444 O O . GLY A 1 812 ? 10.834 23.167 -7.308 1.00 91.44 812 GLY A O 1
ATOM 6445 N N . MET A 1 813 ? 11.760 25.070 -8.059 1.00 92.81 813 MET A N 1
ATOM 6446 C CA . MET A 1 813 ? 10.595 25.935 -7.845 1.00 92.81 813 MET A CA 1
ATOM 6447 C C . MET A 1 813 ? 10.179 26.644 -9.136 1.00 92.81 813 MET A C 1
ATOM 6449 O O . MET A 1 813 ? 10.878 26.540 -10.146 1.00 92.81 813 MET A O 1
ATOM 6453 N N . TRP A 1 814 ? 9.058 27.363 -9.120 1.00 92.75 814 TRP A N 1
ATOM 6454 C CA . TRP A 1 814 ? 8.574 28.139 -10.266 1.00 92.75 814 TRP A CA 1
ATOM 6455 C C . TRP A 1 814 ? 8.786 29.637 -10.056 1.00 92.75 814 TRP A C 1
ATOM 6457 O O . TRP A 1 814 ? 8.510 30.155 -8.975 1.00 92.75 814 TRP A O 1
ATOM 6467 N N . TYR A 1 815 ? 9.283 30.351 -11.071 1.00 92.25 815 TYR A N 1
ATOM 6468 C CA . TYR A 1 815 ? 9.643 31.769 -10.941 1.00 92.25 815 TYR A CA 1
ATOM 6469 C C . TYR A 1 815 ? 8.468 32.655 -10.496 1.00 92.25 815 TYR A C 1
ATOM 6471 O O . TYR A 1 815 ? 8.634 33.477 -9.591 1.00 92.25 815 TYR A O 1
ATOM 6479 N N . ARG A 1 816 ? 7.263 32.474 -11.060 1.00 88.12 816 ARG A N 1
ATOM 6480 C CA . ARG A 1 816 ? 6.087 33.301 -10.711 1.00 88.12 816 ARG A CA 1
ATOM 6481 C C . ARG A 1 816 ? 5.666 33.143 -9.255 1.00 88.12 816 ARG A C 1
ATOM 6483 O O . ARG A 1 816 ? 5.190 34.100 -8.648 1.00 88.12 816 ARG A O 1
ATOM 6490 N N . THR A 1 817 ? 5.835 31.947 -8.695 1.00 87.75 817 THR A N 1
ATOM 6491 C CA . THR A 1 817 ? 5.476 31.608 -7.310 1.00 87.75 817 THR A CA 1
ATOM 6492 C C . THR A 1 817 ? 6.686 31.472 -6.395 1.00 87.75 817 THR A C 1
ATOM 6494 O O . THR A 1 817 ? 6.544 31.026 -5.259 1.00 87.75 817 THR A O 1
ATOM 6497 N N . LEU A 1 818 ? 7.864 31.930 -6.825 1.00 90.88 818 LEU A N 1
ATOM 6498 C CA . LEU A 1 818 ? 9.126 31.704 -6.122 1.00 90.88 818 LEU A CA 1
ATOM 6499 C C . LEU A 1 818 ? 9.103 32.239 -4.685 1.00 90.88 818 LEU A C 1
ATOM 6501 O O . LEU A 1 818 ? 9.554 31.555 -3.772 1.00 90.88 818 LEU A O 1
ATOM 6505 N N . LYS A 1 819 ? 8.488 33.411 -4.454 1.00 90.44 819 LYS A N 1
ATOM 6506 C CA . LYS A 1 819 ? 8.307 33.975 -3.101 1.00 90.44 819 LYS A CA 1
ATOM 6507 C C . LYS A 1 819 ? 7.533 33.044 -2.167 1.00 90.44 819 LYS A C 1
ATOM 6509 O O . LYS A 1 819 ? 7.877 32.947 -0.995 1.00 90.44 819 LYS A O 1
ATOM 6514 N N . GLN A 1 820 ? 6.498 32.385 -2.686 1.00 86.88 820 GLN A N 1
ATOM 6515 C CA . GLN A 1 820 ? 5.673 31.444 -1.933 1.00 86.88 820 GLN A CA 1
ATOM 6516 C C . GLN A 1 820 ? 6.401 30.114 -1.747 1.00 86.88 820 GLN A C 1
ATOM 6518 O O . GLN A 1 820 ? 6.464 29.595 -0.639 1.00 86.88 820 GLN A O 1
ATOM 6523 N N . GLU A 1 821 ? 6.993 29.577 -2.812 1.00 88.06 821 GLU A N 1
ATOM 6524 C CA . GLU A 1 821 ? 7.653 28.275 -2.755 1.00 88.06 821 GLU A CA 1
ATOM 6525 C C . GLU A 1 821 ? 8.881 28.289 -1.849 1.00 88.06 821 GLU A C 1
ATOM 6527 O O . GLU A 1 821 ? 9.133 27.290 -1.189 1.00 88.06 821 GLU A O 1
ATOM 6532 N N . MET A 1 822 ? 9.574 29.424 -1.707 1.00 90.69 822 MET A N 1
ATOM 6533 C CA . MET A 1 822 ? 10.667 29.604 -0.743 1.00 90.69 822 MET A CA 1
ATOM 6534 C C . MET A 1 822 ? 10.235 29.492 0.730 1.00 90.69 822 MET A C 1
ATOM 6536 O O . MET A 1 822 ? 11.102 29.395 1.598 1.00 90.69 822 MET A O 1
ATOM 6540 N N . LEU A 1 823 ? 8.935 29.466 1.045 1.00 89.88 823 LEU A N 1
ATOM 6541 C CA . LEU A 1 823 ? 8.418 29.316 2.415 1.00 89.88 823 LEU A CA 1
ATOM 6542 C C . LEU A 1 823 ? 8.373 27.856 2.899 1.00 89.88 823 LEU A C 1
ATOM 6544 O O . LEU A 1 823 ? 7.829 27.566 3.966 1.00 89.88 823 LEU A O 1
ATOM 6548 N N . TRP A 1 824 ? 8.946 26.932 2.126 1.00 90.06 824 TRP A N 1
ATOM 6549 C CA . TRP A 1 824 ? 9.023 25.516 2.461 1.00 90.06 824 TRP A CA 1
ATOM 6550 C C . TRP A 1 824 ? 9.705 25.256 3.817 1.00 90.06 824 TRP A C 1
ATOM 6552 O O . TRP A 1 824 ? 10.561 26.024 4.252 1.00 90.06 824 TRP A O 1
ATOM 6562 N N . SER A 1 825 ? 9.358 24.155 4.486 1.00 86.88 825 SER A N 1
ATOM 6563 C CA . SER A 1 825 ? 10.013 23.701 5.727 1.00 86.88 825 SER A CA 1
ATOM 6564 C C . SER A 1 825 ? 10.022 22.170 5.837 1.00 86.88 825 SER A C 1
ATOM 6566 O O . SER A 1 825 ? 9.330 21.491 5.079 1.00 86.88 825 SER A O 1
ATOM 6568 N N . VAL A 1 826 ? 10.849 21.609 6.725 1.00 83.75 826 VAL A N 1
ATOM 6569 C CA . VAL A 1 826 ? 11.019 20.152 6.898 1.00 83.75 826 VAL A CA 1
ATOM 6570 C C . VAL A 1 826 ? 10.129 19.641 8.038 1.00 83.75 826 VAL A C 1
ATOM 6572 O O . VAL A 1 826 ? 10.129 20.223 9.119 1.00 83.75 826 VAL A O 1
ATOM 6575 N N . ARG A 1 827 ? 9.355 18.566 7.804 1.00 67.12 827 ARG A N 1
ATOM 6576 C CA . ARG A 1 827 ? 8.326 18.066 8.749 1.00 67.12 827 ARG A CA 1
ATOM 6577 C C . ARG A 1 827 ? 8.893 17.317 9.966 1.00 67.12 827 ARG A C 1
ATOM 6579 O O . ARG A 1 827 ? 8.290 17.393 11.025 1.00 67.12 827 ARG A O 1
ATOM 6586 N N . ASP A 1 828 ? 10.046 16.655 9.833 1.00 57.56 828 ASP A N 1
ATOM 6587 C CA . ASP A 1 828 ? 10.646 15.809 10.878 1.00 57.56 828 ASP A CA 1
ATOM 6588 C C . ASP A 1 828 ? 12.187 15.901 10.862 1.00 57.56 828 ASP A C 1
ATOM 6590 O O . ASP A 1 828 ? 12.871 15.111 10.208 1.00 57.56 828 ASP A O 1
ATOM 6594 N N . SER A 1 829 ? 12.766 16.850 11.606 1.00 49.62 829 SER A N 1
ATOM 6595 C CA . SER A 1 829 ? 14.228 17.069 11.672 1.00 49.62 829 SER A CA 1
ATOM 6596 C C . SER A 1 829 ? 15.015 15.937 12.365 1.00 49.62 829 SER A C 1
ATOM 6598 O O . SER A 1 829 ? 16.245 15.909 12.330 1.00 49.62 829 SER A O 1
ATOM 6600 N N . VAL A 1 830 ? 14.315 14.975 12.979 1.00 43.09 830 VAL A N 1
ATOM 6601 C CA . VAL A 1 830 ? 14.872 13.916 13.844 1.00 43.09 830 VAL A CA 1
ATOM 6602 C C . VAL A 1 830 ? 15.469 12.736 13.062 1.00 43.09 830 VAL A C 1
ATOM 6604 O O . VAL A 1 830 ? 16.348 12.047 13.576 1.00 43.09 830 VAL A O 1
ATOM 6607 N N . GLN A 1 831 ? 15.027 12.486 11.822 1.00 41.19 831 GLN A N 1
ATOM 6608 C CA . GLN A 1 831 ? 15.540 11.383 10.986 1.00 41.19 831 GLN A CA 1
ATOM 6609 C C . GLN A 1 831 ? 16.632 11.802 9.992 1.00 41.19 831 GLN A C 1
ATOM 6611 O O . GLN A 1 831 ? 17.027 11.004 9.139 1.00 41.19 831 GLN A O 1
ATOM 6616 N N . ILE A 1 832 ? 17.136 13.035 10.085 1.00 51.00 832 ILE A N 1
ATOM 6617 C CA . ILE A 1 832 ? 18.192 13.508 9.192 1.00 51.00 832 ILE A CA 1
ATOM 6618 C C . ILE A 1 832 ? 19.481 12.736 9.514 1.00 51.00 832 ILE A C 1
ATOM 6620 O O . ILE A 1 832 ? 20.078 12.887 10.579 1.00 51.00 832 ILE A O 1
ATOM 6624 N N . SER A 1 833 ? 19.888 11.852 8.601 1.00 42.59 833 SER A N 1
ATOM 6625 C CA . SER A 1 833 ? 21.114 11.064 8.722 1.00 42.59 833 SER A CA 1
ATOM 6626 C C . SER A 1 833 ? 22.341 11.972 8.787 1.00 42.59 833 SER A C 1
ATOM 6628 O O . SER A 1 833 ? 22.445 12.914 8.006 1.00 42.59 833 SER A O 1
ATOM 6630 N N . THR A 1 834 ? 23.318 11.629 9.627 1.00 41.41 834 THR A N 1
ATOM 6631 C CA . THR A 1 834 ? 24.622 12.307 9.760 1.00 41.41 834 THR A CA 1
ATOM 6632 C C . THR A 1 834 ? 25.550 12.073 8.560 1.00 41.41 834 THR A C 1
ATOM 6634 O O . THR A 1 834 ? 26.751 11.887 8.747 1.00 41.41 834 THR A O 1
ATOM 6637 N N . CYS A 1 835 ? 25.025 11.985 7.334 1.00 36.81 835 CYS A N 1
ATOM 6638 C CA . CYS A 1 835 ? 25.842 11.682 6.164 1.00 36.81 835 CYS A CA 1
ATOM 6639 C C . CYS A 1 835 ? 26.874 12.795 5.947 1.00 36.81 835 CYS A C 1
ATOM 6641 O O . CYS A 1 835 ? 26.564 13.898 5.503 1.00 36.81 835 CYS A O 1
ATOM 6643 N N . SER A 1 836 ? 28.109 12.461 6.316 1.00 42.75 836 SER A N 1
ATOM 6644 C CA . SER A 1 836 ? 29.315 13.251 6.161 1.00 42.75 836 SER A CA 1
ATOM 6645 C C . SER A 1 836 ? 29.673 13.413 4.684 1.00 42.75 836 SER A C 1
ATOM 6647 O O . SER A 1 836 ? 29.573 12.455 3.920 1.00 42.75 836 SER A O 1
ATOM 6649 N N . GLU A 1 837 ? 30.159 14.613 4.354 1.00 46.66 837 GLU A N 1
ATOM 6650 C CA . GLU A 1 837 ? 30.738 15.050 3.071 1.00 46.66 837 GLU A CA 1
ATOM 6651 C C . GLU A 1 837 ? 29.734 15.232 1.918 1.00 46.66 837 GLU A C 1
ATOM 6653 O O . GLU A 1 837 ? 29.672 14.453 0.968 1.00 46.66 837 GLU A O 1
ATOM 6658 N N . SER A 1 838 ? 28.946 16.315 1.963 1.00 53.84 838 SER A N 1
ATOM 6659 C CA . SER A 1 838 ? 28.044 16.670 0.865 1.00 53.84 838 SER A CA 1
ATOM 6660 C C . SER A 1 838 ? 28.795 17.350 -0.287 1.00 53.84 838 SER A C 1
ATOM 6662 O O . SER A 1 838 ? 29.198 18.511 -0.228 1.00 53.84 838 SER A O 1
ATOM 6664 N N . SER A 1 839 ? 28.937 16.632 -1.400 1.00 66.81 839 SER A N 1
ATOM 6665 C CA . SER A 1 839 ? 29.072 17.270 -2.709 1.00 66.81 839 SER A CA 1
ATOM 6666 C C . SER A 1 839 ? 27.895 18.228 -2.932 1.00 66.81 839 SER A C 1
ATOM 6668 O O . SER A 1 839 ? 26.751 17.871 -2.638 1.00 66.81 839 SER A O 1
ATOM 6670 N N . TYR A 1 840 ? 28.159 19.422 -3.467 1.00 82.56 840 TYR A N 1
ATOM 6671 C CA . TYR A 1 840 ? 27.123 20.404 -3.800 1.00 82.56 840 TYR A CA 1
ATOM 6672 C C . TYR A 1 840 ? 25.996 19.771 -4.642 1.00 82.56 840 TYR A C 1
ATOM 6674 O O . TYR A 1 840 ? 26.279 19.088 -5.627 1.00 82.56 840 TYR A O 1
ATOM 6682 N N . ARG A 1 841 ? 24.729 20.003 -4.261 1.00 84.56 841 ARG A N 1
ATOM 6683 C CA . ARG A 1 841 ? 23.532 19.452 -4.942 1.00 84.56 841 ARG A CA 1
ATOM 6684 C C . ARG A 1 841 ? 22.575 20.524 -5.465 1.00 84.56 841 ARG A C 1
ATOM 6686 O O . ARG A 1 841 ? 22.052 20.391 -6.567 1.00 84.56 841 ARG A O 1
ATOM 6693 N N . ALA A 1 842 ? 22.348 21.569 -4.676 1.00 90.44 842 ALA A N 1
ATOM 6694 C CA . ALA A 1 842 ? 21.482 22.697 -4.995 1.00 90.44 842 ALA A CA 1
ATOM 6695 C C . ALA A 1 842 ? 21.824 23.892 -4.077 1.00 90.44 842 ALA A C 1
ATOM 6697 O O . ALA A 1 842 ? 22.441 23.676 -3.027 1.00 90.44 842 ALA A O 1
ATOM 6698 N N . PRO A 1 843 ? 21.424 25.125 -4.442 1.00 93.75 843 PRO A N 1
ATOM 6699 C CA . PRO A 1 843 ? 21.536 26.302 -3.578 1.00 93.75 843 PRO A CA 1
ATOM 6700 C C . PRO A 1 843 ? 20.740 26.151 -2.275 1.00 93.75 843 PRO A C 1
ATOM 6702 O O . PRO A 1 843 ? 19.679 25.529 -2.294 1.00 93.75 843 PRO A O 1
ATOM 6705 N N . SER A 1 844 ? 21.177 26.747 -1.158 1.00 93.56 844 SER A N 1
ATOM 6706 C CA . SER A 1 844 ? 20.522 26.532 0.153 1.00 93.56 844 SER A CA 1
ATOM 6707 C C . SER A 1 844 ? 19.082 27.047 0.231 1.00 93.56 844 SER A C 1
ATOM 6709 O O . SER A 1 844 ? 18.282 26.533 1.003 1.00 93.56 844 SER A O 1
ATOM 6711 N N . TRP A 1 845 ? 18.716 28.025 -0.601 1.00 93.69 845 TRP A N 1
ATOM 6712 C CA . TRP A 1 845 ? 17.350 28.550 -0.699 1.00 93.69 845 TRP A CA 1
ATOM 6713 C C . TRP A 1 845 ? 16.376 27.609 -1.430 1.00 93.69 845 TRP A C 1
ATOM 6715 O O . TRP A 1 845 ? 15.159 27.793 -1.351 1.00 93.69 845 TRP A O 1
ATOM 6725 N N . SER A 1 846 ? 16.889 26.582 -2.111 1.00 93.69 846 SER A N 1
ATOM 6726 C CA . SER A 1 846 ? 16.089 25.542 -2.753 1.00 93.69 846 SER A CA 1
ATOM 6727 C C . SER A 1 846 ? 15.779 24.398 -1.791 1.00 93.69 846 SER A C 1
ATOM 6729 O O . SER A 1 846 ? 16.669 23.879 -1.116 1.00 93.69 846 SER A O 1
ATOM 6731 N N . TRP A 1 847 ? 14.540 23.897 -1.824 1.00 91.56 847 TRP A N 1
ATOM 6732 C CA . TRP A 1 847 ? 14.158 22.679 -1.099 1.00 91.56 847 TRP A CA 1
ATOM 6733 C C . TRP A 1 847 ? 14.991 21.463 -1.521 1.00 91.56 847 TRP A C 1
ATOM 6735 O O . TRP A 1 847 ? 15.143 20.502 -0.765 1.00 91.56 847 TRP A O 1
ATOM 6745 N N . ALA A 1 848 ? 15.564 21.489 -2.728 1.00 90.12 848 ALA A N 1
ATOM 6746 C CA . ALA A 1 848 ? 16.412 20.422 -3.224 1.00 90.12 848 ALA A CA 1
ATOM 6747 C C . ALA A 1 848 ? 17.753 20.351 -2.484 1.00 90.12 848 ALA A C 1
ATOM 6749 O O . ALA A 1 848 ? 18.424 19.329 -2.614 1.00 90.12 848 ALA A O 1
ATOM 6750 N N . ALA A 1 849 ? 18.141 21.359 -1.695 1.00 88.88 849 ALA A N 1
ATOM 6751 C CA . ALA A 1 849 ? 19.313 21.302 -0.822 1.00 88.88 849 ALA A CA 1
ATOM 6752 C C . ALA A 1 849 ? 19.035 20.604 0.520 1.00 88.88 849 ALA A C 1
ATOM 6754 O O . ALA A 1 849 ? 19.962 20.033 1.089 1.00 88.88 849 ALA A O 1
ATOM 6755 N N . ALA A 1 850 ? 17.782 20.609 0.985 1.00 85.31 850 ALA A N 1
ATOM 6756 C CA . ALA A 1 850 ? 17.391 20.070 2.284 1.00 85.31 850 ALA A CA 1
ATOM 6757 C C . ALA A 1 850 ? 17.362 18.538 2.330 1.00 85.31 850 ALA A C 1
ATOM 6759 O O . ALA A 1 850 ? 17.147 17.853 1.314 1.00 85.31 850 ALA A O 1
ATOM 6760 N N . ASP A 1 851 ? 17.513 18.014 3.544 1.00 76.44 851 ASP A N 1
ATOM 6761 C CA . ASP A 1 851 ? 17.356 16.599 3.851 1.00 76.44 851 ASP A CA 1
ATOM 6762 C C . ASP A 1 851 ? 16.014 16.347 4.549 1.00 76.44 851 ASP A C 1
ATOM 6764 O O . ASP A 1 851 ? 15.621 17.061 5.466 1.00 76.44 851 ASP A O 1
ATOM 6768 N N . GLY A 1 852 ? 15.304 15.305 4.109 1.00 78.31 852 GLY A N 1
ATOM 6769 C CA . GLY A 1 852 ? 13.989 14.941 4.640 1.00 78.31 852 GLY A CA 1
ATOM 6770 C C . GLY A 1 852 ? 12.801 15.458 3.825 1.00 78.31 852 GLY A C 1
ATOM 6771 O O . GLY A 1 852 ? 12.945 16.027 2.739 1.00 78.31 852 GLY A O 1
ATOM 6772 N N . SER A 1 853 ? 11.601 15.184 4.346 1.00 83.25 853 SER A N 1
ATOM 6773 C CA . SER A 1 853 ? 10.331 15.528 3.705 1.00 83.25 853 SER A CA 1
ATOM 6774 C C . SER A 1 853 ? 10.032 17.012 3.871 1.00 83.25 853 SER A C 1
ATOM 6776 O O . SER A 1 853 ? 9.834 17.508 4.983 1.00 83.25 853 SER A O 1
ATOM 6778 N N . VAL A 1 854 ? 9.965 17.699 2.740 1.00 86.38 854 VAL A N 1
ATOM 6779 C CA . VAL A 1 854 ? 9.640 19.115 2.647 1.00 86.38 854 VAL A CA 1
ATOM 6780 C C . VAL A 1 854 ? 8.127 19.286 2.525 1.00 86.38 854 VAL A C 1
ATOM 6782 O O . VAL A 1 854 ? 7.440 18.492 1.877 1.00 86.38 854 VAL A O 1
ATOM 6785 N N . PHE A 1 855 ? 7.591 20.334 3.139 1.00 77.25 855 PHE A N 1
ATOM 6786 C CA . PHE A 1 855 ? 6.225 20.785 2.921 1.00 77.25 855 PHE A CA 1
ATOM 6787 C C . PHE A 1 855 ? 6.197 22.288 2.623 1.00 77.25 855 PHE A C 1
ATOM 6789 O O . PHE A 1 855 ? 6.879 23.079 3.275 1.00 77.25 855 PHE A O 1
ATOM 6796 N N . SER A 1 856 ? 5.403 22.659 1.619 1.00 66.56 856 SER A N 1
ATOM 6797 C CA . SER A 1 856 ? 4.924 24.029 1.404 1.00 66.56 856 SER A CA 1
ATOM 6798 C C . SER A 1 856 ? 3.770 24.289 2.379 1.00 66.56 856 SER A C 1
ATOM 6800 O O . SER A 1 856 ? 3.161 23.329 2.871 1.00 66.56 856 SER A O 1
ATOM 6802 N N . SER A 1 857 ? 3.482 25.542 2.713 1.00 54.06 857 SER A N 1
ATOM 6803 C CA . SER A 1 857 ? 2.450 25.932 3.677 1.00 54.06 857 SER A CA 1
ATOM 6804 C C . SER A 1 857 ? 1.027 25.585 3.217 1.00 54.06 857 SER A C 1
ATOM 6806 O O . SER A 1 857 ? 0.244 26.439 2.845 1.00 54.06 857 SER A O 1
ATOM 6808 N N . GLY A 1 858 ? 0.664 24.302 3.302 1.00 47.84 858 GLY A N 1
ATOM 6809 C CA . GLY A 1 858 ? -0.697 23.785 3.168 1.00 47.84 858 GLY A CA 1
ATOM 6810 C C . GLY A 1 858 ? -1.339 23.949 1.785 1.00 47.84 858 GLY A C 1
ATOM 6811 O O . GLY A 1 858 ? -1.259 24.978 1.125 1.00 47.84 858 GLY A O 1
ATOM 6812 N N . ARG A 1 859 ? -2.099 22.935 1.358 1.00 50.53 859 ARG A N 1
ATOM 6813 C CA . ARG A 1 859 ? -3.012 23.083 0.219 1.00 50.53 859 ARG A CA 1
ATOM 6814 C C . ARG A 1 859 ? -3.987 24.233 0.551 1.00 50.53 859 ARG A C 1
ATOM 6816 O O . ARG A 1 859 ? -4.875 24.030 1.371 1.00 50.53 859 ARG A O 1
ATOM 6823 N N . VAL A 1 860 ? -3.844 25.388 -0.114 1.00 48.09 860 VAL A N 1
ATOM 6824 C CA . VAL A 1 860 ? -4.745 26.573 -0.088 1.00 48.09 860 VAL A CA 1
ATOM 6825 C C . VAL A 1 860 ? -4.443 27.680 0.955 1.00 48.09 860 VAL A C 1
ATOM 6827 O O . VAL A 1 860 ? -5.232 28.614 1.058 1.00 48.09 860 VAL A O 1
ATOM 6830 N N . VAL A 1 861 ? -3.308 27.694 1.668 1.00 54.19 861 VAL A N 1
ATOM 6831 C CA . VAL A 1 861 ? -2.959 28.874 2.500 1.00 54.19 861 VAL A CA 1
ATOM 6832 C C . VAL A 1 861 ? -2.057 29.812 1.705 1.00 54.19 861 VAL A C 1
ATOM 6834 O O . VAL A 1 861 ? -0.839 29.677 1.682 1.00 54.19 861 VAL A O 1
ATOM 6837 N N . TYR A 1 862 ? -2.668 30.758 0.995 1.00 65.38 862 TYR A N 1
ATOM 6838 C CA . TYR A 1 862 ? -1.906 31.846 0.393 1.00 65.38 862 TYR A CA 1
ATOM 6839 C C . TYR A 1 862 ? -1.490 32.826 1.490 1.00 65.38 862 TYR A C 1
ATOM 6841 O O . TYR A 1 862 ? -2.340 33.204 2.303 1.00 65.38 862 TYR A O 1
ATOM 6849 N N . PRO A 1 863 ? -0.224 33.273 1.514 1.00 72.44 863 PRO A N 1
ATOM 6850 C CA . PRO A 1 863 ? 0.150 34.410 2.332 1.00 72.44 863 PRO A CA 1
ATOM 6851 C C . PRO A 1 863 ? -0.779 35.593 2.065 1.00 72.44 863 PRO A C 1
ATOM 6853 O O . PRO A 1 863 ? -0.994 35.967 0.909 1.00 72.44 863 PRO A O 1
ATOM 6856 N N . THR A 1 864 ? -1.318 36.188 3.125 1.00 77.31 864 THR A N 1
ATOM 6857 C CA . THR A 1 864 ? -2.081 37.440 3.022 1.00 77.31 864 THR A CA 1
ATOM 6858 C C . THR A 1 864 ? -1.169 38.596 2.650 1.00 77.31 864 THR A C 1
ATOM 6860 O O . THR A 1 864 ? -1.594 39.546 1.994 1.00 77.31 864 THR A O 1
ATOM 6863 N N . GLU A 1 865 ? 0.103 38.501 3.038 1.00 88.62 865 GLU A N 1
ATOM 6864 C CA . GLU A 1 865 ? 1.103 39.531 2.821 1.00 88.62 865 GLU A CA 1
ATOM 6865 C C . GLU A 1 865 ? 2.505 38.924 2.703 1.00 88.62 865 GLU A C 1
ATOM 6867 O O . GLU A 1 865 ? 2.861 37.995 3.431 1.00 88.62 865 GLU A O 1
ATOM 6872 N N . PHE A 1 866 ? 3.314 39.482 1.799 1.00 91.81 866 PHE A N 1
ATOM 6873 C CA . PHE A 1 866 ? 4.741 39.187 1.678 1.00 91.81 866 PHE A CA 1
ATOM 6874 C C . PHE A 1 866 ? 5.567 40.377 2.167 1.00 91.81 866 PHE A C 1
ATOM 6876 O O . PHE A 1 866 ? 5.316 41.518 1.783 1.00 91.81 866 PHE A O 1
ATOM 6883 N N . PHE A 1 867 ? 6.605 40.091 2.949 1.00 93.25 867 PHE A N 1
ATOM 6884 C CA . PHE A 1 867 ? 7.565 41.076 3.459 1.00 93.25 867 PHE A CA 1
ATOM 6885 C C . PHE A 1 867 ? 8.910 41.035 2.724 1.00 93.25 867 PHE A C 1
ATOM 6887 O O . PHE A 1 867 ? 9.765 41.897 2.952 1.00 93.25 867 PHE A O 1
ATOM 6894 N N . ILE A 1 868 ? 9.073 40.066 1.818 1.00 94.75 868 ILE A N 1
ATOM 6895 C CA . ILE A 1 868 ? 10.240 39.923 0.950 1.00 94.75 868 ILE A CA 1
ATOM 6896 C C . ILE A 1 868 ? 9.916 40.201 -0.517 1.00 94.75 868 ILE A C 1
ATOM 6898 O O . ILE A 1 868 ? 8.821 39.902 -0.999 1.00 94.75 868 ILE A O 1
ATOM 6902 N N . ASP A 1 869 ? 10.913 40.704 -1.241 1.00 94.75 869 ASP A N 1
ATOM 6903 C CA . ASP A 1 869 ? 10.866 40.904 -2.690 1.00 94.75 869 ASP A CA 1
ATOM 6904 C C . ASP A 1 869 ? 12.134 40.357 -3.344 1.00 94.75 869 ASP A C 1
ATOM 6906 O O . ASP A 1 869 ? 13.236 40.607 -2.870 1.00 94.75 869 ASP A O 1
ATOM 6910 N N . ILE A 1 870 ? 11.985 39.591 -4.423 1.00 95.38 870 ILE A N 1
ATOM 6911 C CA . ILE A 1 870 ? 13.115 38.983 -5.135 1.00 95.38 870 ILE A CA 1
ATOM 6912 C C . ILE A 1 870 ? 13.639 39.997 -6.154 1.00 95.38 870 ILE A C 1
ATOM 6914 O O . ILE A 1 870 ? 12.867 40.480 -6.980 1.00 95.38 870 ILE A O 1
ATOM 6918 N N . GLU A 1 871 ? 14.933 40.310 -6.085 1.00 95.69 871 GLU A N 1
ATOM 6919 C CA . GLU A 1 871 ? 15.609 41.226 -7.013 1.00 95.69 871 GLU A CA 1
ATOM 6920 C C . GLU A 1 871 ? 16.038 40.471 -8.279 1.00 95.69 871 GLU A C 1
ATOM 6922 O O . GLU A 1 871 ? 15.645 40.827 -9.387 1.00 95.69 871 GLU A O 1
ATOM 6927 N N . ASP A 1 872 ? 16.815 39.399 -8.115 1.00 95.94 872 ASP A N 1
ATOM 6928 C CA . ASP A 1 872 ? 17.260 38.503 -9.184 1.00 95.94 872 ASP A CA 1
ATOM 6929 C C . ASP A 1 872 ? 17.838 37.198 -8.614 1.00 95.94 872 ASP A C 1
ATOM 6931 O O . ASP A 1 872 ? 17.949 36.998 -7.403 1.00 95.94 872 ASP A O 1
ATOM 6935 N N . TYR A 1 873 ? 18.197 36.278 -9.504 1.00 96.44 873 TYR A N 1
ATOM 6936 C CA . TYR A 1 873 ? 18.849 35.025 -9.155 1.00 96.44 873 TYR A CA 1
ATOM 6937 C C . TYR A 1 873 ? 19.772 34.573 -10.290 1.00 96.44 873 TYR A C 1
ATOM 6939 O O . TYR A 1 873 ? 19.670 35.032 -11.427 1.00 96.44 873 TYR A O 1
ATOM 6947 N N . HIS A 1 874 ? 20.670 33.645 -9.977 1.00 96.12 874 HIS A N 1
ATOM 6948 C CA . HIS A 1 874 ? 21.590 33.027 -10.925 1.00 96.12 874 HIS A CA 1
ATOM 6949 C C . HIS A 1 874 ? 21.733 31.544 -10.612 1.00 96.12 874 HIS A C 1
ATOM 6951 O O . HIS A 1 874 ? 21.832 31.161 -9.446 1.00 96.12 874 HIS A O 1
ATOM 6957 N N . LEU A 1 875 ? 21.788 30.711 -11.649 1.00 95.44 875 LEU A N 1
ATOM 6958 C CA . LEU A 1 875 ? 21.976 29.268 -11.532 1.00 95.44 875 LEU A CA 1
ATOM 6959 C C . LEU A 1 875 ? 23.076 28.807 -12.483 1.00 95.44 875 LEU A C 1
ATOM 6961 O O . LEU A 1 875 ? 23.067 29.114 -13.674 1.00 95.44 875 LEU A O 1
ATOM 6965 N N . ASP A 1 876 ? 24.013 28.032 -11.948 1.00 93.25 876 ASP A N 1
ATOM 6966 C CA . ASP A 1 876 ? 25.093 27.423 -12.702 1.00 93.25 876 ASP A CA 1
ATOM 6967 C C . ASP A 1 876 ? 24.774 25.947 -12.946 1.00 93.25 876 ASP A C 1
ATOM 6969 O O . ASP A 1 876 ? 24.806 25.130 -12.024 1.00 93.25 876 ASP A O 1
ATOM 6973 N N . TYR A 1 877 ? 24.522 25.577 -14.199 1.00 90.06 877 TYR A N 1
ATOM 6974 C CA . TYR A 1 877 ? 24.208 24.198 -14.572 1.00 90.06 877 TYR A CA 1
ATOM 6975 C C . TYR A 1 877 ? 25.465 23.386 -14.921 1.00 90.06 877 TYR A C 1
ATOM 6977 O O . TYR A 1 877 ? 26.469 23.913 -15.417 1.00 90.06 877 TYR A O 1
ATOM 6985 N N . VAL A 1 878 ? 25.418 22.076 -14.656 1.00 85.94 878 VAL A N 1
ATOM 6986 C CA . VAL A 1 878 ? 26.458 21.115 -15.081 1.00 85.94 878 VAL A CA 1
ATOM 6987 C C . VAL A 1 878 ? 26.336 20.796 -16.574 1.00 85.94 878 VAL A C 1
ATOM 6989 O O . VAL A 1 878 ? 27.338 20.542 -17.240 1.00 85.94 878 VAL A O 1
ATOM 6992 N N . THR A 1 879 ? 25.110 20.815 -17.098 1.00 82.38 879 THR A N 1
ATOM 6993 C CA . THR A 1 879 ? 24.774 20.560 -18.508 1.00 82.38 879 THR A CA 1
ATOM 6994 C C . THR A 1 879 ? 23.850 21.663 -19.024 1.00 82.38 879 THR A C 1
ATOM 6996 O O . THR A 1 879 ? 23.432 22.509 -18.245 1.00 82.38 879 THR A O 1
ATOM 6999 N N . GLU A 1 880 ? 23.486 21.654 -20.305 1.00 81.56 880 GLU A N 1
ATOM 7000 C CA . GLU A 1 880 ? 22.495 22.599 -20.856 1.00 81.56 880 GLU A CA 1
ATOM 7001 C C . GLU A 1 880 ? 21.062 22.357 -20.333 1.00 81.56 880 GLU A C 1
ATOM 7003 O O . GLU A 1 880 ? 20.166 23.164 -20.564 1.00 81.56 880 GLU A O 1
ATOM 7008 N N . GLU A 1 881 ? 20.831 21.249 -19.623 1.00 83.31 881 GLU A N 1
ATOM 7009 C CA . GLU A 1 881 ? 19.529 20.894 -19.071 1.00 83.31 881 GLU A CA 1
ATOM 7010 C C . GLU A 1 881 ? 19.191 21.710 -17.812 1.00 83.31 881 GLU A C 1
ATOM 7012 O O . GLU A 1 881 ? 19.720 21.448 -16.729 1.00 83.31 881 GLU A O 1
ATOM 7017 N N . VAL A 1 882 ? 18.247 22.647 -17.944 1.00 87.31 882 VAL A N 1
ATOM 7018 C CA . VAL A 1 882 ? 17.810 23.561 -16.868 1.00 87.31 882 VAL A CA 1
ATOM 7019 C C . VAL A 1 882 ? 17.065 22.864 -15.725 1.00 87.31 882 VAL A C 1
ATOM 7021 O O . VAL A 1 882 ? 16.966 23.390 -14.623 1.00 87.31 882 VAL A O 1
ATOM 7024 N N . THR A 1 883 ? 16.553 21.654 -15.955 1.00 88.25 883 THR A N 1
ATOM 7025 C CA . THR A 1 883 ? 15.943 20.823 -14.898 1.00 88.25 883 THR A CA 1
ATOM 7026 C C . THR A 1 883 ? 16.928 19.832 -14.264 1.00 88.25 883 THR A C 1
ATOM 7028 O O . THR A 1 883 ? 16.538 19.022 -13.424 1.00 88.25 883 THR A O 1
ATOM 7031 N N . GLY A 1 884 ? 18.195 19.866 -14.690 1.00 83.88 884 GLY A N 1
ATOM 7032 C CA . GLY A 1 884 ? 19.236 18.906 -14.337 1.00 83.88 884 GLY A CA 1
ATOM 7033 C C . GLY A 1 884 ? 20.113 19.342 -13.161 1.00 83.88 884 GLY A C 1
ATOM 7034 O O . GLY A 1 884 ? 19.682 20.047 -12.253 1.00 83.88 884 GLY A O 1
ATOM 7035 N N . LEU A 1 885 ? 21.367 18.876 -13.158 1.00 86.06 885 LEU A N 1
ATOM 7036 C CA . LEU A 1 885 ? 22.320 19.145 -12.076 1.00 86.06 885 LEU A CA 1
ATOM 7037 C C . LEU A 1 885 ? 22.796 20.596 -12.057 1.00 86.06 885 LEU A C 1
ATOM 7039 O O . LEU A 1 885 ? 23.137 21.172 -13.095 1.00 86.06 885 LEU A O 1
ATOM 7043 N N . LEU A 1 886 ? 22.948 21.114 -10.841 1.00 88.81 886 LEU A N 1
ATOM 7044 C CA . LEU A 1 886 ? 23.537 22.413 -10.549 1.00 88.81 886 LEU A CA 1
ATOM 7045 C C . LEU A 1 886 ? 24.956 22.242 -9.993 1.00 88.81 886 LEU A C 1
ATOM 7047 O O . LEU A 1 886 ? 25.238 21.299 -9.258 1.00 88.81 886 LEU A O 1
ATOM 7051 N N . LYS A 1 887 ? 25.844 23.178 -10.328 1.00 89.81 887 LYS A N 1
ATOM 7052 C CA . LYS A 1 887 ? 27.193 23.323 -9.746 1.00 89.81 887 LYS A CA 1
ATOM 7053 C C . LYS A 1 887 ? 27.325 24.562 -8.851 1.00 89.81 887 LYS A C 1
ATOM 7055 O O . LYS A 1 887 ? 28.354 24.729 -8.205 1.00 89.81 887 LYS A O 1
ATOM 7060 N N . GLY A 1 888 ? 26.318 25.433 -8.853 1.00 91.12 888 GLY A N 1
ATOM 7061 C CA . GLY A 1 888 ? 26.291 26.690 -8.115 1.00 91.12 888 GLY A CA 1
ATOM 7062 C C . GLY A 1 888 ? 24.981 27.442 -8.346 1.00 91.12 888 GLY A C 1
ATOM 7063 O O . GLY A 1 888 ? 24.216 27.124 -9.259 1.00 91.12 888 GLY A O 1
ATOM 7064 N N . GLY A 1 889 ? 24.725 28.449 -7.522 1.00 94.50 889 GLY A N 1
ATOM 7065 C CA . GLY A 1 889 ? 23.614 29.369 -7.708 1.00 94.50 889 GLY A CA 1
ATOM 7066 C C . GLY A 1 889 ? 23.496 30.346 -6.549 1.00 94.50 889 GLY A C 1
ATOM 7067 O O . GLY A 1 889 ? 24.069 30.121 -5.487 1.00 94.50 889 GLY A O 1
ATOM 7068 N N . TRP A 1 890 ? 22.789 31.447 -6.763 1.00 95.94 890 TRP A N 1
ATOM 7069 C CA . TRP A 1 890 ? 22.476 32.426 -5.729 1.00 95.94 890 TRP A CA 1
ATOM 7070 C C . TRP A 1 890 ? 21.154 33.129 -6.034 1.00 95.94 890 TRP A C 1
ATOM 7072 O O . TRP A 1 890 ? 20.743 33.211 -7.188 1.00 95.94 890 TRP A O 1
ATOM 7082 N N . ILE A 1 891 ? 20.500 33.651 -5.002 1.00 97.25 891 ILE A N 1
ATOM 7083 C CA . ILE A 1 891 ? 19.322 34.517 -5.116 1.00 97.25 891 ILE A CA 1
ATOM 7084 C C . ILE A 1 891 ? 19.566 35.800 -4.333 1.00 97.25 891 ILE A C 1
ATOM 7086 O O . ILE A 1 891 ? 20.165 35.758 -3.255 1.00 97.25 891 ILE A O 1
ATOM 7090 N N . ARG A 1 892 ? 19.122 36.936 -4.869 1.00 96.88 892 ARG A N 1
ATOM 7091 C CA . ARG A 1 892 ? 19.093 38.203 -4.146 1.00 96.88 892 ARG A CA 1
ATOM 7092 C C . ARG A 1 892 ? 17.667 38.605 -3.829 1.00 96.88 892 ARG A C 1
ATOM 7094 O O . ARG A 1 892 ? 16.797 38.604 -4.699 1.00 96.88 892 ARG A O 1
ATOM 7101 N N . LEU A 1 893 ? 17.433 38.947 -2.568 1.00 96.06 893 LEU A N 1
ATOM 7102 C CA . LEU A 1 893 ? 16.124 39.376 -2.094 1.00 96.06 893 LEU A CA 1
ATOM 7103 C C . LEU A 1 893 ? 16.236 40.516 -1.089 1.00 96.06 893 LEU A C 1
ATOM 7105 O O . LEU A 1 893 ? 17.218 40.628 -0.356 1.00 96.06 893 LEU A O 1
ATOM 7109 N N . TRP A 1 894 ? 15.199 41.340 -1.067 1.00 96.62 894 TRP A N 1
ATOM 7110 C CA . TRP A 1 894 ? 14.974 42.407 -0.109 1.00 96.62 894 TRP A CA 1
ATOM 7111 C C . TRP A 1 894 ? 14.097 41.924 1.037 1.00 96.62 894 TRP A C 1
ATOM 7113 O O . TRP A 1 894 ? 13.082 41.277 0.797 1.00 96.62 894 TRP A O 1
ATOM 7123 N N . GLY A 1 895 ? 14.406 42.348 2.258 1.00 94.25 895 GLY A N 1
ATOM 7124 C CA . GLY A 1 895 ? 13.469 42.349 3.385 1.00 94.25 895 GLY A CA 1
ATOM 7125 C C . GLY A 1 895 ? 14.145 42.778 4.684 1.00 94.25 895 GLY A C 1
ATOM 7126 O O . GLY A 1 895 ? 15.300 43.195 4.668 1.00 94.25 895 GLY A O 1
ATOM 7127 N N . ALA A 1 896 ? 13.415 42.752 5.797 1.00 92.00 896 ALA A N 1
ATOM 7128 C CA . ALA A 1 896 ? 13.910 43.265 7.074 1.00 92.00 896 ALA A CA 1
ATOM 7129 C C . ALA A 1 896 ? 14.774 42.216 7.791 1.00 92.00 896 ALA A C 1
ATOM 7131 O O . ALA A 1 896 ? 14.251 41.245 8.338 1.00 92.00 896 ALA A O 1
ATOM 7132 N N . LEU A 1 897 ? 16.094 42.403 7.792 1.00 92.69 897 LEU A N 1
ATOM 7133 C CA . LEU A 1 897 ? 17.023 41.489 8.452 1.00 92.69 897 LEU A CA 1
ATOM 7134 C C . LEU A 1 897 ? 17.021 41.706 9.972 1.00 92.69 897 LEU A C 1
ATOM 7136 O O . LEU A 1 897 ? 17.115 42.837 10.452 1.00 92.69 897 LEU A O 1
ATOM 7140 N N . LYS A 1 898 ? 16.953 40.612 10.730 1.00 89.62 898 LYS A N 1
ATOM 7141 C CA . LYS A 1 898 ? 16.952 40.580 12.198 1.00 89.62 898 LYS A CA 1
ATOM 7142 C C . LYS A 1 898 ? 18.070 39.684 12.710 1.00 89.62 898 LYS A C 1
ATOM 7144 O O . LYS A 1 898 ? 18.417 38.703 12.056 1.00 89.62 898 LYS A O 1
ATOM 7149 N N . THR A 1 899 ? 18.623 39.993 13.881 1.00 89.12 899 THR A N 1
ATOM 7150 C CA . THR A 1 899 ? 19.581 39.083 14.532 1.00 89.12 899 THR A CA 1
ATOM 7151 C C . THR A 1 899 ? 18.835 37.985 15.279 1.00 89.12 899 THR A C 1
ATOM 7153 O O . THR A 1 899 ? 17.765 38.217 15.849 1.00 89.12 899 THR A O 1
ATOM 7156 N N . LEU A 1 900 ? 19.398 36.782 15.241 1.00 88.25 900 LEU A N 1
ATOM 7157 C CA . LEU A 1 900 ? 18.802 35.572 15.787 1.00 88.25 900 LEU A CA 1
ATOM 7158 C C . LEU A 1 900 ? 19.780 34.925 16.768 1.00 88.25 900 LEU A C 1
ATOM 7160 O O . LEU A 1 900 ? 20.996 34.990 16.597 1.00 88.25 900 LEU A O 1
ATOM 7164 N N . SER A 1 901 ? 19.256 34.254 17.783 1.00 87.56 901 SER A N 1
ATOM 7165 C CA . SER A 1 901 ? 20.014 33.273 18.555 1.00 87.56 901 SER A CA 1
ATOM 7166 C C . SER A 1 901 ? 19.194 31.997 18.682 1.00 87.56 901 SER A C 1
ATOM 7168 O O . SER A 1 901 ? 18.008 32.054 19.007 1.00 87.56 901 SER A O 1
ATOM 7170 N N . LEU A 1 902 ? 19.818 30.856 18.388 1.00 86.88 902 LEU A N 1
ATOM 7171 C CA . LEU A 1 902 ? 19.180 29.542 18.446 1.00 86.88 902 LEU A CA 1
ATOM 7172 C C . LEU A 1 902 ? 19.736 28.765 19.627 1.00 86.88 902 LEU A C 1
ATOM 7174 O O . LEU A 1 902 ? 20.893 28.347 19.620 1.00 86.88 902 LEU A O 1
ATOM 7178 N N . THR A 1 903 ? 18.916 28.546 20.642 1.00 81.94 903 THR A N 1
ATOM 7179 C CA . THR A 1 903 ? 19.307 27.776 21.821 1.00 81.94 903 THR A CA 1
ATOM 7180 C C . THR A 1 903 ? 18.531 26.481 21.881 1.00 81.94 903 THR A C 1
ATOM 7182 O O . THR A 1 903 ? 17.336 26.421 21.593 1.00 81.94 903 THR A O 1
ATOM 7185 N N . ARG A 1 904 ? 19.217 25.413 22.273 1.00 74.31 904 ARG A N 1
ATOM 7186 C CA . ARG A 1 904 ? 18.559 24.137 22.517 1.00 74.31 904 ARG A CA 1
ATOM 7187 C C . ARG A 1 904 ? 17.740 24.254 23.794 1.00 74.31 904 ARG A C 1
ATOM 7189 O O . ARG A 1 904 ? 18.273 24.657 24.828 1.00 74.31 904 ARG A O 1
ATOM 7196 N N . THR A 1 905 ? 16.474 23.861 23.753 1.00 67.06 905 THR A N 1
ATOM 7197 C CA . THR A 1 905 ? 15.674 23.785 24.978 1.00 67.06 905 THR A CA 1
ATOM 7198 C C . THR A 1 905 ? 16.264 22.698 25.885 1.00 67.06 905 THR A C 1
ATOM 7200 O O . THR A 1 905 ? 16.339 21.535 25.479 1.00 67.06 905 THR A O 1
ATOM 7203 N N . GLN A 1 906 ? 16.732 23.048 27.091 1.00 49.03 906 GLN A N 1
ATOM 7204 C CA . GLN A 1 906 ? 17.251 22.057 28.041 1.00 49.03 906 GLN A CA 1
ATOM 7205 C C . GLN A 1 906 ? 16.118 21.148 28.547 1.00 49.03 906 GLN A C 1
ATOM 7207 O O . GLN A 1 906 ? 15.239 21.588 29.277 1.00 49.03 906 GLN A O 1
ATOM 7212 N N . ARG A 1 907 ? 16.230 19.862 28.190 1.00 38.94 907 ARG A N 1
ATOM 7213 C CA . ARG A 1 907 ? 15.703 18.662 28.865 1.00 38.94 907 ARG A CA 1
ATOM 7214 C C . ARG A 1 907 ? 14.193 18.572 29.143 1.00 38.94 907 ARG A C 1
ATOM 7216 O O . ARG A 1 907 ? 13.678 19.093 30.122 1.00 38.94 907 ARG A O 1
ATOM 7223 N N . THR A 1 908 ? 13.552 17.656 28.425 1.00 35.62 908 THR A N 1
ATOM 7224 C CA . THR A 1 908 ? 13.041 16.428 29.063 1.00 35.62 908 THR A CA 1
ATOM 7225 C C . THR A 1 908 ? 13.568 15.264 28.234 1.00 35.62 908 THR A C 1
ATOM 7227 O O . THR A 1 908 ? 13.573 15.348 27.010 1.00 35.62 908 THR A O 1
ATOM 7230 N N . ASP A 1 909 ? 14.075 14.217 28.881 1.00 37.22 909 ASP A N 1
ATOM 7231 C CA . ASP A 1 909 ? 14.672 13.048 28.217 1.00 37.22 909 ASP A CA 1
ATOM 7232 C C . ASP A 1 909 ? 13.628 12.230 27.393 1.00 37.22 909 ASP A C 1
ATOM 7234 O O . ASP A 1 909 ? 13.981 11.244 26.762 1.00 37.22 909 ASP A O 1
ATOM 7238 N N . GLU A 1 910 ? 12.372 12.699 27.302 1.00 38.66 910 GLU A N 1
ATOM 7239 C CA . GLU A 1 910 ? 11.171 11.917 26.966 1.00 38.66 910 GLU A CA 1
ATOM 7240 C C . GLU A 1 910 ? 10.669 12.040 25.507 1.00 38.66 910 GLU A C 1
ATOM 7242 O O . GLU A 1 910 ? 9.732 11.351 25.084 1.00 38.66 910 GLU A O 1
ATOM 7247 N N . LEU A 1 911 ? 11.292 12.894 24.693 1.00 36.16 911 LEU A N 1
ATOM 7248 C CA . LEU A 1 911 ? 11.054 12.970 23.252 1.00 36.16 911 LEU A CA 1
ATOM 7249 C C . LEU A 1 911 ? 12.407 13.066 22.560 1.00 36.16 911 LEU A C 1
ATOM 7251 O O . LEU A 1 911 ? 13.155 14.014 22.776 1.00 36.16 911 LEU A O 1
ATOM 7255 N N . LYS A 1 912 ? 12.710 12.137 21.649 1.00 38.91 912 LYS A N 1
ATOM 7256 C CA . LYS A 1 912 ? 13.844 12.254 20.710 1.00 38.91 912 LYS A CA 1
ATOM 7257 C C . LYS A 1 912 ? 13.685 13.439 19.730 1.00 38.91 912 LYS A C 1
ATOM 7259 O O . LYS A 1 912 ? 14.287 13.429 18.665 1.00 38.91 912 LYS A O 1
ATOM 7264 N N . GLU A 1 913 ? 12.864 14.434 20.049 1.00 45.12 913 GLU A N 1
ATOM 7265 C CA . GLU A 1 913 ? 12.608 15.614 19.236 1.00 45.12 913 GLU A CA 1
ATOM 7266 C C . GLU A 1 913 ? 13.616 16.708 19.597 1.00 45.12 913 GLU A C 1
ATOM 7268 O O . GLU A 1 913 ? 13.676 17.202 20.724 1.00 45.12 913 GLU A O 1
ATOM 7273 N N . LEU A 1 914 ? 14.448 17.072 18.623 1.00 52.50 914 LEU A N 1
ATOM 7274 C CA . LEU A 1 914 ? 15.351 18.212 18.715 1.00 52.50 914 LEU A CA 1
ATOM 7275 C C . LEU A 1 914 ? 14.532 19.498 18.589 1.00 52.50 914 LEU A C 1
ATOM 7277 O O . LEU A 1 914 ? 14.369 20.021 17.490 1.00 52.50 914 LEU A O 1
ATOM 7281 N N . ASN A 1 915 ? 14.007 19.993 19.707 1.00 65.75 915 ASN A N 1
ATOM 7282 C CA . ASN A 1 915 ? 13.308 21.273 19.735 1.00 65.75 915 ASN A CA 1
ATOM 7283 C C . ASN A 1 915 ? 14.298 22.424 19.971 1.00 65.75 915 ASN A C 1
ATOM 7285 O O . ASN A 1 915 ? 15.163 22.370 20.854 1.00 65.75 915 ASN A O 1
ATOM 7289 N N . TRP A 1 916 ? 14.172 23.459 19.144 1.00 75.50 916 TRP A N 1
ATOM 7290 C CA . TRP A 1 916 ? 14.988 24.667 19.188 1.00 75.50 916 TRP A CA 1
ATOM 7291 C C . TRP A 1 916 ? 14.135 25.846 19.620 1.00 75.50 916 TRP A C 1
ATOM 7293 O O . TRP A 1 916 ? 13.005 26.002 19.165 1.00 75.50 916 TRP A O 1
ATOM 7303 N N . GLU A 1 917 ? 14.699 26.687 20.475 1.00 77.56 917 GLU A N 1
ATOM 7304 C CA . GLU A 1 917 ? 14.129 27.979 20.814 1.00 77.56 917 GLU A CA 1
ATOM 7305 C C . GLU A 1 917 ? 14.862 29.061 20.026 1.00 77.56 917 GLU A C 1
ATOM 7307 O O . GLU A 1 917 ? 16.095 29.132 20.027 1.00 77.56 917 GLU A O 1
ATOM 7312 N N . ALA A 1 918 ? 14.085 29.881 19.326 1.00 81.62 918 ALA A N 1
ATOM 7313 C CA . ALA A 1 918 ? 14.574 31.016 18.571 1.00 81.62 918 ALA A CA 1
ATOM 7314 C C . ALA A 1 918 ? 14.304 32.299 19.353 1.00 81.62 918 ALA A C 1
ATOM 7316 O O . ALA A 1 918 ? 13.155 32.626 19.637 1.00 81.62 918 ALA A O 1
ATOM 7317 N N . THR A 1 919 ? 15.368 33.035 19.665 1.00 82.44 919 THR A N 1
ATOM 7318 C CA . THR A 1 919 ? 15.275 34.383 20.228 1.00 82.44 919 THR A CA 1
ATOM 7319 C C . THR A 1 919 ? 15.577 35.389 19.126 1.00 82.44 919 THR A C 1
ATOM 7321 O O . THR A 1 919 ? 16.684 35.397 18.582 1.00 82.44 919 THR A O 1
ATOM 7324 N N . ILE A 1 920 ? 14.600 36.234 18.790 1.00 80.44 920 ILE A N 1
ATOM 7325 C CA . ILE A 1 920 ? 14.770 37.324 17.821 1.00 80.44 920 ILE A CA 1
ATOM 7326 C C . ILE A 1 920 ? 15.041 38.606 18.608 1.00 80.44 920 ILE A C 1
ATOM 7328 O O . ILE A 1 920 ? 14.229 39.021 19.442 1.00 80.44 920 ILE A O 1
ATOM 7332 N N . ASN A 1 921 ? 16.184 39.246 18.356 1.00 74.31 921 ASN A N 1
ATOM 7333 C CA . ASN A 1 921 ? 16.494 40.510 19.023 1.00 74.31 921 ASN A CA 1
ATOM 7334 C C . ASN A 1 921 ? 15.865 41.663 18.241 1.00 74.31 921 ASN A C 1
ATOM 7336 O O . ASN A 1 921 ? 16.189 41.871 17.070 1.00 74.31 921 ASN A O 1
ATOM 7340 N N . ILE A 1 922 ? 14.987 42.417 18.904 1.00 66.00 922 ILE A N 1
ATOM 7341 C CA . ILE A 1 922 ? 14.252 43.529 18.292 1.00 66.00 922 ILE A CA 1
ATOM 7342 C C . ILE A 1 922 ? 14.915 44.857 18.663 1.00 66.00 922 ILE A C 1
ATOM 7344 O O . ILE A 1 922 ? 15.206 45.655 17.780 1.00 66.00 922 ILE A O 1
ATOM 7348 N N . THR A 1 923 ? 15.256 45.071 19.938 1.00 62.25 923 THR A N 1
ATOM 7349 C CA . THR A 1 923 ? 16.064 46.223 20.386 1.00 62.25 923 THR A CA 1
ATOM 7350 C C . THR A 1 923 ? 17.193 45.765 21.310 1.00 62.25 923 THR A C 1
ATOM 7352 O O . THR A 1 923 ? 17.154 44.660 21.852 1.00 62.25 923 THR A O 1
ATOM 7355 N N . LYS A 1 924 ? 18.194 46.620 21.547 1.00 52.06 924 LYS A N 1
ATOM 7356 C CA . LYS A 1 924 ? 19.364 46.351 22.403 1.00 52.06 924 LYS A CA 1
ATOM 7357 C C . LYS A 1 924 ? 18.999 45.945 23.840 1.00 52.06 924 LYS A C 1
ATOM 7359 O O . LYS A 1 924 ? 19.840 45.389 24.543 1.00 52.06 924 LYS A O 1
ATOM 7364 N N . TYR A 1 925 ? 17.763 46.216 24.273 1.00 44.34 925 TYR A N 1
ATOM 7365 C CA . TYR A 1 925 ? 17.267 45.947 25.627 1.00 44.34 925 TYR A CA 1
ATOM 7366 C C . TYR A 1 925 ? 15.963 45.133 25.675 1.00 44.34 925 TYR A C 1
ATOM 7368 O O . TYR A 1 925 ? 15.481 44.854 26.772 1.00 44.34 925 TYR A O 1
ATOM 7376 N N . GLN A 1 926 ? 15.385 44.754 24.528 1.00 55.53 926 GLN A N 1
ATOM 7377 C CA . GLN A 1 926 ? 14.109 44.039 24.458 1.00 55.53 926 GLN A CA 1
ATOM 7378 C C . GLN A 1 926 ? 14.250 42.824 23.533 1.00 55.53 926 GLN A C 1
ATOM 7380 O O . GLN A 1 926 ? 14.362 42.947 22.309 1.00 55.53 926 GLN A O 1
ATOM 7385 N N . THR A 1 927 ? 14.276 41.645 24.150 1.00 56.09 927 THR A N 1
ATOM 7386 C CA . THR A 1 927 ? 14.256 40.346 23.479 1.00 56.09 927 THR A CA 1
ATOM 7387 C C . THR A 1 927 ? 12.816 39.866 23.353 1.00 56.09 927 THR A C 1
ATOM 7389 O O . THR A 1 927 ? 12.059 39.899 24.325 1.00 56.09 927 THR A O 1
ATOM 7392 N N . TYR A 1 928 ? 12.435 39.402 22.164 1.00 60.28 928 TYR A N 1
ATOM 7393 C CA . TYR A 1 928 ? 11.203 38.640 21.996 1.00 60.28 928 TYR A CA 1
ATOM 7394 C C . TYR A 1 928 ? 11.545 37.159 22.121 1.00 60.28 928 TYR A C 1
ATOM 7396 O O . TYR A 1 928 ? 12.177 36.578 21.237 1.00 60.28 928 TYR A O 1
ATOM 7404 N N . GLY A 1 929 ? 11.211 36.587 23.277 1.00 53.62 929 GLY A N 1
ATOM 7405 C CA . GLY A 1 929 ? 11.476 35.192 23.608 1.00 53.62 929 GLY A CA 1
ATOM 7406 C C . GLY A 1 929 ? 10.169 34.433 23.764 1.00 53.62 929 GLY A C 1
ATOM 7407 O O . GLY A 1 929 ? 9.513 34.557 24.796 1.00 53.62 929 GLY A O 1
ATOM 7408 N N . THR A 1 930 ? 9.819 33.637 22.755 1.00 55.22 930 THR A N 1
ATOM 7409 C CA . THR A 1 930 ? 8.752 32.638 22.857 1.00 55.22 930 THR A CA 1
ATOM 7410 C C . THR A 1 930 ? 9.139 31.414 22.033 1.00 55.22 930 THR A C 1
ATOM 7412 O O . THR A 1 930 ? 9.756 31.542 20.979 1.00 55.22 930 THR A O 1
ATOM 7415 N N . ILE A 1 931 ? 8.742 30.225 22.493 1.00 53.53 931 ILE A N 1
ATOM 7416 C CA . ILE A 1 931 ? 8.903 28.943 21.794 1.00 53.53 931 ILE A CA 1
ATOM 7417 C C . ILE A 1 931 ? 8.282 29.049 20.393 1.00 53.53 931 ILE A C 1
ATOM 7419 O O . ILE A 1 931 ? 7.061 29.014 20.239 1.00 53.53 931 ILE A O 1
ATOM 7423 N N . MET A 1 932 ? 9.122 29.184 19.368 1.00 60.47 932 MET A N 1
ATOM 7424 C CA . MET A 1 932 ? 8.703 29.166 17.968 1.00 60.47 932 MET A CA 1
ATOM 7425 C C . MET A 1 932 ? 8.960 27.771 17.390 1.00 60.47 932 MET A C 1
ATOM 7427 O O . MET A 1 932 ? 9.952 27.132 17.736 1.00 60.47 932 MET A O 1
ATOM 7431 N N . SER A 1 933 ? 8.085 27.276 16.512 1.00 70.31 933 SER A N 1
ATOM 7432 C CA . SER A 1 933 ? 8.347 26.010 15.819 1.00 70.31 933 SER A CA 1
ATOM 7433 C C . SER A 1 933 ? 9.458 26.240 14.793 1.00 70.31 933 SER A C 1
ATOM 7435 O O . SER A 1 933 ? 9.222 26.845 13.745 1.00 70.31 933 SER A O 1
ATOM 7437 N N . VAL A 1 934 ? 10.679 25.827 15.139 1.00 80.44 934 VAL A N 1
ATOM 7438 C CA . VAL A 1 934 ? 11.871 25.911 14.286 1.00 80.44 934 VAL A CA 1
ATOM 7439 C C . VAL A 1 934 ? 12.007 24.617 13.488 1.00 80.44 934 VAL A C 1
ATOM 7441 O O . VAL A 1 934 ? 12.217 23.545 14.055 1.00 80.44 934 VAL A O 1
ATOM 7444 N N . ALA A 1 935 ? 11.955 24.729 12.165 1.00 84.25 935 ALA A N 1
ATOM 7445 C CA . ALA A 1 935 ? 12.247 23.648 11.237 1.00 84.25 935 ALA A CA 1
ATOM 7446 C C . ALA A 1 935 ? 13.599 23.913 10.563 1.00 84.25 935 ALA A C 1
ATOM 7448 O O . ALA A 1 935 ? 13.718 24.835 9.758 1.00 84.25 935 ALA A O 1
ATOM 7449 N N . LEU A 1 936 ? 14.620 23.124 10.903 1.00 86.19 936 LEU A N 1
ATOM 7450 C CA . LEU A 1 936 ? 15.939 23.210 10.269 1.00 86.19 936 LEU A CA 1
ATOM 7451 C C . LEU A 1 936 ? 15.973 22.421 8.958 1.00 86.19 936 LEU A C 1
ATOM 7453 O O . LEU A 1 936 ? 15.386 21.344 8.861 1.00 86.19 936 LEU A O 1
ATOM 7457 N N . ASP A 1 937 ? 16.705 22.944 7.975 1.00 86.38 937 ASP A N 1
ATOM 7458 C CA . ASP A 1 937 ? 16.810 22.350 6.636 1.00 86.38 937 ASP A CA 1
ATOM 7459 C C . ASP A 1 937 ? 17.751 21.125 6.604 1.00 86.38 937 ASP A C 1
ATOM 7461 O O . ASP A 1 937 ? 17.620 20.243 5.751 1.00 86.38 937 ASP A O 1
ATOM 7465 N N . THR A 1 938 ? 18.707 21.074 7.537 1.00 77.25 938 THR A N 1
ATOM 7466 C CA . THR A 1 938 ? 19.678 19.986 7.728 1.00 77.25 938 THR A CA 1
ATOM 7467 C C . THR A 1 938 ? 19.902 19.714 9.215 1.00 77.25 938 THR A C 1
ATOM 7469 O O . THR A 1 938 ? 19.595 20.544 10.072 1.00 77.25 938 THR A O 1
ATOM 7472 N N . PHE A 1 939 ? 20.476 18.554 9.540 1.00 74.69 939 PHE A N 1
ATOM 7473 C CA . PHE A 1 939 ? 20.838 18.221 10.916 1.00 74.69 939 PHE A CA 1
ATOM 7474 C C . PHE A 1 939 ? 21.916 19.176 11.439 1.00 74.69 939 PHE A C 1
ATOM 7476 O O . PHE A 1 939 ? 22.958 19.340 10.806 1.00 74.69 939 PHE A O 1
ATOM 7483 N N . HIS A 1 940 ? 21.690 19.741 12.624 1.00 73.62 940 HIS A N 1
ATOM 7484 C CA . HIS A 1 940 ? 22.680 20.505 13.381 1.00 73.62 940 HIS A CA 1
ATOM 7485 C C . HIS A 1 940 ? 22.755 19.979 14.815 1.00 73.62 940 HIS A C 1
ATOM 7487 O O . HIS A 1 940 ? 21.730 19.688 15.434 1.00 73.62 940 HIS A O 1
ATOM 7493 N N . GLN A 1 941 ? 23.976 19.853 15.339 1.00 72.44 941 GLN A N 1
ATOM 7494 C CA . GLN A 1 941 ? 24.226 19.328 16.684 1.00 72.44 941 GLN A CA 1
ATOM 7495 C C . GLN A 1 941 ? 24.017 20.392 17.775 1.00 72.44 941 GLN A C 1
ATOM 7497 O O . GLN A 1 941 ? 23.338 20.129 18.769 1.00 72.44 941 GLN A O 1
ATOM 7502 N N . ASP A 1 942 ? 24.582 21.581 17.571 1.00 77.56 942 ASP A N 1
ATOM 7503 C CA . ASP A 1 942 ? 24.441 22.782 18.393 1.00 77.56 942 ASP A CA 1
ATOM 7504 C C . ASP A 1 942 ? 24.650 24.036 17.512 1.00 77.56 942 ASP A C 1
ATOM 7506 O O . ASP A 1 942 ? 25.067 23.922 16.356 1.00 77.56 942 ASP A O 1
ATOM 7510 N N . PHE A 1 943 ? 24.318 25.214 18.049 1.00 85.50 943 PHE A N 1
ATOM 7511 C CA . PHE A 1 943 ? 24.614 26.524 17.448 1.00 85.50 943 PHE A CA 1
ATOM 7512 C C . PHE A 1 943 ? 25.470 27.385 18.394 1.00 85.50 943 PHE A C 1
ATOM 7514 O O . PHE A 1 943 ? 25.428 28.613 18.324 1.00 85.50 943 PHE A O 1
ATOM 7521 N N . GLU A 1 944 ? 26.211 26.782 19.334 1.00 84.81 944 GLU A N 1
ATOM 7522 C CA . GLU A 1 944 ? 26.955 27.547 20.351 1.00 84.81 944 GLU A CA 1
ATOM 7523 C C . GLU A 1 944 ? 27.993 28.465 19.701 1.00 84.81 944 GLU A C 1
ATOM 7525 O O . GLU A 1 944 ? 28.076 29.648 20.036 1.00 84.81 944 GLU A O 1
ATOM 7530 N N . PHE A 1 945 ? 28.719 27.938 18.714 1.00 85.38 945 PHE A N 1
ATOM 7531 C CA . PHE A 1 945 ? 29.684 28.704 17.932 1.00 85.38 945 PHE A CA 1
ATOM 7532 C C . PHE A 1 945 ? 29.008 29.836 17.149 1.00 85.38 945 PHE A C 1
ATOM 7534 O O . PHE A 1 945 ? 29.421 30.991 17.240 1.00 85.38 945 PHE A O 1
ATOM 7541 N N . GLN A 1 946 ? 27.931 29.532 16.423 1.00 89.62 946 GLN A N 1
ATOM 7542 C CA . GLN A 1 946 ? 27.238 30.519 15.601 1.00 89.62 946 GLN A CA 1
ATOM 7543 C C . GLN A 1 946 ? 26.625 31.653 16.428 1.00 89.62 946 GLN A C 1
ATOM 7545 O O . GLN A 1 946 ? 26.677 32.815 16.007 1.00 89.62 946 GLN A O 1
ATOM 7550 N N . ASN A 1 947 ? 26.072 31.321 17.598 1.00 86.56 947 ASN A N 1
ATOM 7551 C CA . ASN A 1 947 ? 25.561 32.291 18.560 1.00 86.56 947 ASN A CA 1
ATOM 7552 C C . ASN A 1 947 ? 26.695 33.164 19.116 1.00 86.56 947 ASN A C 1
ATOM 7554 O O . ASN A 1 947 ? 26.549 34.385 19.160 1.00 86.56 947 ASN A O 1
ATOM 7558 N N . ALA A 1 948 ? 27.832 32.567 19.500 1.00 85.25 948 ALA A N 1
ATOM 7559 C CA . ALA A 1 948 ? 28.985 33.304 20.022 1.00 85.25 948 ALA A CA 1
ATOM 7560 C C . ALA A 1 948 ? 29.558 34.297 18.993 1.00 85.25 948 ALA A C 1
ATOM 7562 O O . ALA A 1 948 ? 29.875 35.432 19.342 1.00 85.25 948 ALA A O 1
ATOM 7563 N N . GLU A 1 949 ? 29.611 33.903 17.719 1.00 87.62 949 GLU A N 1
ATOM 7564 C CA . GLU A 1 949 ? 30.088 34.743 16.612 1.00 87.62 949 GLU A CA 1
ATOM 7565 C C . GLU A 1 949 ? 29.032 35.736 16.086 1.00 87.62 949 GLU A C 1
ATOM 7567 O O . GLU A 1 949 ? 29.312 36.512 15.172 1.00 87.62 949 GLU A O 1
ATOM 7572 N N . SER A 1 950 ? 27.809 35.740 16.640 1.00 84.69 950 SER A N 1
ATOM 7573 C CA . SER A 1 950 ? 26.691 36.571 16.149 1.00 84.69 950 SER A CA 1
ATOM 7574 C C . SER A 1 950 ? 26.468 36.419 14.635 1.00 84.69 950 SER A C 1
ATOM 7576 O O . SER A 1 950 ? 26.288 37.393 13.900 1.00 84.69 950 SER A O 1
ATOM 7578 N N . SER A 1 951 ? 26.537 35.172 14.169 1.00 90.75 951 SER A N 1
ATOM 7579 C CA . SER A 1 951 ? 26.494 34.800 12.748 1.00 90.75 951 SER A CA 1
ATOM 7580 C C . SER A 1 951 ? 25.092 34.414 12.255 1.00 90.75 951 SER A C 1
ATOM 7582 O O . SER A 1 951 ? 24.894 34.220 11.053 1.00 90.75 951 SER A O 1
ATOM 7584 N N . LEU A 1 952 ? 24.115 34.331 13.164 1.00 93.06 952 LEU A N 1
ATOM 7585 C CA . LEU A 1 952 ? 22.738 33.952 12.862 1.00 93.06 952 LEU A CA 1
ATOM 7586 C C . LEU A 1 952 ? 21.835 35.166 12.685 1.00 93.06 952 LEU A C 1
ATOM 7588 O O . LEU A 1 952 ? 21.808 36.101 13.491 1.00 93.06 952 LEU A O 1
ATOM 7592 N N . TYR A 1 953 ? 21.030 35.092 11.638 1.00 93.81 953 TYR A N 1
ATOM 7593 C CA . TYR A 1 953 ? 20.061 36.103 11.277 1.00 93.81 953 TYR A CA 1
ATOM 7594 C C . TYR A 1 953 ? 18.738 35.452 10.875 1.00 93.81 953 TYR A C 1
ATOM 7596 O O . TYR A 1 953 ? 18.660 34.253 10.604 1.00 93.81 953 TYR A O 1
ATOM 7604 N N . CYS A 1 954 ? 17.681 36.250 10.819 1.00 93.12 954 CYS A N 1
ATOM 7605 C CA . CYS A 1 954 ? 16.411 35.831 10.253 1.00 93.12 954 CYS A CA 1
ATOM 7606 C C . CYS A 1 954 ? 15.736 36.971 9.493 1.00 93.12 954 CYS A C 1
ATOM 7608 O O . CYS A 1 954 ? 16.073 38.142 9.672 1.00 93.12 954 CYS A O 1
ATOM 7610 N N . ILE A 1 955 ? 14.803 36.620 8.616 1.00 93.25 955 ILE A N 1
ATOM 7611 C CA . ILE A 1 955 ? 14.053 37.571 7.800 1.00 93.25 955 ILE A CA 1
ATOM 7612 C C . ILE A 1 955 ? 12.574 37.168 7.795 1.00 93.25 955 ILE A C 1
ATOM 7614 O O . ILE A 1 955 ? 12.251 36.049 7.388 1.00 93.25 955 ILE A O 1
ATOM 7618 N N . PRO A 1 956 ? 11.654 38.030 8.264 1.00 92.06 956 PRO A N 1
ATOM 7619 C CA . PRO A 1 956 ? 10.225 37.797 8.101 1.00 92.06 956 PRO A CA 1
ATOM 7620 C C . PRO A 1 956 ? 9.892 37.773 6.609 1.00 92.06 956 PRO A C 1
ATOM 7622 O O . PRO A 1 956 ? 10.218 38.712 5.885 1.00 92.06 956 PRO A O 1
ATOM 7625 N N . CYS A 1 957 ? 9.278 36.692 6.136 1.00 92.69 957 CYS A N 1
ATOM 7626 C CA . CYS A 1 957 ? 9.000 36.486 4.716 1.00 92.69 957 CYS A CA 1
ATOM 7627 C C . CYS A 1 957 ? 7.538 36.740 4.368 1.00 92.69 957 CYS A C 1
ATOM 7629 O O . CYS A 1 957 ? 7.254 37.377 3.353 1.00 92.69 957 CYS A O 1
ATOM 7631 N N . ALA A 1 958 ? 6.619 36.241 5.192 1.00 90.81 958 ALA A N 1
ATOM 7632 C CA . ALA A 1 958 ? 5.193 36.252 4.899 1.00 90.81 958 ALA A CA 1
ATOM 7633 C C . ALA A 1 958 ? 4.334 36.135 6.166 1.00 90.81 958 ALA A C 1
ATOM 7635 O O . ALA A 1 958 ? 4.813 35.663 7.200 1.00 90.81 958 ALA A O 1
ATOM 7636 N N . LEU A 1 959 ? 3.066 36.539 6.057 1.00 86.69 959 LEU A N 1
ATOM 7637 C CA . LEU A 1 959 ? 2.010 36.283 7.040 1.00 86.69 959 LEU A CA 1
ATOM 7638 C C . LEU A 1 959 ? 0.925 35.395 6.410 1.00 86.69 959 LEU A C 1
ATOM 7640 O O . LEU A 1 959 ? 0.451 35.683 5.314 1.00 86.69 959 LEU A O 1
ATOM 7644 N N . GLU A 1 960 ? 0.540 34.321 7.097 1.00 80.50 960 GLU A N 1
ATOM 7645 C CA . GLU A 1 960 ? -0.478 33.354 6.668 1.00 80.50 960 GLU A CA 1
ATOM 7646 C C . GLU A 1 960 ? -1.656 33.328 7.656 1.00 80.50 960 GLU A C 1
ATOM 7648 O O . GLU A 1 960 ? -1.428 33.201 8.856 1.00 80.50 960 GLU A O 1
ATOM 7653 N N . GLU A 1 961 ? -2.910 33.365 7.177 1.00 70.38 961 GLU A N 1
ATOM 7654 C CA . GLU A 1 961 ? -4.109 33.478 8.045 1.00 70.38 961 GLU A CA 1
ATOM 7655 C C . GLU A 1 961 ? -4.193 32.396 9.132 1.00 70.38 961 GLU A C 1
ATOM 7657 O O . GLU A 1 961 ? -4.635 32.658 10.245 1.00 70.38 961 GLU A O 1
ATOM 7662 N N . THR A 1 962 ? -3.781 31.165 8.818 1.00 66.81 962 THR A N 1
ATOM 7663 C CA . THR A 1 962 ? -3.927 30.012 9.722 1.00 66.81 962 THR A CA 1
ATOM 7664 C C . THR A 1 962 ? -2.621 29.564 10.374 1.00 66.81 962 THR A C 1
ATOM 7666 O O . THR A 1 962 ? -2.657 28.736 11.281 1.00 66.81 962 THR A O 1
ATOM 7669 N N . GLN A 1 963 ? -1.467 30.021 9.874 1.00 68.94 963 GLN A N 1
ATOM 7670 C CA . GLN A 1 963 ? -0.139 29.594 10.351 1.00 68.94 963 GLN A CA 1
ATOM 7671 C C . GLN A 1 963 ? 0.698 30.745 10.932 1.00 68.94 963 GLN A C 1
ATOM 7673 O O . GLN A 1 963 ? 1.749 30.494 11.524 1.00 68.94 963 GLN A O 1
ATOM 7678 N N . GLY A 1 964 ? 0.220 31.985 10.808 1.00 80.12 964 GLY A N 1
ATOM 7679 C CA . GLY A 1 964 ? 0.891 33.195 11.260 1.00 80.12 964 GLY A CA 1
ATOM 7680 C C . GLY A 1 964 ? 2.158 33.506 10.458 1.00 80.12 964 GLY A C 1
ATOM 7681 O O . GLY A 1 964 ? 2.204 33.311 9.242 1.00 80.12 964 GLY A O 1
ATOM 7682 N N . PHE A 1 965 ? 3.181 34.057 11.108 1.00 85.12 965 PHE A N 1
ATOM 7683 C CA . PHE A 1 965 ? 4.414 34.491 10.458 1.00 85.12 965 PHE A CA 1
ATOM 7684 C C . PHE A 1 965 ? 5.280 33.322 9.986 1.00 85.12 965 PHE A C 1
ATOM 7686 O O . PHE A 1 965 ? 5.568 32.388 10.741 1.00 85.12 965 PHE A O 1
ATOM 7693 N N . LYS A 1 966 ? 5.784 33.451 8.755 1.00 88.44 966 LYS A N 1
ATOM 7694 C CA . LYS A 1 966 ? 6.870 32.648 8.185 1.00 88.44 966 LYS A CA 1
ATOM 7695 C C . LYS A 1 966 ? 8.158 33.455 8.205 1.00 88.44 966 LYS A C 1
ATOM 7697 O O . LYS A 1 966 ? 8.233 34.510 7.570 1.00 88.44 966 LYS A O 1
ATOM 7702 N N . ILE A 1 967 ? 9.162 32.973 8.932 1.00 90.94 967 ILE A N 1
ATOM 7703 C CA . ILE A 1 967 ? 10.433 33.680 9.133 1.00 90.94 967 ILE A CA 1
ATOM 7704 C C . ILE A 1 967 ? 11.586 32.761 8.724 1.00 90.94 967 ILE A C 1
ATOM 7706 O O . ILE A 1 967 ? 11.801 31.716 9.334 1.00 90.94 967 ILE A O 1
ATOM 7710 N N . MET A 1 968 ? 12.340 33.147 7.696 1.00 94.00 968 MET A N 1
ATOM 7711 C CA . MET A 1 968 ? 13.466 32.359 7.188 1.00 94.00 968 MET A CA 1
ATOM 7712 C C . MET A 1 968 ? 14.714 32.578 8.044 1.00 94.00 968 MET A C 1
ATOM 7714 O O . MET A 1 968 ? 15.021 33.708 8.424 1.00 94.00 968 MET A O 1
ATOM 7718 N N . LEU A 1 969 ? 15.446 31.498 8.319 1.00 94.12 969 LEU A N 1
ATOM 7719 C CA . LEU A 1 969 ? 16.668 31.496 9.122 1.00 94.12 969 LEU A CA 1
ATOM 7720 C C . LEU A 1 969 ? 17.904 31.453 8.231 1.00 94.12 969 LEU A C 1
ATOM 7722 O O . LEU A 1 969 ? 17.967 30.678 7.273 1.00 94.12 969 LEU A O 1
ATOM 7726 N N . LEU A 1 970 ? 18.890 32.277 8.573 1.00 95.06 970 LEU A N 1
ATOM 7727 C CA . LEU A 1 970 ? 20.078 32.528 7.771 1.00 95.06 970 LEU A CA 1
ATOM 7728 C C . LEU A 1 970 ? 21.346 32.455 8.632 1.00 95.06 970 LEU A C 1
ATOM 7730 O O . LEU A 1 970 ? 21.398 33.000 9.732 1.00 95.06 970 LEU A O 1
ATOM 7734 N N . GLU A 1 971 ? 22.395 31.847 8.089 1.00 94.88 971 GLU A N 1
ATOM 7735 C CA . GLU A 1 971 ? 23.760 31.884 8.621 1.00 94.88 971 GLU A CA 1
ATOM 7736 C C . GLU A 1 971 ? 24.641 32.702 7.669 1.00 94.88 971 GLU A C 1
ATOM 7738 O O . GLU A 1 971 ? 24.674 32.442 6.461 1.00 94.88 971 GLU A O 1
ATOM 7743 N N . ILE A 1 972 ? 25.360 33.699 8.187 1.00 94.81 972 ILE A N 1
ATOM 7744 C CA . ILE A 1 972 ? 26.289 34.501 7.379 1.00 94.81 972 ILE A CA 1
ATOM 7745 C C . ILE A 1 972 ? 27.498 33.654 6.948 1.00 94.81 972 ILE A C 1
ATOM 7747 O O . ILE A 1 972 ? 28.131 32.989 7.761 1.00 94.81 972 ILE A O 1
ATOM 7751 N N . GLN A 1 973 ? 27.841 33.710 5.662 1.00 93.88 973 GLN A N 1
ATOM 7752 C CA . GLN A 1 973 ? 28.998 33.019 5.076 1.00 93.88 973 GLN A CA 1
ATOM 7753 C C . GLN A 1 973 ? 30.119 34.003 4.709 1.00 93.88 973 GLN A C 1
ATOM 7755 O O . GLN A 1 973 ? 31.298 33.699 4.862 1.00 93.88 973 GLN A O 1
ATOM 7760 N N . ASP A 1 974 ? 29.759 35.208 4.252 1.00 92.25 974 ASP A N 1
ATOM 7761 C CA . ASP A 1 974 ? 30.697 36.309 4.005 1.00 92.25 974 ASP A CA 1
ATOM 7762 C C . ASP A 1 974 ? 30.072 37.634 4.452 1.00 92.25 974 ASP A C 1
ATOM 7764 O O . ASP A 1 974 ? 29.206 38.207 3.783 1.00 92.25 974 ASP A O 1
ATOM 7768 N N . ARG A 1 975 ? 30.547 38.137 5.596 1.00 89.06 975 ARG A N 1
ATOM 7769 C CA . ARG A 1 975 ? 30.057 39.372 6.219 1.00 89.06 975 ARG A CA 1
ATOM 7770 C C . ARG A 1 975 ? 30.315 40.612 5.366 1.00 89.06 975 ARG A C 1
ATOM 7772 O O . ARG A 1 975 ? 29.523 41.546 5.407 1.00 89.06 975 ARG A O 1
ATOM 7779 N N . SER A 1 976 ? 31.415 40.632 4.611 1.00 86.62 976 SER A N 1
ATOM 7780 C CA . SER A 1 976 ? 31.817 41.794 3.811 1.00 86.62 976 SER A CA 1
ATOM 7781 C C . SER A 1 976 ? 30.973 41.960 2.550 1.00 86.62 976 SER A C 1
ATOM 7783 O O . SER A 1 976 ? 30.843 43.068 2.035 1.00 86.62 976 SER A O 1
ATOM 7785 N N . ARG A 1 977 ? 30.393 40.857 2.065 1.00 86.81 977 ARG A N 1
ATOM 7786 C CA . ARG A 1 977 ? 29.596 40.805 0.834 1.00 86.81 977 ARG A CA 1
ATOM 7787 C C . ARG A 1 977 ? 28.107 40.566 1.087 1.00 86.81 977 ARG A C 1
ATOM 7789 O O . ARG A 1 977 ? 27.359 40.481 0.122 1.00 86.81 977 ARG A O 1
ATOM 7796 N N . GLY A 1 978 ? 27.686 40.432 2.348 1.00 89.69 978 GLY A N 1
ATOM 7797 C CA . GLY A 1 978 ? 26.294 40.140 2.699 1.00 89.69 978 GLY A CA 1
ATOM 7798 C C . GLY A 1 978 ? 25.809 38.804 2.130 1.00 89.69 978 GLY A C 1
ATOM 7799 O O . GLY A 1 978 ? 24.683 38.726 1.638 1.00 89.69 978 GLY A O 1
ATOM 7800 N N . ILE A 1 979 ? 26.675 37.782 2.139 1.00 95.50 979 ILE A N 1
ATOM 7801 C CA . ILE A 1 979 ? 26.355 36.447 1.618 1.00 95.50 979 ILE A CA 1
ATOM 7802 C C . ILE A 1 979 ? 25.909 35.550 2.763 1.00 95.50 979 ILE A C 1
ATOM 7804 O O . ILE A 1 979 ? 26.638 35.374 3.741 1.00 95.50 979 ILE A O 1
ATOM 7808 N N . PHE A 1 980 ? 24.747 34.936 2.594 1.00 96.31 980 PHE A N 1
ATOM 7809 C CA . PHE A 1 980 ? 24.091 34.084 3.570 1.00 96.31 980 PHE A CA 1
ATOM 7810 C C . PHE A 1 980 ? 23.831 32.689 3.011 1.00 96.31 980 PHE A C 1
ATOM 7812 O O . PHE A 1 980 ? 23.720 32.478 1.805 1.00 96.31 980 PHE A O 1
ATOM 7819 N N . ARG A 1 981 ? 23.674 31.740 3.924 1.00 94.62 981 ARG A N 1
ATOM 7820 C CA . ARG A 1 981 ? 23.142 30.407 3.674 1.00 94.62 981 ARG A CA 1
ATOM 7821 C C . ARG A 1 981 ? 21.824 30.278 4.426 1.00 94.62 981 ARG A C 1
ATOM 7823 O O . ARG A 1 981 ? 21.753 30.652 5.593 1.00 94.62 981 ARG A O 1
ATOM 7830 N N . ARG A 1 982 ? 20.792 29.744 3.783 1.00 94.31 982 ARG A N 1
ATOM 7831 C CA . ARG A 1 982 ? 19.547 29.375 4.456 1.00 94.31 982 ARG A CA 1
ATOM 7832 C C . ARG A 1 982 ? 19.762 28.111 5.292 1.00 94.31 982 ARG A C 1
ATOM 7834 O O . ARG A 1 982 ? 20.395 27.166 4.824 1.00 94.31 982 ARG A O 1
ATOM 7841 N N . ILE A 1 983 ? 19.252 28.122 6.522 1.00 92.19 983 ILE A N 1
ATOM 7842 C CA . ILE A 1 983 ? 19.405 27.011 7.477 1.00 92.19 983 ILE A CA 1
ATOM 7843 C C . ILE A 1 983 ? 18.075 26.491 8.041 1.00 92.19 983 ILE A C 1
ATOM 7845 O O . ILE A 1 983 ? 18.060 25.458 8.711 1.00 92.19 983 ILE A O 1
ATOM 7849 N N . GLY A 1 984 ? 16.960 27.183 7.800 1.00 90.44 984 GLY A N 1
ATOM 7850 C CA . GLY A 1 984 ? 15.657 26.759 8.301 1.00 90.44 984 GLY A CA 1
ATOM 7851 C C . GLY A 1 984 ? 14.545 27.788 8.136 1.00 90.44 984 GLY A C 1
ATOM 7852 O O . GLY A 1 984 ? 14.713 28.843 7.520 1.00 90.44 984 GLY A O 1
ATOM 7853 N N . MET A 1 985 ? 13.406 27.475 8.746 1.00 89.62 985 MET A N 1
ATOM 7854 C CA . MET A 1 985 ? 12.194 28.286 8.773 1.00 89.62 985 MET A CA 1
ATOM 7855 C C . MET A 1 985 ? 11.564 28.246 10.168 1.00 89.62 985 MET A C 1
ATOM 7857 O O . MET A 1 985 ? 11.534 27.203 10.820 1.00 89.62 985 MET A O 1
ATOM 7861 N N . ILE A 1 986 ? 11.009 29.370 10.603 1.00 86.12 986 ILE A N 1
ATOM 7862 C CA . ILE A 1 986 ? 10.152 29.478 11.780 1.00 86.12 986 ILE A CA 1
ATOM 7863 C C . ILE A 1 986 ? 8.706 29.681 11.334 1.00 86.12 986 ILE A C 1
ATOM 7865 O O . ILE A 1 986 ? 8.437 30.478 10.433 1.00 86.12 986 ILE A O 1
ATOM 7869 N N . THR A 1 987 ? 7.782 28.993 12.008 1.00 80.75 987 THR A N 1
ATOM 7870 C CA . THR A 1 987 ? 6.340 29.279 11.943 1.00 80.75 987 THR A CA 1
ATOM 7871 C C . THR A 1 987 ? 5.844 29.789 13.298 1.00 80.75 987 THR A C 1
ATOM 7873 O O . THR A 1 987 ? 6.114 29.165 14.330 1.00 80.75 987 THR A O 1
ATOM 7876 N N . HIS A 1 988 ? 5.132 30.920 13.302 1.00 75.88 988 HIS A N 1
ATOM 7877 C CA . HIS A 1 988 ? 4.691 31.601 14.521 1.00 75.88 988 HIS A CA 1
ATOM 7878 C C . HIS A 1 988 ? 3.264 32.135 14.425 1.00 75.88 988 HIS A C 1
ATOM 7880 O O . HIS A 1 988 ? 2.999 33.032 13.639 1.00 75.88 988 HIS A O 1
ATOM 7886 N N . LEU A 1 989 ? 2.367 31.623 15.265 1.00 63.28 989 LEU A N 1
ATOM 7887 C CA . LEU A 1 989 ? 0.918 31.805 15.129 1.00 63.28 989 LEU A CA 1
ATOM 7888 C C . LEU A 1 989 ? 0.354 33.129 15.680 1.00 63.28 989 LEU A C 1
ATOM 7890 O O . LEU A 1 989 ? -0.827 33.388 15.476 1.00 63.28 989 LEU A O 1
ATOM 7894 N N . ASP A 1 990 ? 1.138 33.945 16.387 1.00 69.25 990 ASP A N 1
ATOM 7895 C CA . ASP A 1 990 ? 0.614 35.116 17.102 1.00 69.25 990 ASP A CA 1
ATOM 7896 C C . ASP A 1 990 ? 0.689 36.418 16.276 1.00 69.25 990 ASP A C 1
ATOM 7898 O O . ASP A 1 990 ? 1.772 36.918 15.961 1.00 69.25 990 ASP A O 1
ATOM 7902 N N . GLU A 1 991 ? -0.477 36.985 15.940 1.00 63.03 991 GLU A N 1
ATOM 7903 C CA . GLU A 1 991 ? -0.595 38.279 15.252 1.00 63.03 991 GLU A CA 1
ATOM 7904 C C . GLU A 1 991 ? -0.303 39.481 16.164 1.00 63.03 991 GLU A C 1
ATOM 7906 O O . GLU A 1 991 ? 0.115 40.524 15.656 1.00 63.03 991 GLU A O 1
ATOM 7911 N N . GLU A 1 992 ? -0.454 39.366 17.492 1.00 66.44 992 GLU A N 1
ATOM 7912 C CA . GLU A 1 992 ? -0.153 40.470 18.425 1.00 66.44 992 GLU A CA 1
ATOM 7913 C C . GLU A 1 992 ? 1.338 40.847 18.389 1.00 66.44 992 GLU A C 1
ATOM 7915 O O . GLU A 1 992 ? 1.729 41.986 18.654 1.00 66.44 992 GLU A O 1
ATOM 7920 N N . SER A 1 993 ? 2.171 39.905 17.949 1.00 71.62 993 SER A N 1
ATOM 7921 C CA . SER A 1 993 ? 3.612 40.056 17.774 1.00 71.62 993 SER A CA 1
ATOM 7922 C C . SER A 1 993 ? 4.011 40.713 16.439 1.00 71.62 993 SER A C 1
ATOM 7924 O O . SER A 1 993 ? 5.199 40.892 16.160 1.00 71.62 993 SER A O 1
ATOM 7926 N N . ARG A 1 994 ? 3.045 41.142 15.611 1.00 79.88 994 ARG A N 1
ATOM 7927 C CA . ARG A 1 994 ? 3.281 41.758 14.292 1.00 79.88 994 ARG A CA 1
ATOM 7928 C C . ARG A 1 994 ? 4.147 43.016 14.341 1.00 79.88 994 ARG A C 1
ATOM 7930 O O . ARG A 1 994 ? 5.109 43.118 13.581 1.00 79.88 994 ARG A O 1
ATOM 7937 N N . GLU A 1 995 ? 3.827 43.968 15.218 1.00 76.19 995 GLU A N 1
ATOM 7938 C CA . GLU A 1 995 ? 4.612 45.209 15.346 1.00 76.19 995 GLU A CA 1
ATOM 7939 C C . GLU A 1 995 ? 6.041 44.935 15.828 1.00 76.19 995 GLU A C 1
ATOM 7941 O O . GLU A 1 995 ? 6.970 45.650 15.469 1.00 76.19 995 GLU A O 1
ATOM 7946 N N . GLN A 1 996 ? 6.223 43.870 16.607 1.00 76.62 996 GLN A N 1
ATOM 7947 C CA . GLN A 1 996 ? 7.506 43.470 17.173 1.00 76.62 996 GLN A CA 1
ATOM 7948 C C . GLN A 1 996 ? 8.390 42.784 16.119 1.00 76.62 996 GLN A C 1
ATOM 7950 O O . GLN A 1 996 ? 9.552 43.149 15.953 1.00 76.62 996 GLN A O 1
ATOM 7955 N N . ILE A 1 997 ? 7.832 41.850 15.344 1.00 79.56 997 ILE A N 1
ATOM 7956 C CA . ILE A 1 997 ? 8.552 41.122 14.285 1.00 79.56 997 ILE A CA 1
ATOM 7957 C C . ILE A 1 997 ? 8.934 42.050 13.120 1.00 79.56 997 ILE A C 1
ATOM 7959 O O . ILE A 1 997 ? 10.038 41.946 12.578 1.00 79.56 997 ILE A O 1
ATOM 7963 N N . LEU A 1 998 ? 8.035 42.962 12.730 1.00 83.19 998 LEU A N 1
ATOM 7964 C CA . LEU A 1 998 ? 8.234 43.866 11.589 1.00 83.19 998 LEU A CA 1
ATOM 7965 C C . LEU A 1 998 ? 8.849 45.222 11.970 1.00 83.19 998 LEU A C 1
ATOM 7967 O O . LEU A 1 998 ? 9.308 45.946 11.085 1.00 83.19 998 LEU A O 1
ATOM 7971 N N . GLY A 1 999 ? 8.852 45.585 13.255 1.00 80.12 999 GLY A N 1
ATOM 7972 C CA . GLY A 1 999 ? 9.385 46.857 13.748 1.00 80.12 999 GLY A CA 1
ATOM 7973 C C . GLY A 1 999 ? 10.895 46.996 13.524 1.00 80.12 999 GLY A C 1
ATOM 7974 O O . GLY A 1 999 ? 11.573 45.990 13.341 1.00 80.12 999 GLY A O 1
ATOM 7975 N N . PRO A 1 1000 ? 11.458 48.216 13.509 1.00 76.56 1000 PRO A N 1
ATOM 7976 C CA . PRO A 1 1000 ? 12.881 48.450 13.235 1.00 76.56 1000 PRO A CA 1
ATOM 7977 C C . PRO A 1 1000 ? 13.793 47.885 14.334 1.00 76.56 1000 PRO A C 1
ATOM 7979 O O . PRO A 1 1000 ? 13.400 47.820 15.498 1.00 76.56 1000 PRO A O 1
ATOM 7982 N N . CYS A 1 1001 ? 15.019 47.505 13.963 1.00 78.12 1001 CYS A N 1
ATOM 7983 C CA . CYS A 1 1001 ? 16.056 47.101 14.914 1.00 78.12 1001 CYS A CA 1
ATOM 7984 C C . CYS A 1 1001 ? 17.078 48.205 15.186 1.00 78.12 1001 CYS A C 1
ATOM 7986 O O . CYS A 1 1001 ? 17.429 48.992 14.305 1.00 78.12 1001 CYS A O 1
ATOM 7988 N N . ASP A 1 1002 ? 17.627 48.202 16.402 1.00 75.75 1002 ASP A N 1
ATOM 7989 C CA . ASP A 1 1002 ? 18.780 49.039 16.729 1.00 75.75 1002 ASP A CA 1
ATOM 7990 C C . ASP A 1 1002 ? 19.968 48.677 15.826 1.00 75.75 1002 ASP A C 1
ATOM 7992 O O . ASP A 1 1002 ? 20.266 47.503 15.601 1.00 75.75 1002 ASP A O 1
ATOM 7996 N N . ASP A 1 1003 ? 20.645 49.702 15.305 1.00 79.50 1003 ASP A N 1
ATOM 7997 C CA . ASP A 1 1003 ? 21.815 49.574 14.431 1.00 79.50 1003 ASP A CA 1
ATOM 7998 C C . ASP A 1 1003 ? 21.594 48.725 13.159 1.00 79.50 1003 ASP A C 1
ATOM 8000 O O . ASP A 1 1003 ? 22.562 48.272 12.546 1.00 79.50 1003 ASP A O 1
ATOM 8004 N N . GLU A 1 1004 ? 20.348 48.557 12.691 1.00 83.56 1004 GLU A N 1
ATOM 8005 C CA . GLU A 1 1004 ? 20.027 47.700 11.533 1.00 83.56 1004 GLU A CA 1
ATOM 8006 C C . GLU A 1 1004 ? 20.738 48.113 10.233 1.00 83.56 1004 GLU A C 1
ATOM 8008 O O . GLU A 1 1004 ? 21.039 47.273 9.388 1.00 83.56 1004 GLU A O 1
ATOM 8013 N N . HIS A 1 1005 ? 21.104 49.390 10.099 1.00 84.94 1005 HIS A N 1
ATOM 8014 C CA . HIS A 1 1005 ? 21.913 49.922 8.997 1.00 84.94 1005 HIS A CA 1
ATOM 8015 C C . HIS A 1 1005 ? 23.346 49.351 8.939 1.00 84.94 1005 HIS A C 1
ATOM 8017 O O . HIS A 1 1005 ? 24.032 49.523 7.934 1.00 84.94 1005 HIS A O 1
ATOM 8023 N N . SER A 1 1006 ? 23.814 48.709 10.015 1.00 86.94 1006 SER A N 1
ATOM 8024 C CA . SER A 1 1006 ? 25.143 48.094 10.129 1.00 86.94 1006 SER A CA 1
ATOM 8025 C C . SER A 1 1006 ? 25.145 46.581 9.867 1.00 86.94 1006 SER A C 1
ATOM 8027 O O . SER A 1 1006 ? 26.206 45.945 9.892 1.00 86.94 1006 SER A O 1
ATOM 8029 N N . PHE A 1 1007 ? 23.970 45.983 9.638 1.00 91.88 1007 PHE A N 1
ATOM 8030 C CA . PHE A 1 1007 ? 23.860 44.552 9.374 1.00 91.88 1007 PHE A CA 1
ATOM 8031 C C . PHE A 1 1007 ? 24.483 44.182 8.017 1.00 91.88 1007 PHE A C 1
ATOM 8033 O O . PHE A 1 1007 ? 24.426 44.974 7.072 1.00 91.88 1007 PHE A O 1
ATOM 8040 N N . PRO A 1 1008 ? 25.093 42.986 7.901 1.00 91.94 1008 PRO A N 1
ATOM 8041 C CA . PRO A 1 1008 ? 25.739 42.558 6.666 1.00 91.94 1008 PRO A CA 1
ATOM 8042 C C . PRO A 1 1008 ? 24.710 42.408 5.540 1.00 91.94 1008 PRO A C 1
ATOM 8044 O O . PRO A 1 1008 ? 23.824 41.565 5.603 1.00 91.94 1008 PRO A O 1
ATOM 8047 N N . CYS A 1 1009 ? 24.828 43.232 4.504 1.00 93.38 1009 CYS A N 1
ATOM 8048 C CA . CYS A 1 1009 ? 23.969 43.221 3.322 1.00 93.38 1009 CYS A CA 1
ATOM 8049 C C . CYS A 1 1009 ? 24.723 43.820 2.125 1.00 93.38 1009 CYS A C 1
ATOM 8051 O O . CYS A 1 1009 ? 25.745 44.484 2.304 1.00 93.38 1009 CYS A O 1
ATOM 8053 N N . GLU A 1 1010 ? 24.240 43.581 0.905 1.00 93.62 1010 GLU A N 1
ATOM 8054 C CA . GLU A 1 1010 ? 24.766 44.260 -0.289 1.00 93.62 1010 GLU A CA 1
ATOM 8055 C C . GLU A 1 1010 ? 24.335 45.725 -0.325 1.00 93.62 1010 GLU A C 1
ATOM 8057 O O . GLU A 1 1010 ? 25.091 46.602 -0.744 1.00 93.62 1010 GLU A O 1
ATOM 8062 N N . GLU A 1 1011 ? 23.102 45.979 0.107 1.00 93.94 1011 GLU A N 1
ATOM 8063 C CA . GLU A 1 1011 ? 22.501 47.297 0.103 1.00 93.94 1011 GLU A CA 1
ATOM 8064 C C . GLU A 1 1011 ? 21.438 47.429 1.201 1.00 93.94 1011 GLU A C 1
ATOM 8066 O O . GLU A 1 1011 ? 20.697 46.487 1.477 1.00 93.94 1011 GLU A O 1
ATOM 8071 N N . TYR A 1 1012 ? 21.337 48.616 1.803 1.00 93.56 1012 TYR A N 1
ATOM 8072 C CA . TYR A 1 1012 ? 20.338 48.946 2.818 1.00 93.56 1012 TYR A CA 1
ATOM 8073 C C . TYR A 1 1012 ? 19.519 50.171 2.396 1.00 93.56 1012 TYR A C 1
ATOM 8075 O O . TYR A 1 1012 ? 20.080 51.235 2.119 1.00 93.56 1012 TYR A O 1
ATOM 8083 N N . ARG A 1 1013 ? 18.186 50.038 2.344 1.00 92.75 1013 ARG A N 1
ATOM 8084 C CA . ARG A 1 1013 ? 17.256 51.119 1.969 1.00 92.75 1013 ARG A CA 1
ATOM 8085 C C . ARG A 1 1013 ? 15.951 51.017 2.757 1.00 92.75 1013 ARG A C 1
ATOM 8087 O O . ARG A 1 1013 ? 15.281 49.992 2.712 1.00 92.75 1013 ARG A O 1
ATOM 8094 N N . SER A 1 1014 ? 15.559 52.106 3.421 1.00 87.19 1014 SER A N 1
ATOM 8095 C CA . SER A 1 1014 ? 14.251 52.252 4.087 1.00 87.19 1014 SER A CA 1
ATOM 8096 C C . SER A 1 1014 ? 13.850 51.062 4.980 1.00 87.19 1014 SER A C 1
ATOM 8098 O O . SER A 1 1014 ? 12.727 50.573 4.877 1.00 87.19 1014 SER A O 1
ATOM 8100 N N . GLY A 1 1015 ? 14.765 50.569 5.823 1.00 86.94 1015 GLY A N 1
ATOM 8101 C CA . GLY A 1 1015 ? 14.499 49.446 6.736 1.00 86.94 1015 GLY A CA 1
ATOM 8102 C C . GLY A 1 1015 ? 14.560 48.052 6.096 1.00 86.94 1015 GLY A C 1
ATOM 8103 O O . GLY A 1 1015 ? 14.286 47.064 6.771 1.00 86.94 1015 GLY A O 1
ATOM 8104 N N . LYS A 1 1016 ? 14.914 47.945 4.806 1.00 92.81 1016 LYS A N 1
ATOM 8105 C CA . LYS A 1 1016 ? 15.118 46.671 4.100 1.00 92.81 1016 LYS A CA 1
ATOM 8106 C C . LYS A 1 1016 ? 16.580 46.479 3.700 1.00 92.81 1016 LYS A C 1
ATOM 8108 O O . LYS A 1 1016 ? 17.272 47.430 3.328 1.00 92.81 1016 LYS A O 1
ATOM 8113 N N . HIS A 1 1017 ? 17.006 45.224 3.704 1.00 95.44 1017 HIS A N 1
ATOM 8114 C CA . HIS A 1 1017 ? 18.348 44.761 3.376 1.00 95.44 1017 HIS A CA 1
ATOM 8115 C C . HIS A 1 1017 ? 18.296 43.887 2.126 1.00 95.44 1017 HIS A C 1
ATOM 8117 O O . HIS A 1 1017 ? 17.482 42.968 2.055 1.00 95.44 1017 HIS A O 1
ATOM 8123 N N . LEU A 1 1018 ? 19.168 44.163 1.159 1.00 96.19 1018 LEU A N 1
ATOM 8124 C CA . LEU A 1 1018 ? 19.414 43.295 0.012 1.00 96.19 1018 LEU A CA 1
ATOM 8125 C C . LEU A 1 1018 ? 20.430 42.227 0.411 1.00 96.19 1018 LEU A C 1
ATOM 8127 O O . LEU A 1 1018 ? 21.586 42.537 0.713 1.00 96.19 1018 LEU A O 1
ATOM 8131 N N . LEU A 1 1019 ? 19.996 40.973 0.419 1.00 94.81 1019 LEU A N 1
ATOM 8132 C CA . LEU A 1 1019 ? 20.794 39.827 0.845 1.00 94.81 1019 LEU A CA 1
ATOM 8133 C C . LEU A 1 1019 ? 21.080 38.930 -0.348 1.00 94.81 1019 LEU A C 1
ATOM 8135 O O . LEU A 1 1019 ? 20.190 38.723 -1.169 1.00 94.81 1019 LEU A O 1
ATOM 8139 N N . ARG A 1 1020 ? 22.276 38.336 -0.403 1.00 96.69 1020 ARG A N 1
ATOM 8140 C CA . ARG A 1 1020 ? 22.582 37.253 -1.344 1.00 96.69 1020 ARG A CA 1
ATOM 8141 C C . ARG A 1 1020 ? 22.575 35.919 -0.615 1.00 96.69 1020 ARG A C 1
ATOM 8143 O O . ARG A 1 1020 ? 23.388 35.719 0.280 1.00 96.69 1020 ARG A O 1
ATOM 8150 N N . ILE A 1 1021 ? 21.713 34.994 -1.020 1.00 96.62 1021 ILE A N 1
ATOM 8151 C CA . ILE A 1 1021 ? 21.636 33.643 -0.451 1.00 96.62 1021 ILE A CA 1
ATOM 8152 C C . ILE A 1 1021 ? 22.195 32.641 -1.466 1.00 96.62 1021 ILE A C 1
ATOM 8154 O O . ILE A 1 1021 ? 21.785 32.667 -2.627 1.00 96.62 1021 ILE A O 1
ATOM 8158 N N . ILE A 1 1022 ? 23.134 31.784 -1.048 1.00 93.44 1022 ILE A N 1
ATOM 8159 C CA . ILE A 1 1022 ? 23.850 30.816 -1.914 1.00 93.44 1022 ILE A CA 1
ATOM 8160 C C . ILE A 1 1022 ? 23.391 29.375 -1.758 1.00 93.44 1022 ILE A C 1
ATOM 8162 O O . ILE A 1 1022 ? 22.934 29.000 -0.659 1.00 93.44 1022 ILE A O 1
#

pLDDT: mean 73.76, std 20.92, range [23.03, 98.31]

Foldseek 3Di:
DPLVLLLVLVLQLVDVLPDPDDDDDDDDDPDDQDAEALVPDDLVLLLLQLQLLVLQQVDCPSSPDPGGNLVSLLQNLLVCVLQQAQWLLVQLVLVVSLVSVVSCSCPVVVRPHHHYAHQCLVCLQPSQPGQQQDLAQRRHLHGAFCQDDDDDPPDDDRPARARCGYNQSPPWQQDARNHGDTDHQHWDACCQPDPDRDGLLSVLRHPVNLVVLLVVQPFSSSSSNSCRVTVVQSNLPRRDGCCPGSSNSSRVNVSNHSVVVNVSLVVSCLVPVPHHLQGGWGWGAASVSDTDPDTDGQQDFSHPDDPPPDRDGNNCSSAPADPLRQCVQAVPDPPDDPDPDPDDKDKDFSDWAPVVLVVSVVSVHPVSVLVQLPFDVVVNVVRVVLVVLPDDDDDDDDDDDDDDDDDPNAKRKIKTWIKTDDVVPVPFPKIKIWIKIWIWDDDPDPDIDIDIDTRFMKIKGFPDPPPPPPDDQDPVRDDDDQDQDDQKCPDPVNLVLVLVVLVCCQVPPPLLDDDPPDDDDAQKWKFQDQDDLAGFKIAIDGCVVDPDDDFEEEEQDAAAPDDAQAAAPVCNVVRRDIDTCVVFAQAVRVVCSSCSSSVHGIYDYCRYRAHPDDDVCPSVVVVLVCLLVNQLRHSEYEYLQAHNHRNDHSMEGADRVSAAWDWDWHAYPNDITIIIMHGLCVCVDFPQVGPSNLALLVLSSFQSHQKYWGSGHHWIWIAGLDATATSNRSSGDDVSSVVVRDDHNVLLSVLVVCPDADDPPPPCLLSLVVNLQRSLQSNLQHDDPDLLCLQSSCLSVVVSSCRRNVFQDDQSDTPVCLLQQLLKFADAQLPFDPDPDDDDRTFQSHLSRFHHGIGGDDSPFDFPDWQKDWPDKDWAAPDPRSSGGTNDMKTKMKGFKWQKDKFFDDDDPPDSGRQIWIWTAQEPPDIDGDRWRKGWRHDDDGCPVQRVVSQKMKGFTGQTPAFGTKIWIWGDPDQQQQEIETTTITTDGDPVCVCRRRPAYDPSVNGRANDDDDNMGIHMGD

InterPro domains:
  IPR002227 Tyrosinase copper-binding domain [PF00264] (68-270)
  IPR002227 Tyrosinase copper-binding domain [PR00092] (85-102)
  IPR002227 Tyrosinase copper-binding domain [PR00092] (115-120)
  IPR002227 Tyrosinase copper-binding domain [PR00092] (231-242)
  IPR002227 Tyrosinase copper-binding domain [PR00092] (250-268)
  IPR002227 Tyrosinase copper-binding domain [PS00497] (85-102)
  IPR002227 Tyrosinase copper-binding domain [PS00498] (251-262)
  IPR008922 Di-copper centre-containing domain superfamily [G3DSA:1.10.1280.10] (25-320)
  IPR008922 Di-copper centre-containing domain superfamily [SSF48056] (31-287)
  IPR010730 Heterokaryon incompatibility [PF06985] (552-701)

Radius of gyration: 35.95 Å; chains: 1; bounding box: 82×112×84 Å